Protein 3ITE (pdb70)

Nearest PDB structures (foldseek):
  3ite-assembly2_B  TM=1.002E+00  e=0.000E+00  Epichloe festucae var. lolii
  3ite-assembly1_A  TM=9.993E-01  e=7.504E-82  Epichloe festucae var. lolii
  8www-assembly2_B  TM=7.516E-01  e=8.904E-36  Streptomyces yokosukanensis
  8www-assembly1_A  TM=7.242E-01  e=1.320E-36  Streptomyces yokosukanensis
  4d4g-assembly1_A  TM=7.344E-01  e=3.781E-35  Planktothrix agardhii

Solvent-accessible surface area: 37184 Å² total

B-factor: mean 37.22, std 21.03, range [11.64, 136.89]

Secondary structure (P-SEA, 3-state):
cccccaaaaaaaaacccccccbbbbccccccccccaaaaaaaaaaaaaaaaaaccccbbbbbbbcccaaaaaaaaaccccbbbbbbcccccaaaaaaaaaaacccccccccccccccccccccccccccaaaaaaaaaccccccccccccccccbbbbcccbbbbbbbcaaaaaaaaaaaaaaaaaaccccccccccbbbbcccccccccccccccccccccccccccccccccaaaaaaaaccccccccaaaaaaacccccccccccbbbbcccccaaaaaaccccccbbbbbbbbccccccccbbbbbcccccccccccccccbbbbbcccccccccccccbbbbbbccccccccccccccccccccccccccccccccccccbbbbcccc/ccccccaaaaaaaaacccccccbbbbccccccccccaaaaaaaaaaaaaaaaaaccccbbbbbbbcccaaaaaaaaaccccbbbbbbbccccaaaaaaaaaaacccccccccccccccccccccccccccaaaaaaaaaccccccccccccccccccccccccbbbbbbbcaaaaaaaaaaaaaaaaaaccccccccccbbbbcccccccccccccccccccccccccccccccccaaaaacccccccccccaaaaaaacccccccccccbbbbcccccaaaaacccccccbbbbbbbbccccccccbbbbbcccccccccccccccbbbbbcccccccccccccbbbbbbccccccccccccccccccccccccccccccccccccbbbbcbbbbccccccccaaaaaaaaaaaccccbbbbbbcccbbbbbbcccccccccccccaaaaaaaaaaccccccccccccccccccccccccccccccccccc

InterPro domains:
  IPR000873 AMP-dependent synthetase/ligase domain [PF00501] (639-1001)
  IPR001242 Condensation domain [PF00668] (177-460)
  IPR001242 Condensation domain [PF00668] (1297-1706)
  IPR006162 Phosphopantetheine attachment site [PS00012] (97-112)
  IPR006162 Phosphopantetheine attachment site [PS00012] (1211-1226)
  IPR009081 Phosphopantetheine binding ACP domain [PF00550] (74-136)
  IPR009081 Phosphopantetheine binding ACP domain [PF00550] (1186-1249)
  IPR009081 Phosphopantetheine binding ACP domain [PF00550] (1744-1809)
  IPR009081 Phosphopantetheine binding ACP domain [PS50075] (65-141)
  IPR009081 Phosphopantetheine binding ACP domain [PS50075] (1178-1255)
  IPR009081 Phosphopantetheine binding ACP domain [PS50075] (1740-1813)
  IPR020806 Polyketide synthase-like, phosphopantetheine-binding domain [SM00823] (71-141)
  IPR020806 Polyketide synthase-like, phosphopantetheine-binding domain [SM00823] (1184-1255)
  IPR020806 Polyketide synthase-like, phosphopantetheine-binding domain [SM00823] (1743-1813)
  IPR020845 AMP-binding, conserved site [PS00455] (792-803)
  IPR023213 Chloramphenicol acetyltransferase-like domain superfamily [G3DSA:3.30.559.10] (171-344)
  IPR023213 Chloramphenicol acetyltransferase-like domain superfamily [G3DSA:3.30.559.10] (1281-1467)
  IPR023213 Chloramphenicol acetyltransferase-like domain superfamily [G3DSA:3.30.559.10] (1845-1928)
  IPR036736 ACP-like superfamily [G3DSA:1.10.1200.10] (68-142)
  IPR036736 ACP-like superfamily [G3DSA:1.10.1200.10] (1178-1250)

Foldseek 3Di:
DFDFLCVLLVVCCVVPQAFWAAKEADDLGDIDTHGSVRLQLLLCLLLQVVVVVVDALAEEEEEEFPDSVSSSNLSSVLNRYAYEYDHLPDDQVVSQVSQVLRVHCYEYEDCSNVVHDHDPSHDYHYPVDPVSVVSSVVGGRDRRPRDDDFQRFHYWAWDDVDTWTFTFTRLQSRLLLVQVLVVCCVQQVCLLVQQSHAEQEQQDGSNDLLSVVSSNCSSSNHYYYYYGNCSLVQVLCVLPVVLHAHYEEAQVSCVVNVDACVSNVNHQEYEHEDDFDLVSLVRHQDDPRYWYKYFDDDVQQRGGQFMDTRHNPDDRQWRHGGTDPKDWFFAAAVDLHGDDAFKGWIAIFDSRGTPGIRPPVPDAAWDADVNGTGTDQWIWHDPVPTIGTDGGD/DDFDFLCVLLVVCCVVPQAFWAAKEADDLGDIDTHGSVRLQLLLCLLLQVVVVVVDALAEEEEEEAPDSSSSSNLSSVLNRYAYEYDYLPDDQVVSQLSCVLRVHCYEYEDCSNVVHDHDPSHDYHYVVDPVNVVSSVVGGRDRRPRDDDFQRFHYWAWDPPVRTWTFTFTRLQSRLLLVQVLVVCCVLQVCLLVQQSNAEEEQQDGSNDLVSVVSSNCSSSNHYYYYYGNCSLVQVLCVLPPVRHAHYEEAQVSCVVNVDACVSNVNHQEYEHEQAFDLVSQVRQLDDPRYFYKYFDDDVQQRGGQFIDTRHNPDDRQWRHGGTDPKDWFFAAAVDLHGDDAFKGWIAIFDSRRGPGIRPPVPDDAWDADVNGTGGDQWIWHDPVRTIGTQAGFDDWDDVTHRQVVLQVLLCVQDPAHWGWGWDPLQIEIEIEHVPLPPDDQKAPPQVVQVSSQVSRCVVDDVSGGPTHHYISDFDADPRHHHTPVVSVSD

CATH classification: 3.40.50.12780

Sequence (885 aa):
STVPPSHYIETWAKTHPEWKAVEVATGFIVTEDWTYKKLNETANQVANLIIHASLHGRAIAVSLDRSLIAFAIIVGIKSGNTYVPIEAGLPNDRKSFLLRDSRAAAFVCDNNFDGVELPPETKVLDTKNQSFIENLSTQDTSDILNNYPENLDAYLLYTSGTPKGVRVSRHNLSSFSDAWGKLIGNVAPKSLELGGVGKFLCLASRAFDVHIGEFLAWRFGLCAVTGERLSLDDLPRTFRELGVTHAGIVPSLLDQTGLVPEDAPHLVYLGVGGEKTPRTQQIWSSSDRVALVNVYGPTEVTIGCSAGRILPDSDTRCIGHPLGDSVAHVLAPGSNEHVKKGAGELVIEGSLVANGYLNRPDAKGFCDINGRKYRTGDIVRDADSSILFLGRKTSTVPPSHYIETWAKTHPEWKAVEVATGFIVTEDWTYKKLNETANQVANLIIHASLHGRAIAVSLDRSLIAFAIIVGIKSGNTYVPIEAGLPNDRKSFLLRDSRAAAFVCDNNFDGVELPPETKVLDTKNQSFIENLSTQDTSDILNNYPENLDAYLLYTSGGTPKGVRVSRHNLSSFSDAWGKLIGNVAPKSLELGGVGKFLCLASRAFDVHIGEFLAWRFGLCAVTGERLSLDDLPRTFRELGVTHAGIVPSLLDQTGLVPEDAPHLVYLGVGGEKTPRTQQIWSSSDRVALVNVYGPTEVTIGCSAGRILPDSDTRCIGHPLGDSVAHVLAPGSNEHVKKGAGELVIEGSLVANGYLNRPDAKGFCDINGRKYRTGDIVRDADSSILFLGRKDEQVKQRLELGEVSEVIRSLSPTDIDVVTLLLFLVSFVASSGAAVRGELRNYKEINNSLRQACEQTLPAYVPDFIIPISFIPLRDTSAKTDAKALEH

Organism: Epichloe festucae var. lolii (NCBI:txid73839)

Structure (mmCIF, N/CA/C/O backbone):
data_3ITE
#
_entry.id   3ITE
#
_cell.length_a   50.598
_cell.length_b   75.280
_cell.length_c   84.137
_cell.angle_alpha   114.85
_cell.angle_beta   94.78
_cell.angle_gamma   90.18
#
_symmetry.space_group_name_H-M   'P 1'
#
loop_
_entity.id
_entity.type
_entity.pdbx_description
1 polymer 'SidN siderophore synthetase'
2 non-polymer 'SULFATE ION'
3 non-polymer 'CHLORIDE ION'
4 water water
#
loop_
_atom_site.group_PDB
_atom_site.id
_atom_site.type_symbol
_atom_site.label_atom_id
_atom_site.label_alt_id
_atom_site.label_comp_id
_atom_site.label_asym_id
_atom_site.label_entity_id
_atom_site.label_seq_id
_atom_site.pdbx_PDB_ins_code
_atom_site.Cartn_x
_atom_site.Cartn_y
_atom_site.Cartn_z
_atom_site.occupancy
_atom_site.B_iso_or_equiv
_atom_site.auth_seq_id
_atom_site.auth_comp_id
_atom_site.auth_asym_id
_atom_site.auth_atom_id
_atom_site.pdbx_PDB_model_num
ATOM 1 N N . SER A 1 18 ? 23.990 19.650 55.395 1.00 85.92 13 SER A N 1
ATOM 2 C CA . SER A 1 18 ? 23.912 19.527 56.855 1.00 85.84 13 SER A CA 1
ATOM 3 C C . SER A 1 18 ? 25.304 19.379 57.479 1.00 79.95 13 SER A C 1
ATOM 4 O O . SER A 1 18 ? 26.256 18.988 56.815 1.00 79.06 13 SER A O 1
ATOM 7 N N . THR A 1 19 ? 25.398 19.696 58.766 1.00 60.14 14 THR A N 1
ATOM 8 C CA . THR A 1 19 ? 26.669 20.009 59.397 1.00 54.60 14 THR A CA 1
ATOM 9 C C . THR A 1 19 ? 26.627 19.557 60.840 1.00 51.29 14 THR A C 1
ATOM 10 O O . THR A 1 19 ? 25.547 19.381 61.395 1.00 54.06 14 THR A O 1
ATOM 14 N N . VAL A 1 20 ? 27.796 19.404 61.460 1.00 32.44 15 VAL A N 1
ATOM 15 C CA . VAL A 1 20 ? 27.879 19.255 62.912 1.00 28.74 15 VAL A CA 1
ATOM 16 C C . VAL A 1 20 ? 27.554 20.618 63.535 1.00 28.08 15 VAL A C 1
ATOM 17 O O . VAL A 1 20 ? 27.720 21.617 62.882 1.00 27.41 15 VAL A O 1
ATOM 21 N N . PRO A 1 21 ? 27.087 20.643 64.784 1.00 30.36 16 PRO A N 1
ATOM 22 C CA . PRO A 1 21 ? 26.650 21.891 65.426 1.00 27.21 16 PRO A CA 1
ATOM 23 C C . PRO A 1 21 ? 27.841 22.769 65.771 1.00 20.69 16 PRO A C 1
ATOM 24 O O . PRO A 1 21 ? 28.993 22.271 65.778 1.00 20.52 16 PRO A O 1
ATOM 28 N N . PRO A 1 22 ? 27.597 24.037 66.067 1.00 21.05 17 PRO A N 1
ATOM 29 C CA . PRO A 1 22 ? 28.667 25.001 66.468 1.00 16.77 17 PRO A CA 1
ATOM 30 C C . PRO A 1 22 ? 29.513 24.512 67.620 1.00 16.33 17 PRO A C 1
ATOM 31 O O . PRO A 1 22 ? 30.719 24.714 67.650 1.00 18.85 17 PRO A O 1
ATOM 35 N N . SER A 1 23 ? 28.900 23.878 68.611 1.00 19.44 18 SER A N 1
ATOM 36 C CA . SER A 1 23 ? 29.685 23.480 69.786 1.00 16.38 18 SER A CA 1
ATOM 37 C C . SER A 1 23 ? 30.334 22.044 69.617 1.00 17.65 18 SER A C 1
ATOM 38 O O . SER A 1 23 ? 30.844 21.447 70.579 1.00 15.24 18 SER A O 1
ATOM 41 N N . HIS A 1 24 ? 30.353 21.543 68.401 1.00 13.72 19 HIS A N 1
ATOM 42 C CA . HIS A 1 24 ? 30.842 20.190 68.144 1.00 16.66 19 HIS A CA 1
ATOM 43 C C . HIS A 1 24 ? 32.275 19.927 68.634 1.00 24.87 19 HIS A C 1
ATOM 44 O O . HIS A 1 24 ? 32.585 18.889 69.212 1.00 19.99 19 HIS A O 1
ATOM 51 N N . TYR A 1 25 ? 33.183 20.853 68.385 1.00 20.92 20 TYR A N 1
ATOM 52 C CA . TYR A 1 25 ? 34.588 20.588 68.711 1.00 18.63 20 TYR A CA 1
ATOM 53 C C . TYR A 1 25 ? 34.810 20.719 70.208 1.00 19.21 20 TYR A C 1
ATOM 54 O O . TYR A 1 25 ? 35.617 19.991 70.802 1.00 18.58 20 TYR A O 1
ATOM 63 N N . ILE A 1 26 ? 34.066 21.617 70.849 1.00 18.74 21 ILE A N 1
ATOM 64 C CA . ILE A 1 26 ? 34.104 21.637 72.289 1.00 16.71 21 ILE A CA 1
ATOM 65 C C . ILE A 1 26 ? 33.759 20.266 72.849 1.00 18.40 21 ILE A C 1
ATOM 66 O O . ILE A 1 26 ? 34.433 19.810 73.784 1.00 18.48 21 ILE A O 1
ATOM 71 N N . GLU A 1 27 ? 32.670 19.663 72.341 1.00 20.80 22 GLU A N 1
ATOM 72 C CA . GLU A 1 27 ? 32.186 18.382 72.873 1.00 21.70 22 GLU A CA 1
ATOM 73 C C . GLU A 1 27 ? 33.233 17.288 72.520 1.00 22.24 22 GLU A C 1
ATOM 74 O O . GLU A 1 27 ? 33.564 16.463 73.334 1.00 23.01 22 GLU A O 1
ATOM 80 N N . THR A 1 28 ? 33.768 17.352 71.314 1.00 20.79 23 THR A N 1
ATOM 81 C CA . THR A 1 28 ? 34.680 16.341 70.846 1.00 19.57 23 THR A CA 1
ATOM 82 C C . THR A 1 28 ? 35.961 16.300 71.687 1.00 30.34 23 THR A C 1
ATOM 83 O O . THR A 1 28 ? 36.287 15.229 72.133 1.00 23.67 23 THR A O 1
ATOM 87 N N . TRP A 1 29 ? 36.646 17.452 71.929 1.00 18.91 24 TRP A N 1
ATOM 88 C CA . TRP A 1 29 ? 37.853 17.487 72.740 1.00 19.89 24 TRP A CA 1
ATOM 89 C C . TRP A 1 29 ? 37.532 17.220 74.203 1.00 19.53 24 TRP A C 1
ATOM 90 O O . TRP A 1 29 ? 38.322 16.592 74.855 1.00 19.63 24 TRP A O 1
ATOM 101 N N . ALA A 1 30 ? 36.353 17.609 74.688 1.00 15.05 25 ALA A N 1
ATOM 102 C CA . ALA A 1 30 ? 35.955 17.269 76.047 1.00 16.91 25 ALA A CA 1
ATOM 103 C C . ALA A 1 30 ? 35.949 15.718 76.219 1.00 16.74 25 ALA A C 1
ATOM 104 O O . ALA A 1 30 ? 36.305 15.228 77.285 1.00 19.66 25 ALA A O 1
ATOM 106 N N . LYS A 1 31 ? 35.555 14.993 75.185 1.00 22.31 26 LYS A N 1
ATOM 107 C CA . LYS A 1 31 ? 35.560 13.489 75.254 1.00 27.83 26 LYS A CA 1
ATOM 108 C C . LYS A 1 31 ? 36.950 12.884 75.092 1.00 26.99 26 LYS A C 1
ATOM 109 O O . LYS A 1 31 ? 37.393 12.048 75.869 1.00 29.79 26 LYS A O 1
ATOM 115 N N . THR A 1 32 ? 37.656 13.317 74.064 1.00 27.75 27 THR A N 1
ATOM 116 C CA . THR A 1 32 ? 38.924 12.700 73.730 1.00 30.92 27 THR A CA 1
ATOM 117 C C . THR A 1 32 ? 40.117 13.228 74.568 1.00 27.37 27 THR A C 1
ATOM 118 O O . THR A 1 32 ? 41.049 12.490 74.857 1.00 25.95 27 THR A O 1
ATOM 122 N N . HIS A 1 33 ? 40.119 14.503 74.938 1.00 21.59 28 HIS A N 1
ATOM 123 C CA . HIS A 1 33 ? 41.185 15.103 75.728 1.00 24.50 28 HIS A CA 1
ATOM 124 C C . HIS A 1 33 ? 40.660 16.053 76.805 1.00 21.48 28 HIS A C 1
ATOM 125 O O . HIS A 1 33 ? 40.975 17.263 76.788 1.00 21.17 28 HIS A O 1
ATOM 132 N N . PRO A 1 34 ? 39.940 15.520 77.776 1.00 22.65 29 PRO A N 1
ATOM 133 C CA . PRO A 1 34 ? 39.144 16.368 78.674 1.00 18.44 29 PRO A CA 1
ATOM 134 C C . PRO A 1 34 ? 40.063 17.322 79.432 1.00 26.85 29 PRO A C 1
ATOM 135 O O . PRO A 1 34 ? 39.584 18.331 79.838 1.00 22.56 29 PRO A O 1
ATOM 139 N N . GLU A 1 35 ? 41.353 17.041 79.580 1.00 20.49 30 GLU A N 1
ATOM 140 C CA . GLU A 1 35 ? 42.246 17.888 80.418 1.00 21.73 30 GLU A CA 1
ATOM 141 C C . GLU A 1 35 ? 42.952 19.084 79.662 1.00 20.83 30 GLU A C 1
ATOM 142 O O . GLU A 1 35 ? 43.523 19.945 80.262 1.00 22.49 30 GLU A O 1
ATOM 148 N N . TRP A 1 36 ? 42.940 19.094 78.349 1.00 18.59 31 TRP A N 1
ATOM 149 C CA . TRP A 1 36 ? 43.345 20.242 77.603 1.00 19.05 31 TRP A CA 1
ATOM 150 C C . TRP A 1 36 ? 42.658 21.536 78.097 1.00 20.08 31 TRP A C 1
ATOM 151 O O . TRP A 1 36 ? 41.514 21.516 78.533 1.00 20.24 31 TRP A O 1
ATOM 162 N N . LYS A 1 37 ? 43.359 22.665 78.049 1.00 22.22 32 LYS A N 1
ATOM 163 C CA . LYS A 1 37 ? 42.723 23.958 78.356 1.00 19.82 32 LYS A CA 1
ATOM 164 C C . LYS A 1 37 ? 41.932 24.526 77.172 1.00 16.16 32 LYS A C 1
ATOM 165 O O . LYS A 1 37 ? 42.393 24.513 76.015 1.00 13.86 32 LYS A O 1
ATOM 171 N N . ALA A 1 38 ? 40.716 24.976 77.461 1.00 17.79 33 ALA A N 1
ATOM 172 C CA . ALA A 1 38 ? 39.798 25.441 76.415 1.00 20.21 33 ALA A CA 1
ATOM 173 C C . ALA A 1 38 ? 39.687 26.930 76.495 1.00 13.13 33 ALA A C 1
ATOM 174 O O . ALA A 1 38 ? 39.544 27.536 75.492 1.00 14.25 33 ALA A O 1
ATOM 176 N N . VAL A 1 39 ? 39.722 27.489 77.709 1.00 13.82 34 VAL A N 1
ATOM 177 C CA . VAL A 1 39 ? 39.615 28.919 77.864 1.00 17.48 34 VAL A CA 1
ATOM 178 C C . VAL A 1 39 ? 40.473 29.382 79.011 1.00 16.86 34 VAL A C 1
ATOM 179 O O . VAL A 1 39 ? 40.645 28.687 80.001 1.00 20.17 34 VAL A O 1
ATOM 183 N N . GLU A 1 40 ? 40.991 30.592 78.857 1.00 13.43 35 GLU A N 1
ATOM 184 C CA . GLU A 1 40 ? 41.872 31.181 79.861 1.00 19.42 35 GLU A CA 1
ATOM 185 C C . GLU A 1 40 ? 41.646 32.697 79.871 1.00 20.26 35 GLU A C 1
ATOM 186 O O . GLU A 1 40 ? 41.477 33.315 78.834 1.00 17.63 35 GLU A O 1
ATOM 192 N N . VAL A 1 41 ? 41.631 33.291 81.041 1.00 18.11 36 VAL A N 1
ATOM 193 C CA . VAL A 1 41 ? 41.491 34.720 81.106 1.00 20.55 36 VAL A CA 1
ATOM 194 C C . VAL A 1 41 ? 42.601 35.246 81.961 1.00 25.31 36 VAL A C 1
ATOM 195 O O . VAL A 1 41 ? 42.896 34.747 83.065 1.00 21.36 36 VAL A O 1
ATOM 199 N N . ALA A 1 42 ? 43.217 36.265 81.406 1.00 25.43 37 ALA A N 1
ATOM 200 C CA . ALA A 1 42 ? 44.468 36.792 81.927 1.00 35.08 37 ALA A CA 1
ATOM 201 C C . ALA A 1 42 ? 44.184 38.068 82.692 1.00 38.88 37 ALA A C 1
ATOM 202 O O . ALA A 1 42 ? 43.536 38.963 82.168 1.00 40.16 37 ALA A O 1
ATOM 204 N N . THR A 1 43 ? 44.625 38.095 83.948 1.00 59.24 38 THR A N 1
ATOM 205 C CA . THR A 1 43 ? 44.681 39.290 84.801 1.00 54.45 38 THR A CA 1
ATOM 206 C C . THR A 1 43 ? 46.102 39.801 85.150 1.00 65.94 38 THR A C 1
ATOM 207 O O . THR A 1 43 ? 47.143 39.237 84.763 1.00 63.82 38 THR A O 1
ATOM 211 N N . GLY A 1 44 ? 46.136 40.849 85.954 1.00 70.35 39 GLY A N 1
ATOM 212 C CA . GLY A 1 44 ? 47.382 41.361 86.466 1.00 68.44 39 GLY A CA 1
ATOM 213 C C . GLY A 1 44 ? 47.797 42.462 85.538 1.00 70.82 39 GLY A C 1
ATOM 214 O O . GLY A 1 44 ? 47.274 43.567 85.573 1.00 95.39 39 GLY A O 1
ATOM 215 N N . PHE A 1 45 ? 48.741 42.159 84.684 1.00 49.31 40 PHE A N 1
ATOM 216 C CA . PHE A 1 45 ? 49.177 43.129 83.732 1.00 57.76 40 PHE A CA 1
ATOM 217 C C . PHE A 1 45 ? 49.883 44.263 84.480 1.00 44.91 40 PHE A C 1
ATOM 218 O O . PHE A 1 45 ? 50.023 45.337 83.934 1.00 58.06 40 PHE A O 1
ATOM 226 N N . ILE A 1 51 ? 52.005 38.588 84.586 1.00 39.85 46 ILE A N 1
ATOM 227 C CA . ILE A 1 51 ? 50.582 38.311 84.238 1.00 53.16 46 ILE A CA 1
ATOM 228 C C . ILE A 1 51 ? 49.936 37.060 84.851 1.00 41.51 46 ILE A C 1
ATOM 229 O O . ILE A 1 51 ? 50.351 35.961 84.546 1.00 44.86 46 ILE A O 1
ATOM 234 N N . VAL A 1 52 ? 48.883 37.231 85.659 1.00 32.77 47 VAL A N 1
ATOM 235 C CA . VAL A 1 52 ? 48.167 36.108 86.301 1.00 32.03 47 VAL A CA 1
ATOM 236 C C . VAL A 1 52 ? 47.004 35.602 85.417 1.00 29.81 47 VAL A C 1
ATOM 237 O O . VAL A 1 52 ? 46.300 36.405 84.779 1.00 25.90 47 VAL A O 1
ATOM 241 N N . THR A 1 53 ? 46.803 34.293 85.366 1.00 29.87 48 THR A N 1
ATOM 242 C CA . THR A 1 53 ? 45.762 33.729 84.537 1.00 29.37 48 THR A CA 1
ATOM 243 C C . THR A 1 53 ? 45.005 32.649 85.283 1.00 32.27 48 THR A C 1
ATOM 244 O O . THR A 1 53 ? 45.517 32.106 86.245 1.00 30.94 48 THR A O 1
ATOM 248 N N . GLU A 1 54 ? 43.770 32.395 84.865 1.00 22.11 49 GLU A N 1
ATOM 249 C CA . GLU A 1 54 ? 42.997 31.252 85.326 1.00 27.30 49 GLU A CA 1
ATOM 250 C C . GLU A 1 54 ? 42.380 30.617 84.105 1.00 20.79 49 GLU A C 1
ATOM 251 O O . GLU A 1 54 ? 42.151 31.295 83.110 1.00 23.31 49 GLU A O 1
ATOM 257 N N . ASP A 1 55 ? 42.140 29.310 84.150 1.00 23.16 50 ASP A N 1
ATOM 258 C CA . ASP A 1 55 ? 41.639 28.635 82.984 1.00 23.92 50 ASP A CA 1
ATOM 259 C C . ASP A 1 55 ? 40.677 27.509 83.313 1.00 28.42 50 ASP A C 1
ATOM 260 O O . ASP A 1 55 ? 40.558 27.095 84.460 1.00 21.62 50 ASP A O 1
ATOM 265 N N . TRP A 1 56 ? 39.982 27.031 82.285 1.00 19.19 51 TRP A N 1
ATOM 266 C CA . TRP A 1 56 ? 39.147 25.840 82.404 1.00 25.07 51 TRP A CA 1
ATOM 267 C C . TRP A 1 56 ? 39.555 24.812 81.352 1.00 17.52 51 TRP A C 1
ATOM 268 O O . TRP A 1 56 ? 39.882 25.205 80.226 1.00 17.37 51 TRP A O 1
ATOM 279 N N . THR A 1 57 ? 39.499 23.530 81.697 1.00 14.86 52 THR A N 1
ATOM 280 C CA . THR A 1 57 ? 39.575 22.432 80.722 1.00 19.70 52 THR A CA 1
ATOM 281 C C . THR A 1 57 ? 38.380 22.395 79.734 1.00 18.65 52 THR A C 1
ATOM 282 O O . THR A 1 57 ? 37.320 22.997 79.978 1.00 14.60 52 THR A O 1
ATOM 286 N N . TYR A 1 58 ? 38.554 21.675 78.630 1.00 20.43 53 TYR A N 1
ATOM 287 C CA . TYR A 1 58 ? 37.424 21.365 77.758 1.00 15.52 53 TYR A CA 1
ATOM 288 C C . TYR A 1 58 ? 36.326 20.717 78.597 1.00 21.35 53 TYR A C 1
ATOM 289 O O . TYR A 1 58 ? 35.150 21.039 78.441 1.00 16.89 53 TYR A O 1
ATOM 298 N N . LYS A 1 59 ? 36.696 19.848 79.525 1.00 16.41 54 LYS A N 1
ATOM 299 C CA . LYS A 1 59 ? 35.633 19.085 80.271 1.00 17.91 54 LYS A CA 1
ATOM 300 C C . LYS A 1 59 ? 34.808 20.096 81.093 1.00 16.07 54 LYS A C 1
ATOM 301 O O . LYS A 1 59 ? 33.590 20.078 81.075 1.00 18.38 54 LYS A O 1
ATOM 307 N N . LYS A 1 60 ? 35.503 20.963 81.818 1.00 19.38 55 LYS A N 1
ATOM 308 C CA . LYS A 1 60 ? 34.845 22.002 82.611 1.00 21.70 55 LYS A CA 1
ATOM 309 C C . LYS A 1 60 ? 34.029 23.018 81.743 1.00 21.79 55 LYS A C 1
ATOM 310 O O . LYS A 1 60 ? 32.880 23.364 82.071 1.00 21.33 55 LYS A O 1
ATOM 316 N N . LEU A 1 61 ? 34.606 23.505 80.661 1.00 22.11 56 LEU A N 1
ATOM 317 C CA . LEU A 1 61 ? 33.907 24.438 79.782 1.00 23.49 56 LEU A CA 1
ATOM 318 C C . LEU A 1 61 ? 32.607 23.785 79.269 1.00 17.75 56 LEU A C 1
ATOM 319 O O . LEU A 1 61 ? 31.524 24.382 79.278 1.00 17.05 56 LEU A O 1
ATOM 324 N N . ASN A 1 62 ? 32.730 22.541 78.826 1.00 18.13 57 ASN A N 1
ATOM 325 C CA . ASN A 1 62 ? 31.612 21.848 78.228 1.00 16.27 57 ASN A CA 1
ATOM 326 C C . ASN A 1 62 ? 30.537 21.580 79.290 1.00 19.73 57 ASN A C 1
ATOM 327 O O . ASN A 1 62 ? 29.384 21.845 79.048 1.00 18.46 57 ASN A O 1
ATOM 332 N N . GLU A 1 63 ? 30.906 21.088 80.474 1.00 19.53 58 GLU A N 1
ATOM 333 C CA . GLU A 1 63 ? 29.908 20.879 81.527 1.00 18.59 58 GLU A CA 1
ATOM 334 C C . GLU A 1 63 ? 29.156 22.169 81.863 1.00 19.80 58 GLU A C 1
ATOM 335 O O . GLU A 1 63 ? 27.950 22.113 82.119 1.00 17.96 58 GLU A O 1
ATOM 341 N N . THR A 1 64 ? 29.881 23.280 81.969 1.00 16.65 59 THR A N 1
ATOM 342 C CA . THR A 1 64 ? 29.274 24.564 82.438 1.00 14.73 59 THR A CA 1
ATOM 343 C C . THR A 1 64 ? 28.339 25.069 81.361 1.00 18.66 59 THR A C 1
ATOM 344 O O . THR A 1 64 ? 27.233 25.533 81.644 1.00 17.55 59 THR A O 1
ATOM 348 N N . ALA A 1 65 ? 28.727 24.900 80.104 1.00 17.08 60 ALA A N 1
ATOM 349 C CA . ALA A 1 65 ? 27.878 25.321 78.988 1.00 17.68 60 ALA A CA 1
ATOM 350 C C . ALA A 1 65 ? 26.584 24.518 78.938 1.00 20.56 60 ALA A C 1
ATOM 351 O O . ALA A 1 65 ? 25.501 25.086 78.642 1.00 19.03 60 ALA A O 1
ATOM 353 N N . ASN A 1 66 ? 26.681 23.213 79.206 1.00 15.15 61 ASN A N 1
ATOM 354 C CA . ASN A 1 66 ? 25.455 22.383 79.354 1.00 14.38 61 ASN A CA 1
ATOM 355 C C . ASN A 1 66 ? 24.602 22.862 80.508 1.00 14.82 61 ASN A C 1
ATOM 356 O O . ASN A 1 66 ? 23.391 22.923 80.397 1.00 18.83 61 ASN A O 1
ATOM 361 N N . GLN A 1 67 ? 25.213 23.232 81.614 1.00 17.48 62 GLN A N 1
ATOM 362 C CA . GLN A 1 67 ? 24.409 23.770 82.717 1.00 21.38 62 GLN A CA 1
ATOM 363 C C . GLN A 1 67 ? 23.682 25.086 82.325 1.00 22.89 62 GLN A C 1
ATOM 364 O O . GLN A 1 67 ? 22.519 25.284 82.678 1.00 18.71 62 GLN A O 1
ATOM 370 N N . VAL A 1 68 ? 24.370 25.966 81.613 1.00 20.99 63 VAL A N 1
ATOM 371 C CA . VAL A 1 68 ? 23.784 27.220 81.143 1.00 21.30 63 VAL A CA 1
ATOM 372 C C . VAL A 1 68 ? 22.628 26.868 80.206 1.00 22.57 63 VAL A C 1
ATOM 373 O O . VAL A 1 68 ? 21.515 27.412 80.324 1.00 21.68 63 VAL A O 1
ATOM 377 N N . ALA A 1 69 ? 22.857 25.894 79.327 1.00 18.92 64 ALA A N 1
ATOM 378 C CA . ALA A 1 69 ? 21.853 25.535 78.342 1.00 19.70 64 ALA A CA 1
ATOM 379 C C . ALA A 1 69 ? 20.592 25.024 79.068 1.00 22.25 64 ALA A C 1
ATOM 380 O O . ALA A 1 69 ? 19.460 25.384 78.695 1.00 21.57 64 ALA A O 1
ATOM 382 N N . ASN A 1 70 ? 20.803 24.216 80.110 1.00 17.57 65 ASN A N 1
ATOM 383 C CA . ASN A 1 70 ? 19.687 23.640 80.858 1.00 25.00 65 ASN A CA 1
ATOM 384 C C . ASN A 1 70 ? 18.926 24.692 81.639 1.00 26.43 65 ASN A C 1
ATOM 385 O O . ASN A 1 70 ? 17.694 24.615 81.759 1.00 19.59 65 ASN A O 1
ATOM 390 N N . LEU A 1 71 ? 19.651 25.677 82.147 1.00 16.75 66 LEU A N 1
ATOM 391 C CA . LEU A 1 71 ? 19.013 26.870 82.714 1.00 20.04 66 LEU A CA 1
ATOM 392 C C . LEU A 1 71 ? 18.057 27.532 81.698 1.00 22.88 66 LEU A C 1
ATOM 393 O O . LEU A 1 71 ? 16.894 27.789 81.987 1.00 25.14 66 LEU A O 1
ATOM 398 N N . ILE A 1 72 ? 18.513 27.723 80.485 1.00 14.72 67 ILE A N 1
ATOM 399 C CA . ILE A 1 72 ? 17.729 28.358 79.429 1.00 22.25 67 ILE A CA 1
ATOM 400 C C . ILE A 1 72 ? 16.530 27.516 79.007 1.00 27.62 67 ILE A C 1
ATOM 401 O O . ILE A 1 72 ? 15.426 28.034 78.761 1.00 22.53 67 ILE A O 1
ATOM 406 N N . ILE A 1 73 ? 16.738 26.211 78.915 1.00 22.77 68 ILE A N 1
ATOM 407 C CA . ILE A 1 73 ? 15.655 25.326 78.547 1.00 25.86 68 ILE A CA 1
ATOM 408 C C . ILE A 1 73 ? 14.607 25.336 79.662 1.00 23.54 68 ILE A C 1
ATOM 409 O O . ILE A 1 73 ? 13.419 25.316 79.408 1.00 30.64 68 ILE A O 1
ATOM 414 N N . HIS A 1 74 ? 15.037 25.416 80.909 1.00 25.95 69 HIS A N 1
ATOM 415 C CA . HIS A 1 74 ? 14.052 25.435 81.974 1.00 32.85 69 HIS A CA 1
ATOM 416 C C . HIS A 1 74 ? 13.185 26.685 81.911 1.00 36.44 69 HIS A C 1
ATOM 417 O O . HIS A 1 74 ? 12.034 26.612 82.325 1.00 28.85 69 HIS A O 1
ATOM 424 N N . ALA A 1 75 ? 13.721 27.799 81.392 1.00 26.86 70 ALA A N 1
ATOM 425 C CA . ALA A 1 75 ? 12.913 29.029 81.167 1.00 24.19 70 ALA A CA 1
ATOM 426 C C . ALA A 1 75 ? 12.083 28.926 79.894 1.00 28.02 70 ALA A C 1
ATOM 427 O O . ALA A 1 75 ? 11.501 29.916 79.428 1.00 28.17 70 ALA A O 1
ATOM 429 N N . SER A 1 76 ? 11.998 27.729 79.322 1.00 28.11 71 SER A N 1
ATOM 430 C CA . SER A 1 76 ? 11.197 27.551 78.102 1.00 24.47 71 SER A CA 1
ATOM 431 C C . SER A 1 76 ? 11.512 28.454 76.896 1.00 34.39 71 SER A C 1
ATOM 432 O O . SER A 1 76 ? 10.566 28.798 76.139 1.00 27.14 71 SER A O 1
ATOM 435 N N . LEU A 1 77 ? 12.790 28.804 76.655 1.00 23.01 72 LEU A N 1
ATOM 436 C CA . LEU A 1 77 ? 13.110 29.657 75.518 1.00 20.02 72 LEU A CA 1
ATOM 437 C C . LEU A 1 77 ? 13.578 28.860 74.348 1.00 22.64 72 LEU A C 1
ATOM 438 O O . LEU A 1 77 ? 14.496 28.078 74.515 1.00 23.30 72 LEU A O 1
ATOM 443 N N . HIS A 1 78 ? 13.016 29.058 73.161 1.00 19.76 73 HIS A N 1
ATOM 444 C CA . HIS A 1 78 ? 13.476 28.300 72.002 1.00 25.35 73 HIS A CA 1
ATOM 445 C C . HIS A 1 78 ? 13.552 29.249 70.864 1.00 27.38 73 HIS A C 1
ATOM 446 O O . HIS A 1 78 ? 12.543 29.851 70.544 1.00 23.84 73 HIS A O 1
ATOM 453 N N . GLY A 1 79 ? 14.717 29.384 70.218 1.00 22.92 74 GLY A N 1
ATOM 454 C CA . GLY A 1 79 ? 14.768 30.251 69.054 1.00 21.18 74 GLY A CA 1
ATOM 455 C C . GLY A 1 79 ? 14.611 31.703 69.504 1.00 19.54 74 GLY A C 1
ATOM 456 O O . GLY A 1 79 ? 14.278 32.551 68.724 1.00 23.97 74 GLY A O 1
ATOM 457 N N . ARG A 1 80 ? 14.922 31.996 70.756 1.00 18.64 75 ARG A N 1
ATOM 458 C CA . ARG A 1 80 ? 14.845 33.368 71.265 1.00 20.05 75 ARG A CA 1
ATOM 459 C C . ARG A 1 80 ? 16.203 34.134 71.390 1.00 17.21 75 ARG A C 1
ATOM 460 O O . ARG A 1 80 ? 17.317 33.543 71.490 1.00 13.76 75 ARG A O 1
ATOM 468 N N . ALA A 1 81 ? 16.119 35.457 71.356 1.00 18.56 76 ALA A N 1
ATOM 469 C CA . ALA A 1 81 ? 17.324 36.282 71.482 1.00 22.06 76 ALA A CA 1
ATOM 470 C C . ALA A 1 81 ? 17.730 36.332 72.949 1.00 18.53 76 ALA A C 1
ATOM 471 O O . ALA A 1 81 ? 16.923 36.610 73.852 1.00 16.90 76 ALA A O 1
ATOM 473 N N . ILE A 1 82 ? 18.968 35.980 73.204 1.00 13.60 77 ILE A N 1
ATOM 474 C CA . ILE A 1 82 ? 19.463 35.986 74.586 1.00 13.25 77 ILE A CA 1
ATOM 475 C C . ILE A 1 82 ? 20.658 36.933 74.639 1.00 16.99 77 ILE A C 1
ATOM 476 O O . ILE A 1 82 ? 21.650 36.663 73.997 1.00 17.25 77 ILE A O 1
ATOM 481 N N . ALA A 1 83 ? 20.572 38.049 75.343 1.00 16.17 78 ALA A N 1
ATOM 482 C CA . ALA A 1 83 ? 21.613 39.049 75.245 1.00 15.13 78 ALA A CA 1
ATOM 483 C C . ALA A 1 83 ? 22.691 38.783 76.281 1.00 17.47 78 ALA A C 1
ATOM 484 O O . ALA A 1 83 ? 22.455 38.194 77.358 1.00 19.65 78 ALA A O 1
ATOM 486 N N . VAL A 1 84 ? 23.896 39.203 75.961 1.00 17.55 79 VAL A N 1
ATOM 487 C CA . VAL A 1 84 ? 25.040 38.955 76.866 1.00 16.69 79 VAL A CA 1
ATOM 488 C C . VAL A 1 84 ? 25.907 40.205 76.948 1.00 21.16 79 VAL A C 1
ATOM 489 O O . VAL A 1 84 ? 26.402 40.702 75.935 1.00 18.55 79 VAL A O 1
ATOM 493 N N . SER A 1 85 ? 26.041 40.737 78.154 1.00 17.10 80 SER A N 1
ATOM 494 C CA . SER A 1 85 ? 26.828 41.953 78.381 1.00 19.28 80 SER A CA 1
ATOM 495 C C . SER A 1 85 ? 27.719 41.724 79.582 1.00 18.54 80 SER A C 1
ATOM 496 O O . SER A 1 85 ? 27.369 42.076 80.692 1.00 18.20 80 SER A O 1
ATOM 499 N N . LEU A 1 86 ? 28.887 41.098 79.352 1.00 20.24 81 LEU A N 1
ATOM 500 C CA . LEU A 1 86 ? 29.708 40.584 80.453 1.00 19.08 81 LEU A CA 1
ATOM 501 C C . LEU A 1 86 ? 31.134 41.108 80.400 1.00 20.22 81 LEU A C 1
ATOM 502 O O . LEU A 1 86 ? 31.551 41.630 79.398 1.00 20.19 81 LEU A O 1
ATOM 507 N N . ASP A 1 87 ? 31.864 40.919 81.472 1.00 20.07 82 ASP A N 1
ATOM 508 C CA . ASP A 1 87 ? 33.310 41.162 81.498 1.00 25.78 82 ASP A CA 1
ATOM 509 C C . ASP A 1 87 ? 34.025 40.023 80.699 1.00 26.11 82 ASP A C 1
ATOM 510 O O . ASP A 1 87 ? 33.384 39.122 80.171 1.00 22.22 82 ASP A O 1
ATOM 515 N N . ARG A 1 88 ? 35.345 40.043 80.601 1.00 25.22 83 ARG A N 1
ATOM 516 C CA . ARG A 1 88 ? 36.030 38.961 79.885 1.00 26.02 83 ARG A CA 1
ATOM 517 C C . ARG A 1 88 ? 36.339 37.847 80.868 1.00 28.11 83 ARG A C 1
ATOM 518 O O . ARG A 1 88 ? 37.401 37.783 81.479 1.00 30.98 83 ARG A O 1
ATOM 526 N N . SER A 1 89 ? 35.366 36.982 81.087 1.00 23.80 84 SER A N 1
ATOM 527 C CA . SER A 1 89 ? 35.458 36.012 82.172 1.00 22.95 84 SER A CA 1
ATOM 528 C C . SER A 1 89 ? 35.378 34.582 81.597 1.00 20.48 84 SER A C 1
ATOM 529 O O . SER A 1 89 ? 35.026 34.406 80.452 1.00 20.39 84 SER A O 1
ATOM 532 N N . LEU A 1 90 ? 35.707 33.569 82.388 1.00 20.96 85 LEU A N 1
ATOM 533 C CA . LEU A 1 90 ? 35.561 32.207 81.901 1.00 20.91 85 LEU A CA 1
ATOM 534 C C . LEU A 1 90 ? 34.088 31.903 81.630 1.00 16.97 85 LEU A C 1
ATOM 535 O O . LEU A 1 90 ? 33.755 31.317 80.625 1.00 16.35 85 LEU A O 1
ATOM 540 N N . ILE A 1 91 ? 33.206 32.322 82.534 1.00 19.11 86 ILE A N 1
ATOM 541 C CA . ILE A 1 91 ? 31.822 31.968 82.371 1.00 22.44 86 ILE A CA 1
ATOM 542 C C . ILE A 1 91 ? 31.213 32.593 81.107 1.00 21.99 86 ILE A C 1
ATOM 543 O O . ILE A 1 91 ? 30.295 32.005 80.516 1.00 20.18 86 ILE A O 1
ATOM 548 N N . ALA A 1 92 ? 31.709 33.758 80.675 1.00 20.37 87 ALA A N 1
ATOM 549 C CA . ALA A 1 92 ? 31.215 34.367 79.429 1.00 19.40 87 ALA A CA 1
ATOM 550 C C . ALA A 1 92 ? 31.300 33.373 78.301 1.00 25.05 87 ALA A C 1
ATOM 551 O O . ALA A 1 92 ? 30.343 33.230 77.535 1.00 16.10 87 ALA A O 1
ATOM 553 N N . PHE A 1 93 ? 32.439 32.687 78.176 1.00 14.73 88 PHE A N 1
ATOM 554 C CA . PHE A 1 93 ? 32.548 31.697 77.128 1.00 15.77 88 PHE A CA 1
ATOM 555 C C . PHE A 1 93 ? 31.502 30.573 77.333 1.00 16.97 88 PHE A C 1
ATOM 556 O O . PHE A 1 93 ? 30.902 30.119 76.370 1.00 14.33 88 PHE A O 1
ATOM 564 N N . ALA A 1 94 ? 31.300 30.102 78.555 1.00 12.39 89 ALA A N 1
ATOM 565 C CA . ALA A 1 94 ? 30.366 29.037 78.722 1.00 18.17 89 ALA A CA 1
ATOM 566 C C . ALA A 1 94 ? 28.911 29.504 78.393 1.00 19.88 89 ALA A C 1
ATOM 567 O O . ALA A 1 94 ? 28.103 28.718 77.893 1.00 15.35 89 ALA A O 1
ATOM 569 N N . ILE A 1 95 ? 28.612 30.767 78.661 1.00 17.47 90 ILE A N 1
ATOM 570 C CA . ILE A 1 95 ? 27.263 31.313 78.402 1.00 17.69 90 ILE A CA 1
ATOM 571 C C . ILE A 1 95 ? 27.040 31.372 76.901 1.00 18.33 90 ILE A C 1
ATOM 572 O O . ILE A 1 95 ? 26.038 30.871 76.402 1.00 15.28 90 ILE A O 1
ATOM 577 N N . ILE A 1 96 ? 28.025 31.881 76.149 1.00 17.99 91 ILE A N 1
ATOM 578 C CA . ILE A 1 96 ? 27.873 31.848 74.711 1.00 18.11 91 ILE A CA 1
ATOM 579 C C . ILE A 1 96 ? 27.578 30.459 74.144 1.00 24.61 91 ILE A C 1
ATOM 580 O O . ILE A 1 96 ? 26.647 30.279 73.339 1.00 17.36 91 ILE A O 1
ATOM 585 N N . VAL A 1 97 ? 28.383 29.477 74.560 1.00 16.00 92 VAL A N 1
ATOM 586 C CA . VAL A 1 97 ? 28.212 28.154 74.020 1.00 12.87 92 VAL A CA 1
ATOM 587 C C . VAL A 1 97 ? 26.867 27.568 74.484 1.00 21.68 92 VAL A C 1
ATOM 588 O O . VAL A 1 97 ? 26.170 26.933 73.711 1.00 18.56 92 VAL A O 1
ATOM 592 N N . GLY A 1 98 ? 26.542 27.782 75.756 1.00 18.05 93 GLY A N 1
ATOM 593 C CA . GLY A 1 98 ? 25.310 27.323 76.339 1.00 17.30 93 GLY A CA 1
ATOM 594 C C . GLY A 1 98 ? 24.096 27.857 75.561 1.00 21.51 93 GLY A C 1
ATOM 595 O O . GLY A 1 98 ? 23.096 27.120 75.319 1.00 18.78 93 GLY A O 1
ATOM 596 N N . ILE A 1 99 ? 24.167 29.129 75.163 1.00 17.37 94 ILE A N 1
ATOM 597 C CA . ILE A 1 99 ? 23.022 29.737 74.471 1.00 17.26 94 ILE A CA 1
ATOM 598 C C . ILE A 1 99 ? 22.820 28.935 73.172 1.00 18.01 94 ILE A C 1
ATOM 599 O O . ILE A 1 99 ? 21.715 28.549 72.803 1.00 17.84 94 ILE A O 1
ATOM 612 N N . LYS A 1 101 ? 23.946 25.807 72.486 1.00 15.26 96 LYS A N 1
ATOM 613 C CA . LYS A 1 101 ? 23.532 24.424 72.782 1.00 16.82 96 LYS A CA 1
ATOM 614 C C . LYS A 1 101 ? 22.040 24.400 73.073 1.00 19.40 96 LYS A C 1
ATOM 615 O O . LYS A 1 101 ? 21.437 23.385 72.850 1.00 17.33 96 LYS A O 1
ATOM 621 N N . SER A 1 102 ? 21.459 25.505 73.581 1.00 16.99 97 SER A N 1
ATOM 622 C CA . SER A 1 102 ? 20.013 25.457 73.966 1.00 19.35 97 SER A CA 1
ATOM 623 C C . SER A 1 102 ? 19.133 25.744 72.747 1.00 18.69 97 SER A C 1
ATOM 624 O O . SER A 1 102 ? 17.955 25.829 72.854 1.00 16.07 97 SER A O 1
ATOM 627 N N . GLY A 1 103 ? 19.750 25.988 71.601 1.00 19.39 98 GLY A N 1
ATOM 628 C CA . GLY A 1 103 ? 19.006 26.316 70.404 1.00 18.43 98 GLY A CA 1
ATOM 629 C C . GLY A 1 103 ? 18.386 27.754 70.448 1.00 21.86 98 GLY A C 1
ATOM 630 O O . GLY A 1 103 ? 17.285 27.982 69.962 1.00 21.03 98 GLY A O 1
ATOM 631 N N . ASN A 1 104 ? 19.127 28.705 70.985 1.00 14.37 99 ASN A N 1
ATOM 632 C CA . ASN A 1 104 ? 18.686 30.092 71.058 1.00 17.65 99 ASN A CA 1
ATOM 633 C C . ASN A 1 104 ? 19.737 30.983 70.409 1.00 18.14 99 ASN A C 1
ATOM 634 O O . ASN A 1 104 ? 20.723 30.460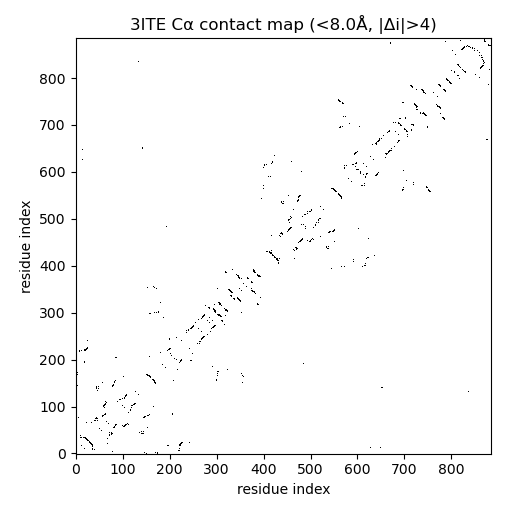 69.898 1.00 13.53 99 ASN A O 1
ATOM 639 N N . THR A 1 105 ? 19.519 32.313 70.390 1.00 15.54 100 THR A N 1
ATOM 640 C CA . THR A 1 105 ? 20.353 33.174 69.597 1.00 17.56 100 THR A CA 1
ATOM 641 C C . THR A 1 105 ? 21.207 34.019 70.485 1.00 17.85 100 THR A C 1
ATOM 642 O O . THR A 1 105 ? 20.694 34.682 71.376 1.00 15.19 100 THR A O 1
ATOM 646 N N . TYR A 1 106 ? 22.524 34.010 70.247 1.00 13.74 101 TYR A N 1
ATOM 647 C CA . TYR A 1 106 ? 23.427 34.811 71.051 1.00 13.29 101 TYR A CA 1
ATOM 648 C C . TYR A 1 106 ? 23.414 36.277 70.561 1.00 13.21 101 TYR A C 1
ATOM 649 O O . TYR A 1 106 ? 23.623 36.540 69.367 1.00 17.32 101 TYR A O 1
ATOM 658 N N . VAL A 1 107 ? 23.239 37.220 71.463 1.00 12.04 102 VAL A N 1
ATOM 659 C CA . VAL A 1 107 ? 23.139 38.644 71.060 1.00 14.82 102 VAL A CA 1
ATOM 660 C C . VAL A 1 107 ? 24.142 39.409 71.908 1.00 12.00 102 VAL A C 1
ATOM 661 O O . VAL A 1 107 ? 23.848 39.818 73.010 1.00 17.15 102 VAL A O 1
ATOM 665 N N . PRO A 1 108 ? 25.379 39.523 71.415 1.00 14.18 103 PRO A N 1
ATOM 666 C CA . PRO A 1 108 ? 26.427 40.203 72.178 1.00 17.95 103 PRO A CA 1
ATOM 667 C C . PRO A 1 108 ? 26.066 41.680 72.353 1.00 26.45 103 PRO A C 1
ATOM 668 O O . PRO A 1 108 ? 25.604 42.317 71.426 1.00 22.46 103 PRO A O 1
ATOM 672 N N . ILE A 1 109 ? 26.265 42.209 73.537 1.00 24.32 104 ILE A N 1
ATOM 673 C CA . ILE A 1 109 ? 26.055 43.658 73.743 1.00 26.81 104 ILE A CA 1
ATOM 674 C C . ILE A 1 109 ? 27.250 44.121 74.534 1.00 25.54 104 ILE A C 1
ATOM 675 O O . ILE A 1 109 ? 27.367 43.811 75.709 1.00 32.10 104 ILE A O 1
ATOM 680 N N . GLU A 1 110 ? 28.110 44.889 73.880 1.00 26.93 105 GLU A N 1
ATOM 681 C CA . GLU A 1 110 ? 29.389 45.283 74.434 1.00 33.46 105 GLU A CA 1
ATOM 682 C C . GLU A 1 110 ? 29.149 46.103 75.700 1.00 27.52 105 GLU A C 1
ATOM 683 O O . GLU A 1 110 ? 28.314 46.971 75.743 1.00 26.85 105 GLU A O 1
ATOM 689 N N . ALA A 1 111 ? 29.840 45.753 76.765 1.00 25.60 106 ALA A N 1
ATOM 690 C CA . ALA A 1 111 ? 29.521 46.318 78.087 1.00 30.77 106 ALA A CA 1
ATOM 691 C C . ALA A 1 111 ? 29.789 47.791 78.148 1.00 34.62 106 ALA A C 1
ATOM 692 O O . ALA A 1 111 ? 29.168 48.488 78.913 1.00 45.17 106 ALA A O 1
ATOM 694 N N . GLY A 1 112 ? 30.742 48.269 77.365 1.00 32.68 107 GLY A N 1
ATOM 695 C CA . GLY A 1 112 ? 31.009 49.696 77.351 1.00 37.90 107 GLY A CA 1
ATOM 696 C C . GLY A 1 112 ? 30.053 50.555 76.535 1.00 40.91 107 GLY A C 1
ATOM 697 O O . GLY A 1 112 ? 30.187 51.774 76.549 1.00 37.63 107 GLY A O 1
ATOM 698 N N . LEU A 1 113 ? 29.102 49.964 75.812 1.00 35.90 108 LEU A N 1
ATOM 699 C CA . LEU A 1 113 ? 28.160 50.785 75.042 1.00 33.72 108 LEU A CA 1
ATOM 700 C C . LEU A 1 113 ? 27.411 51.747 75.960 1.00 37.20 108 LEU A C 1
ATOM 701 O O . LEU A 1 113 ? 27.112 51.398 77.079 1.00 41.55 108 LEU A O 1
ATOM 706 N N . PRO A 1 114 ? 27.085 52.950 75.464 1.00 37.48 109 PRO A N 1
ATOM 707 C CA . PRO A 1 114 ? 26.172 53.888 76.162 1.00 38.94 109 PRO A CA 1
ATOM 708 C C . PRO A 1 114 ? 24.852 53.251 76.479 1.00 36.24 109 PRO A C 1
ATOM 709 O O . PRO A 1 114 ? 24.375 52.462 75.679 1.00 31.08 109 PRO A O 1
ATOM 713 N N . ASN A 1 115 ? 24.247 53.618 77.587 1.00 38.53 110 ASN A N 1
ATOM 714 C CA . ASN A 1 115 ? 22.972 53.030 77.982 1.00 41.80 110 ASN A CA 1
ATOM 715 C C . ASN A 1 115 ? 21.860 53.068 76.948 1.00 45.07 110 ASN A C 1
ATOM 716 O O . ASN A 1 115 ? 21.111 52.116 76.817 1.00 40.32 110 ASN A O 1
ATOM 721 N N . ASP A 1 116 ? 21.745 54.148 76.202 1.00 42.69 111 ASP A N 1
ATOM 722 C CA . ASP A 1 116 ? 20.666 54.233 75.227 1.00 48.66 111 ASP A CA 1
ATOM 723 C C . ASP A 1 116 ? 20.860 53.186 74.162 1.00 33.11 111 ASP A C 1
ATOM 724 O O . ASP A 1 116 ? 19.899 52.665 73.660 1.00 32.41 111 ASP A O 1
ATOM 729 N N . ARG A 1 117 ? 22.105 52.918 73.779 1.00 31.41 112 ARG A N 1
ATOM 730 C CA . ARG A 1 117 ? 22.358 52.002 72.683 1.00 39.31 112 ARG A CA 1
ATOM 731 C C . ARG A 1 117 ? 22.202 50.544 73.174 1.00 26.92 112 ARG A C 1
ATOM 732 O O . ARG A 1 117 ? 21.784 49.703 72.443 1.00 30.70 112 ARG A O 1
ATOM 740 N N . LYS A 1 118 ? 22.523 50.268 74.417 1.00 25.05 113 LYS A N 1
ATOM 741 C CA . LYS A 1 118 ? 22.178 48.981 74.988 1.00 23.94 113 LYS A CA 1
ATOM 742 C C . LYS A 1 118 ? 20.653 48.796 74.982 1.00 26.86 113 LYS A C 1
ATOM 743 O O . LYS A 1 118 ? 20.154 47.748 74.573 1.00 24.25 113 LYS A O 1
ATOM 749 N N . SER A 1 119 ? 19.916 49.805 75.378 1.00 26.94 114 SER A N 1
ATOM 750 C CA . SER A 1 119 ? 18.464 49.710 75.422 1.00 23.23 114 SER A CA 1
ATOM 751 C C . SER A 1 119 ? 17.872 49.415 74.056 1.00 26.64 114 SER A C 1
ATOM 752 O O . SER A 1 119 ? 17.021 48.512 73.936 1.00 28.76 114 SER A O 1
ATOM 755 N N . PHE A 1 120 ? 18.294 50.167 73.035 1.00 25.34 115 PHE A N 1
ATOM 756 C CA . PHE A 1 120 ? 17.895 49.858 71.687 1.00 31.09 115 PHE A CA 1
ATOM 757 C C . PHE A 1 120 ? 18.151 48.381 71.266 1.00 27.66 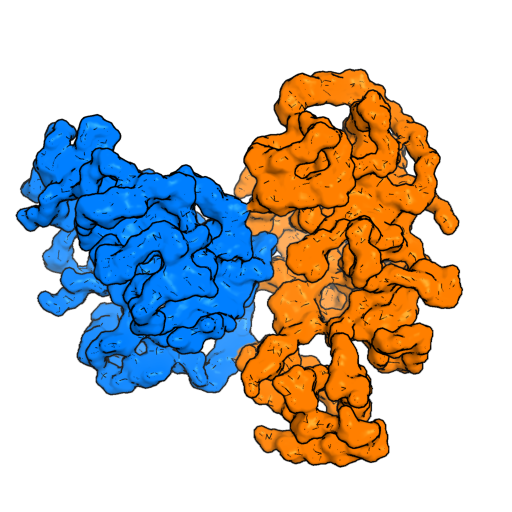115 PHE A C 1
ATOM 758 O O . PHE A 1 120 ? 17.313 47.790 70.599 1.00 27.39 115 PHE A O 1
ATOM 766 N N . LEU A 1 121 ? 19.316 47.824 71.594 1.00 26.32 116 LEU A N 1
ATOM 767 C CA . LEU A 1 121 ? 19.633 46.477 71.150 1.00 29.91 116 LEU A CA 1
ATOM 768 C C . LEU A 1 121 ? 18.723 45.421 71.826 1.00 23.02 116 LEU A C 1
ATOM 769 O O . LEU A 1 121 ? 18.226 44.525 71.160 1.00 24.82 116 LEU A O 1
ATOM 774 N N . LEU A 1 122 ? 18.476 45.586 73.129 1.00 20.79 117 LEU A N 1
ATOM 775 C CA . LEU A 1 122 ? 17.532 44.755 73.841 1.00 21.64 117 LEU A CA 1
ATOM 776 C C . LEU A 1 122 ? 16.157 44.797 73.220 1.00 23.05 117 LEU A C 1
ATOM 777 O O . LEU A 1 122 ? 15.541 43.761 73.026 1.00 24.16 117 LEU A O 1
ATOM 782 N N . ARG A 1 123 ? 15.701 45.987 72.871 1.00 22.21 118 ARG A N 1
ATOM 783 C CA . ARG A 1 123 ? 14.387 46.190 72.355 1.00 26.86 118 ARG A CA 1
ATOM 784 C C . ARG A 1 123 ? 14.269 45.706 70.933 1.00 20.01 118 ARG A C 1
ATOM 785 O O . ARG A 1 123 ? 13.369 44.927 70.627 1.00 21.93 118 ARG A O 1
ATOM 793 N N . ASP A 1 124 ? 15.202 46.092 70.071 1.00 17.46 119 ASP A N 1
ATOM 794 C CA . ASP A 1 124 ? 15.130 45.672 68.679 1.00 20.28 119 ASP A CA 1
ATOM 795 C C . ASP A 1 124 ? 15.207 44.146 68.573 1.00 18.12 119 ASP A C 1
ATOM 796 O O . ASP A 1 124 ? 14.498 43.558 67.768 1.00 18.63 119 ASP A O 1
ATOM 801 N N . SER A 1 125 ? 16.058 43.517 69.386 1.00 22.89 120 SER A N 1
ATOM 802 C CA . SER A 1 125 ? 16.274 42.056 69.285 1.00 23.15 120 SER A CA 1
ATOM 803 C C . SER A 1 125 ? 15.165 41.261 69.969 1.00 22.19 120 SER A C 1
ATOM 804 O O . SER A 1 125 ? 15.018 40.074 69.708 1.00 17.90 120 SER A O 1
ATOM 807 N N . ARG A 1 126 ? 14.407 41.909 70.838 1.00 21.71 121 ARG A N 1
ATOM 808 C CA . ARG A 1 126 ? 13.332 41.257 71.612 1.00 24.54 121 ARG A CA 1
ATOM 809 C C . ARG A 1 126 ? 13.993 40.216 72.538 1.00 25.67 121 ARG A C 1
ATOM 810 O O . ARG A 1 126 ? 13.497 39.121 72.689 1.00 21.31 121 ARG A O 1
ATOM 818 N N . ALA A 1 127 ? 15.108 40.606 73.154 1.00 19.33 122 ALA A N 1
ATOM 819 C CA . ALA A 1 127 ? 15.818 39.784 74.064 1.00 17.11 122 ALA A CA 1
ATOM 820 C C . ALA A 1 127 ? 14.897 39.214 75.144 1.00 22.41 122 ALA A C 1
ATOM 821 O O . ALA A 1 127 ? 14.271 39.961 75.869 1.00 22.10 122 ALA A O 1
ATOM 823 N N . ALA A 1 128 ? 14.848 37.874 75.260 1.00 19.42 123 ALA A N 1
ATOM 824 C CA . ALA A 1 128 ? 14.002 37.198 76.272 1.00 18.34 123 ALA A CA 1
ATOM 825 C C . ALA A 1 128 ? 14.724 37.031 77.583 1.00 20.81 123 ALA A C 1
ATOM 826 O O . ALA A 1 128 ? 14.140 36.793 78.618 1.00 27.34 123 ALA A O 1
ATOM 836 N N . ALA A 1 130 ? 18.879 38.080 79.583 1.00 14.42 125 ALA A N 1
ATOM 837 C CA . ALA A 1 130 ? 20.159 38.740 79.410 1.00 16.71 125 ALA A CA 1
ATOM 838 C C . ALA A 1 130 ? 21.081 38.251 80.523 1.00 25.36 125 ALA A C 1
ATOM 839 O O . ALA A 1 130 ? 20.647 38.158 81.665 1.00 22.34 125 ALA A O 1
ATOM 841 N N . PHE A 1 131 ? 22.331 37.938 80.204 1.00 14.81 126 PHE A N 1
ATOM 842 C CA . PHE A 1 131 ? 23.314 37.609 81.223 1.00 17.56 126 PHE A CA 1
ATOM 843 C C . PHE A 1 131 ? 24.211 38.847 81.370 1.00 21.91 126 PHE A C 1
ATOM 844 O O . PHE A 1 131 ? 24.740 39.335 80.388 1.00 18.63 126 PHE A O 1
ATOM 852 N N . VAL A 1 132 ? 24.356 39.368 82.574 1.00 17.78 127 VAL A N 1
ATOM 853 C CA . VAL A 1 132 ? 25.083 40.630 82.755 1.00 21.78 127 VAL A CA 1
ATOM 854 C C . VAL A 1 132 ? 25.912 40.513 84.035 1.00 20.78 127 VAL A C 1
ATOM 855 O O . VAL A 1 132 ? 25.759 39.569 84.781 1.00 25.90 127 VAL A O 1
ATOM 859 N N . CYS A 1 133 ? 26.814 41.449 84.238 1.00 21.43 128 CYS A N 1
ATOM 860 C CA . CYS A 1 133 ? 27.503 41.598 85.507 1.00 25.78 128 CYS A CA 1
ATOM 861 C C . CYS A 1 133 ? 27.967 43.032 85.650 1.00 29.08 128 CYS A C 1
ATOM 862 O O . CYS A 1 133 ? 27.832 43.828 84.727 1.00 30.26 128 CYS A O 1
ATOM 865 N N . ASP A 1 134 ? 28.502 43.361 86.819 1.00 30.82 129 ASP A N 1
ATOM 866 C CA . ASP A 1 134 ? 29.193 44.638 87.003 1.00 35.91 129 ASP A CA 1
ATOM 867 C C . ASP A 1 134 ? 28.333 45.875 86.685 1.00 41.28 129 ASP A C 1
ATOM 868 O O . ASP A 1 134 ? 28.838 46.840 86.118 1.00 44.73 129 ASP A O 1
ATOM 873 N N . ASN A 1 135 ? 27.053 45.872 87.000 1.00 37.24 130 ASN A N 1
ATOM 874 C CA . ASN A 1 135 ? 26.258 47.035 86.584 1.00 58.30 130 ASN A CA 1
ATOM 875 C C . ASN A 1 135 ? 26.436 47.447 85.111 1.00 55.88 130 ASN A C 1
ATOM 876 O O . ASN A 1 135 ? 26.341 48.626 84.785 1.00 52.01 130 ASN A O 1
ATOM 881 N N . ASN A 1 136 ? 26.714 46.501 84.226 1.00 43.12 131 ASN A N 1
ATOM 882 C CA . ASN A 1 136 ? 26.704 46.787 82.796 1.00 43.54 131 ASN A CA 1
ATOM 883 C C . ASN A 1 136 ? 25.330 47.243 82.298 1.00 39.66 131 ASN A C 1
ATOM 884 O O . ASN A 1 136 ? 25.219 47.884 81.242 1.00 38.73 131 ASN A O 1
ATOM 889 N N . PHE A 1 137 ? 24.287 46.893 83.037 1.00 38.05 132 PHE A N 1
ATOM 890 C CA . PHE A 1 137 ? 22.940 47.252 82.627 1.00 32.56 132 PHE A CA 1
ATOM 891 C C . PHE A 1 137 ? 22.407 48.369 83.530 1.00 51.29 132 PHE A C 1
ATOM 892 O O . PHE A 1 137 ? 21.290 48.838 83.363 1.00 44.55 132 PHE A O 1
ATOM 900 N N . ASP A 1 138 ? 23.215 48.825 84.477 1.00 52.32 133 ASP A N 1
ATOM 901 C CA . ASP A 1 138 ? 22.793 49.955 85.309 1.00 65.38 133 ASP A CA 1
ATOM 902 C C . ASP A 1 138 ? 22.443 51.162 84.453 1.00 59.93 133 ASP A C 1
ATOM 903 O O . ASP A 1 138 ? 23.297 51.707 83.757 1.00 55.39 133 ASP A O 1
ATOM 908 N N . GLY A 1 139 ? 21.175 51.560 84.485 1.00 44.29 134 GLY A N 1
ATOM 909 C CA . GLY A 1 139 ? 20.760 52.743 83.750 1.00 54.06 134 GLY A CA 1
ATOM 910 C C . GLY A 1 139 ? 20.307 52.437 82.337 1.00 47.19 134 GLY A C 1
ATOM 911 O O . GLY A 1 139 ? 20.075 53.340 81.514 1.00 40.88 134 GLY A O 1
ATOM 912 N N . VAL A 1 140 ? 20.163 51.150 82.072 1.00 35.92 135 VAL A N 1
ATOM 913 C CA . VAL A 1 140 ? 19.625 50.664 80.811 1.00 47.18 135 VAL A CA 1
ATOM 914 C C . VAL A 1 140 ? 18.143 50.422 81.039 1.00 34.00 135 VAL A C 1
ATOM 915 O O . VAL A 1 140 ? 17.774 49.830 82.060 1.00 36.62 135 VAL A O 1
ATOM 919 N N . GLU A 1 141 ? 17.303 50.866 80.115 1.00 40.74 136 GLU A N 1
ATOM 920 C CA . GLU A 1 141 ? 15.886 50.493 80.170 1.00 46.79 136 GLU A CA 1
ATOM 921 C C . GLU A 1 141 ? 15.729 49.086 79.656 1.00 42.89 136 GLU A C 1
ATOM 922 O O . GLU A 1 141 ? 16.026 48.832 78.507 1.00 47.08 136 GLU A O 1
ATOM 928 N N . LEU A 1 142 ? 15.266 48.171 80.499 1.00 43.09 137 LEU A N 1
ATOM 929 C CA . LEU A 1 142 ? 15.056 46.787 80.093 1.00 43.68 137 LEU A CA 1
ATOM 930 C C . LEU A 1 142 ? 13.683 46.631 79.480 1.00 42.80 137 LEU A C 1
ATOM 931 O O . LEU A 1 142 ? 12.739 47.096 80.036 1.00 33.95 137 LEU A O 1
ATOM 936 N N . PRO A 1 143 ? 13.569 45.920 78.365 1.00 43.07 138 PRO A N 1
ATOM 937 C CA . PRO A 1 143 ? 12.216 45.561 77.944 1.00 40.03 138 PRO A CA 1
ATOM 938 C C . PRO A 1 143 ? 11.580 44.684 78.994 1.00 42.96 138 PRO A C 1
ATOM 939 O O . PRO A 1 143 ? 12.299 44.003 79.689 1.00 39.25 138 PRO A O 1
ATOM 943 N N . PRO A 1 144 ? 10.249 44.757 79.148 1.00 38.30 139 PRO A N 1
ATOM 944 C CA . PRO A 1 144 ? 9.598 43.971 80.187 1.00 39.68 139 PRO A CA 1
ATOM 945 C C . PRO A 1 144 ? 9.833 42.504 79.939 1.00 32.68 139 PRO A C 1
ATOM 946 O O . PRO A 1 144 ? 9.859 41.776 80.928 1.00 44.42 139 PRO A O 1
ATOM 950 N N . GLU A 1 145 ? 9.985 42.087 78.674 1.00 27.43 140 GLU A N 1
ATOM 951 C CA . GLU A 1 145 ? 10.247 40.644 78.368 1.00 40.29 140 GLU A CA 1
ATOM 952 C C . GLU A 1 145 ? 11.633 40.144 78.789 1.00 38.37 140 GLU A C 1
ATOM 953 O O . GLU A 1 145 ? 11.886 38.944 78.825 1.00 35.28 140 GLU A O 1
ATOM 959 N N . THR A 1 146 ? 12.537 41.049 79.124 1.00 29.68 141 THR A N 1
ATOM 960 C CA . THR A 1 146 ? 13.904 40.600 79.403 1.00 33.82 141 THR A CA 1
ATOM 961 C C . THR A 1 146 ? 14.084 40.108 80.856 1.00 32.28 141 THR A C 1
ATOM 962 O O . THR A 1 146 ? 14.000 40.866 81.793 1.00 37.80 141 THR A O 1
ATOM 966 N N . LYS A 1 147 ? 14.343 38.820 81.022 1.00 31.89 142 LYS A N 1
ATOM 967 C CA . LYS A 1 147 ? 14.709 38.269 82.339 1.00 31.79 142 LYS A CA 1
ATOM 968 C C . LYS A 1 147 ? 16.243 38.383 82.518 1.00 33.05 142 LYS A C 1
ATOM 969 O O . LYS A 1 147 ? 17.023 37.785 81.746 1.00 32.02 142 LYS A O 1
ATOM 975 N N . VAL A 1 148 ? 16.672 39.168 83.503 1.00 26.04 143 VAL A N 1
ATOM 976 C CA . VAL A 1 148 ? 18.089 39.542 83.657 1.00 26.15 143 VAL A CA 1
ATOM 977 C C . VAL A 1 148 ? 18.810 38.703 84.732 1.00 28.18 143 VAL A C 1
ATOM 978 O O . VAL A 1 148 ? 18.369 38.653 85.865 1.00 23.07 143 VAL A O 1
ATOM 982 N N . LEU A 1 149 ? 19.894 38.043 84.364 1.00 23.72 144 LEU A N 1
ATOM 983 C CA . LEU A 1 149 ? 20.669 37.187 85.281 1.00 23.01 144 LEU A CA 1
ATOM 984 C C . LEU A 1 149 ? 22.055 37.789 85.534 1.00 22.53 144 LEU A C 1
ATOM 985 O O . LEU A 1 149 ? 22.742 38.170 84.604 1.00 21.51 144 LEU A O 1
ATOM 990 N N . ASP A 1 150 ? 22.426 37.953 86.792 1.00 24.90 145 ASP A N 1
ATOM 991 C CA . ASP A 1 150 ? 23.707 38.549 87.141 1.00 24.09 145 ASP A CA 1
ATOM 992 C C . ASP A 1 150 ? 24.728 37.430 87.405 1.00 21.80 145 ASP A C 1
ATOM 993 O O . ASP A 1 150 ? 24.635 36.724 88.380 1.00 30.32 145 ASP A O 1
ATOM 998 N N . THR A 1 151 ? 25.697 37.274 86.532 1.00 22.31 146 THR A N 1
ATOM 999 C CA . THR A 1 151 ? 26.600 36.130 86.636 1.00 26.65 146 THR A CA 1
ATOM 1000 C C . THR A 1 151 ? 27.435 36.155 87.902 1.00 28.47 146 THR A C 1
ATOM 1001 O O . THR A 1 151 ? 28.127 35.183 88.185 1.00 25.90 146 THR A O 1
ATOM 1005 N N . LYS A 1 152 ? 27.418 37.242 88.660 1.00 27.49 147 LYS A N 1
ATOM 1006 C CA . LYS A 1 152 ? 28.281 37.285 89.858 1.00 25.69 147 LYS A CA 1
ATOM 1007 C C . LYS A 1 152 ? 27.446 37.220 91.133 1.00 31.44 147 LYS A C 1
ATOM 1008 O O . LYS A 1 152 ? 27.967 37.266 92.230 1.00 38.73 147 LYS A O 1
ATOM 1014 N N . ASN A 1 153 ? 26.138 37.037 90.961 1.00 27.58 148 ASN A N 1
ATOM 1015 C CA . ASN A 1 153 ? 25.212 36.955 92.056 1.00 33.63 148 ASN A CA 1
ATOM 1016 C C . ASN A 1 153 ? 25.165 35.557 92.660 1.00 36.44 148 ASN A C 1
ATOM 1017 O O . ASN A 1 153 ? 24.951 34.564 91.956 1.00 29.32 148 ASN A O 1
ATOM 1022 N N . GLN A 1 154 ? 25.374 35.483 93.967 1.00 42.35 149 GLN A N 1
ATOM 1023 C CA . GLN A 1 154 ? 25.510 34.184 94.663 1.00 41.91 149 GLN A CA 1
ATOM 1024 C C . GLN A 1 154 ? 24.333 33.283 94.315 1.00 46.36 149 GLN A C 1
ATOM 1025 O O . GLN A 1 154 ? 24.459 32.065 94.159 1.00 41.82 149 GLN A O 1
ATOM 1031 N N . SER A 1 155 ? 23.163 33.881 94.168 1.00 41.09 150 SER A N 1
ATOM 1032 C CA . SER A 1 155 ? 21.993 33.084 93.841 1.00 43.98 150 SER A CA 1
ATOM 1033 C C . SER A 1 155 ? 22.014 32.477 92.420 1.00 42.03 150 SER A C 1
ATOM 1034 O O . SER A 1 155 ? 21.617 31.327 92.213 1.00 35.58 150 SER A O 1
ATOM 1037 N N . PHE A 1 156 ? 22.457 33.247 91.436 1.00 38.56 151 PHE A N 1
ATOM 1038 C CA . PHE A 1 156 ? 22.575 32.723 90.103 1.00 34.76 151 PHE A CA 1
ATOM 1039 C C . PHE A 1 156 ? 23.624 31.594 90.055 1.00 27.62 151 PHE A C 1
ATOM 1040 O O . PHE A 1 156 ? 23.391 30.601 89.405 1.00 27.79 151 PHE A O 1
ATOM 1048 N N . ILE A 1 157 ? 24.743 31.756 90.747 1.00 24.72 152 ILE A N 1
ATOM 1049 C CA . ILE A 1 157 ? 25.817 30.770 90.697 1.00 23.87 152 ILE A CA 1
ATOM 1050 C C . ILE A 1 157 ? 25.301 29.461 91.295 1.00 32.47 152 ILE A C 1
ATOM 1051 O O . ILE A 1 157 ? 25.544 28.373 90.741 1.00 27.35 152 ILE A O 1
ATOM 1056 N N . GLU A 1 158 ? 24.552 29.554 92.385 1.00 39.13 153 GLU A N 1
ATOM 1057 C CA . GLU A 1 158 ? 24.106 28.340 93.069 1.00 44.82 153 GLU A CA 1
ATOM 1058 C C . GLU A 1 158 ? 23.099 27.597 92.186 1.00 40.68 153 GLU A C 1
ATOM 1059 O O . GLU A 1 158 ? 23.192 26.400 91.977 1.00 45.27 153 GLU A O 1
ATOM 1065 N N . ASN A 1 159 ? 22.178 28.326 91.590 1.00 32.75 154 ASN A N 1
ATOM 1066 C CA . ASN A 1 159 ? 21.238 27.699 90.689 1.00 39.53 154 ASN A CA 1
ATOM 1067 C C . ASN A 1 159 ? 21.901 27.044 89.451 1.00 40.47 154 ASN A C 1
ATOM 1068 O O . ASN A 1 159 ? 21.561 25.900 89.063 1.00 34.86 154 ASN A O 1
ATOM 1073 N N . LEU A 1 160 ? 22.834 27.761 88.832 1.00 27.86 155 LEU A N 1
ATOM 1074 C CA . LEU A 1 160 ? 23.588 27.189 87.736 1.00 33.20 155 LEU A CA 1
ATOM 1075 C C . LEU A 1 160 ? 24.260 25.850 88.144 1.00 26.36 155 LEU A C 1
ATOM 1076 O O . LEU A 1 160 ? 24.216 24.887 87.373 1.00 27.82 155 LEU A O 1
ATOM 1081 N N . SER A 1 161 ? 24.881 25.802 89.328 1.00 32.78 156 SER A N 1
ATOM 1082 C CA . SER A 1 161 ? 25.747 24.683 89.709 1.00 36.07 156 SER A CA 1
ATOM 1083 C C . SER A 1 161 ? 24.915 23.436 89.948 1.00 35.59 156 SER A C 1
ATOM 1084 O O . SER A 1 161 ? 25.422 22.334 90.116 1.00 43.95 156 SER A O 1
ATOM 1087 N N . THR A 1 162 ? 23.620 23.661 89.942 1.00 36.76 157 THR A N 1
ATOM 1088 C CA . THR A 1 162 ? 22.615 22.691 90.288 1.00 38.26 157 THR A CA 1
ATOM 1089 C C . THR A 1 162 ? 22.011 22.027 89.040 1.00 39.45 157 THR A C 1
ATOM 1090 O O . THR A 1 162 ? 21.393 20.958 89.109 1.00 32.78 157 THR A O 1
ATOM 1094 N N . GLN A 1 163 ? 22.229 22.641 87.881 1.00 31.58 158 GLN A N 1
ATOM 1095 C CA . GLN A 1 163 ? 21.776 22.062 86.613 1.00 22.17 158 GLN A CA 1
ATOM 1096 C C . GLN A 1 163 ? 22.537 20.775 86.180 1.00 30.40 158 GLN A C 1
ATOM 1097 O O . GLN A 1 163 ? 23.687 20.542 86.555 1.00 28.97 158 GLN A O 1
ATOM 1103 N N . ASP A 1 164 ? 21.898 20.016 85.295 1.00 25.08 159 ASP A N 1
ATOM 1104 C CA . ASP A 1 164 ? 22.520 18.829 84.701 1.00 26.28 159 ASP A CA 1
ATOM 1105 C C . ASP A 1 164 ? 23.747 19.192 83.794 1.00 29.66 159 ASP A C 1
ATOM 1106 O O . ASP A 1 164 ? 23.767 20.258 83.145 1.00 21.56 159 ASP A O 1
ATOM 1111 N N . THR A 1 165 ? 24.765 18.317 83.712 1.00 24.49 160 THR A N 1
ATOM 1112 C CA . THR A 1 165 ? 25.966 18.648 82.934 1.00 24.01 160 THR A CA 1
ATOM 1113 C C . THR A 1 165 ? 26.125 17.841 81.623 1.00 25.45 160 THR A C 1
ATOM 1114 O O . THR A 1 165 ? 27.124 18.010 80.939 1.00 20.89 160 THR A O 1
ATOM 1118 N N . SER A 1 166 ? 25.201 16.942 81.293 1.00 18.89 161 SER A N 1
ATOM 1119 C CA . SER A 1 166 ? 25.340 16.162 80.061 1.00 18.36 161 SER A CA 1
ATOM 1120 C C . SER A 1 166 ? 25.100 16.982 78.856 1.00 18.00 161 SER A C 1
ATOM 1121 O O . SER A 1 166 ? 24.413 17.999 78.945 1.00 27.62 161 SER A O 1
ATOM 1124 N N . ASP A 1 167 ? 25.683 16.572 77.724 1.00 24.03 162 ASP A N 1
ATOM 1125 C CA . ASP A 1 167 ? 25.427 17.256 76.469 1.00 21.28 162 ASP A CA 1
ATOM 1126 C C . ASP A 1 167 ? 23.940 17.302 76.154 1.00 32.43 162 ASP A C 1
ATOM 1127 O O . ASP A 1 167 ? 23.215 16.334 76.370 1.00 31.46 162 ASP A O 1
ATOM 1132 N N . ILE A 1 168 ? 23.500 18.453 75.660 1.00 21.10 163 ILE A N 1
ATOM 1133 C CA . ILE A 1 168 ? 22.094 18.663 75.299 1.00 22.34 163 ILE A CA 1
ATOM 1134 C C . ILE A 1 168 ? 21.858 17.952 74.004 1.00 30.42 163 ILE A C 1
ATOM 1135 O O . ILE A 1 168 ? 22.677 18.050 73.094 1.00 26.12 163 ILE A O 1
ATOM 1140 N N . LEU A 1 169 ? 20.763 17.229 73.888 1.00 29.88 164 LEU A N 1
ATOM 1141 C CA . LEU A 1 169 ? 20.383 16.696 72.581 1.00 50.93 164 LEU A CA 1
ATOM 1142 C C . LEU A 1 169 ? 20.059 17.841 71.592 1.00 58.51 164 LEU A C 1
ATOM 1143 O O . LEU A 1 169 ? 19.056 18.555 71.681 1.00 63.38 164 LEU A O 1
ATOM 1148 N N . ASN A 1 170 ? 20.956 17.947 70.628 1.00 64.28 165 ASN A N 1
ATOM 1149 C CA . ASN A 1 170 ? 21.218 19.134 69.842 1.00 67.28 165 ASN A CA 1
ATOM 1150 C C . ASN A 1 170 ? 20.656 18.974 68.421 1.00 73.54 165 ASN A C 1
ATOM 1151 O O . ASN A 1 170 ? 21.404 18.883 67.450 1.00 78.80 165 ASN A O 1
ATOM 1156 N N . ASN A 1 171 ? 19.339 18.903 68.289 1.00 64.98 166 ASN A N 1
ATOM 1157 C CA . ASN A 1 171 ? 18.774 18.584 66.984 1.00 67.70 166 ASN A CA 1
ATOM 1158 C C . ASN A 1 171 ? 17.947 19.706 66.355 1.00 63.34 166 ASN A C 1
ATOM 1159 O O . ASN A 1 171 ? 16.779 19.528 66.030 1.00 58.92 166 ASN A O 1
ATOM 1164 N N . TYR A 1 172 ? 18.585 20.853 66.162 1.00 37.62 167 TYR A N 1
ATOM 1165 C CA . TYR A 1 172 ? 17.899 22.054 65.734 1.00 30.21 167 TYR A CA 1
ATOM 1166 C C . TYR A 1 172 ? 18.008 22.197 64.226 1.00 27.16 167 TYR A C 1
ATOM 1167 O O . TYR A 1 172 ? 18.954 21.721 63.636 1.00 31.25 167 TYR A O 1
ATOM 1176 N N . PRO A 1 173 ? 17.037 22.869 63.581 1.00 29.87 168 PRO A N 1
ATOM 1177 C CA . PRO A 1 173 ? 17.174 23.073 62.127 1.00 29.43 168 PRO A CA 1
ATOM 1178 C C . PRO A 1 173 ? 18.477 23.780 61.758 1.00 28.22 168 PRO A C 1
ATOM 1179 O O . PRO A 1 173 ? 18.971 24.598 62.535 1.00 28.30 168 PRO A O 1
ATOM 1183 N N . GLU A 1 174 ? 18.988 23.532 60.559 1.00 31.32 169 GLU A N 1
ATOM 1184 C CA . GLU A 1 174 ? 20.265 24.139 60.122 1.00 34.89 169 GLU A CA 1
ATOM 1185 C C . GLU A 1 174 ? 20.189 25.677 60.018 1.00 35.35 169 GLU A C 1
ATOM 1186 O O . GLU A 1 174 ? 21.152 26.375 60.274 1.00 23.89 169 GLU A O 1
ATOM 1192 N N . ASN A 1 175 ? 19.031 26.216 59.661 1.00 25.67 170 ASN A N 1
ATOM 1193 C CA . ASN A 1 175 ? 18.971 27.610 59.362 1.00 30.23 170 ASN A CA 1
ATOM 1194 C C . ASN A 1 175 ? 18.527 28.388 60.594 1.00 29.00 170 ASN A C 1
ATOM 1195 O O . ASN A 1 175 ? 18.328 29.582 60.513 1.00 32.81 170 ASN A O 1
ATOM 1200 N N . LEU A 1 176 ? 18.391 27.721 61.732 1.00 22.66 171 LEU A N 1
ATOM 1201 C CA . LEU A 1 176 ? 18.032 28.404 62.961 1.00 25.83 171 LEU A CA 1
ATOM 1202 C C . LEU A 1 176 ? 19.104 29.439 63.260 1.00 20.09 171 LEU A C 1
ATOM 1203 O O . LEU A 1 176 ? 20.266 29.138 63.134 1.00 18.25 171 LEU A O 1
ATOM 1208 N N . ASP A 1 177 ? 18.752 30.631 63.729 1.00 23.18 172 ASP A N 1
ATOM 1209 C CA . ASP A 1 177 ? 19.818 31.619 64.049 1.00 20.86 172 ASP A CA 1
ATOM 1210 C C . ASP A 1 177 ? 20.728 31.107 65.213 1.00 21.01 172 ASP A C 1
ATOM 1211 O O . ASP A 1 177 ? 20.217 30.472 66.203 1.00 22.12 172 ASP A O 1
ATOM 1216 N N . ALA A 1 178 ? 22.050 31.302 65.081 1.00 19.00 173 ALA A N 1
ATOM 1217 C CA . ALA A 1 178 ? 22.950 31.075 66.185 1.00 20.62 173 ALA A CA 1
ATOM 1218 C C . ALA A 1 178 ? 23.352 32.375 66.870 1.00 15.67 173 ALA A C 1
ATOM 1219 O O . ALA A 1 178 ? 23.529 32.383 68.067 1.00 18.03 173 ALA A O 1
ATOM 1221 N N . TYR A 1 179 ? 23.531 33.455 66.108 1.00 15.10 174 TYR A N 1
ATOM 1222 C CA . TYR A 1 179 ? 23.848 34.758 66.715 1.00 15.97 174 TYR A CA 1
ATOM 1223 C C . TYR A 1 179 ? 23.253 35.913 65.898 1.00 12.88 174 TYR A C 1
ATOM 1224 O O . TYR A 1 179 ? 22.869 35.752 64.716 1.00 14.66 174 TYR A O 1
ATOM 1233 N N . LEU A 1 180 ? 23.180 37.070 66.546 1.00 11.64 175 LEU A N 1
ATOM 1234 C CA . LEU A 1 180 ? 22.563 38.228 65.923 1.00 11.93 175 LEU A CA 1
ATOM 1235 C C . LEU A 1 180 ? 23.560 39.295 66.191 1.00 18.03 175 LEU A C 1
ATOM 1236 O O . LEU A 1 180 ? 23.857 39.559 67.337 1.00 14.43 175 LEU A O 1
ATOM 1241 N N . LEU A 1 181 ? 24.135 39.856 65.140 1.00 13.65 176 LEU A N 1
ATOM 1242 C CA . LEU A 1 181 ? 25.248 40.740 65.337 1.00 18.73 176 LEU A CA 1
ATOM 1243 C C . LEU A 1 181 ? 24.911 42.062 64.683 1.00 21.50 176 LEU A C 1
ATOM 1244 O O . LEU A 1 181 ? 24.636 42.114 63.483 1.00 23.73 176 LEU A O 1
ATOM 1249 N N . TYR A 1 182 ? 24.943 43.129 65.468 1.00 18.24 177 TYR A N 1
ATOM 1250 C CA . TYR A 1 182 ? 24.446 44.421 64.976 1.00 24.03 177 TYR A CA 1
ATOM 1251 C C . TYR A 1 182 ? 25.526 45.211 64.269 1.00 26.54 177 TYR A C 1
ATOM 1252 O O . TYR A 1 182 ? 26.642 45.294 64.755 1.00 28.32 177 TYR A O 1
ATOM 1261 N N . THR A 1 183 ? 25.201 45.741 63.096 1.00 18.81 178 THR A N 1
ATOM 1262 C CA . THR A 1 183 ? 26.139 46.515 62.277 1.00 33.48 178 THR A CA 1
ATOM 1263 C C . THR A 1 183 ? 25.491 47.844 61.855 1.00 37.29 178 THR A C 1
ATOM 1264 O O . THR A 1 183 ? 24.244 47.973 61.845 1.00 36.19 178 THR A O 1
ATOM 1268 N N . SER A 1 184 ? 26.274 48.867 61.534 1.00 46.88 179 SER A N 1
ATOM 1269 C CA . SER A 1 184 ? 25.617 50.193 61.280 1.00 51.84 179 SER A CA 1
ATOM 1270 C C . SER A 1 184 ? 24.890 50.275 59.931 1.00 48.52 179 SER A C 1
ATOM 1271 O O . SER A 1 184 ? 25.279 49.613 58.964 1.00 49.16 179 SER A O 1
ATOM 1274 N N . GLY A 1 188 ? 21.819 55.801 60.567 1.00 69.62 183 GLY A N 1
ATOM 1275 C CA . GLY A 1 188 ? 22.352 55.765 61.927 1.00 67.43 183 GLY A CA 1
ATOM 1276 C C . GLY A 1 188 ? 21.718 54.699 62.837 1.00 63.62 183 GLY A C 1
ATOM 1277 O O . GLY A 1 188 ? 22.129 54.513 63.999 1.00 50.18 183 GLY A O 1
ATOM 1278 N N . THR A 1 189 ? 20.691 54.011 62.341 1.00 39.56 184 THR A N 1
ATOM 1279 C CA . THR A 1 189 ? 20.085 52.931 63.122 1.00 30.74 184 THR A CA 1
ATOM 1280 C C . THR A 1 189 ? 20.786 51.616 62.794 1.00 25.32 184 THR A C 1
ATOM 1281 O O . THR A 1 189 ? 20.852 51.195 61.629 1.00 25.15 184 THR A O 1
ATOM 1285 N N . PRO A 1 190 ? 21.351 50.966 63.819 1.00 23.88 185 PRO A N 1
ATOM 1286 C CA . PRO A 1 190 ? 22.040 49.725 63.526 1.00 24.40 185 PRO A CA 1
ATOM 1287 C C . PRO A 1 190 ? 21.033 48.646 63.076 1.00 27.69 185 PRO A C 1
ATOM 1288 O O . PRO A 1 190 ? 19.868 48.706 63.515 1.00 27.32 185 PRO A O 1
ATOM 1292 N N . LYS A 1 191 ? 21.464 47.753 62.191 1.00 26.36 186 LYS A N 1
ATOM 1293 C CA . LYS A 1 191 ? 20.693 46.648 61.729 1.00 26.14 186 LYS A CA 1
ATOM 1294 C C . LYS A 1 191 ? 21.328 45.296 62.207 1.00 27.21 186 LYS A C 1
ATOM 1295 O O . LYS A 1 191 ? 22.549 45.062 62.139 1.00 22.76 186 LYS A O 1
ATOM 1301 N N . GLY A 1 192 ? 20.484 44.399 62.670 1.00 21.32 187 GLY A N 1
ATOM 1302 C CA . GLY A 1 192 ? 20.925 43.075 63.144 1.00 18.81 187 GLY A CA 1
ATOM 1303 C C . GLY A 1 192 ? 21.105 42.071 62.030 1.00 22.94 187 GLY A C 1
ATOM 1304 O O . GLY A 1 192 ? 20.227 41.864 61.221 1.00 19.79 187 GLY A O 1
ATOM 1305 N N . VAL A 1 193 ? 22.271 41.436 61.985 1.00 15.94 188 VAL A N 1
ATOM 1306 C CA . VAL A 1 193 ? 22.510 40.388 61.024 1.00 18.55 188 VAL A CA 1
ATOM 1307 C C . VAL A 1 193 ? 22.302 39.041 61.703 1.00 16.46 188 VAL A C 1
ATOM 1308 O O . VAL A 1 193 ? 22.914 38.732 62.729 1.00 16.96 188 VAL A O 1
ATOM 1312 N N . ARG A 1 194 ? 21.463 38.235 61.091 1.00 17.20 189 ARG A N 1
ATOM 1313 C CA . ARG A 1 194 ? 21.041 36.965 61.640 1.00 17.77 189 ARG A CA 1
ATOM 1314 C C . ARG A 1 194 ? 22.018 35.933 61.067 1.00 17.66 189 ARG A C 1
ATOM 1315 O O . ARG A 1 194 ? 22.035 35.673 59.874 1.00 20.11 189 ARG A O 1
ATOM 1323 N N . VAL A 1 195 ? 22.785 35.319 61.924 1.00 16.66 190 VAL A N 1
ATOM 1324 C CA . VAL A 1 195 ? 23.718 34.307 61.409 1.00 16.26 190 VAL A CA 1
ATOM 1325 C C . VAL A 1 195 ? 23.269 32.932 61.873 1.00 13.82 190 VAL A C 1
ATOM 1326 O O . VAL A 1 195 ? 22.990 32.717 63.034 1.00 18.43 190 VAL A O 1
ATOM 1330 N N . SER A 1 196 ? 23.187 31.993 60.959 1.00 18.31 191 SER A N 1
ATOM 1331 C CA . SER A 1 196 ? 22.633 30.702 61.322 1.00 18.01 191 SER A CA 1
ATOM 1332 C C . SER A 1 196 ? 23.668 29.719 61.914 1.00 18.95 191 SER A C 1
ATOM 1333 O O . SER A 1 196 ? 24.883 29.967 61.894 1.00 19.66 191 SER A O 1
ATOM 1336 N N . ARG A 1 197 ? 23.154 28.630 62.461 1.00 15.79 192 ARG A N 1
ATOM 1337 C CA . ARG A 1 197 ? 23.965 27.546 63.000 1.00 22.60 192 ARG A CA 1
ATOM 1338 C C . ARG A 1 197 ? 24.770 26.961 61.859 1.00 19.20 192 ARG A C 1
ATOM 1339 O O . ARG A 1 197 ? 25.957 26.650 62.001 1.00 17.07 192 ARG A O 1
ATOM 1347 N N . HIS A 1 198 ? 24.101 26.788 60.734 1.00 23.02 193 HIS A N 1
ATOM 1348 C CA . HIS A 1 198 ? 24.760 26.283 59.555 1.00 27.99 193 HIS A CA 1
ATOM 1349 C C . HIS A 1 198 ? 25.893 27.208 59.086 1.00 23.92 193 HIS A C 1
ATOM 1350 O O . HIS A 1 198 ? 26.963 26.715 58.673 1.00 21.70 193 HIS A O 1
ATOM 1357 N N . ASN A 1 199 ? 25.654 28.521 59.125 1.00 21.44 194 ASN A N 1
ATOM 1358 C CA . ASN A 1 199 ? 26.698 29.490 58.795 1.00 24.72 194 ASN A CA 1
ATOM 1359 C C . ASN A 1 199 ? 27.937 29.338 59.686 1.00 19.55 194 ASN A C 1
ATOM 1360 O O . ASN A 1 199 ? 29.079 29.377 59.210 1.00 21.06 194 ASN A O 1
ATOM 1365 N N . LEU A 1 200 ? 27.717 29.249 60.981 1.00 16.30 195 LEU A N 1
ATOM 1366 C CA . LEU A 1 200 ? 28.822 29.296 61.910 1.00 20.89 195 LEU A CA 1
ATOM 1367 C C . LEU A 1 200 ? 29.558 27.950 61.814 1.00 26.18 195 LEU A C 1
ATOM 1368 O O . LEU A 1 200 ? 30.787 27.886 61.908 1.00 20.51 195 LEU A O 1
ATOM 1373 N N . SER A 1 201 ? 28.820 26.868 61.609 1.00 18.50 196 SER A N 1
ATOM 1374 C CA . SER A 1 201 ? 29.479 25.591 61.681 1.00 21.47 196 SER A CA 1
ATOM 1375 C C . SER A 1 201 ? 30.259 25.395 60.324 1.00 26.15 196 SER A C 1
ATOM 1376 O O . SER A 1 201 ? 31.376 24.872 60.317 1.00 22.00 196 SER A O 1
ATOM 1379 N N . SER A 1 202 ? 29.744 25.939 59.220 1.00 16.17 197 SER A N 1
ATOM 1380 C CA . SER A 1 202 ? 30.481 25.957 57.961 1.00 19.65 197 SER A CA 1
ATOM 1381 C C . SER A 1 202 ? 31.732 26.865 58.031 1.00 26.06 197 SER A C 1
ATOM 1382 O O . SER A 1 202 ? 32.767 26.556 57.424 1.00 25.82 197 SER A O 1
ATOM 1385 N N . PHE A 1 203 ? 31.644 27.964 58.775 1.00 19.95 198 PHE A N 1
ATOM 1386 C CA . PHE A 1 203 ? 32.806 28.780 59.050 1.00 21.55 198 PHE A CA 1
ATOM 1387 C C . PHE A 1 203 ? 33.907 27.932 59.736 1.00 21.74 198 PHE A C 1
ATOM 1388 O O . PHE A 1 203 ? 35.041 27.921 59.301 1.00 20.49 198 PHE A O 1
ATOM 1396 N N . SER A 1 204 ? 33.565 27.207 60.786 1.00 21.42 199 SER A N 1
ATOM 1397 C CA . SER A 1 204 ? 34.562 26.493 61.539 1.00 22.79 199 SER A CA 1
ATOM 1398 C C . SER A 1 204 ? 35.208 25.408 60.669 1.00 31.92 199 SER A C 1
ATOM 1399 O O . SER A 1 204 ? 36.403 25.162 60.770 1.00 24.75 199 SER A O 1
ATOM 1402 N N . ASP A 1 205 ? 34.408 24.811 59.803 1.00 21.56 200 ASP A N 1
ATOM 1403 C CA . ASP A 1 205 ? 34.855 23.739 58.962 1.00 23.47 200 ASP A CA 1
ATOM 1404 C C . ASP A 1 205 ? 35.742 24.274 57.871 1.00 31.27 200 ASP A C 1
ATOM 1405 O O . ASP A 1 205 ? 36.783 23.682 57.562 1.00 26.12 200 ASP A O 1
ATOM 1410 N N . ALA A 1 206 ? 35.316 25.371 57.256 1.00 28.91 201 ALA A N 1
ATOM 1411 C CA . ALA A 1 206 ? 36.087 25.970 56.176 1.00 25.67 201 ALA A CA 1
ATOM 1412 C C . ALA A 1 206 ? 37.435 26.511 56.707 1.00 34.03 201 ALA A C 1
ATOM 1413 O O . ALA A 1 206 ? 38.487 26.288 56.089 1.00 30.00 201 ALA A O 1
ATOM 1415 N N . TRP A 1 207 ? 37.422 27.187 57.851 1.00 25.28 202 TRP A N 1
ATOM 1416 C CA . TRP A 1 207 ? 38.645 27.741 58.392 1.00 30.13 202 TRP A CA 1
ATOM 1417 C C . TRP A 1 207 ? 39.535 26.657 59.007 1.00 30.12 202 TRP A C 1
ATOM 1418 O O . TRP A 1 207 ? 40.722 26.765 58.939 1.00 25.16 202 TRP A O 1
ATOM 1429 N N . GLY A 1 208 ? 38.955 25.590 59.534 1.00 26.41 203 GLY A N 1
ATOM 1430 C CA . GLY A 1 208 ? 39.757 24.480 60.038 1.00 23.52 203 GLY A CA 1
ATOM 1431 C C . GLY A 1 208 ? 40.663 23.961 58.917 1.00 27.41 203 GLY A C 1
ATOM 1432 O O . GLY A 1 208 ? 41.893 23.697 59.096 1.00 29.79 203 GLY A O 1
ATOM 1433 N N . LYS A 1 209 ? 40.076 23.903 57.733 1.00 19.93 204 LYS A N 1
ATOM 1434 C CA . LYS A 1 209 ? 40.778 23.422 56.561 1.00 27.67 204 LYS A CA 1
ATOM 1435 C C . LYS A 1 209 ? 41.797 24.411 56.075 1.00 31.80 204 LYS A C 1
ATOM 1436 O O . LYS A 1 209 ? 42.905 24.021 55.758 1.00 29.17 204 LYS A O 1
ATOM 1442 N N . LEU A 1 210 ? 41.451 25.696 56.043 1.00 30.14 205 LEU A N 1
ATOM 1443 C CA . LEU A 1 210 ? 42.383 26.685 55.484 1.00 29.82 205 LEU A CA 1
ATOM 1444 C C . LEU A 1 210 ? 43.587 26.817 56.406 1.00 23.69 205 LEU A C 1
ATOM 1445 O O . LEU A 1 210 ? 44.729 26.686 55.997 1.00 31.21 205 LEU A O 1
ATOM 1450 N N . ILE A 1 211 ? 43.323 26.996 57.692 1.00 21.23 206 ILE A N 1
ATOM 1451 C CA . ILE A 1 211 ? 44.385 27.210 58.655 1.00 17.04 206 ILE A CA 1
ATOM 1452 C C . ILE A 1 211 ? 45.277 25.969 58.748 1.00 28.13 206 ILE A C 1
ATOM 1453 O O . ILE A 1 211 ? 46.494 26.071 58.828 1.00 29.72 206 ILE A O 1
ATOM 1458 N N . GLY A 1 212 ? 44.675 24.794 58.728 1.00 30.36 207 GLY A N 1
ATOM 1459 C CA . GLY A 1 212 ? 45.453 23.559 58.796 1.00 28.60 207 GLY A CA 1
ATOM 1460 C C . GLY A 1 212 ? 46.369 23.423 57.589 1.00 27.84 207 GLY A C 1
ATOM 1461 O O . GLY A 1 212 ? 47.466 22.884 57.684 1.00 32.12 207 GLY A O 1
ATOM 1462 N N . ASN A 1 213 ? 45.911 23.904 56.444 1.00 28.28 208 ASN A N 1
ATOM 1463 C CA . ASN A 1 213 ? 46.723 23.909 55.257 1.00 33.60 208 ASN A CA 1
ATOM 1464 C C . ASN A 1 213 ? 47.878 24.937 55.315 1.00 38.71 208 ASN A C 1
ATOM 1465 O O . ASN A 1 213 ? 49.028 24.569 55.038 1.00 32.18 208 ASN A O 1
ATOM 1470 N N . VAL A 1 214 ? 47.607 26.209 55.662 1.00 28.00 209 VAL A N 1
ATOM 1471 C CA . VAL A 1 214 ? 48.659 27.252 55.533 1.00 28.58 209 VAL A CA 1
ATOM 1472 C C . VAL A 1 214 ? 49.581 27.257 56.767 1.00 25.76 209 VAL A C 1
ATOM 1473 O O . VAL A 1 214 ? 50.689 27.784 56.735 1.00 25.46 209 VAL A O 1
ATOM 1477 N N . ALA A 1 215 ? 49.090 26.733 57.887 1.00 25.30 210 ALA A N 1
ATOM 1478 C CA . ALA A 1 215 ? 49.873 26.705 59.129 1.00 23.84 210 ALA A CA 1
ATOM 1479 C C . ALA A 1 215 ? 49.795 25.288 59.751 1.00 32.49 210 ALA A C 1
ATOM 1480 O O . ALA A 1 215 ? 49.198 25.059 60.785 1.00 26.52 210 ALA A O 1
ATOM 1482 N N . PRO A 1 216 ? 50.463 24.323 59.090 1.00 35.94 211 PRO A N 1
ATOM 1483 C CA . PRO A 1 216 ? 50.375 22.903 59.434 1.00 29.36 211 PRO A CA 1
ATOM 1484 C C . PRO A 1 216 ? 50.742 22.644 60.878 1.00 24.60 211 PRO A C 1
ATOM 1485 O O . PRO A 1 216 ? 50.243 21.708 61.462 1.00 33.29 211 PRO A O 1
ATOM 1489 N N . LYS A 1 217 ? 51.584 23.456 61.473 1.00 24.59 212 LYS A N 1
ATOM 1490 C CA . LYS A 1 217 ? 51.884 23.216 62.868 1.00 23.07 212 LYS A CA 1
ATOM 1491 C C . LYS A 1 217 ? 50.578 23.243 63.709 1.00 32.74 212 LYS A C 1
ATOM 1492 O O . LYS A 1 217 ? 50.483 22.608 64.780 1.00 28.98 212 LYS A O 1
ATOM 1498 N N . SER A 1 218 ? 49.570 23.973 63.227 1.00 26.73 213 SER A N 1
ATOM 1499 C CA . SER A 1 218 ? 48.257 24.017 63.903 1.00 27.11 213 SER A CA 1
ATOM 1500 C C . SER A 1 218 ? 47.730 22.595 64.256 1.00 25.50 213 SER A C 1
ATOM 1501 O O . SER A 1 218 ? 47.133 22.395 65.311 1.00 26.94 213 SER A O 1
ATOM 1504 N N . LEU A 1 219 ? 47.947 21.608 63.387 1.00 29.56 214 LEU A N 1
ATOM 1505 C CA . LEU A 1 219 ? 47.463 20.214 63.662 1.00 28.15 214 LEU A CA 1
ATOM 1506 C C . LEU A 1 219 ? 48.270 19.499 64.734 1.00 28.60 214 LEU A C 1
ATOM 1507 O O . LEU A 1 219 ? 47.844 18.459 65.221 1.00 33.95 214 LEU A O 1
ATOM 1512 N N . GLU A 1 220 ? 49.413 20.088 65.115 1.00 27.83 215 GLU A N 1
ATOM 1513 C CA . GLU A 1 220 ? 50.281 19.587 66.194 1.00 24.59 215 GLU A CA 1
ATOM 1514 C C . GLU A 1 220 ? 50.038 20.288 67.513 1.00 30.39 215 GLU A C 1
ATOM 1515 O O . GLU A 1 220 ? 50.619 19.893 68.530 1.00 25.01 215 GLU A O 1
ATOM 1521 N N . LEU A 1 221 ? 49.212 21.345 67.517 1.00 26.86 216 LEU A N 1
ATOM 1522 C CA . LEU A 1 221 ? 49.131 22.187 68.700 1.00 24.11 216 LEU A CA 1
ATOM 1523 C C . LEU A 1 221 ? 47.951 21.909 69.618 1.00 21.84 216 LEU A C 1
ATOM 1524 O O . LEU A 1 221 ? 47.735 22.660 70.606 1.00 22.64 216 LEU A O 1
ATOM 1529 N N . GLY A 1 222 ? 47.188 20.851 69.327 1.00 24.70 217 GLY A N 1
ATOM 1530 C CA . GLY A 1 222 ? 46.030 20.533 70.146 1.00 19.44 217 GLY A CA 1
ATOM 1531 C C . GLY A 1 222 ? 46.555 20.395 71.549 1.00 21.83 217 GLY A C 1
ATOM 1532 O O . GLY A 1 222 ? 47.586 19.777 71.733 1.00 23.80 217 GLY A O 1
ATOM 1533 N N . GLY A 1 223 ? 45.899 20.985 72.530 1.00 23.76 218 GLY A N 1
ATOM 1534 C CA . GLY A 1 223 ? 46.332 20.888 73.917 1.00 19.95 218 GLY A CA 1
ATOM 1535 C C . GLY A 1 223 ? 47.460 21.833 74.331 1.00 31.91 218 GLY A C 1
ATOM 1536 O O . GLY A 1 223 ? 47.796 21.938 75.527 1.00 24.86 218 GLY A O 1
ATOM 1537 N N . VAL A 1 224 ? 48.072 22.517 73.367 1.00 15.95 219 VAL A N 1
ATOM 1538 C CA . VAL A 1 224 ? 49.171 23.422 73.693 1.00 19.81 219 VAL A CA 1
ATOM 1539 C C . VAL A 1 224 ? 49.039 24.870 73.182 1.00 16.78 219 VAL A C 1
ATOM 1540 O O . VAL A 1 224 ? 49.407 25.867 73.855 1.00 19.03 219 VAL A O 1
ATOM 1544 N N . GLY A 1 225 ? 48.596 25.010 71.945 1.00 18.68 220 GLY A N 1
ATOM 1545 C CA . GLY A 1 225 ? 48.502 26.348 71.378 1.00 14.94 220 GLY A CA 1
ATOM 1546 C C . GLY A 1 225 ? 47.350 27.163 71.972 1.00 16.35 220 GLY A C 1
ATOM 1547 O O . GLY A 1 225 ? 46.515 26.672 72.783 1.00 16.01 220 GLY A O 1
ATOM 1548 N N . LYS A 1 226 ? 47.316 28.420 71.563 1.00 21.17 221 LYS A N 1
ATOM 1549 C CA . LYS A 1 226 ? 46.333 29.388 72.066 1.00 20.43 221 LYS A CA 1
ATOM 1550 C C . LYS A 1 226 ? 45.917 30.375 71.003 1.00 20.88 221 LYS A C 1
ATOM 1551 O O . LYS A 1 226 ? 46.737 30.870 70.242 1.00 16.11 221 LYS A O 1
ATOM 1557 N N . PHE A 1 227 ? 44.630 30.679 70.957 1.00 18.84 222 PHE A N 1
ATOM 1558 C CA . PHE A 1 227 ? 44.141 31.628 70.002 1.00 25.00 222 PHE A CA 1
ATOM 1559 C C . PHE A 1 227 ? 43.774 32.856 70.808 1.00 16.20 222 PHE A C 1
ATOM 1560 O O . PHE A 1 227 ? 42.939 32.791 71.691 1.00 17.66 222 PHE A O 1
ATOM 1568 N N . LEU A 1 228 ? 44.411 33.965 70.501 1.00 18.03 223 LEU A N 1
ATOM 1569 C CA . LEU A 1 228 ? 44.185 35.162 71.242 1.00 19.11 223 LEU A CA 1
ATOM 1570 C C . LEU A 1 228 ? 42.797 35.716 70.848 1.00 15.10 223 LEU A C 1
ATOM 1571 O O . LEU A 1 228 ? 42.526 35.875 69.695 1.00 21.03 223 LEU A O 1
ATOM 1576 N N . CYS A 1 229 ? 41.938 35.926 71.824 1.00 13.88 224 CYS A N 1
ATOM 1577 C CA . CYS A 1 229 ? 40.595 36.528 71.589 1.00 16.58 224 CYS A CA 1
ATOM 1578 C C . CYS A 1 229 ? 40.722 38.022 71.869 1.00 23.29 224 CYS A C 1
ATOM 1579 O O . CYS A 1 229 ? 40.546 38.476 73.022 1.00 16.96 224 CYS A O 1
ATOM 1582 N N . LEU A 1 230 ? 41.109 38.751 70.833 1.00 25.93 225 LEU A N 1
ATOM 1583 C CA . LEU A 1 230 ? 41.506 40.161 70.982 1.00 20.42 225 LEU A CA 1
ATOM 1584 C C . LEU A 1 230 ? 40.334 41.088 70.553 1.00 31.92 225 LEU A C 1
ATOM 1585 O O . LEU A 1 230 ? 40.248 42.221 70.962 1.00 29.19 225 LEU A O 1
ATOM 1590 N N . ALA A 1 231 ? 39.483 40.611 69.660 1.00 21.35 226 ALA A N 1
ATOM 1591 C CA . ALA A 1 231 ? 38.437 41.477 69.071 1.00 25.42 226 ALA A CA 1
ATOM 1592 C C . ALA A 1 231 ? 37.469 41.962 70.119 1.00 16.86 226 ALA A C 1
ATOM 1593 O O . ALA A 1 231 ? 37.118 41.202 71.038 1.00 21.07 226 ALA A O 1
ATOM 1595 N N . SER A 1 232 ? 37.032 43.216 69.980 1.00 15.64 227 SER A N 1
ATOM 1596 C CA . SER A 1 232 ? 35.826 43.700 70.674 1.00 21.21 227 SER A CA 1
ATOM 1597 C C . SER A 1 232 ? 34.610 42.813 70.438 1.00 17.04 227 SER A C 1
ATOM 1598 O O . SER A 1 232 ? 34.350 42.380 69.318 1.00 17.33 227 SER A O 1
ATOM 1601 N N . ARG A 1 233 ? 33.780 42.653 71.458 1.00 16.84 228 ARG A N 1
ATOM 1602 C CA . ARG A 1 233 ? 32.505 41.941 71.244 1.00 20.13 228 ARG A CA 1
ATOM 1603 C C . ARG A 1 233 ? 31.492 42.625 70.332 1.00 22.39 228 ARG A C 1
ATOM 1604 O O . ARG A 1 233 ? 30.463 42.046 69.999 1.00 20.51 228 ARG A O 1
ATOM 1612 N N . ALA A 1 234 ? 31.783 43.840 69.936 1.00 18.92 229 ALA A N 1
ATOM 1613 C CA . ALA A 1 234 ? 30.980 44.552 68.951 1.00 23.63 229 ALA A CA 1
ATOM 1614 C C . ALA A 1 234 ? 31.121 43.884 67.589 1.00 27.39 229 ALA A C 1
ATOM 1615 O O . ALA A 1 234 ? 30.280 44.101 66.743 1.00 19.02 229 ALA A O 1
ATOM 1617 N N . PHE A 1 235 ? 32.194 43.104 67.342 1.00 13.78 230 PHE A N 1
ATOM 1618 C CA . PHE A 1 235 ? 32.365 42.572 65.990 1.00 18.94 230 PHE A CA 1
ATOM 1619 C C . PHE A 1 235 ? 32.258 41.043 65.960 1.00 18.67 230 PHE A C 1
ATOM 1620 O O . PHE A 1 235 ? 32.586 40.397 66.946 1.00 19.79 230 PHE A O 1
ATOM 1628 N N . ASP A 1 236 ? 31.912 40.477 64.815 1.00 16.57 231 ASP A N 1
ATOM 1629 C CA . ASP A 1 236 ? 31.739 39.009 64.714 1.00 19.64 231 ASP A CA 1
ATOM 1630 C C . ASP A 1 236 ? 33.074 38.287 64.847 1.00 24.49 231 ASP A C 1
ATOM 1631 O O . ASP A 1 236 ? 33.106 37.117 65.145 1.00 20.13 231 ASP A O 1
ATOM 1636 N N . VAL A 1 237 ? 34.161 39.027 64.681 1.00 17.16 232 VAL A N 1
ATOM 1637 C CA . VAL A 1 237 ? 35.494 38.470 64.781 1.00 16.70 232 VAL A CA 1
ATOM 1638 C C . VAL A 1 237 ? 35.640 37.773 66.116 1.00 16.92 232 VAL A C 1
ATOM 1639 O O . VAL A 1 237 ? 36.389 36.801 66.225 1.00 17.62 232 VAL A O 1
ATOM 1643 N N . HIS A 1 238 ? 34.983 38.296 67.157 1.00 16.92 233 HIS A N 1
ATOM 1644 C CA . HIS A 1 238 ? 35.247 37.706 68.487 1.00 21.31 233 HIS A CA 1
ATOM 1645 C C . HIS A 1 238 ? 34.656 36.278 68.544 1.00 21.15 233 HIS A C 1
ATOM 1646 O O . HIS A 1 238 ? 35.104 35.437 69.321 1.00 17.46 233 HIS A O 1
ATOM 1653 N N . ILE A 1 239 ? 33.640 36.042 67.739 1.00 20.00 234 ILE A N 1
ATOM 1654 C CA . ILE A 1 239 ? 33.000 34.737 67.716 1.00 20.33 234 ILE A CA 1
ATOM 1655 C C . ILE A 1 239 ? 33.916 33.782 66.970 1.00 22.51 234 ILE A C 1
ATOM 1656 O O . ILE A 1 239 ? 34.100 32.665 67.380 1.00 18.00 234 ILE A O 1
ATOM 1661 N N . GLY A 1 240 ? 34.451 34.244 65.854 1.00 20.28 235 GLY A N 1
ATOM 1662 C CA . GLY A 1 240 ? 35.388 33.475 65.083 1.00 16.80 235 GLY A CA 1
ATOM 1663 C C . GLY A 1 240 ? 36.612 33.020 65.863 1.00 21.98 235 GLY A C 1
ATOM 1664 O O . GLY A 1 240 ? 36.973 31.837 65.824 1.00 22.06 235 GLY A O 1
ATOM 1665 N N . GLU A 1 241 ? 37.214 33.938 66.603 1.00 19.43 236 GLU A N 1
ATOM 1666 C CA . GLU A 1 241 ? 38.392 33.637 67.383 1.00 20.98 236 GLU A CA 1
ATOM 1667 C C . GLU A 1 241 ? 38.074 32.445 68.312 1.00 25.37 236 GLU A C 1
ATOM 1668 O O . GLU A 1 241 ? 38.842 31.454 68.340 1.00 23.90 236 GLU A O 1
ATOM 1682 N N . PHE A 1 243 ? 35.674 30.147 68.402 1.00 17.60 238 PHE A N 1
ATOM 1683 C CA . PHE A 1 243 ? 35.292 28.866 67.784 1.00 16.92 238 PHE A CA 1
ATOM 1684 C C . PHE A 1 243 ? 36.468 28.243 66.978 1.00 24.52 238 PHE A C 1
ATOM 1685 O O . PHE A 1 243 ? 36.519 27.003 66.836 1.00 19.84 238 PHE A O 1
ATOM 1693 N N . LEU A 1 244 ? 37.398 29.076 66.463 1.00 18.02 239 LEU A N 1
ATOM 1694 C CA . LEU A 1 244 ? 38.593 28.540 65.777 1.00 17.88 239 LEU A CA 1
ATOM 1695 C C . LEU A 1 244 ? 39.560 27.963 66.787 1.00 20.38 239 LEU A C 1
ATOM 1696 O O . LEU A 1 244 ? 40.173 26.942 66.517 1.00 18.23 239 LEU A O 1
ATOM 1701 N N . ALA A 1 245 ? 39.694 28.582 67.956 1.00 16.51 240 ALA A N 1
ATOM 1702 C CA . ALA A 1 245 ? 40.502 27.972 68.991 1.00 17.34 240 ALA A CA 1
ATOM 1703 C C . ALA A 1 245 ? 39.940 26.546 69.248 1.00 21.15 240 ALA A C 1
ATOM 1704 O O . ALA A 1 245 ? 40.685 25.564 69.264 1.00 21.97 240 ALA A O 1
ATOM 1706 N N . TRP A 1 246 ? 38.631 26.432 69.407 1.00 18.01 241 TRP A N 1
ATOM 1707 C CA . TRP A 1 246 ? 38.067 25.143 69.810 1.00 16.18 241 TRP A CA 1
ATOM 1708 C C . TRP A 1 246 ? 38.147 24.125 68.679 1.00 17.84 241 TRP A C 1
ATOM 1709 O O . TRP A 1 246 ? 38.336 22.946 68.929 1.00 16.72 241 TRP A O 1
ATOM 1720 N N . ARG A 1 247 ? 38.007 24.589 67.451 1.00 13.09 242 ARG A N 1
ATOM 1721 C CA . ARG A 1 247 ? 38.155 23.746 66.304 1.00 20.99 242 ARG A CA 1
ATOM 1722 C C . ARG A 1 247 ? 39.475 22.951 66.335 1.00 23.49 242 ARG A C 1
ATOM 1723 O O . ARG A 1 247 ? 39.504 21.767 65.989 1.00 21.03 242 ARG A O 1
ATOM 1731 N N . PHE A 1 248 ? 40.544 23.593 66.798 1.00 18.23 243 PHE A N 1
ATOM 1732 C CA . PHE A 1 248 ? 41.880 22.981 66.728 1.00 23.20 243 PHE A CA 1
ATOM 1733 C C . PHE A 1 248 ? 42.344 22.411 68.080 1.00 24.38 243 PHE A C 1
ATOM 1734 O O . PHE A 1 248 ? 43.492 22.026 68.243 1.00 26.24 243 PHE A O 1
ATOM 1742 N N . GLY A 1 249 ? 41.502 22.452 69.099 1.00 19.05 244 GLY A N 1
ATOM 1743 C CA . GLY A 1 249 ? 41.923 21.948 70.400 1.00 20.90 244 GLY A CA 1
ATOM 1744 C C . GLY A 1 249 ? 42.818 22.928 71.160 1.00 20.97 244 GLY A C 1
ATOM 1745 O O . GLY A 1 249 ? 43.502 22.544 72.142 1.00 16.68 244 GLY A O 1
ATOM 1746 N N . LEU A 1 250 ? 42.796 24.206 70.751 1.00 14.00 245 LEU A N 1
ATOM 1747 C CA . LEU A 1 250 ? 43.593 25.214 71.425 1.00 15.57 245 LEU A CA 1
ATOM 1748 C C . LEU A 1 250 ? 42.873 25.755 72.644 1.00 26.05 245 LEU A C 1
ATOM 1749 O O . LEU A 1 250 ? 41.696 25.410 72.918 1.00 23.28 245 LEU A O 1
ATOM 1754 N N . CYS A 1 251 ? 43.583 26.608 73.374 1.00 17.88 246 CYS A N 1
ATOM 1755 C CA . CYS A 1 251 ? 42.988 27.386 74.435 1.00 21.86 246 CYS A CA 1
ATOM 1756 C C . CYS A 1 251 ? 42.590 28.783 73.893 1.00 20.23 246 CYS A C 1
ATOM 1757 O O . CYS A 1 251 ? 43.451 29.507 73.348 1.00 17.97 246 CYS A O 1
ATOM 1760 N N . ALA A 1 252 ? 41.310 29.144 73.978 1.00 16.42 247 ALA A N 1
ATOM 1761 C CA . ALA A 1 252 ? 40.907 30.555 73.763 1.00 13.70 247 ALA A CA 1
ATOM 1762 C C . ALA A 1 252 ? 41.396 31.408 74.904 1.00 14.26 247 ALA A C 1
ATOM 1763 O O . ALA A 1 252 ? 40.998 31.218 76.054 1.00 19.45 247 ALA A O 1
ATOM 1765 N N . VAL A 1 253 ? 42.224 32.403 74.616 1.00 16.52 248 VAL A N 1
ATOM 1766 C CA . VAL A 1 253 ? 42.743 33.183 75.698 1.00 14.81 248 VAL A CA 1
ATOM 1767 C C . VAL A 1 253 ? 42.434 34.680 75.493 1.00 18.23 248 VAL A C 1
ATOM 1768 O O . VAL A 1 253 ? 42.470 35.213 74.360 1.00 14.33 248 VAL A O 1
ATOM 1772 N N . THR A 1 254 ? 42.099 35.335 76.601 1.00 17.64 249 THR A N 1
ATOM 1773 C CA . THR A 1 254 ? 41.616 36.684 76.542 1.00 25.96 249 THR A CA 1
ATOM 1774 C C . THR A 1 254 ? 41.832 37.412 77.844 1.00 24.34 249 THR A C 1
ATOM 1775 O O . THR A 1 254 ? 42.176 36.802 78.884 1.00 21.80 249 THR A O 1
ATOM 1779 N N . GLY A 1 255 ? 41.583 38.720 77.795 1.00 23.38 250 GLY A N 1
ATOM 1780 C CA . GLY A 1 255 ? 41.675 39.570 78.976 1.00 22.46 250 GLY A CA 1
ATOM 1781 C C . GLY A 1 255 ? 40.918 40.855 78.700 1.00 24.36 250 GLY A C 1
ATOM 1782 O O . GLY A 1 255 ? 40.423 41.051 77.596 1.00 22.68 250 GLY A O 1
ATOM 1783 N N . GLU A 1 256 ? 40.823 41.749 79.675 1.00 23.71 251 GLU A N 1
ATOM 1784 C CA . GLU A 1 256 ? 40.251 43.069 79.407 1.00 24.20 251 GLU A CA 1
ATOM 1785 C C . GLU A 1 256 ? 41.002 43.698 78.219 1.00 24.35 251 GLU A C 1
ATOM 1786 O O . GLU A 1 256 ? 42.227 43.710 78.183 1.00 21.12 251 GLU A O 1
ATOM 1792 N N . ARG A 1 257 ? 40.288 44.177 77.226 1.00 20.11 252 ARG A N 1
ATOM 1793 C CA . ARG A 1 257 ? 40.936 44.721 76.032 1.00 23.34 252 ARG A CA 1
ATOM 1794 C C . ARG A 1 257 ? 41.932 45.880 76.317 1.00 25.69 252 ARG A C 1
ATOM 1795 O O . ARG A 1 257 ? 42.980 45.922 75.728 1.00 26.66 252 ARG A O 1
ATOM 1803 N N . LEU A 1 258 ? 41.609 46.819 77.186 1.00 23.61 253 LEU A N 1
ATOM 1804 C CA . LEU A 1 258 ? 42.550 47.862 77.463 1.00 29.73 253 LEU A CA 1
ATOM 1805 C C . LEU A 1 258 ? 43.859 47.242 78.001 1.00 29.71 253 LEU A C 1
ATOM 1806 O O . LEU A 1 258 ? 44.953 47.707 77.708 1.00 26.58 253 LEU A O 1
ATOM 1811 N N . SER A 1 259 ? 43.744 46.208 78.813 1.00 22.71 254 SER A N 1
ATOM 1812 C CA . SER A 1 259 ? 44.925 45.608 79.384 1.00 16.89 254 SER A CA 1
ATOM 1813 C C . SER A 1 259 ? 45.696 44.850 78.282 1.00 23.42 254 SER A C 1
ATOM 1814 O O . SER A 1 259 ? 46.917 44.994 78.189 1.00 27.43 254 SER A O 1
ATOM 1825 N N . LEU A 1 261 ? 45.756 45.399 75.135 1.00 20.76 256 LEU A N 1
ATOM 1826 C CA . LEU A 1 261 ? 46.251 46.274 74.086 1.00 23.99 256 LEU A CA 1
ATOM 1827 C C . LEU A 1 261 ? 47.326 47.199 74.652 1.00 20.89 256 LEU A C 1
ATOM 1828 O O . LEU A 1 261 ? 47.986 47.840 73.908 1.00 20.88 256 LEU A O 1
ATOM 1833 N N . ASP A 1 262 ? 47.488 47.262 75.976 1.00 22.44 257 ASP A N 1
ATOM 1834 C CA . ASP A 1 262 ? 48.414 48.219 76.546 1.00 27.71 257 ASP A CA 1
ATOM 1835 C C . ASP A 1 262 ? 49.846 47.937 76.054 1.00 35.56 257 ASP A C 1
ATOM 1836 O O . ASP A 1 262 ? 50.585 48.830 75.661 1.00 28.89 257 ASP A O 1
ATOM 1841 N N . ASP A 1 263 ? 50.243 46.677 76.088 1.00 27.50 258 ASP A N 1
ATOM 1842 C CA . ASP A 1 263 ? 51.615 46.301 75.636 1.00 25.43 258 ASP A CA 1
ATOM 1843 C C . ASP A 1 263 ? 51.412 45.039 74.811 1.00 22.85 258 ASP A C 1
ATOM 1844 O O . ASP A 1 263 ? 51.353 43.954 75.343 1.00 18.70 258 ASP A O 1
ATOM 1849 N N . LEU A 1 264 ? 51.200 45.214 73.524 1.00 23.37 259 LEU A N 1
ATOM 1850 C CA . LEU A 1 264 ? 50.798 44.151 72.664 1.00 20.97 259 LEU A CA 1
ATOM 1851 C C . LEU A 1 264 ? 51.895 43.071 72.582 1.00 29.65 259 LEU A C 1
ATOM 1852 O O . LEU A 1 264 ? 51.586 41.895 72.672 1.00 20.90 259 LEU A O 1
ATOM 1857 N N . PRO A 1 265 ? 53.183 43.465 72.448 1.00 22.44 260 PRO A N 1
ATOM 1858 C CA . PRO A 1 265 ? 54.190 42.395 72.584 1.00 21.30 260 PRO A CA 1
ATOM 1859 C C . PRO A 1 265 ? 54.074 41.567 73.867 1.00 25.32 260 PRO A C 1
ATOM 1860 O O . PRO A 1 265 ? 54.156 40.352 73.809 1.00 26.60 260 PRO A O 1
ATOM 1864 N N . ARG A 1 266 ? 53.858 42.194 75.016 1.00 20.99 261 ARG A N 1
ATOM 1865 C CA . ARG A 1 266 ? 53.748 41.427 76.240 1.00 17.19 261 ARG A CA 1
ATOM 1866 C C . ARG A 1 266 ? 52.613 40.405 76.188 1.00 30.31 261 ARG A C 1
ATOM 1867 O O . ARG A 1 266 ? 52.688 39.293 76.727 1.00 23.31 261 ARG A O 1
ATOM 1875 N N . THR A 1 267 ? 51.513 40.805 75.573 1.00 25.72 262 THR A N 1
ATOM 1876 C CA . THR A 1 267 ? 50.366 39.955 75.462 1.00 21.05 262 THR A CA 1
ATOM 1877 C C . THR A 1 267 ? 50.668 38.695 74.623 1.00 19.03 262 THR A C 1
ATOM 1878 O O . THR A 1 267 ? 50.343 37.596 75.050 1.00 27.31 262 THR A O 1
ATOM 1882 N N . PHE A 1 268 ? 51.246 38.861 73.443 1.00 20.15 263 PHE A N 1
ATOM 1883 C CA . PHE A 1 268 ? 51.573 37.748 72.603 1.00 19.33 263 PHE A CA 1
ATOM 1884 C C . PHE A 1 268 ? 52.632 36.850 73.245 1.00 30.59 263 PHE A C 1
ATOM 1885 O O . PHE A 1 268 ? 52.473 35.620 73.253 1.00 29.75 263 PHE A O 1
ATOM 1893 N N . ARG A 1 269 ? 53.674 37.469 73.785 1.00 21.65 264 ARG A N 1
ATOM 1894 C CA . ARG A 1 269 ? 54.765 36.791 74.427 1.00 20.38 264 ARG A CA 1
ATOM 1895 C C . ARG A 1 269 ? 54.354 36.016 75.685 1.00 29.21 264 ARG A C 1
ATOM 1896 O O . ARG A 1 269 ? 54.575 34.796 75.804 1.00 32.53 264 ARG A O 1
ATOM 1904 N N . GLU A 1 270 ? 53.735 36.680 76.647 1.00 21.24 265 GLU A N 1
ATOM 1905 C CA . GLU A 1 270 ? 53.536 36.069 77.953 1.00 26.03 265 GLU A CA 1
ATOM 1906 C C . GLU A 1 270 ? 52.352 35.117 77.982 1.00 36.10 265 GLU A C 1
ATOM 1907 O O . GLU A 1 270 ? 52.237 34.340 78.929 1.00 29.50 265 GLU A O 1
ATOM 1913 N N . LEU A 1 271 ? 51.445 35.199 77.007 1.00 29.52 266 LEU A N 1
ATOM 1914 C CA . LEU A 1 271 ? 50.223 34.347 77.059 1.00 24.79 266 LEU A CA 1
ATOM 1915 C C . LEU A 1 271 ? 50.391 33.110 76.149 1.00 30.06 266 LEU A C 1
ATOM 1916 O O . LEU A 1 271 ? 49.455 32.306 76.003 1.00 29.52 266 LEU A O 1
ATOM 1921 N N . GLY A 1 272 ? 51.600 32.937 75.594 1.00 31.74 267 GLY A N 1
ATOM 1922 C CA . GLY A 1 272 ? 51.932 31.829 74.702 1.00 26.26 267 GLY A CA 1
ATOM 1923 C C . GLY A 1 272 ? 51.072 31.738 73.437 1.00 33.06 267 GLY A C 1
ATOM 1924 O O . GLY A 1 272 ? 50.650 30.659 73.010 1.00 24.65 267 GLY A O 1
ATOM 1925 N N . VAL A 1 273 ? 50.817 32.867 72.800 1.00 23.10 268 VAL A N 1
ATOM 1926 C CA . VAL A 1 273 ? 49.864 32.876 71.713 1.00 17.92 268 VAL A CA 1
ATOM 1927 C C . VAL A 1 273 ? 50.400 32.236 70.437 1.00 22.23 268 VAL A C 1
ATOM 1928 O O . VAL A 1 273 ? 51.410 32.680 69.922 1.00 17.38 268 VAL A O 1
ATOM 1932 N N . THR A 1 274 ? 49.678 31.264 69.863 1.00 15.33 269 THR A N 1
ATOM 1933 C CA . THR A 1 274 ? 50.141 30.688 68.606 1.00 13.95 269 THR A CA 1
ATOM 1934 C C . THR A 1 274 ? 49.295 31.106 67.401 1.00 14.43 269 THR A C 1
ATOM 1935 O O . THR A 1 274 ? 49.742 30.996 66.266 1.00 16.22 269 THR A O 1
ATOM 1939 N N . HIS A 1 275 ? 48.070 31.579 67.637 1.00 18.02 270 HIS A N 1
ATOM 1940 C CA . HIS A 1 275 ? 47.184 31.991 66.548 1.00 16.29 270 HIS A CA 1
ATOM 1941 C C . HIS A 1 275 ? 46.464 33.323 66.921 1.00 15.44 270 HIS A C 1
ATOM 1942 O O . HIS A 1 275 ? 46.010 33.483 68.085 1.00 12.41 270 HIS A O 1
ATOM 1949 N N . ALA A 1 276 ? 46.292 34.212 65.940 1.00 14.11 271 ALA A N 1
ATOM 1950 C CA . ALA A 1 276 ? 45.644 35.482 66.214 1.00 17.94 271 ALA A CA 1
ATOM 1951 C C . ALA A 1 276 ? 45.143 36.093 64.927 1.00 21.01 271 ALA A C 1
ATOM 1952 O O . ALA A 1 276 ? 45.551 35.686 63.816 1.00 14.94 271 ALA A O 1
ATOM 1954 N N . GLY A 1 277 ? 44.232 37.071 65.084 1.00 23.12 272 GLY A N 1
ATOM 1955 C CA . GLY A 1 277 ? 43.688 37.865 63.984 1.00 15.07 272 GLY A CA 1
ATOM 1956 C C . GLY A 1 277 ? 43.790 39.346 64.443 1.00 25.06 272 GLY A C 1
ATOM 1957 O O . GLY A 1 277 ? 43.592 39.651 65.592 1.00 19.60 272 GLY A O 1
ATOM 1958 N N . ILE A 1 278 ? 44.162 40.270 63.578 1.00 20.08 273 ILE A N 1
ATOM 1959 C CA . ILE A 1 278 ? 44.426 41.654 64.040 1.00 17.47 273 ILE A CA 1
ATOM 1960 C C . ILE A 1 278 ? 44.207 42.528 62.842 1.00 24.40 273 ILE A C 1
ATOM 1961 O O . ILE A 1 278 ? 44.434 42.095 61.713 1.00 23.14 273 ILE A O 1
ATOM 1966 N N . VAL A 1 279 ? 43.782 43.771 63.037 1.00 23.32 274 VAL A N 1
ATOM 1967 C CA . VAL A 1 279 ? 43.756 44.668 61.904 1.00 18.95 274 VAL A CA 1
ATOM 1968 C C . VAL A 1 279 ? 45.179 45.166 61.773 1.00 20.16 274 VAL A C 1
ATOM 1969 O O . VAL A 1 279 ? 45.864 45.417 62.762 1.00 23.71 274 VAL A O 1
ATOM 1973 N N . PRO A 1 280 ? 45.632 45.329 60.549 1.00 17.31 275 PRO A N 1
ATOM 1974 C CA . PRO A 1 280 ? 47.095 45.437 60.400 1.00 24.33 275 PRO A CA 1
ATOM 1975 C C . PRO A 1 280 ? 47.637 46.805 60.868 1.00 30.20 275 PRO A C 1
ATOM 1976 O O . PRO A 1 280 ? 48.824 46.909 61.158 1.00 25.92 275 PRO A O 1
ATOM 1980 N N . SER A 1 281 ? 46.782 47.835 60.969 1.00 18.49 276 SER A N 1
ATOM 1981 C CA . SER A 1 281 ? 47.315 49.120 61.424 1.00 22.61 276 SER A CA 1
ATOM 1982 C C . SER A 1 281 ? 47.703 48.995 62.892 1.00 24.58 276 SER A C 1
ATOM 1983 O O . SER A 1 281 ? 48.489 49.765 63.388 1.00 26.35 276 SER A O 1
ATOM 1986 N N . LEU A 1 282 ? 47.130 48.039 63.607 1.00 16.11 277 LEU A N 1
ATOM 1987 C CA . LEU A 1 282 ? 47.568 47.820 64.974 1.00 16.31 277 LEU A CA 1
ATOM 1988 C C . LEU A 1 282 ? 49.013 47.255 65.029 1.00 24.48 277 LEU A C 1
ATOM 1989 O O . LEU A 1 282 ? 49.811 47.585 65.922 1.00 25.93 277 LEU A O 1
ATOM 1994 N N . LEU A 1 283 ? 49.373 46.489 64.012 1.00 21.29 278 LEU A N 1
ATOM 1995 C CA . LEU A 1 283 ? 50.763 46.032 63.898 1.00 22.12 278 LEU A CA 1
ATOM 1996 C C . LEU A 1 283 ? 51.641 47.244 63.645 1.00 29.53 278 LEU A C 1
ATOM 1997 O O . LEU A 1 283 ? 52.719 47.370 64.211 1.00 26.65 278 LEU A O 1
ATOM 2002 N N . ASP A 1 284 ? 51.204 48.107 62.749 1.00 23.24 279 ASP A N 1
ATOM 2003 C CA . ASP A 1 284 ? 51.963 49.310 62.487 1.00 29.23 279 ASP A CA 1
ATOM 2004 C C . ASP A 1 284 ? 52.130 50.159 63.748 1.00 27.00 279 ASP A C 1
ATOM 2005 O O . ASP A 1 284 ? 53.211 50.595 64.060 1.00 26.39 279 ASP A O 1
ATOM 2010 N N . GLN A 1 285 ? 51.045 50.405 64.464 1.00 19.44 280 GLN A N 1
ATOM 2011 C CA . GLN A 1 285 ? 51.123 51.360 65.552 1.00 24.70 280 GLN A CA 1
ATOM 2012 C C . GLN A 1 285 ? 52.064 50.851 66.624 1.00 25.81 280 GLN A C 1
ATOM 2013 O O . GLN A 1 285 ? 52.890 51.608 67.165 1.00 23.93 280 GLN A O 1
ATOM 2019 N N . THR A 1 286 ? 51.912 49.579 66.957 1.00 22.28 281 THR A N 1
ATOM 2020 C CA . THR A 1 286 ? 52.746 48.973 68.033 1.00 24.92 281 THR A CA 1
ATOM 2021 C C . THR A 1 286 ? 54.180 48.571 67.625 1.00 23.90 281 THR A C 1
ATOM 2022 O O . THR A 1 286 ? 55.006 48.286 68.474 1.00 24.52 281 THR A O 1
ATOM 2026 N N . GLY A 1 287 ? 54.470 48.587 66.339 1.00 20.89 282 GLY A N 1
ATOM 2027 C CA . GLY A 1 287 ? 55.761 48.139 65.844 1.00 24.82 282 GLY A CA 1
ATOM 2028 C C . GLY A 1 287 ? 55.961 46.662 66.048 1.00 29.75 282 GLY A C 1
ATOM 2029 O O . GLY A 1 287 ? 57.106 46.198 66.153 1.00 25.37 282 GLY A O 1
ATOM 2030 N N . LEU A 1 288 ? 54.871 45.914 66.190 1.00 21.77 283 LEU A N 1
ATOM 2031 C CA . LEU A 1 288 ? 55.023 44.497 66.453 1.00 21.40 283 LEU A CA 1
ATOM 2032 C C . LEU A 1 288 ? 55.870 43.853 65.353 1.00 20.59 283 LEU A C 1
ATOM 2033 O O . LEU A 1 288 ? 55.626 44.101 64.152 1.00 23.50 283 LEU A O 1
ATOM 2038 N N . VAL A 1 289 ? 56.825 42.995 65.731 1.00 20.55 284 VAL A N 1
ATOM 2039 C CA . VAL A 1 289 ? 57.455 42.132 64.733 1.00 20.12 284 VAL A CA 1
ATOM 2040 C C . VAL A 1 289 ? 57.308 40.623 65.127 1.00 19.33 284 VAL A C 1
ATOM 2041 O O . VAL A 1 289 ? 57.007 40.323 66.271 1.00 21.49 284 VAL A O 1
ATOM 2045 N N . PRO A 1 290 ? 57.663 39.689 64.213 1.00 25.02 285 PRO A N 1
ATOM 2046 C CA . PRO A 1 290 ? 57.504 38.262 64.606 1.00 25.07 285 PRO A CA 1
ATOM 2047 C C . PRO A 1 290 ? 58.250 37.912 65.868 1.00 26.72 285 PRO A C 1
ATOM 2048 O O . PRO A 1 290 ? 57.732 37.081 66.588 1.00 24.11 285 PRO A O 1
ATOM 2052 N N . GLU A 1 291 ? 59.369 38.564 66.185 1.00 19.01 286 GLU A N 1
ATOM 2053 C CA . GLU A 1 291 ? 60.104 38.165 67.383 1.00 20.20 286 GLU A CA 1
ATOM 2054 C C . GLU A 1 291 ? 59.426 38.623 68.679 1.00 26.89 286 GLU A C 1
ATOM 2055 O O . GLU A 1 291 ? 59.793 38.155 69.761 1.00 21.60 286 GLU A O 1
ATOM 2061 N N . ASP A 1 292 ? 58.467 39.558 68.585 1.00 24.53 287 ASP A N 1
ATOM 2062 C CA . ASP A 1 292 ? 57.599 39.887 69.717 1.00 20.76 287 ASP A CA 1
ATOM 2063 C C . ASP A 1 292 ? 56.561 38.817 70.014 1.00 22.93 287 ASP A C 1
ATOM 2064 O O . ASP A 1 292 ? 55.965 38.860 71.077 1.00 24.78 287 ASP A O 1
ATOM 2069 N N . ALA A 1 293 ? 56.297 37.907 69.080 1.00 22.93 288 ALA A N 1
ATOM 2070 C CA . ALA A 1 293 ? 55.333 36.836 69.289 1.00 23.40 288 ALA A CA 1
ATOM 2071 C C . ALA A 1 293 ? 56.007 35.508 68.991 1.00 18.32 288 ALA A C 1
ATOM 2072 O O . ALA A 1 293 ? 55.716 34.878 67.982 1.00 21.36 288 ALA A O 1
ATOM 2074 N N . PRO A 1 294 ? 56.894 35.060 69.887 1.00 27.92 289 PRO A N 1
ATOM 2075 C CA . PRO A 1 294 ? 57.757 33.921 69.562 1.00 23.20 289 PRO A CA 1
ATOM 2076 C C . PRO A 1 294 ? 56.990 32.626 69.301 1.00 33.84 289 PRO A C 1
ATOM 2077 O O . PRO A 1 294 ? 57.568 31.766 68.609 1.00 26.40 289 PRO A O 1
ATOM 2081 N N . HIS A 1 295 ? 55.766 32.447 69.826 1.00 28.16 290 HIS A N 1
ATOM 2082 C CA . HIS A 1 295 ? 55.072 31.158 69.576 1.00 33.54 290 HIS A CA 1
ATOM 2083 C C . HIS A 1 295 ? 54.076 31.189 68.415 1.00 29.18 290 HIS A C 1
ATOM 2084 O O . HIS A 1 295 ? 53.434 30.184 68.078 1.00 24.45 290 HIS A O 1
ATOM 2091 N N . LEU A 1 296 ? 53.938 32.355 67.814 1.00 20.40 291 LEU A N 1
ATOM 2092 C CA . LEU A 1 296 ? 52.959 32.562 66.766 1.00 16.90 291 LEU A CA 1
ATOM 2093 C C . LEU A 1 296 ? 53.223 31.718 65.508 1.00 20.04 291 LEU A C 1
ATOM 2094 O O . LEU A 1 296 ? 54.358 31.618 65.071 1.00 25.85 291 LEU A O 1
ATOM 2099 N N . VAL A 1 297 ? 52.227 31.013 64.991 1.00 20.04 292 VAL A N 1
ATOM 2100 C CA . VAL A 1 297 ? 52.351 30.297 63.728 1.00 23.65 292 VAL A CA 1
ATOM 2101 C C . VAL A 1 297 ? 51.368 30.807 62.665 1.00 17.53 292 VAL A C 1
ATOM 2102 O O . VAL A 1 297 ? 51.488 30.499 61.487 1.00 21.97 292 VAL A O 1
ATOM 2106 N N . TYR A 1 298 ? 50.364 31.581 63.073 1.00 20.03 293 TYR A N 1
ATOM 2107 C CA . TYR A 1 298 ? 49.322 31.932 62.135 1.00 15.44 293 TYR A CA 1
ATOM 2108 C C . TYR A 1 298 ? 48.853 33.344 62.538 1.00 19.38 293 TYR A C 1
ATOM 2109 O O . TYR A 1 298 ? 48.583 33.631 63.721 1.00 15.80 293 TYR A O 1
ATOM 2118 N N . LEU A 1 299 ? 48.766 34.211 61.569 1.00 15.71 294 LEU A N 1
ATOM 2119 C CA . LEU A 1 299 ? 48.311 35.601 61.825 1.00 19.16 294 LEU A CA 1
ATOM 2120 C C . LEU A 1 299 ? 47.329 35.988 60.711 1.00 16.75 294 LEU A C 1
ATOM 2121 O O . LEU A 1 299 ? 47.742 36.146 59.557 1.00 20.63 294 LEU A O 1
ATOM 2126 N N . GLY A 1 300 ? 46.028 36.089 61.040 1.00 14.79 295 GLY A N 1
ATOM 2127 C CA . GLY A 1 300 ? 45.074 36.610 60.078 1.00 18.48 295 GLY A CA 1
ATOM 2128 C C . GLY A 1 300 ? 45.047 38.162 60.190 1.00 19.08 295 GLY A C 1
ATOM 2129 O O . GLY A 1 300 ? 45.109 38.722 61.292 1.00 20.48 295 GLY A O 1
ATOM 2130 N N . VAL A 1 301 ? 45.092 38.863 59.067 1.00 19.12 296 VAL A N 1
ATOM 2131 C CA . VAL A 1 301 ? 44.835 40.318 59.106 1.00 21.18 296 VAL A CA 1
ATOM 2132 C C . VAL A 1 301 ? 43.632 40.651 58.208 1.00 25.44 296 VAL A C 1
ATOM 2133 O O . VAL A 1 301 ? 43.305 39.913 57.278 1.00 20.96 296 VAL A O 1
ATOM 2137 N N . GLY A 1 302 ? 42.934 41.744 58.480 1.00 27.55 297 GLY A N 1
ATOM 2138 C CA . GLY A 1 302 ? 41.826 42.111 57.610 1.00 28.34 297 GLY A CA 1
ATOM 2139 C C . GLY A 1 302 ? 41.261 43.436 58.039 1.00 30.13 297 GLY A C 1
ATOM 2140 O O . GLY A 1 302 ? 41.697 43.975 59.058 1.00 28.21 297 GLY A O 1
ATOM 2141 N N . GLY A 1 303 ? 40.290 43.943 57.288 1.00 32.94 298 GLY A N 1
ATOM 2142 C CA . GLY A 1 303 ? 39.491 45.059 57.758 1.00 33.06 298 GLY A CA 1
ATOM 2143 C C . GLY A 1 303 ? 40.036 46.343 57.181 1.00 36.77 298 GLY A C 1
ATOM 2144 O O . GLY A 1 303 ? 39.347 47.347 57.155 1.00 39.71 298 GLY A O 1
ATOM 2145 N N . GLU A 1 304 ? 41.274 46.302 56.714 1.00 35.78 299 GLU A N 1
ATOM 2146 C CA . GLU A 1 304 ? 41.837 47.398 55.966 1.00 42.87 299 GLU A CA 1
ATOM 2147 C C . GLU A 1 304 ? 43.088 46.887 55.263 1.00 40.25 299 GLU A C 1
ATOM 2148 O O . GLU A 1 304 ? 43.624 45.853 55.620 1.00 36.55 299 GLU A O 1
ATOM 2154 N N . LYS A 1 305 ? 43.550 47.619 54.269 1.00 40.83 300 LYS A N 1
ATOM 2155 C CA . LYS A 1 305 ? 44.759 47.280 53.548 1.00 38.97 300 LYS A CA 1
ATOM 2156 C C . LYS A 1 305 ? 45.985 47.417 54.457 1.00 36.74 300 LYS A C 1
ATOM 2157 O O . LYS A 1 305 ? 46.045 48.305 55.276 1.00 38.50 300 LYS A O 1
ATOM 2171 N N . THR A 1 307 ? 50.086 48.178 55.259 1.00 26.82 302 THR A N 1
ATOM 2172 C CA . THR A 1 307 ? 51.061 49.061 54.644 1.00 33.25 302 THR A CA 1
ATOM 2173 C C . THR A 1 307 ? 52.200 48.260 54.086 1.00 44.65 302 THR A C 1
ATOM 2174 O O . THR A 1 307 ? 52.467 47.140 54.529 1.00 38.91 302 THR A O 1
ATOM 2178 N N . PRO A 1 308 ? 52.916 48.834 53.117 1.00 40.86 303 PRO A N 1
ATOM 2179 C CA . PRO A 1 308 ? 54.060 48.153 52.524 1.00 35.90 303 PRO A CA 1
ATOM 2180 C C . PRO A 1 308 ? 55.066 47.656 53.532 1.00 35.99 303 PRO A C 1
ATOM 2181 O O . PRO A 1 308 ? 55.597 46.538 53.375 1.00 32.50 303 PRO A O 1
ATOM 2185 N N . ARG A 1 309 ? 55.369 48.451 54.552 1.00 37.47 304 ARG A N 1
ATOM 2186 C CA . ARG A 1 309 ? 56.323 47.968 55.570 1.00 47.12 304 ARG A CA 1
ATOM 2187 C C . ARG A 1 309 ? 55.765 46.787 56.434 1.00 34.64 304 ARG A C 1
ATOM 2188 O O . ARG A 1 309 ? 56.481 45.887 56.745 1.00 37.09 304 ARG A O 1
ATOM 2196 N N . THR A 1 310 ? 54.492 46.822 56.806 1.00 42.47 305 THR A N 1
ATOM 2197 C CA . THR A 1 310 ? 53.901 45.700 57.514 1.00 45.00 305 THR A CA 1
ATOM 2198 C C . THR A 1 310 ? 54.039 44.409 56.707 1.00 30.30 305 THR A C 1
ATOM 2199 O O . THR A 1 310 ? 54.482 43.425 57.219 1.00 28.36 305 THR A O 1
ATOM 2203 N N . GLN A 1 311 ? 53.683 44.458 55.430 1.00 24.48 306 GLN A N 1
ATOM 2204 C CA . GLN A 1 311 ? 53.876 43.339 54.548 1.00 22.97 306 GLN A CA 1
ATOM 2205 C C . GLN A 1 311 ? 55.345 42.830 54.536 1.00 27.87 306 GLN A C 1
ATOM 2206 O O . GLN A 1 311 ? 55.572 41.635 54.641 1.00 26.10 306 GLN A O 1
ATOM 2212 N N . GLN A 1 312 ? 56.301 43.740 54.446 1.00 26.85 307 GLN A N 1
ATOM 2213 C CA . GLN A 1 312 ? 57.701 43.373 54.318 1.00 31.62 307 GLN A CA 1
ATOM 2214 C C . GLN A 1 312 ? 58.095 42.655 55.601 1.00 26.53 307 GLN A C 1
ATOM 2215 O O . GLN A 1 312 ? 58.698 41.603 55.566 1.00 28.72 307 GLN A O 1
ATOM 2221 N N . ILE A 1 313 ? 57.690 43.218 56.730 1.00 28.12 308 ILE A N 1
ATOM 2222 C CA . ILE A 1 313 ? 58.044 42.659 58.030 1.00 31.36 308 ILE A CA 1
ATOM 2223 C C . ILE A 1 313 ? 57.387 41.281 58.302 1.00 36.56 308 ILE A C 1
ATOM 2224 O O . ILE A 1 313 ? 58.030 40.400 58.866 1.00 34.12 308 ILE A O 1
ATOM 2229 N N . TRP A 1 314 ? 56.113 41.095 57.924 1.00 25.02 309 TRP A N 1
ATOM 2230 C CA . TRP A 1 314 ? 55.346 39.941 58.429 1.00 24.88 309 TRP A CA 1
ATOM 2231 C C . TRP A 1 314 ? 55.142 38.847 57.379 1.00 30.72 309 TRP A C 1
ATOM 2232 O O . TRP A 1 314 ? 54.754 37.761 57.719 1.00 30.80 309 TRP A O 1
ATOM 2243 N N . SER A 1 315 ? 55.390 39.130 56.095 1.00 26.91 310 SER A N 1
ATOM 2244 C CA . SER A 1 315 ? 54.973 38.181 55.057 1.00 22.69 310 SER A CA 1
ATOM 2245 C C . SER A 1 315 ? 56.099 37.266 54.686 1.00 30.30 310 SER A C 1
ATOM 2246 O O . SER A 1 315 ? 55.926 36.413 53.841 1.00 30.01 310 SER A O 1
ATOM 2249 N N . SER A 1 316 ? 57.261 37.458 55.278 1.00 25.06 311 SER A N 1
ATOM 2250 C CA . SER A 1 316 ? 58.426 36.728 54.828 1.00 32.34 311 SER A CA 1
ATOM 2251 C C . SER A 1 316 ? 58.918 35.807 55.933 1.00 35.72 311 SER A C 1
ATOM 2252 O O . SER A 1 316 ? 60.048 35.381 55.905 1.00 38.19 311 SER A O 1
ATOM 2255 N N . SER A 1 317 ? 58.081 35.483 56.907 1.00 24.04 312 SER A N 1
ATOM 2256 C CA . SER A 1 317 ? 58.540 34.706 58.008 1.00 28.71 312 SER A CA 1
ATOM 2257 C C . SER A 1 317 ? 58.393 33.247 57.553 1.00 35.29 312 SER A C 1
ATOM 2258 O O . SER A 1 317 ? 57.527 32.953 56.726 1.00 33.77 312 SER A O 1
ATOM 2261 N N . ASP A 1 318 ? 59.249 32.347 58.006 1.00 29.84 313 ASP A N 1
ATOM 2262 C CA . ASP A 1 318 ? 58.974 30.938 57.709 1.00 40.78 313 ASP A CA 1
ATOM 2263 C C . ASP A 1 318 ? 58.310 30.203 58.905 1.00 42.02 313 ASP A C 1
ATOM 2264 O O . ASP A 1 318 ? 58.007 29.008 58.824 1.00 41.24 313 ASP A O 1
ATOM 2269 N N . ARG A 1 319 ? 58.048 30.948 59.981 1.00 28.82 314 ARG A N 1
ATOM 2270 C CA . ARG A 1 319 ? 57.343 30.439 61.135 1.00 29.05 314 ARG A CA 1
ATOM 2271 C C . ARG A 1 319 ? 55.865 30.885 61.125 1.00 33.69 314 ARG A C 1
ATOM 2272 O O . ARG A 1 319 ? 54.967 30.091 61.435 1.00 29.42 314 ARG A O 1
ATOM 2280 N N . VAL A 1 320 ? 55.615 32.146 60.782 1.00 26.41 315 VAL A N 1
ATOM 2281 C CA . VAL A 1 320 ? 54.262 32.685 60.813 1.00 19.50 315 VAL A CA 1
ATOM 2282 C C . VAL A 1 320 ? 53.651 32.701 59.428 1.00 23.46 315 VAL A C 1
ATOM 2283 O O . VAL A 1 320 ? 54.203 33.286 58.505 1.00 29.29 315 VAL A O 1
ATOM 2287 N N . ALA A 1 321 ? 52.479 32.109 59.276 1.00 21.62 316 ALA A N 1
ATOM 2288 C CA . ALA A 1 321 ? 51.705 32.271 58.052 1.00 21.20 316 ALA A CA 1
ATOM 2289 C C . ALA A 1 321 ? 50.814 33.510 58.156 1.00 25.86 316 ALA A C 1
ATOM 2290 O O . ALA A 1 321 ? 50.061 33.642 59.128 1.00 22.53 316 ALA A O 1
ATOM 2292 N N . LEU A 1 322 ? 50.909 34.416 57.183 1.00 24.99 317 LEU A N 1
ATOM 2293 C CA . LEU A 1 322 ? 50.156 35.657 57.213 1.00 23.76 317 LEU A CA 1
ATOM 2294 C C . LEU A 1 322 ? 49.091 35.499 56.147 1.00 24.63 317 LEU A C 1
ATOM 2295 O O . LEU A 1 322 ? 49.389 35.144 55.008 1.00 25.63 317 LEU A O 1
ATOM 2300 N N . VAL A 1 323 ? 47.848 35.770 56.528 1.00 18.33 318 VAL A N 1
ATOM 2301 C CA . VAL A 1 323 ? 46.685 35.507 55.703 1.00 20.96 318 VAL A CA 1
ATOM 2302 C C . VAL A 1 323 ? 45.781 36.744 55.745 1.00 20.02 318 VAL A C 1
ATOM 2303 O O . VAL A 1 323 ? 45.404 37.211 56.832 1.00 20.21 318 VAL A O 1
ATOM 2307 N N . ASN A 1 324 ? 45.452 37.272 54.578 1.00 18.97 319 ASN A N 1
ATOM 2308 C CA . ASN A 1 324 ? 44.509 38.410 54.474 1.00 19.83 319 ASN A CA 1
ATOM 2309 C C . ASN A 1 324 ? 43.102 37.867 54.409 1.00 24.34 319 ASN A C 1
ATOM 2310 O O . ASN A 1 324 ? 42.853 36.910 53.668 1.00 28.25 319 ASN A O 1
ATOM 2315 N N . VAL A 1 325 ? 42.176 38.454 55.173 1.00 20.79 320 VAL A N 1
ATOM 2316 C CA . VAL A 1 325 ? 40.861 37.865 55.334 1.00 25.63 320 VAL A CA 1
ATOM 2317 C C . VAL A 1 325 ? 39.800 38.903 54.979 1.00 26.93 320 VAL A C 1
ATOM 2318 O O . VAL A 1 325 ? 39.862 40.034 55.460 1.00 21.12 320 VAL A O 1
ATOM 2322 N N . TYR A 1 326 ? 38.861 38.516 54.127 1.00 22.43 321 TYR A N 1
ATOM 2323 C CA . TYR A 1 326 ? 37.740 39.385 53.737 1.00 21.84 321 TYR A CA 1
ATOM 2324 C C . TYR A 1 326 ? 36.492 38.824 54.392 1.00 26.80 321 TYR A C 1
ATOM 2325 O O . TYR A 1 326 ? 36.179 37.623 54.235 1.00 23.37 321 TYR A O 1
ATOM 2334 N N . GLY A 1 327 ? 35.789 39.678 55.129 1.00 28.55 322 GLY A N 1
ATOM 2335 C CA . GLY A 1 327 ? 34.703 39.215 55.953 1.00 37.10 322 GLY A CA 1
ATOM 2336 C C . GLY A 1 327 ? 33.644 40.221 56.398 1.00 24.11 322 GLY A C 1
ATOM 2337 O O . GLY A 1 327 ? 33.609 40.610 57.552 1.00 33.76 322 GLY A O 1
ATOM 2338 N N . PRO A 1 328 ? 32.756 40.599 55.488 1.00 28.58 323 PRO A N 1
ATOM 2339 C CA . PRO A 1 328 ? 31.509 41.273 55.890 1.00 23.70 323 PRO A CA 1
ATOM 2340 C C . PRO A 1 328 ? 30.732 40.398 56.907 1.00 20.43 323 PRO A C 1
ATOM 2341 O O . PRO A 1 328 ? 30.713 39.182 56.749 1.00 20.02 323 PRO A O 1
ATOM 2345 N N . THR A 1 329 ? 30.139 41.011 57.924 1.00 19.90 324 THR A N 1
ATOM 2346 C CA . THR A 1 329 ? 29.295 40.330 58.894 1.00 20.97 324 THR A CA 1
ATOM 2347 C C . THR A 1 329 ? 28.252 39.435 58.232 1.00 18.78 324 THR A C 1
ATOM 2348 O O . THR A 1 329 ? 27.945 38.364 58.733 1.00 18.18 324 THR A O 1
ATOM 2352 N N . GLU A 1 330 ? 27.697 39.930 57.130 1.00 19.28 325 GLU A N 1
ATOM 2353 C CA . GLU A 1 330 ? 26.604 39.278 56.412 1.00 20.53 325 GLU A CA 1
ATOM 2354 C C . GLU A 1 330 ? 27.050 37.985 55.750 1.00 19.03 325 GLU A C 1
ATOM 2355 O O . GLU A 1 330 ? 26.210 37.263 55.231 1.00 21.47 325 GLU A O 1
ATOM 2361 N N . VAL A 1 331 ? 28.359 37.728 55.691 1.00 20.28 326 VAL A N 1
ATOM 2362 C CA . VAL A 1 331 ? 28.835 36.460 55.174 1.00 22.43 326 VAL A CA 1
ATOM 2363 C C . VAL A 1 331 ? 29.741 35.747 56.191 1.00 20.71 326 VAL A C 1
ATOM 2364 O O . VAL A 1 331 ? 30.755 35.147 55.833 1.00 24.65 326 VAL A O 1
ATOM 2368 N N . THR A 1 332 ? 29.338 35.799 57.453 1.00 22.20 327 THR A N 1
ATOM 2369 C CA . THR A 1 332 ? 29.897 34.981 58.526 1.00 19.69 327 THR A CA 1
ATOM 2370 C C . THR A 1 332 ? 31.432 35.053 58.690 1.00 25.47 327 THR A C 1
ATOM 2371 O O . THR A 1 332 ? 32.146 34.069 58.476 1.00 21.27 327 THR A O 1
ATOM 2375 N N . ILE A 1 333 ? 31.899 36.228 59.099 1.00 25.17 328 ILE A N 1
ATOM 2376 C CA . ILE A 1 333 ? 33.228 36.419 59.661 1.00 28.53 328 ILE A CA 1
ATOM 2377 C C . ILE A 1 333 ? 34.367 36.453 58.648 1.00 31.20 328 ILE A C 1
ATOM 2378 O O . ILE A 1 333 ? 35.137 37.415 58.613 1.00 29.90 328 ILE A O 1
ATOM 2383 N N . GLY A 1 334 ? 34.506 35.424 57.830 1.00 24.52 329 GLY A N 1
ATOM 2384 C CA . GLY A 1 334 ? 35.553 35.446 56.818 1.00 21.33 329 GLY A CA 1
ATOM 2385 C C . GLY A 1 334 ? 35.137 34.527 55.725 1.00 27.07 329 GLY A C 1
ATOM 2386 O O . GLY A 1 334 ? 35.006 33.328 55.942 1.00 23.64 329 GLY A O 1
ATOM 2387 N N . CYS A 1 335 ? 34.837 35.063 54.552 1.00 26.02 330 CYS A N 1
ATOM 2388 C CA . CYS A 1 335 ? 34.420 34.182 53.462 1.00 22.52 330 CYS A CA 1
ATOM 2389 C C . CYS A 1 335 ? 35.444 34.085 52.332 1.00 30.04 330 CYS A C 1
ATOM 2390 O O . CYS A 1 335 ? 35.258 33.318 51.380 1.00 23.87 330 CYS A O 1
ATOM 2393 N N . SER A 1 336 ? 36.517 34.856 52.420 1.00 25.51 331 SER A N 1
ATOM 2394 C CA . SER A 1 336 ? 37.575 34.749 51.405 1.00 27.76 331 SER A CA 1
ATOM 2395 C C . SER A 1 336 ? 38.899 35.039 52.083 1.00 30.55 331 SER A C 1
ATOM 2396 O O . SER A 1 336 ? 38.949 35.904 52.981 1.00 21.35 331 SER A O 1
ATOM 2399 N N . ALA A 1 337 ? 39.980 34.342 51.685 1.00 23.54 332 ALA A N 1
ATOM 2400 C CA . ALA A 1 337 ? 41.253 34.603 52.333 1.00 21.61 332 ALA A CA 1
ATOM 2401 C C . ALA A 1 337 ? 42.378 34.152 51.449 1.00 25.02 332 ALA A C 1
ATOM 2402 O O . ALA A 1 337 ? 42.180 33.339 50.579 1.00 24.88 332 ALA A O 1
ATOM 2404 N N . GLY A 1 338 ? 43.560 34.703 51.635 1.00 29.71 333 GLY A N 1
ATOM 2405 C CA . GLY A 1 338 ? 44.717 34.134 50.953 1.00 26.30 333 GLY A CA 1
ATOM 2406 C C . GLY A 1 338 ? 45.977 34.465 51.702 1.00 24.20 333 GLY A C 1
ATOM 2407 O O . GLY A 1 338 ? 46.078 35.519 52.396 1.00 25.62 333 GLY A O 1
ATOM 2408 N N . ARG A 1 339 ? 46.967 33.593 51.549 1.00 24.67 334 ARG A N 1
ATOM 2409 C CA . ARG A 1 339 ? 48.264 33.834 52.150 1.00 29.32 334 ARG A CA 1
ATOM 2410 C C . ARG A 1 339 ? 48.915 35.033 51.480 1.00 29.42 334 ARG A C 1
ATOM 2411 O O . ARG A 1 339 ? 48.832 35.195 50.269 1.00 26.27 334 ARG A O 1
ATOM 2419 N N . ILE A 1 340 ? 49.565 35.869 52.292 1.00 21.93 335 ILE A N 1
ATOM 2420 C CA . ILE A 1 340 ? 50.221 37.059 51.778 1.00 20.74 335 ILE A CA 1
ATOM 2421 C C . ILE A 1 340 ? 51.711 36.755 51.809 1.00 27.20 335 ILE A C 1
ATOM 2422 O O . ILE A 1 340 ? 52.271 36.378 52.845 1.00 21.56 335 ILE A O 1
ATOM 2427 N N . LEU A 1 341 ? 52.332 36.889 50.649 1.00 24.98 336 LEU A N 1
ATOM 2428 C CA . LEU A 1 341 ? 53.780 36.771 50.521 1.00 27.28 336 LEU A CA 1
ATOM 2429 C C . LEU A 1 341 ? 54.394 38.121 50.114 1.00 28.02 336 LEU A C 1
ATOM 2430 O O . LEU A 1 341 ? 53.667 39.104 49.831 1.00 24.68 336 LEU A O 1
ATOM 2435 N N . PRO A 1 342 ? 55.727 38.183 50.112 1.00 32.97 337 PRO A N 1
ATOM 2436 C CA . PRO A 1 342 ? 56.381 39.496 49.922 1.00 25.45 337 PRO A CA 1
ATOM 2437 C C . PRO A 1 342 ? 56.013 40.135 48.606 1.00 25.95 337 PRO A C 1
ATOM 2438 O O . PRO A 1 342 ? 55.934 41.356 48.527 1.00 30.07 337 PRO A O 1
ATOM 2442 N N . ASP A 1 343 ? 55.705 39.329 47.601 1.00 24.36 338 ASP A N 1
ATOM 2443 C CA . ASP A 1 343 ? 55.312 39.891 46.314 1.00 35.09 338 ASP A CA 1
ATOM 2444 C C . ASP A 1 343 ? 53.779 39.963 46.086 1.00 38.77 338 ASP A C 1
ATOM 2445 O O . ASP A 1 343 ? 53.351 40.367 45.005 1.00 37.67 338 ASP A O 1
ATOM 2450 N N . SER A 1 344 ? 52.965 39.586 47.079 1.00 28.90 339 SER A N 1
ATOM 2451 C CA . SER A 1 344 ? 51.515 39.694 46.955 1.00 32.45 339 SER A CA 1
ATOM 2452 C C . SER A 1 344 ? 51.027 41.158 46.856 1.00 31.13 339 SER A C 1
ATOM 2453 O O . SER A 1 344 ? 51.554 42.041 47.484 1.00 28.36 339 SER A O 1
ATOM 2456 N N . ASP A 1 345 ? 49.988 41.377 46.079 1.00 26.81 340 ASP A N 1
ATOM 2457 C CA . ASP A 1 345 ? 49.310 42.653 46.037 1.00 35.96 340 ASP A CA 1
ATOM 2458 C C . ASP A 1 345 ? 48.496 42.763 47.359 1.00 36.46 340 ASP A C 1
ATOM 2459 O O . ASP A 1 345 ? 47.825 41.816 47.755 1.00 28.77 340 ASP A O 1
ATOM 2464 N N . THR A 1 346 ? 48.552 43.887 48.057 1.00 26.29 341 THR A N 1
ATOM 2465 C CA . THR A 1 346 ? 47.933 43.925 49.366 1.00 29.45 341 THR A CA 1
ATOM 2466 C C . THR A 1 346 ? 46.420 44.053 49.251 1.00 33.44 341 THR A C 1
ATOM 2467 O O . THR A 1 346 ? 45.717 43.956 50.245 1.00 29.38 341 THR A O 1
ATOM 2471 N N . ARG A 1 347 ? 45.912 44.297 48.057 1.00 23.60 342 ARG A N 1
ATOM 2472 C CA . ARG A 1 347 ? 44.453 44.332 47.896 1.00 26.70 342 ARG A CA 1
ATOM 2473 C C . ARG A 1 347 ? 43.889 42.914 47.678 1.00 27.07 342 ARG A C 1
ATOM 2474 O O . ARG A 1 347 ? 42.687 42.737 47.626 1.00 24.85 342 ARG A O 1
ATOM 2482 N N . CYS A 1 348 ? 44.759 41.925 47.486 1.00 24.14 343 CYS A N 1
ATOM 2483 C CA . CYS A 1 348 ? 44.280 40.577 47.235 1.00 29.80 343 CYS A CA 1
ATOM 2484 C C . CYS A 1 348 ? 43.587 39.911 48.438 1.00 28.32 343 CYS A C 1
ATOM 2485 O O . CYS A 1 348 ? 44.176 39.726 49.502 1.00 28.61 343 CYS A O 1
ATOM 2488 N N . ILE A 1 349 ? 42.339 39.507 48.258 1.00 28.21 344 ILE A N 1
ATOM 2489 C CA . ILE A 1 349 ? 41.633 38.929 49.363 1.00 25.30 344 ILE A CA 1
ATOM 2490 C C . ILE A 1 349 ? 41.493 37.426 49.158 1.00 29.20 344 ILE A C 1
ATOM 2491 O O . ILE A 1 349 ? 40.733 36.771 49.830 1.00 29.92 344 ILE A O 1
ATOM 2496 N N . GLY A 1 350 ? 42.251 36.894 48.214 1.00 25.76 345 GLY A N 1
ATOM 2497 C CA . GLY A 1 350 ? 42.430 35.457 48.094 1.00 29.37 345 GLY A CA 1
ATOM 2498 C C . GLY A 1 350 ? 41.309 34.746 47.364 1.00 31.02 345 GLY A C 1
ATOM 2499 O O . GLY A 1 350 ? 40.756 35.221 46.382 1.00 31.01 345 GLY A O 1
ATOM 2500 N N . HIS A 1 351 ? 40.991 33.570 47.857 1.00 23.71 346 HIS A N 1
ATOM 2501 C CA . HIS A 1 351 ? 39.962 32.709 47.277 1.00 26.31 346 HIS A CA 1
ATOM 2502 C C . HIS A 1 351 ? 38.810 32.429 48.268 1.00 27.03 346 HIS A C 1
ATOM 2503 O O . HIS A 1 351 ? 39.025 32.398 49.484 1.00 22.66 346 HIS A O 1
ATOM 2510 N N . PRO A 1 352 ? 37.613 32.187 47.740 1.00 31.89 347 PRO A N 1
ATOM 2511 C CA . PRO A 1 352 ? 36.468 31.933 48.613 1.00 35.49 347 PRO A CA 1
ATOM 2512 C C . PRO A 1 352 ? 36.688 30.689 49.471 1.00 36.71 347 PRO A C 1
ATOM 2513 O O . PRO A 1 352 ? 37.339 29.761 49.004 1.00 36.57 347 PRO A O 1
ATOM 2517 N N . LEU A 1 353 ? 36.138 30.671 50.686 1.00 27.44 348 LEU A N 1
ATOM 2518 C CA . LEU A 1 353 ? 36.330 29.579 51.616 1.00 31.33 348 LEU A CA 1
ATOM 2519 C C . LEU A 1 353 ? 35.195 28.549 51.543 1.00 29.06 348 LEU A C 1
ATOM 2520 O O . LEU A 1 353 ? 34.031 28.904 51.310 1.00 27.56 348 LEU A O 1
ATOM 2525 N N . GLY A 1 354 ? 35.548 27.289 51.779 1.00 30.69 349 GLY A N 1
ATOM 2526 C CA . GLY A 1 354 ? 34.577 26.208 51.840 1.00 30.67 349 GLY A CA 1
ATOM 2527 C C . GLY A 1 354 ? 33.784 26.130 50.547 1.00 35.38 349 GLY A C 1
ATOM 2528 O O . GLY A 1 354 ? 34.338 26.172 49.453 1.00 35.91 349 GLY A O 1
ATOM 2529 N N . ASP A 1 355 ? 32.466 26.071 50.641 1.00 33.38 350 ASP A N 1
ATOM 2530 C CA . ASP A 1 355 ? 31.687 25.928 49.405 1.00 34.58 350 ASP A CA 1
ATOM 2531 C C . ASP A 1 355 ? 31.299 27.279 48.804 1.00 33.73 350 ASP A C 1
ATOM 2532 O O . ASP A 1 355 ? 30.499 27.328 47.883 1.00 40.35 350 ASP A O 1
ATOM 2537 N N . SER A 1 356 ? 31.871 28.380 49.306 1.00 29.96 351 SER A N 1
ATOM 2538 C CA . SER A 1 356 ? 31.402 29.694 48.875 1.00 26.81 351 SER A CA 1
ATOM 2539 C C . SER A 1 356 ? 31.703 29.878 47.398 1.00 32.86 351 SER A C 1
ATOM 2540 O O . SER A 1 356 ? 32.694 29.401 46.894 1.00 36.11 351 SER A O 1
ATOM 2543 N N . VAL A 1 357 ? 30.872 30.615 46.696 1.00 36.46 352 VAL A N 1
ATOM 2544 C CA . VAL A 1 357 ? 31.191 30.918 45.328 1.00 37.00 352 VAL A CA 1
ATOM 2545 C C . VAL A 1 357 ? 31.164 32.414 45.149 1.00 38.89 352 VAL A C 1
ATOM 2546 O O . VAL A 1 357 ? 30.180 33.068 45.478 1.00 40.32 352 VAL A O 1
ATOM 2550 N N . ALA A 1 358 ? 32.229 32.975 44.610 1.00 30.44 353 ALA A N 1
ATOM 2551 C CA . ALA A 1 358 ? 32.252 34.416 44.366 1.00 38.78 353 ALA A CA 1
ATOM 2552 C C . ALA A 1 358 ? 31.834 34.667 42.930 1.00 41.26 353 ALA A C 1
ATOM 2553 O O . ALA A 1 358 ? 32.238 33.928 42.035 1.00 46.68 353 ALA A O 1
ATOM 2555 N N . HIS A 1 359 ? 30.990 35.674 42.731 1.00 27.18 354 HIS A N 1
ATOM 2556 C CA . HIS A 1 359 ? 30.615 36.134 41.408 1.00 33.19 354 HIS A CA 1
ATOM 2557 C C . HIS A 1 359 ? 30.990 37.615 41.324 1.00 37.01 354 HIS A C 1
ATOM 2558 O O . HIS A 1 359 ? 30.924 38.336 42.318 1.00 35.07 354 HIS A O 1
ATOM 2565 N N . VAL A 1 360 ? 31.359 38.083 40.138 1.00 42.09 355 VAL A N 1
ATOM 2566 C CA . VAL A 1 360 ? 31.523 39.509 39.924 1.00 37.12 355 VAL A CA 1
ATOM 2567 C C . VAL A 1 360 ? 30.518 39.936 38.878 1.00 44.18 355 VAL A C 1
ATOM 2568 O O . VAL A 1 360 ? 30.606 39.515 37.732 1.00 47.37 355 VAL A O 1
ATOM 2572 N N . LEU A 1 361 ? 29.579 40.787 39.282 1.00 37.88 356 LEU A N 1
ATOM 2573 C CA . LEU A 1 361 ? 28.420 41.113 38.468 1.00 36.81 356 LEU A CA 1
ATOM 2574 C C . LEU A 1 361 ? 28.468 42.579 38.139 1.00 37.47 356 LEU A C 1
ATOM 2575 O O . LEU A 1 361 ? 29.106 43.355 38.852 1.00 37.94 356 LEU A O 1
ATOM 2580 N N . ALA A 1 362 ? 27.829 42.976 37.041 1.00 40.55 357 ALA A N 1
ATOM 2581 C CA . ALA A 1 362 ? 27.688 44.392 36.765 1.00 41.91 357 ALA A CA 1
ATOM 2582 C C . ALA A 1 362 ? 26.981 44.993 37.989 1.00 47.12 357 ALA A C 1
ATOM 2583 O O . ALA A 1 362 ? 26.012 44.435 38.490 1.00 47.78 357 ALA A O 1
ATOM 2585 N N . PRO A 1 363 ? 27.477 46.120 38.496 1.00 37.07 358 PRO A N 1
ATOM 2586 C CA . PRO A 1 363 ? 26.827 46.752 39.650 1.00 45.20 358 PRO A CA 1
ATOM 2587 C C . PRO A 1 363 ? 25.290 46.844 39.565 1.00 56.26 358 PRO A C 1
ATOM 2588 O O . PRO A 1 363 ? 24.635 46.712 40.599 1.00 59.86 358 PRO A O 1
ATOM 2592 N N . GLY A 1 364 ? 24.722 47.030 38.377 1.00 50.94 359 GLY A N 1
ATOM 2593 C CA . GLY A 1 364 ? 23.283 47.210 38.260 1.00 52.09 359 GLY A CA 1
ATOM 2594 C C . GLY A 1 364 ? 22.441 46.009 37.842 1.00 52.71 359 GLY A C 1
ATOM 2595 O O . GLY A 1 364 ? 21.230 46.126 37.740 1.00 57.73 359 GLY A O 1
ATOM 2596 N N . SER A 1 365 ? 23.043 44.858 37.593 1.00 44.71 360 SER A N 1
ATOM 2597 C CA . SER A 1 365 ? 22.290 43.737 37.048 1.00 41.71 360 SER A CA 1
ATOM 2598 C C . SER A 1 365 ? 22.684 42.439 37.721 1.00 44.53 360 SER A C 1
ATOM 2599 O O . SER A 1 365 ? 23.384 42.464 38.723 1.00 47.88 360 SER A O 1
ATOM 2602 N N . ASN A 1 366 ? 22.261 41.316 37.148 1.00 42.74 361 ASN A N 1
ATOM 2603 C CA . ASN A 1 366 ? 22.761 40.003 37.540 1.00 49.14 361 ASN A CA 1
ATOM 2604 C C . ASN A 1 366 ? 23.743 39.392 36.530 1.00 46.70 361 ASN A C 1
ATOM 2605 O O . ASN A 1 366 ? 24.048 38.192 36.602 1.00 50.82 361 ASN A O 1
ATOM 2610 N N . GLU A 1 367 ? 24.231 40.207 35.600 1.00 46.91 362 GLU A N 1
ATOM 2611 C CA . GLU A 1 367 ? 25.133 39.728 34.553 1.00 58.49 362 GLU A CA 1
ATOM 2612 C C . GLU A 1 367 ? 26.572 39.611 35.049 1.00 48.71 362 GLU A C 1
ATOM 2613 O O . GLU A 1 367 ? 27.110 40.554 35.618 1.00 46.53 362 GLU A O 1
ATOM 2619 N N . HIS A 1 368 ? 27.181 38.450 34.839 1.00 54.19 363 HIS A N 1
ATOM 2620 C CA . HIS A 1 368 ? 28.585 38.279 35.144 1.00 53.76 363 HIS A CA 1
ATOM 2621 C C . HIS A 1 368 ? 29.421 39.162 34.207 1.00 58.63 363 HIS A C 1
ATOM 2622 O O . HIS A 1 368 ? 29.074 39.318 33.042 1.00 64.33 363 HIS A O 1
ATOM 2629 N N . VAL A 1 369 ? 30.506 39.747 34.709 1.00 51.32 364 VAL A N 1
ATOM 2630 C CA . VAL A 1 369 ? 31.466 40.446 33.847 1.00 46.21 364 VAL A CA 1
ATOM 2631 C C . VAL A 1 369 ? 32.529 39.467 33.368 1.00 45.87 364 VAL A C 1
ATOM 2632 O O . VAL A 1 369 ? 32.714 38.410 33.970 1.00 50.12 364 VAL A O 1
ATOM 2636 N N . LYS A 1 370 ? 33.206 39.798 32.274 1.00 64.78 365 LYS A N 1
ATOM 2637 C CA . LYS A 1 370 ? 34.323 38.987 31.808 1.00 64.08 365 LYS A CA 1
ATOM 2638 C C . LYS A 1 370 ? 35.401 38.980 32.889 1.00 58.18 365 LYS A C 1
ATOM 2639 O O . LYS A 1 370 ? 35.714 40.006 33.495 1.00 60.37 365 LYS A O 1
ATOM 2645 N N . LYS A 1 371 ? 35.953 37.808 33.149 1.00 58.96 366 LYS A N 1
ATOM 2646 C CA . LYS A 1 371 ? 36.999 37.679 34.146 1.00 57.49 366 LYS A CA 1
ATOM 2647 C C . LYS A 1 371 ? 38.105 38.684 33.853 1.00 60.82 366 LYS A C 1
ATOM 2648 O O . LYS A 1 371 ? 38.531 38.839 32.717 1.00 64.58 366 LYS A O 1
ATOM 2654 N N . GLY A 1 372 ? 38.559 39.374 34.886 1.00 46.59 367 GLY A N 1
ATOM 2655 C CA . GLY A 1 372 ? 39.514 40.446 34.725 1.00 36.36 367 GLY A CA 1
ATOM 2656 C C . GLY A 1 372 ? 38.887 41.831 34.785 1.00 41.32 367 GLY A C 1
ATOM 2657 O O . GLY A 1 372 ? 39.590 42.789 35.030 1.00 42.17 367 GLY A O 1
ATOM 2670 N N . ALA A 1 374 ? 36.367 44.886 36.444 1.00 35.69 369 ALA A N 1
ATOM 2671 C CA . ALA A 1 374 ? 35.860 45.296 37.752 1.00 35.71 369 ALA A CA 1
ATOM 2672 C C . ALA A 1 374 ? 34.343 45.173 37.815 1.00 46.16 369 ALA A C 1
ATOM 2673 O O . ALA A 1 374 ? 33.651 45.378 36.816 1.00 37.29 369 ALA A O 1
ATOM 2675 N N . GLY A 1 375 ? 33.832 44.843 38.991 1.00 41.04 370 GLY A N 1
ATOM 2676 C CA . GLY A 1 375 ? 32.402 44.796 39.226 1.00 37.30 370 GLY A CA 1
ATOM 2677 C C . GLY A 1 375 ? 32.126 44.546 40.707 1.00 38.15 370 GLY A C 1
ATOM 2678 O O . GLY A 1 375 ? 33.055 44.491 41.554 1.00 31.10 370 GLY A O 1
ATOM 2679 N N . GLU A 1 376 ? 30.855 44.400 41.039 1.00 37.99 371 GLU A N 1
ATOM 2680 C CA . GLU A 1 376 ? 30.468 44.181 42.442 1.00 32.23 371 GLU A CA 1
ATOM 2681 C C . GLU A 1 376 ? 30.617 42.715 42.834 1.00 27.33 371 GLU A C 1
ATOM 2682 O O . GLU A 1 376 ? 30.130 41.826 42.140 1.00 26.80 371 GLU A O 1
ATOM 2688 N N . LEU A 1 377 ? 31.296 42.484 43.954 1.00 29.31 372 LEU A N 1
ATOM 2689 C CA . LEU A 1 377 ? 31.426 41.155 44.526 1.00 23.80 372 LEU A CA 1
ATOM 2690 C C . LEU A 1 377 ? 30.101 40.698 45.129 1.00 29.92 372 LEU A C 1
ATOM 2691 O O . LEU A 1 377 ? 29.476 41.410 45.926 1.00 28.49 372 LEU A O 1
ATOM 2696 N N . VAL A 1 378 ? 29.663 39.522 44.705 1.00 28.27 373 VAL A N 1
ATOM 2697 C CA . VAL A 1 378 ? 28.432 38.954 45.168 1.00 32.51 373 VAL A CA 1
ATOM 2698 C C . VAL A 1 378 ? 28.754 37.558 45.620 1.00 29.23 373 VAL A C 1
ATOM 2699 O O . VAL A 1 378 ? 29.311 36.787 44.855 1.00 30.93 373 VAL A O 1
ATOM 2703 N N . ILE A 1 379 ? 28.440 37.233 46.869 1.00 31.35 374 ILE A N 1
ATOM 2704 C CA . ILE A 1 379 ? 28.792 35.909 47.415 1.00 25.41 374 ILE A CA 1
ATOM 2705 C C . ILE A 1 379 ? 27.576 34.987 47.472 1.00 33.58 374 ILE A C 1
ATOM 2706 O O . ILE A 1 379 ? 26.460 35.387 47.859 1.00 31.63 374 ILE A O 1
ATOM 2711 N N . GLU A 1 380 ? 27.822 33.737 47.125 1.00 28.13 375 GLU A N 1
ATOM 2712 C CA . GLU A 1 380 ? 26.824 32.703 47.252 1.00 31.06 375 GLU A CA 1
ATOM 2713 C C . GLU A 1 380 ? 27.390 31.563 48.156 1.00 30.50 375 GLU A C 1
ATOM 2714 O O . GLU A 1 380 ? 28.597 31.381 48.230 1.00 28.47 375 GLU A O 1
ATOM 2720 N N . GLY A 1 381 ? 26.537 30.829 48.871 1.00 26.62 376 GLY A N 1
ATOM 2721 C CA . GLY A 1 381 ? 26.963 29.584 49.511 1.00 25.67 376 GLY A CA 1
ATOM 2722 C C . GLY A 1 381 ? 26.658 29.547 50.991 1.00 22.72 376 GLY A C 1
ATOM 2723 O O . GLY A 1 381 ? 25.932 30.387 51.493 1.00 21.85 376 GLY A O 1
ATOM 2724 N N . SER A 1 382 ? 27.258 28.602 51.696 1.00 25.78 377 SER A N 1
ATOM 2725 C CA . SER A 1 382 ? 26.891 28.306 53.068 1.00 24.20 377 SER A CA 1
ATOM 2726 C C . SER A 1 382 ? 27.297 29.368 54.062 1.00 27.41 377 SER A C 1
ATOM 2727 O O . SER A 1 382 ? 26.933 29.240 55.225 1.00 22.00 377 SER A O 1
ATOM 2730 N N . LEU A 1 383 ? 28.066 30.386 53.657 1.00 24.57 378 LEU A N 1
ATOM 2731 C CA . LEU A 1 383 ? 28.454 31.410 54.622 1.00 22.83 378 LEU A CA 1
ATOM 2732 C C . LEU A 1 383 ? 27.524 32.634 54.521 1.00 25.75 378 LEU A C 1
ATOM 2733 O O . LEU A 1 383 ? 27.635 33.571 55.321 1.00 22.95 378 LEU A O 1
ATOM 2738 N N . VAL A 1 384 ? 26.606 32.629 53.553 1.00 23.17 379 VAL A N 1
ATOM 2739 C CA . VAL A 1 384 ? 25.693 33.760 53.430 1.00 28.06 379 VAL A CA 1
ATOM 2740 C C . VAL A 1 384 ? 24.670 33.724 54.568 1.00 25.05 379 VAL A C 1
ATOM 2741 O O . VAL A 1 384 ? 23.982 32.725 54.750 1.00 24.86 379 VAL A O 1
ATOM 2745 N N . ALA A 1 385 ? 24.585 34.814 55.332 1.00 18.67 380 ALA A N 1
ATOM 2746 C CA . ALA A 1 385 ? 23.771 34.866 56.551 1.00 22.25 380 ALA A CA 1
ATOM 2747 C C . ALA A 1 385 ? 22.262 34.786 56.248 1.00 22.94 380 ALA A C 1
ATOM 2748 O O . ALA A 1 385 ? 21.880 34.758 55.098 1.00 20.33 380 ALA A O 1
ATOM 2750 N N . ASN A 1 386 ? 21.427 34.661 57.264 1.00 21.51 381 ASN A N 1
ATOM 2751 C CA . ASN A 1 386 ? 19.963 34.553 57.031 1.00 20.96 381 ASN A CA 1
ATOM 2752 C C . ASN A 1 386 ? 19.347 35.836 56.523 1.00 25.26 381 ASN A C 1
ATOM 2753 O O . ASN A 1 386 ? 18.478 35.803 55.671 1.00 34.10 381 ASN A O 1
ATOM 2758 N N . GLY A 1 387 ? 19.827 36.973 56.996 1.00 23.42 382 GLY A N 1
ATOM 2759 C CA . GLY A 1 387 ? 19.370 38.254 56.466 1.00 24.89 382 GLY A CA 1
ATOM 2760 C C . GLY A 1 387 ? 19.394 39.228 57.589 1.00 23.00 382 GLY A C 1
ATOM 2761 O O . GLY A 1 387 ? 19.924 38.926 58.645 1.00 25.07 382 GLY A O 1
ATOM 2762 N N . TYR A 1 388 ? 18.868 40.414 57.372 1.00 20.54 383 TYR A N 1
ATOM 2763 C CA . TYR A 1 388 ? 18.781 41.394 58.437 1.00 23.08 383 TYR A CA 1
ATOM 2764 C C . TYR A 1 388 ? 17.506 41.115 59.211 1.00 23.20 383 TYR A C 1
ATOM 2765 O O . TYR A 1 388 ? 16.550 40.608 58.652 1.00 18.32 383 TYR A O 1
ATOM 2774 N N . LEU A 1 389 ? 17.493 41.447 60.502 1.00 19.26 384 LEU A N 1
ATOM 2775 C CA . LEU A 1 389 ? 16.307 41.276 61.316 1.00 22.90 384 LEU A CA 1
ATOM 2776 C C . LEU A 1 389 ? 15.333 42.510 61.174 1.00 22.11 384 LEU A C 1
ATOM 2777 O O . LEU A 1 389 ? 15.680 43.629 61.568 1.00 19.01 384 LEU A O 1
ATOM 2782 N N . ASN A 1 390 ? 14.164 42.307 60.586 1.00 18.81 385 ASN A N 1
ATOM 2783 C CA . ASN A 1 390 ? 13.171 43.378 60.519 1.00 26.13 385 ASN A CA 1
ATOM 2784 C C . ASN A 1 390 ? 13.725 44.698 59.949 1.00 21.48 385 ASN A C 1
ATOM 2785 O O . ASN A 1 390 ? 13.553 45.757 60.555 1.00 18.98 385 ASN A O 1
ATOM 2790 N N . ARG A 1 391 ? 14.384 44.621 58.788 1.00 24.16 386 ARG A N 1
ATOM 2791 C CA . ARG A 1 391 ? 14.841 45.799 58.063 1.00 27.96 386 ARG A CA 1
ATOM 2792 C C . ARG A 1 391 ? 14.511 45.565 56.594 1.00 25.46 386 ARG A C 1
ATOM 2793 O O . ARG A 1 391 ? 15.382 45.359 55.789 1.00 25.79 386 ARG A O 1
ATOM 2801 N N . PRO A 1 392 ? 13.226 45.565 56.265 1.00 31.44 387 PRO A N 1
ATOM 2802 C CA . PRO A 1 392 ? 12.800 45.242 54.901 1.00 40.76 387 PRO A CA 1
ATOM 2803 C C . PRO A 1 392 ? 13.386 46.179 53.846 1.00 32.54 387 PRO A C 1
ATOM 2804 O O . PRO A 1 392 ? 13.511 45.748 52.703 1.00 40.50 387 PRO A O 1
ATOM 2808 N N . ASP A 1 393 ? 13.728 47.416 54.200 1.00 26.14 388 ASP A N 1
ATOM 2809 C CA . ASP A 1 393 ? 14.321 48.313 53.206 1.00 36.19 388 ASP A CA 1
ATOM 2810 C C . ASP A 1 393 ? 15.852 48.184 53.046 1.00 40.70 388 ASP A C 1
ATOM 2811 O O . ASP A 1 393 ? 16.405 48.702 52.091 1.00 36.47 388 ASP A O 1
ATOM 2816 N N . ALA A 1 394 ? 16.533 47.483 53.955 1.00 33.86 389 ALA A N 1
ATOM 2817 C CA . ALA A 1 394 ? 18.006 47.316 53.827 1.00 34.72 389 ALA A CA 1
ATOM 2818 C C . ALA A 1 394 ? 18.306 46.263 52.791 1.00 35.24 389 ALA A C 1
ATOM 2819 O O . ALA A 1 394 ? 17.909 45.109 52.960 1.00 43.72 389 ALA A O 1
ATOM 2821 N N . LYS A 1 395 ? 19.050 46.616 51.759 1.00 35.43 390 LYS A N 1
ATOM 2822 C CA . LYS A 1 395 ? 19.298 45.687 50.661 1.00 44.50 390 LYS A CA 1
ATOM 2823 C C . LYS A 1 395 ? 20.627 44.908 50.820 1.00 41.12 390 LYS A C 1
ATOM 2824 O O . LYS A 1 395 ? 21.462 45.235 51.662 1.00 40.56 390 LYS A O 1
ATOM 2830 N N . GLY A 1 396 ? 20.820 43.901 49.979 1.00 31.30 391 GLY A N 1
ATOM 2831 C CA . GLY A 1 396 ? 22.062 43.157 49.943 1.00 23.31 391 GLY A CA 1
ATOM 2832 C C . GLY A 1 396 ? 21.765 41.682 49.837 1.00 27.01 391 GLY A C 1
ATOM 2833 O O . GLY A 1 396 ? 22.336 40.980 49.006 1.00 31.13 391 GLY A O 1
ATOM 2834 N N . PHE A 1 397 ? 20.854 41.187 50.667 1.00 32.64 392 PHE A N 1
ATOM 2835 C CA . PHE A 1 397 ? 20.480 39.778 50.564 1.00 25.78 392 PHE A CA 1
ATOM 2836 C C . PHE A 1 397 ? 19.475 39.639 49.444 1.00 36.53 392 PHE A C 1
ATOM 2837 O O . PHE A 1 397 ? 18.571 40.442 49.342 1.00 41.05 392 PHE A O 1
ATOM 2845 N N . CYS A 1 398 ? 19.621 38.645 48.588 1.00 36.16 393 CYS A N 1
ATOM 2846 C CA . CYS A 1 398 ? 18.633 38.482 47.544 1.00 38.24 393 CYS A CA 1
ATOM 2847 C C . CYS A 1 398 ? 18.786 37.141 46.903 1.00 43.16 393 CYS A C 1
ATOM 2848 O O . CYS A 1 398 ? 19.733 36.415 47.210 1.00 36.25 393 CYS A O 1
ATOM 2851 N N . ASP A 1 399 ? 17.823 36.822 46.033 1.00 32.78 394 ASP A N 1
ATOM 2852 C CA . ASP A 1 399 ? 17.881 35.633 45.222 1.00 47.47 394 ASP A CA 1
ATOM 2853 C C . ASP A 1 399 ? 18.297 36.053 43.840 1.00 45.19 394 ASP A C 1
ATOM 2854 O O . ASP A 1 399 ? 17.742 36.978 43.277 1.00 53.55 394 ASP A O 1
ATOM 2859 N N . ILE A 1 400 ? 19.326 35.400 43.328 1.00 43.33 395 ILE A N 1
ATOM 2860 C CA . ILE A 1 400 ? 19.808 35.649 41.989 1.00 47.33 395 ILE A CA 1
ATOM 2861 C C . ILE A 1 400 ? 19.796 34.287 41.322 1.00 55.51 395 ILE A C 1
ATOM 2862 O O . ILE A 1 400 ? 20.428 33.345 41.811 1.00 46.84 395 ILE A O 1
ATOM 2867 N N . ASN A 1 401 ? 19.045 34.166 40.232 1.00 74.18 396 ASN A N 1
ATOM 2868 C CA . ASN A 1 401 ? 18.813 32.860 39.612 1.00 81.86 396 ASN A CA 1
ATOM 2869 C C . ASN A 1 401 ? 18.350 31.821 40.635 1.00 75.50 396 ASN A C 1
ATOM 2870 O O . ASN A 1 401 ? 18.830 30.691 40.627 1.00 76.70 396 ASN A O 1
ATOM 2875 N N . GLY A 1 402 ? 17.442 32.200 41.524 1.00 73.02 397 GLY A N 1
ATOM 2876 C CA . GLY A 1 402 ? 16.941 31.266 42.520 1.00 71.02 397 GLY A CA 1
ATOM 2877 C C . GLY A 1 402 ? 17.976 30.659 43.468 1.00 76.76 397 GLY A C 1
ATOM 2878 O O . GLY A 1 402 ? 17.753 29.582 44.018 1.00 77.13 397 GLY A O 1
ATOM 2879 N N . ARG A 1 403 ? 19.103 31.335 43.674 1.00 62.94 398 ARG A N 1
ATOM 2880 C CA . ARG A 1 403 ? 20.036 30.944 44.742 1.00 60.55 398 ARG A CA 1
ATOM 2881 C C . ARG A 1 403 ? 20.251 32.115 45.732 1.00 52.62 398 ARG A C 1
ATOM 2882 O O . ARG A 1 403 ? 20.196 33.296 45.363 1.00 45.97 398 ARG A O 1
ATOM 2890 N N . LYS A 1 404 ? 20.445 31.783 47.003 1.00 53.14 399 LYS A N 1
ATOM 2891 C CA . LYS A 1 404 ? 20.593 32.793 48.046 1.00 57.26 399 LYS A CA 1
ATOM 2892 C C . LYS A 1 404 ? 21.985 33.467 48.002 1.00 47.38 399 LYS A C 1
ATOM 2893 O O . LYS A 1 404 ? 23.028 32.783 48.070 1.00 45.94 399 LYS A O 1
ATOM 2907 N N . TYR A 1 406 ? 24.555 37.323 48.651 1.00 25.35 401 TYR A N 1
ATOM 2908 C CA . TYR A 1 406 ? 24.643 38.622 49.270 1.00 27.06 401 TYR A CA 1
ATOM 2909 C C . TYR A 1 406 ? 25.491 39.514 48.373 1.00 30.54 401 TYR A C 1
ATOM 2910 O O . TYR A 1 406 ? 26.595 39.126 47.975 1.00 28.31 401 TYR A O 1
ATOM 2919 N N . ARG A 1 407 ? 24.983 40.708 48.069 1.00 26.61 402 ARG A N 1
ATOM 2920 C CA . ARG A 1 407 ? 25.698 41.682 47.255 1.00 29.06 402 ARG A CA 1
ATOM 2921 C C . ARG A 1 407 ? 26.445 42.586 48.218 1.00 32.90 402 ARG A C 1
ATOM 2922 O O . ARG A 1 407 ? 25.824 43.260 49.040 1.00 30.89 402 ARG A O 1
ATOM 2930 N N . THR A 1 408 ? 27.768 42.609 48.120 1.00 23.08 403 THR A N 1
ATOM 2931 C CA . THR A 1 408 ? 28.591 43.194 49.162 1.00 25.14 403 THR A CA 1
ATOM 2932 C C . THR A 1 408 ? 28.642 44.711 49.105 1.00 26.97 403 THR A C 1
ATOM 2933 O O . THR A 1 408 ? 28.927 45.346 50.093 1.00 31.65 403 THR A O 1
ATOM 2937 N N . GLY A 1 409 ? 28.370 45.301 47.951 1.00 24.55 404 GLY A N 1
ATOM 2938 C CA . GLY A 1 409 ? 28.637 46.722 47.772 1.00 27.30 404 GLY A CA 1
ATOM 2939 C C . GLY A 1 409 ? 30.128 47.008 47.532 1.00 31.93 404 GLY A C 1
ATOM 2940 O O . GLY A 1 409 ? 30.535 48.161 47.512 1.00 29.74 404 GLY A O 1
ATOM 2941 N N . ASP A 1 410 ? 30.959 45.968 47.376 1.00 27.84 405 ASP A N 1
ATOM 2942 C CA . ASP A 1 410 ? 32.389 46.155 47.177 1.00 28.81 405 ASP A CA 1
ATOM 2943 C C . ASP A 1 410 ? 32.734 45.914 45.712 1.00 27.88 405 ASP A C 1
ATOM 2944 O O . ASP A 1 410 ? 32.195 45.046 45.081 1.00 31.94 405 ASP A O 1
ATOM 2949 N N . ILE A 1 411 ? 33.645 46.717 45.179 1.00 33.07 406 ILE A N 1
ATOM 2950 C CA . ILE A 1 411 ? 34.074 46.571 43.802 1.00 30.48 406 ILE A CA 1
ATOM 2951 C C . ILE A 1 411 ? 35.390 45.845 43.807 1.00 32.58 406 ILE A C 1
ATOM 2952 O O . ILE A 1 411 ? 36.313 46.230 44.527 1.00 29.39 406 ILE A O 1
ATOM 2957 N N . VAL A 1 412 ? 35.474 44.797 43.009 1.00 28.67 407 VAL A N 1
ATOM 2958 C CA . VAL A 1 412 ? 36.639 43.944 42.931 1.00 30.52 407 VAL A CA 1
ATOM 2959 C C . VAL A 1 412 ? 36.897 43.551 41.483 1.00 38.23 407 VAL A C 1
ATOM 2960 O O . VAL A 1 412 ? 36.124 43.889 40.594 1.00 36.60 407 VAL A O 1
ATOM 2964 N N . ARG A 1 413 ? 37.983 42.804 41.254 1.00 37.19 408 ARG A N 1
ATOM 2965 C CA . ARG A 1 413 ? 38.157 42.119 39.990 1.00 31.61 408 ARG A CA 1
ATOM 2966 C C . ARG A 1 413 ? 38.893 40.835 40.239 1.00 32.15 408 ARG A C 1
ATOM 2967 O O . ARG A 1 413 ? 39.708 40.737 41.164 1.00 35.13 408 ARG A O 1
ATOM 2983 N N . ASP A 1 415 ? 41.775 38.286 39.452 1.00 61.15 410 ASP A N 1
ATOM 2984 C CA . ASP A 1 415 ? 43.095 38.089 38.855 1.00 65.51 410 ASP A CA 1
ATOM 2985 C C . ASP A 1 415 ? 43.019 36.899 37.889 1.00 71.25 410 ASP A C 1
ATOM 2986 O O . ASP A 1 415 ? 42.015 36.191 37.840 1.00 66.84 410 ASP A O 1
ATOM 2991 N N . ALA A 1 416 ? 44.085 36.669 37.130 1.00 67.75 411 ALA A N 1
ATOM 2992 C CA . ALA A 1 416 ? 44.102 35.598 36.135 1.00 59.03 411 ALA A CA 1
ATOM 2993 C C . ALA A 1 416 ? 43.885 34.242 36.787 1.00 65.99 411 ALA A C 1
ATOM 2994 O O . ALA A 1 416 ? 43.242 33.368 36.212 1.00 68.38 411 ALA A O 1
ATOM 2996 N N . ASP A 1 417 ? 44.420 34.083 37.995 1.00 65.05 412 ASP A N 1
ATOM 2997 C CA . ASP A 1 417 ? 44.345 32.823 38.725 1.00 64.78 412 ASP A CA 1
ATOM 2998 C C . ASP A 1 417 ? 43.078 32.659 39.568 1.00 67.20 412 ASP A C 1
ATOM 2999 O O . ASP A 1 417 ? 42.980 31.719 40.363 1.00 65.38 412 ASP A O 1
ATOM 3004 N N . SER A 1 418 ? 42.125 33.574 39.410 1.00 59.15 413 SER A N 1
ATOM 3005 C CA . SER A 1 418 ? 40.835 33.500 40.109 1.00 63.52 413 SER A CA 1
ATOM 3006 C C . SER A 1 418 ? 40.876 33.982 41.557 1.00 53.49 413 SER A C 1
ATOM 3007 O O . SER A 1 418 ? 39.869 33.932 42.251 1.00 54.06 413 SER A O 1
ATOM 3010 N N . SER A 1 419 ? 42.016 34.456 42.036 1.00 50.91 414 SER A N 1
ATOM 3011 C CA . SER A 1 419 ? 41.976 35.137 43.326 1.00 43.17 414 SER A CA 1
ATOM 3012 C C . SER A 1 419 ? 41.305 36.507 43.066 1.00 39.20 414 SER A C 1
ATOM 3013 O O . SER A 1 419 ? 41.192 36.940 41.907 1.00 39.84 414 SER A O 1
ATOM 3016 N N . ILE A 1 420 ? 40.846 37.176 44.118 1.00 30.03 415 ILE A N 1
ATOM 3017 C CA . ILE A 1 420 ? 40.026 38.373 43.965 1.00 26.62 415 ILE A CA 1
ATOM 3018 C C . ILE A 1 420 ? 40.809 39.570 44.521 1.00 29.89 415 ILE A C 1
ATOM 3019 O O . ILE A 1 420 ? 41.390 39.470 45.596 1.00 26.83 415 ILE A O 1
ATOM 3024 N N . LEU A 1 421 ? 40.876 40.659 43.750 1.00 30.66 416 LEU A N 1
ATOM 3025 C CA . LEU A 1 421 ? 41.465 41.932 44.177 1.00 33.73 416 LEU A CA 1
ATOM 3026 C C . LEU A 1 421 ? 40.388 42.916 44.590 1.00 32.17 416 LEU A C 1
ATOM 3027 O O . LEU A 1 421 ? 39.465 43.202 43.825 1.00 32.96 416 LEU A O 1
ATOM 3032 N N . PHE A 1 422 ? 40.527 43.455 45.787 1.00 29.97 417 PHE A N 1
ATOM 3033 C CA . PHE A 1 422 ? 39.597 44.457 46.291 1.00 26.89 417 PHE A CA 1
ATOM 3034 C C . PHE A 1 422 ? 39.911 45.862 45.749 1.00 33.32 417 PHE A C 1
ATOM 3035 O O . PHE A 1 422 ? 40.978 46.398 45.951 1.00 32.80 417 PHE A O 1
ATOM 3043 N N . LEU A 1 423 ? 38.961 46.476 45.051 1.00 33.18 418 LEU A N 1
ATOM 3044 C CA . LEU A 1 423 ? 39.236 47.750 44.389 1.00 32.96 418 LEU A CA 1
ATOM 3045 C C . LEU A 1 423 ? 38.681 48.958 45.124 1.00 40.46 418 LEU A C 1
ATOM 3046 O O . LEU A 1 423 ? 39.304 50.010 45.081 1.00 44.95 418 LEU A O 1
ATOM 3051 N N . GLY A 1 424 ? 37.543 48.835 45.801 1.00 33.09 419 GLY A N 1
ATOM 3052 C CA . GLY A 1 424 ? 36.918 49.996 46.447 1.00 30.42 419 GLY A CA 1
ATOM 3053 C C . GLY A 1 424 ? 35.460 49.723 46.755 1.00 36.58 419 GLY A C 1
ATOM 3054 O O . GLY A 1 424 ? 35.019 48.605 46.568 1.00 41.60 419 GLY A O 1
ATOM 3055 N N . ARG A 1 425 ? 34.713 50.749 47.185 1.00 38.11 420 ARG A N 1
ATOM 3056 C CA . ARG A 1 425 ? 33.277 50.640 47.432 1.00 38.19 420 ARG A CA 1
ATOM 3057 C C . ARG A 1 425 ? 32.468 51.001 46.203 1.00 44.35 420 ARG A C 1
ATOM 3058 O O . ARG A 1 425 ? 32.884 51.835 45.401 1.00 44.56 420 ARG A O 1
ATOM 3066 N N . LYS A 1 426 ? 31.307 50.374 46.061 1.00 43.37 421 LYS A N 1
ATOM 3067 C CA . LYS A 1 426 ? 30.390 50.727 45.002 1.00 48.36 421 LYS A CA 1
ATOM 3068 C C . LYS A 1 426 ? 29.823 52.137 45.285 1.00 56.51 421 LYS A C 1
ATOM 3069 O O . LYS A 1 426 ? 29.535 52.489 46.439 1.00 55.81 421 LYS A O 1
ATOM 3075 N N . ASP A 1 427 ? 29.693 52.943 44.233 1.00 52.46 422 ASP A N 1
ATOM 3076 N N . THR B 1 17 ? 57.569 -16.097 91.958 1.00 64.79 12 THR B N 1
ATOM 3077 C CA . THR B 1 17 ? 57.203 -17.348 91.305 1.00 82.04 12 THR B CA 1
ATOM 3078 C C . THR B 1 17 ? 56.983 -17.093 89.834 1.00 79.16 12 THR B C 1
ATOM 3079 O O . THR B 1 17 ? 57.429 -16.071 89.299 1.00 79.19 12 THR B O 1
ATOM 3083 N N . SER B 1 18 ? 56.250 -18.011 89.204 1.00 65.94 13 SER B N 1
ATOM 3084 C CA . SER B 1 18 ? 56.239 -18.120 87.756 1.00 60.62 13 SER B CA 1
ATOM 3085 C C . SER B 1 18 ? 54.827 -18.292 87.176 1.00 53.88 13 SER B C 1
ATOM 3086 O O . SER B 1 18 ? 53.896 -18.727 87.859 1.00 51.63 13 SER B O 1
ATOM 3089 N N . THR B 1 19 ? 54.706 -17.964 85.896 1.00 46.33 14 THR B N 1
ATOM 3090 C CA . THR B 1 19 ? 53.428 -17.616 85.272 1.00 43.43 14 THR B CA 1
ATOM 3091 C C . THR B 1 19 ? 53.471 -18.054 83.824 1.00 34.73 14 THR B C 1
ATOM 3092 O O . THR B 1 19 ? 54.540 -18.205 83.259 1.00 37.07 14 THR B O 1
ATOM 3096 N N . VAL B 1 20 ? 52.320 -18.251 83.219 1.00 29.30 15 VAL B N 1
ATOM 3097 C CA . VAL B 1 20 ? 52.228 -18.387 81.772 1.00 28.79 15 VAL B CA 1
ATOM 3098 C C . VAL B 1 20 ? 52.581 -17.017 81.133 1.00 31.25 15 VAL B C 1
ATOM 3099 O O . VAL B 1 20 ? 52.457 -15.995 81.765 1.00 28.86 15 VAL B O 1
ATOM 3103 N N . PRO B 1 21 ? 53.031 -17.005 79.885 1.00 32.04 16 PRO B N 1
ATOM 3104 C CA . PRO B 1 21 ? 53.420 -15.752 79.211 1.00 24.97 16 PRO B CA 1
ATOM 3105 C C . PRO B 1 21 ? 52.208 -14.868 78.859 1.00 22.78 16 PRO B C 1
ATOM 3106 O O . PRO B 1 21 ? 51.101 -15.358 78.871 1.00 17.51 16 PRO B O 1
ATOM 3110 N N . PRO B 1 22 ? 52.442 -13.594 78.565 1.00 23.43 17 PRO B N 1
ATOM 3111 C CA . PRO B 1 22 ? 51.370 -12.628 78.177 1.00 21.51 17 PRO B CA 1
ATOM 3112 C C . PRO B 1 22 ? 50.512 -13.137 77.046 1.00 17.52 17 PRO B C 1
ATOM 3113 O O . PRO B 1 22 ? 49.316 -12.926 77.001 1.00 17.78 17 PRO B O 1
ATOM 3117 N N . SER B 1 23 ? 51.113 -13.807 76.097 1.00 21.56 18 SER B N 1
ATOM 3118 C CA . SER B 1 23 ? 50.316 -14.210 74.937 1.00 18.33 18 SER B CA 1
ATOM 3119 C C . SER B 1 23 ? 49.654 -15.610 75.123 1.00 20.30 18 SER B C 1
ATOM 3120 O O . SER B 1 23 ? 49.167 -16.225 74.168 1.00 16.24 18 SER B O 1
ATOM 3123 N N . HIS B 1 24 ? 49.645 -16.116 76.344 1.00 14.87 19 HIS B N 1
ATOM 3124 C CA . HIS B 1 24 ? 49.196 -17.491 76.575 1.00 17.19 19 HIS B CA 1
ATOM 3125 C C . HIS B 1 24 ? 47.750 -17.765 76.114 1.00 25.33 19 HIS B C 1
ATOM 3126 O O . HIS B 1 24 ? 47.414 -18.803 75.501 1.00 18.61 19 HIS B O 1
ATOM 3133 N N . TYR B 1 25 ? 46.858 -16.834 76.409 1.00 21.99 20 TYR B N 1
ATOM 3134 C CA . TYR B 1 25 ? 45.466 -17.095 76.090 1.00 20.52 20 TYR B CA 1
ATOM 3135 C C . TYR B 1 25 ? 45.225 -16.994 74.583 1.00 21.90 20 TYR B C 1
ATOM 3136 O O . TYR B 1 25 ? 44.399 -17.728 74.035 1.00 19.79 20 TYR B O 1
ATOM 3145 N N . ILE B 1 26 ? 45.901 -16.065 73.915 1.00 20.05 21 ILE B N 1
ATOM 3146 C CA . ILE B 1 26 ? 45.807 -16.019 72.466 1.00 17.99 21 ILE B CA 1
ATOM 3147 C C . ILE B 1 26 ? 46.188 -17.393 71.882 1.00 18.92 21 ILE B C 1
ATOM 3148 O O . ILE B 1 26 ? 45.527 -17.891 70.976 1.00 20.96 21 ILE B O 1
ATOM 3153 N N . GLU B 1 27 ? 47.273 -17.960 72.387 1.00 21.23 22 GLU B N 1
ATOM 3154 C CA . GLU B 1 27 ? 47.777 -19.241 71.881 1.00 23.89 22 GLU B CA 1
ATOM 3155 C C . GLU B 1 27 ? 46.801 -20.358 72.278 1.00 21.84 22 GLU B C 1
ATOM 3156 O O . GLU B 1 27 ? 46.518 -21.226 71.470 1.00 23.28 22 GLU B O 1
ATOM 3162 N N . THR B 1 28 ? 46.290 -20.292 73.512 1.00 20.99 23 THR B N 1
ATOM 3163 C CA . THR B 1 28 ? 45.327 -21.287 73.989 1.00 19.89 23 THR B CA 1
ATOM 3164 C C . THR B 1 28 ? 44.049 -21.363 73.132 1.00 29.59 23 THR B C 1
ATOM 3165 O O . THR B 1 28 ? 43.700 -22.475 72.644 1.00 21.90 23 THR B O 1
ATOM 3169 N N . TRP B 1 29 ? 43.402 -20.212 72.887 1.00 20.31 24 TRP B N 1
ATOM 3170 C CA . TRP B 1 29 ? 42.174 -20.182 72.089 1.00 21.41 24 TRP B CA 1
ATOM 3171 C C . TRP B 1 29 ? 42.502 -20.461 70.613 1.00 20.46 24 TRP B C 1
ATOM 3172 O O . TRP B 1 29 ? 41.725 -21.129 69.955 1.00 23.16 24 TRP B O 1
ATOM 3183 N N . ALA B 1 30 ? 43.675 -20.057 70.109 1.00 16.94 25 ALA B N 1
ATOM 3184 C CA . ALA B 1 30 ? 44.034 -20.440 68.740 1.00 17.92 25 ALA B CA 1
ATOM 3185 C C . ALA B 1 30 ? 43.997 -21.983 68.572 1.00 18.43 25 ALA B C 1
ATOM 3186 O O . ALA B 1 30 ? 43.699 -22.477 67.504 1.00 22.75 25 ALA B O 1
ATOM 3188 N N . LYS B 1 31 ? 44.320 -22.725 69.621 1.00 23.13 26 LYS B N 1
ATOM 3189 C CA . LYS B 1 31 ? 44.386 -24.200 69.529 1.00 25.38 26 LYS B CA 1
ATOM 3190 C C . LYS B 1 31 ? 43.049 -24.850 69.735 1.00 26.76 26 LYS B C 1
ATOM 3191 O O . LYS B 1 31 ? 42.670 -25.734 68.983 1.00 29.30 26 LYS B O 1
ATOM 3197 N N . THR B 1 32 ? 42.343 -24.400 70.767 1.00 25.86 27 THR B N 1
ATOM 3198 C CA . THR B 1 32 ? 41.059 -24.982 71.132 1.00 32.93 27 THR B CA 1
ATOM 3199 C C . THR B 1 32 ? 39.857 -24.466 70.336 1.00 30.39 27 THR B C 1
ATOM 3200 O O . THR B 1 32 ? 38.951 -25.232 70.032 1.00 27.47 27 THR B O 1
ATOM 3204 N N . HIS B 1 33 ? 39.831 -23.180 69.995 1.00 23.24 28 HIS B N 1
ATOM 3205 C CA . HIS B 1 33 ? 38.751 -22.612 69.188 1.00 26.09 28 HIS B CA 1
ATOM 3206 C C . HIS B 1 33 ? 39.253 -21.684 68.091 1.00 26.28 28 HIS B C 1
ATOM 3207 O O . HIS B 1 33 ? 38.956 -20.487 68.114 1.00 26.56 28 HIS B O 1
ATOM 3214 N N . PRO B 1 34 ? 39.979 -22.226 67.120 1.00 26.53 29 PRO B N 1
ATOM 3215 C CA . PRO B 1 34 ? 40.689 -21.360 66.167 1.00 22.88 29 PRO B CA 1
ATOM 3216 C C . PRO B 1 34 ? 39.771 -20.387 65.426 1.00 30.01 29 PRO B C 1
ATOM 3217 O O . PRO B 1 34 ? 40.249 -19.353 65.052 1.00 24.73 29 PRO B O 1
ATOM 3221 N N . GLU B 1 35 ? 38.499 -20.690 65.237 1.00 24.78 30 GLU B N 1
ATOM 3222 C CA . GLU B 1 35 ? 37.616 -19.837 64.455 1.00 24.59 30 GLU B CA 1
ATOM 3223 C C . GLU B 1 35 ? 36.961 -18.683 65.250 1.00 21.95 30 GLU B C 1
ATOM 3224 O O . GLU B 1 35 ? 36.242 -17.864 64.674 1.00 23.92 30 GLU B O 1
ATOM 3230 N N . TRP B 1 36 ? 37.091 -18.660 66.572 1.00 23.68 31 TRP B N 1
ATOM 3231 C CA . TRP B 1 36 ? 36.570 -17.518 67.309 1.00 23.64 31 TRP B CA 1
ATOM 3232 C C . TRP B 1 36 ? 37.230 -16.223 66.813 1.00 25.54 31 TRP B C 1
ATOM 3233 O O . TRP B 1 36 ? 38.410 -16.253 66.392 1.00 26.53 31 TRP B O 1
ATOM 3244 N N . LYS B 1 37 ? 36.529 -15.096 66.881 1.00 22.77 32 LYS B N 1
ATOM 3245 C CA . LYS B 1 37 ? 37.137 -13.791 66.541 1.00 21.30 32 LYS B CA 1
ATOM 3246 C C . LYS B 1 37 ? 37.950 -13.218 67.695 1.00 16.56 32 LYS B C 1
ATOM 3247 O O . LYS B 1 37 ? 37.497 -13.194 68.852 1.00 17.27 32 LYS B O 1
ATOM 3253 N N . ALA B 1 38 ? 39.151 -12.744 67.384 1.00 23.12 33 ALA B N 1
ATOM 3254 C CA . ALA B 1 38 ? 40.086 -12.294 68.405 1.00 22.94 33 ALA B CA 1
ATOM 3255 C C . ALA B 1 38 ? 40.190 -10.807 68.360 1.00 15.95 33 ALA B C 1
ATOM 3256 O O . ALA B 1 38 ? 40.328 -10.220 69.376 1.00 18.62 33 ALA B O 1
ATOM 3258 N N . VAL B 1 39 ? 40.177 -10.229 67.167 1.00 16.58 34 VAL B N 1
ATOM 3259 C CA . VAL B 1 39 ? 40.293 -8.780 67.000 1.00 21.44 34 VAL B CA 1
ATOM 3260 C C . VAL B 1 39 ? 39.423 -8.347 65.854 1.00 24.53 34 VAL B C 1
ATOM 3261 O O . VAL B 1 39 ? 39.234 -9.097 64.897 1.00 24.15 34 VAL B O 1
ATOM 3265 N N . GLU B 1 40 ? 38.897 -7.134 65.972 1.00 15.92 35 GLU B N 1
ATOM 3266 C CA . GLU B 1 40 ? 37.954 -6.583 64.979 1.00 23.13 35 GLU B CA 1
ATOM 3267 C C . GLU B 1 40 ? 38.104 -5.067 64.917 1.00 21.00 35 GLU B C 1
ATOM 3268 O O . GLU B 1 40 ? 38.238 -4.429 65.944 1.00 20.36 35 GLU B O 1
ATOM 3274 N N . VAL B 1 41 ? 38.185 -4.503 63.732 1.00 22.48 36 VAL B N 1
ATOM 3275 C CA . VAL B 1 41 ? 38.307 -3.054 63.652 1.00 26.51 36 VAL B CA 1
ATOM 3276 C C . VAL B 1 41 ? 37.113 -2.535 62.875 1.00 34.56 36 VAL B C 1
ATOM 3277 O O . VAL B 1 41 ? 36.706 -3.090 61.873 1.00 27.94 36 VAL B O 1
ATOM 3281 N N . ALA B 1 42 ? 36.553 -1.464 63.400 1.00 19.41 37 ALA B N 1
ATOM 3282 C CA . ALA B 1 42 ? 35.259 -0.937 62.932 1.00 36.03 37 ALA B CA 1
ATOM 3283 C C . ALA B 1 42 ? 35.519 0.347 62.183 1.00 39.61 37 ALA B C 1
ATOM 3284 O O . ALA B 1 42 ? 36.192 1.239 62.707 1.00 39.01 37 ALA B O 1
ATOM 3286 N N . THR B 1 43 ? 35.030 0.372 60.939 1.00 45.67 38 THR B N 1
ATOM 3287 C CA . THR B 1 43 ? 35.007 1.541 60.044 1.00 45.72 38 THR B CA 1
ATOM 3288 C C . THR B 1 43 ? 33.589 2.085 59.692 1.00 55.20 38 THR B C 1
ATOM 3289 O O . THR B 1 43 ? 32.531 1.539 60.060 1.00 49.04 38 THR B O 1
ATOM 3293 N N . GLY B 1 44 ? 33.579 3.154 58.910 1.00 52.05 39 GLY B N 1
ATOM 3294 C CA . GLY B 1 44 ? 32.343 3.673 58.380 1.00 50.94 39 GLY B CA 1
ATOM 3295 C C . GLY B 1 44 ? 31.916 4.745 59.341 1.00 51.58 39 GLY B C 1
ATOM 3296 O O . GLY B 1 44 ? 32.423 5.863 59.308 1.00 73.59 39 GLY B O 1
ATOM 3297 N N . PHE B 1 45 ? 31.001 4.408 60.222 1.00 43.05 40 PHE B N 1
ATOM 3298 C CA . PHE B 1 45 ? 30.539 5.377 61.174 1.00 55.33 40 PHE B CA 1
ATOM 3299 C C . PHE B 1 45 ? 29.873 6.545 60.429 1.00 48.00 40 PHE B C 1
ATOM 3300 O O . PHE B 1 45 ? 29.737 7.607 60.987 1.00 53.03 40 PHE B O 1
ATOM 3308 N N . ILE B 1 51 ? 27.811 0.805 60.199 1.00 47.16 46 ILE B N 1
ATOM 3309 C CA . ILE B 1 51 ? 29.200 0.569 60.620 1.00 56.05 46 ILE B CA 1
ATOM 3310 C C . ILE B 1 51 ? 29.801 -0.693 59.982 1.00 45.01 46 ILE B C 1
ATOM 3311 O O . ILE B 1 51 ? 29.310 -1.789 60.188 1.00 51.92 46 ILE B O 1
ATOM 3316 N N . VAL B 1 52 ? 30.876 -0.527 59.211 1.00 36.30 47 VAL B N 1
ATOM 3317 C CA . VAL B 1 52 ? 31.570 -1.647 58.586 1.00 33.42 47 VAL B CA 1
ATOM 3318 C C . VAL B 1 52 ? 32.721 -2.189 59.459 1.00 34.11 47 VAL B C 1
ATOM 3319 O O . VAL B 1 52 ? 33.472 -1.434 60.094 1.00 27.22 47 VAL B O 1
ATOM 3323 N N . THR B 1 53 ? 32.880 -3.491 59.497 1.00 37.06 48 THR B N 1
ATOM 3324 C CA . THR B 1 53 ? 33.939 -4.037 60.330 1.00 34.99 48 THR B CA 1
ATOM 3325 C C . THR B 1 53 ? 34.697 -5.139 59.630 1.00 34.89 48 THR B C 1
ATOM 3326 O O . THR B 1 53 ? 34.206 -5.746 58.705 1.00 35.82 48 THR B O 1
ATOM 3330 N N . GLU B 1 54 ? 35.909 -5.386 60.082 1.00 29.06 49 GLU B N 1
ATOM 3331 C CA . GLU B 1 54 ? 36.704 -6.515 59.559 1.00 34.37 49 GLU B CA 1
ATOM 3332 C C . GLU B 1 54 ? 37.363 -7.155 60.760 1.00 26.91 49 GLU B C 1
ATOM 3333 O O . GLU B 1 54 ? 37.659 -6.481 61.756 1.00 29.13 49 GLU B O 1
ATOM 3339 N N . ASP B 1 55 ? 37.555 -8.461 60.711 1.00 31.74 50 ASP B N 1
ATOM 3340 C CA . ASP B 1 55 ? 38.105 -9.142 61.878 1.00 28.44 50 ASP B CA 1
ATOM 3341 C C . ASP B 1 55 ? 39.048 -10.269 61.533 1.00 31.44 50 ASP B C 1
ATOM 3342 O O . ASP B 1 55 ? 39.089 -10.710 60.379 1.00 24.99 50 ASP B O 1
ATOM 3347 N N . TRP B 1 56 ? 39.801 -10.711 62.545 1.00 22.18 51 TRP B N 1
ATOM 3348 C CA . TRP B 1 56 ? 40.646 -11.893 62.434 1.00 27.12 51 TRP B CA 1
ATOM 3349 C C . TRP B 1 56 ? 40.258 -12.925 63.482 1.00 21.80 51 TRP B C 1
ATOM 3350 O O . TRP B 1 56 ? 39.935 -12.530 64.593 1.00 21.38 51 TRP B O 1
ATOM 3361 N N . THR B 1 57 ? 40.280 -14.232 63.139 1.00 17.36 52 THR B N 1
ATOM 3362 C CA . THR B 1 57 ? 40.210 -15.294 64.116 1.00 21.09 52 THR B CA 1
ATOM 3363 C C . THR B 1 57 ? 41.438 -15.351 65.059 1.00 18.10 52 THR B C 1
ATOM 3364 O O . THR B 1 57 ? 42.428 -14.686 64.822 1.00 18.33 52 THR B O 1
ATOM 3368 N N . TYR B 1 58 ? 41.315 -16.109 66.154 1.00 18.76 53 TYR B N 1
ATOM 3369 C CA . TYR B 1 58 ? 42.443 -16.355 67.035 1.00 18.11 53 TYR B CA 1
ATOM 3370 C C . TYR B 1 58 ? 43.534 -17.026 66.203 1.00 22.22 53 TYR B C 1
ATOM 3371 O O . TYR B 1 58 ? 44.664 -16.691 66.331 1.00 17.44 53 TYR B O 1
ATOM 3380 N N . LYS B 1 59 ? 43.161 -17.904 65.291 1.00 16.37 54 LYS B N 1
ATOM 3381 C CA . LYS B 1 59 ? 44.213 -18.634 64.548 1.00 20.93 54 LYS B CA 1
ATOM 3382 C C . LYS B 1 59 ? 45.009 -17.614 63.717 1.00 18.27 54 LYS B C 1
ATOM 3383 O O . LYS B 1 59 ? 46.225 -17.639 63.735 1.00 20.96 54 LYS B O 1
ATOM 3389 N N . LYS B 1 60 ? 44.316 -16.702 63.034 1.00 19.90 55 LYS B N 1
ATOM 3390 C CA . LYS B 1 60 ? 44.971 -15.696 62.210 1.00 24.47 55 LYS B CA 1
ATOM 3391 C C . LYS B 1 60 ? 45.779 -14.665 63.033 1.00 24.56 55 LYS B C 1
ATOM 3392 O O . LYS B 1 60 ? 46.910 -14.298 62.684 1.00 24.30 55 LYS B O 1
ATOM 3398 N N . LEU B 1 61 ? 45.208 -14.180 64.109 1.00 22.85 56 LEU B N 1
ATOM 3399 C CA . LEU B 1 61 ? 45.925 -13.234 64.961 1.00 22.63 56 LEU B CA 1
ATOM 3400 C C . LEU B 1 61 ? 47.222 -13.915 65.451 1.00 18.14 56 LEU B C 1
ATOM 3401 O O . LEU B 1 61 ? 48.312 -13.324 65.479 1.00 19.12 56 LEU B O 1
ATOM 3406 N N . ASN B 1 62 ? 47.091 -15.172 65.845 1.00 20.15 57 ASN B N 1
ATOM 3407 C CA . ASN B 1 62 ? 48.240 -15.843 66.480 1.00 16.40 57 ASN B CA 1
ATOM 3408 C C . ASN B 1 62 ? 49.319 -16.099 65.424 1.00 18.96 57 ASN B C 1
ATOM 3409 O O . ASN B 1 62 ? 50.478 -15.793 65.642 1.00 18.01 57 ASN B O 1
ATOM 3414 N N . GLU B 1 63 ? 48.935 -16.577 64.249 1.00 21.76 58 GLU B N 1
ATOM 3415 C CA . GLU B 1 63 ? 49.896 -16.808 63.178 1.00 20.70 58 GLU B CA 1
ATOM 3416 C C . GLU B 1 63 ? 50.616 -15.496 62.804 1.00 24.64 58 GLU B C 1
ATOM 3417 O O . GLU B 1 63 ? 51.806 -15.511 62.544 1.00 24.94 58 GLU B O 1
ATOM 3423 N N . THR B 1 64 ? 49.877 -14.378 62.771 1.00 17.53 59 THR B N 1
ATOM 3424 C CA . THR B 1 64 ? 50.432 -13.104 62.298 1.00 17.88 59 THR B CA 1
ATOM 3425 C C . THR B 1 64 ? 51.422 -12.597 63.334 1.00 20.22 59 THR B C 1
ATOM 3426 O O . THR B 1 64 ? 52.522 -12.107 62.986 1.00 15.83 59 THR B O 1
ATOM 3430 N N . ALA B 1 65 ? 51.063 -12.763 64.608 1.00 18.19 60 ALA B N 1
ATOM 3431 C CA . ALA B 1 65 ? 51.962 -12.340 65.691 1.00 17.30 60 ALA B CA 1
ATOM 3432 C C . ALA B 1 65 ? 53.288 -13.143 65.677 1.00 21.44 60 ALA B C 1
ATOM 3433 O O . ALA B 1 65 ? 54.349 -12.604 65.961 1.00 19.76 60 ALA B O 1
ATOM 3435 N N . ASN B 1 66 ? 53.204 -14.426 65.364 1.00 19.57 61 ASN B N 1
ATOM 3436 C CA . ASN B 1 66 ? 54.393 -15.272 65.268 1.00 16.89 61 ASN B CA 1
ATOM 3437 C C . ASN B 1 66 ? 55.239 -14.798 64.126 1.00 20.55 61 ASN B C 1
ATOM 3438 O O . ASN B 1 66 ? 56.461 -14.763 64.214 1.00 26.04 61 ASN B O 1
ATOM 3443 N N . GLN B 1 67 ? 54.592 -14.378 63.041 1.00 17.63 62 GLN B N 1
ATOM 3444 C CA . GLN B 1 67 ? 55.355 -13.895 61.892 1.00 21.96 62 GLN B CA 1
ATOM 3445 C C . GLN B 1 67 ? 56.072 -12.597 62.268 1.00 27.68 62 GLN B C 1
ATOM 3446 O O . GLN B 1 67 ? 57.245 -12.373 61.908 1.00 18.43 62 GLN B O 1
ATOM 3452 N N . VAL B 1 68 ? 55.371 -11.741 63.000 1.00 20.12 63 VAL B N 1
ATOM 3453 C CA . VAL B 1 68 ? 55.986 -10.514 63.441 1.00 20.73 63 VAL B CA 1
ATOM 3454 C C . VAL B 1 68 ? 57.164 -10.841 64.335 1.00 19.01 63 VAL B C 1
ATOM 3455 O O . VAL B 1 68 ? 58.205 -10.218 64.190 1.00 23.10 63 VAL B O 1
ATOM 3459 N N . ALA B 1 69 ? 57.002 -11.818 65.250 1.00 15.74 64 ALA B N 1
ATOM 3460 C CA . ALA B 1 69 ? 58.053 -12.113 66.235 1.00 16.77 64 ALA B CA 1
ATOM 3461 C C . ALA B 1 69 ? 59.298 -12.622 65.439 1.00 18.83 64 ALA B C 1
ATOM 3462 O O . ALA B 1 69 ? 60.440 -12.297 65.766 1.00 19.36 64 ALA B O 1
ATOM 3464 N N . ASN B 1 70 ? 59.052 -13.441 64.430 1.00 18.09 65 ASN B N 1
ATOM 3465 C CA . ASN B 1 70 ? 60.120 -14.008 63.639 1.00 27.40 65 ASN B CA 1
ATOM 3466 C C . ASN B 1 70 ? 60.863 -12.939 62.841 1.00 29.21 65 ASN B C 1
ATOM 3467 O O . ASN B 1 70 ? 62.070 -12.985 62.669 1.00 25.88 65 ASN B O 1
ATOM 3472 N N . LEU B 1 71 ? 60.134 -11.942 62.371 1.00 25.91 66 LEU B N 1
ATOM 3473 C CA . LEU B 1 71 ? 60.792 -10.735 61.804 1.00 28.76 66 LEU B CA 1
ATOM 3474 C C . LEU B 1 71 ? 61.757 -10.084 62.811 1.00 29.24 66 LEU B C 1
ATOM 3475 O O . LEU B 1 71 ? 62.920 -9.841 62.533 1.00 29.83 66 LEU B O 1
ATOM 3480 N N . ILE B 1 72 ? 61.294 -9.901 64.018 1.00 19.49 67 ILE B N 1
ATOM 3481 C CA . ILE B 1 72 ? 62.093 -9.285 65.069 1.00 23.68 67 ILE B CA 1
ATOM 3482 C C . ILE B 1 72 ? 63.292 -10.162 65.470 1.00 29.46 67 ILE B C 1
ATOM 3483 O O . ILE B 1 72 ? 64.389 -9.678 65.756 1.00 26.19 67 ILE B O 1
ATOM 3488 N N . ILE B 1 73 ? 63.079 -11.454 65.538 1.00 24.79 68 ILE B N 1
ATOM 3489 C CA . ILE B 1 73 ? 64.142 -12.353 65.911 1.00 29.12 68 ILE B CA 1
ATOM 3490 C C . ILE B 1 73 ? 65.206 -12.337 64.811 1.00 27.51 68 ILE B C 1
ATOM 3491 O O . ILE B 1 73 ? 66.375 -12.356 65.078 1.00 30.58 68 ILE B O 1
ATOM 3496 N N . HIS B 1 74 ? 64.795 -12.241 63.570 1.00 29.16 69 HIS B N 1
ATOM 3497 C CA . HIS B 1 74 ? 65.767 -12.214 62.505 1.00 29.60 69 HIS B CA 1
ATOM 3498 C C . HIS B 1 74 ? 66.595 -10.935 62.554 1.00 41.60 69 HIS B C 1
ATOM 3499 O O . HIS B 1 74 ? 67.724 -10.943 62.104 1.00 33.68 69 HIS B O 1
ATOM 3506 N N . ALA B 1 75 ? 66.065 -9.838 63.089 1.00 26.13 70 ALA B N 1
ATOM 3507 C CA . ALA B 1 75 ? 66.905 -8.624 63.302 1.00 24.64 70 ALA B CA 1
ATOM 3508 C C . ALA B 1 75 ? 67.798 -8.746 64.576 1.00 26.84 70 ALA B C 1
ATOM 3509 O O . ALA B 1 75 ? 68.403 -7.787 65.044 1.00 30.27 70 ALA B O 1
ATOM 3511 N N . SER B 1 76 ? 67.843 -9.934 65.172 1.00 27.51 71 SER B N 1
ATOM 3512 C CA . SER B 1 76 ? 68.627 -10.155 66.382 1.00 26.72 71 SER B CA 1
ATOM 3513 C C . SER B 1 76 ? 68.341 -9.222 67.540 1.00 32.75 71 SER B C 1
ATOM 3514 O O . SER B 1 76 ? 69.281 -8.796 68.202 1.00 29.28 71 SER B O 1
ATOM 3517 N N . LEU B 1 77 ? 67.074 -8.947 67.849 1.00 27.15 72 LEU B N 1
ATOM 3518 C CA . LEU B 1 77 ? 66.743 -8.071 68.974 1.00 21.34 72 LEU B CA 1
ATOM 3519 C C . LEU B 1 77 ? 66.278 -8.888 70.160 1.00 25.92 72 LEU B C 1
ATOM 3520 O O . LEU B 1 77 ? 65.355 -9.700 70.036 1.00 26.29 72 LEU B O 1
ATOM 3525 N N . HIS B 1 78 ? 66.851 -8.657 71.329 1.00 23.61 73 HIS B N 1
ATOM 3526 C CA . HIS B 1 78 ? 66.419 -9.390 72.502 1.00 29.28 73 HIS B CA 1
ATOM 3527 C C . HIS B 1 78 ? 66.388 -8.441 73.643 1.00 29.48 73 HIS B C 1
ATOM 3528 O O . HIS B 1 78 ? 67.412 -7.833 73.928 1.00 26.46 73 HIS B O 1
ATOM 3535 N N . GLY B 1 79 ? 65.246 -8.327 74.319 1.00 21.01 74 GLY B N 1
ATOM 3536 C CA . GLY B 1 79 ? 65.140 -7.412 75.453 1.00 19.06 74 GLY B CA 1
ATOM 3537 C C . GLY B 1 79 ? 65.331 -5.960 74.998 1.00 18.23 74 GLY B C 1
ATOM 3538 O O . GLY B 1 79 ? 65.758 -5.121 75.773 1.00 26.27 74 GLY B O 1
ATOM 3539 N N . ARG B 1 80 ? 64.984 -5.657 73.753 1.00 18.52 75 ARG B N 1
ATOM 3540 C CA . ARG B 1 80 ? 65.111 -4.298 73.230 1.00 19.53 75 ARG B CA 1
ATOM 3541 C C . ARG B 1 80 ? 63.734 -3.556 73.140 1.00 16.73 75 ARG B C 1
ATOM 3542 O O . ARG B 1 80 ? 62.650 -4.186 73.005 1.00 16.72 75 ARG B O 1
ATOM 3550 N N . ALA B 1 81 ? 63.789 -2.221 73.214 1.00 22.78 76 ALA B N 1
ATOM 3551 C CA . ALA B 1 81 ? 62.586 -1.383 73.035 1.00 25.73 76 ALA B CA 1
ATOM 3552 C C . ALA B 1 81 ? 62.164 -1.361 71.565 1.00 21.29 76 ALA B C 1
ATOM 3553 O O . ALA B 1 81 ? 62.935 -1.071 70.696 1.00 22.52 76 ALA B O 1
ATOM 3555 N N . ILE B 1 82 ? 60.939 -1.703 71.291 1.00 17.17 77 ILE B N 1
ATOM 3556 C CA . ILE B 1 82 ? 60.441 -1.674 69.934 1.00 15.78 77 ILE B CA 1
ATOM 3557 C C . ILE B 1 82 ? 59.257 -0.741 69.938 1.00 21.14 77 ILE B C 1
ATOM 3558 O O . ILE B 1 82 ? 58.222 -1.037 70.583 1.00 21.16 77 ILE B O 1
ATOM 3563 N N . ALA B 1 83 ? 59.375 0.384 69.246 1.00 20.61 78 ALA B N 1
ATOM 3564 C CA . ALA B 1 83 ? 58.329 1.388 69.284 1.00 18.95 78 ALA B CA 1
ATOM 3565 C C . ALA B 1 83 ? 57.219 1.126 68.308 1.00 19.76 78 ALA B C 1
ATOM 3566 O O . ALA B 1 83 ? 57.474 0.617 67.227 1.00 24.32 78 ALA B O 1
ATOM 3568 N N . VAL B 1 84 ? 55.990 1.520 68.673 1.00 21.65 79 VAL B N 1
ATOM 3569 C CA . VAL B 1 84 ? 54.836 1.287 67.791 1.00 20.60 79 VAL B CA 1
ATOM 3570 C C . VAL B 1 84 ? 53.961 2.555 67.693 1.00 24.57 79 VAL B C 1
ATOM 3571 O O . VAL B 1 84 ? 53.512 3.079 68.707 1.00 21.16 79 VAL B O 1
ATOM 3575 N N . SER B 1 85 ? 53.769 3.053 66.483 1.00 20.60 80 SER B N 1
ATOM 3576 C CA . SER B 1 85 ? 52.972 4.251 66.268 1.00 17.62 80 SER B CA 1
ATOM 3577 C C . SER B 1 85 ? 52.084 3.996 65.064 1.00 20.44 80 SER B C 1
ATOM 3578 O O . SER B 1 85 ? 52.437 4.303 63.937 1.00 22.75 80 SER B O 1
ATOM 3581 N N . LEU B 1 86 ? 50.923 3.395 65.322 1.00 23.12 81 LEU B N 1
ATOM 3582 C CA . LEU B 1 86 ? 50.077 2.878 64.246 1.00 23.30 81 LEU B CA 1
ATOM 3583 C C . LEU B 1 86 ? 48.666 3.445 64.307 1.00 22.12 81 LEU B C 1
ATOM 3584 O O . LEU B 1 86 ? 48.268 3.972 65.325 1.00 21.73 81 LEU B O 1
ATOM 3589 N N . ASP B 1 87 ? 47.919 3.255 63.232 1.00 25.65 82 ASP B N 1
ATOM 3590 C CA . ASP B 1 87 ? 46.485 3.455 63.235 1.00 29.02 82 ASP B CA 1
ATOM 3591 C C . ASP B 1 87 ? 45.789 2.312 64.050 1.00 33.69 82 ASP B C 1
ATOM 3592 O O . ASP B 1 87 ? 46.426 1.367 64.530 1.00 27.81 82 ASP B O 1
ATOM 3597 N N . ARG B 1 88 ? 44.477 2.368 64.209 1.00 32.22 83 ARG B N 1
ATOM 3598 C CA . ARG B 1 88 ? 43.806 1.268 64.890 1.00 36.22 83 ARG B CA 1
ATOM 3599 C C . ARG B 1 88 ? 43.491 0.170 63.885 1.00 41.28 83 ARG B C 1
ATOM 3600 O O . ARG B 1 88 ? 42.402 0.124 63.315 1.00 34.65 83 ARG B O 1
ATOM 3608 N N . SER B 1 89 ? 44.463 -0.707 63.641 1.00 23.06 84 SER B N 1
ATOM 3609 C CA . SER B 1 89 ? 44.301 -1.693 62.585 1.00 26.36 84 SER B CA 1
ATOM 3610 C C . SER B 1 89 ? 44.362 -3.109 63.158 1.00 23.86 84 SER B C 1
ATOM 3611 O O . SER B 1 89 ? 44.728 -3.288 64.299 1.00 21.57 84 SER B O 1
ATOM 3614 N N . LEU B 1 90 ? 44.019 -4.132 62.385 1.00 25.54 85 LEU B N 1
ATOM 3615 C CA . LEU B 1 90 ? 44.201 -5.510 62.903 1.00 22.85 85 LEU B CA 1
ATOM 3616 C C . LEU B 1 90 ? 45.708 -5.796 63.145 1.00 21.03 85 LEU B C 1
ATOM 3617 O O . LEU B 1 90 ? 46.106 -6.365 64.174 1.00 18.83 85 LEU B O 1
ATOM 3622 N N . ILE B 1 91 ? 46.543 -5.374 62.208 1.00 19.75 86 ILE B N 1
ATOM 3623 C CA . ILE B 1 91 ? 47.955 -5.734 62.327 1.00 25.67 86 ILE B CA 1
ATOM 3624 C C . ILE B 1 91 ? 48.589 -5.092 63.568 1.00 26.22 86 ILE B C 1
ATOM 3625 O O . ILE B 1 91 ? 49.542 -5.665 64.132 1.00 22.98 86 ILE B O 1
ATOM 3630 N N . ALA B 1 92 ? 48.043 -3.957 64.038 1.00 21.98 87 ALA B N 1
ATOM 3631 C CA . ALA B 1 92 ? 48.600 -3.344 65.257 1.00 23.79 87 ALA B CA 1
ATOM 3632 C C . ALA B 1 92 ? 48.506 -4.329 66.414 1.00 25.13 87 ALA B C 1
ATOM 3633 O O . ALA B 1 92 ? 49.450 -4.413 67.231 1.00 20.40 87 ALA B O 1
ATOM 3635 N N . PHE B 1 93 ? 47.384 -5.056 66.499 1.00 18.45 88 PHE B N 1
ATOM 3636 C CA . PHE B 1 93 ? 47.257 -6.021 67.569 1.00 19.74 88 PHE B CA 1
ATOM 3637 C C . PHE B 1 93 ? 48.351 -7.109 67.367 1.00 20.99 88 PHE B C 1
ATOM 3638 O O . PHE B 1 93 ? 48.999 -7.549 68.330 1.00 16.30 88 PHE B O 1
ATOM 3646 N N . ALA B 1 94 ? 48.588 -7.529 66.135 1.00 15.79 89 ALA B N 1
ATOM 3647 C CA . ALA B 1 94 ? 49.533 -8.652 65.992 1.00 19.89 89 ALA B CA 1
ATOM 3648 C C . ALA B 1 94 ? 50.978 -8.176 66.270 1.00 24.69 89 ALA B C 1
ATOM 3649 O O . ALA B 1 94 ? 51.852 -8.964 66.705 1.00 21.98 89 ALA B O 1
ATOM 3651 N N . ILE B 1 95 ? 51.242 -6.898 66.009 1.00 20.51 90 ILE B N 1
ATOM 3652 C CA . ILE B 1 95 ? 52.570 -6.333 66.255 1.00 19.59 90 ILE B CA 1
ATOM 3653 C C . ILE B 1 95 ? 52.834 -6.312 67.743 1.00 17.00 90 ILE B C 1
ATOM 3654 O O . ILE B 1 95 ? 53.902 -6.788 68.193 1.00 18.07 90 ILE B O 1
ATOM 3659 N N . ILE B 1 96 ? 51.888 -5.806 68.526 1.00 19.17 91 ILE B N 1
ATOM 3660 C CA . ILE B 1 96 ? 52.064 -5.829 69.979 1.00 17.72 91 ILE B CA 1
ATOM 3661 C C . ILE B 1 96 ? 52.343 -7.216 70.550 1.00 23.07 91 ILE B C 1
ATOM 3662 O O . ILE B 1 96 ? 53.274 -7.427 71.361 1.00 18.46 91 ILE B O 1
ATOM 3667 N N . VAL B 1 97 ? 51.537 -8.172 70.138 1.00 17.94 92 VAL B N 1
ATOM 3668 C CA . VAL B 1 97 ? 51.714 -9.500 70.643 1.00 13.48 92 VAL B CA 1
ATOM 3669 C C . VAL B 1 97 ? 53.044 -10.102 70.105 1.00 20.33 92 VAL B C 1
ATOM 3670 O O . VAL B 1 97 ? 53.772 -10.783 70.816 1.00 16.81 92 VAL B O 1
ATOM 3674 N N . GLY B 1 98 ? 53.339 -9.867 68.848 1.00 17.79 93 GLY B N 1
ATOM 3675 C CA . GLY B 1 98 ? 54.575 -10.383 68.279 1.00 20.21 93 GLY B CA 1
ATOM 3676 C C . GLY B 1 98 ? 55.826 -9.842 69.007 1.00 21.08 93 GLY B C 1
ATOM 3677 O O . GLY B 1 98 ? 56.799 -10.587 69.214 1.00 19.00 93 GLY B O 1
ATOM 3678 N N . ILE B 1 99 ? 55.800 -8.551 69.373 1.00 18.26 94 ILE B N 1
ATOM 3679 C CA . ILE B 1 99 ? 56.885 -7.939 70.089 1.00 17.41 94 ILE B CA 1
ATOM 3680 C C . ILE B 1 99 ? 57.103 -8.738 71.376 1.00 20.70 94 ILE B C 1
ATOM 3681 O O . ILE B 1 99 ? 58.253 -9.127 71.735 1.00 17.30 94 ILE B O 1
ATOM 3694 N N . LYS B 1 101 ? 56.016 -11.847 72.052 1.00 16.12 96 LYS B N 1
ATOM 3695 C CA . LYS B 1 101 ? 56.438 -13.237 71.778 1.00 17.95 96 LYS B CA 1
ATOM 3696 C C . LYS B 1 101 ? 57.941 -13.265 71.471 1.00 21.11 96 LYS B C 1
ATOM 3697 O O . LYS B 1 101 ? 58.550 -14.265 71.679 1.00 18.60 96 LYS B O 1
ATOM 3703 N N . SER B 1 102 ? 58.522 -12.156 71.000 1.00 17.51 97 SER B N 1
ATOM 3704 C CA . SER B 1 102 ? 59.913 -12.200 70.567 1.00 20.52 97 SER B CA 1
ATOM 3705 C C . SER B 1 102 ? 60.852 -11.928 71.767 1.00 21.96 97 SER B C 1
ATOM 3706 O O . SER B 1 102 ? 62.054 -11.852 71.621 1.00 18.61 97 SER B O 1
ATOM 3709 N N . GLY B 1 103 ? 60.275 -11.721 72.934 1.00 18.56 98 GLY B N 1
ATOM 3710 C CA . GLY B 1 103 ? 61.008 -11.355 74.130 1.00 18.75 98 GLY B CA 1
ATOM 3711 C C . GLY B 1 103 ? 61.603 -9.932 74.127 1.00 25.14 98 GLY B C 1
ATOM 3712 O O . GLY B 1 103 ? 62.723 -9.720 74.622 1.00 21.10 98 GLY B O 1
ATOM 3713 N N . ASN B 1 104 ? 60.861 -8.998 73.552 1.00 14.64 99 ASN B N 1
ATOM 3714 C CA . ASN B 1 104 ? 61.226 -7.590 73.491 1.00 17.17 99 ASN B CA 1
ATOM 3715 C C . ASN B 1 104 ? 60.146 -6.711 74.133 1.00 18.98 99 ASN B C 1
ATOM 3716 O O . ASN B 1 104 ? 59.145 -7.217 74.607 1.00 15.52 99 ASN B O 1
ATOM 3721 N N . THR B 1 105 ? 60.386 -5.404 74.213 1.00 20.18 100 THR B N 1
ATOM 3722 C CA . THR B 1 105 ? 59.534 -4.526 74.994 1.00 17.36 100 THR B CA 1
ATOM 3723 C C . THR B 1 105 ? 58.683 -3.681 74.078 1.00 17.42 100 THR B C 1
ATOM 3724 O O . THR B 1 105 ? 59.171 -3.019 73.199 1.00 18.49 100 THR B O 1
ATOM 3728 N N . TYR B 1 106 ? 57.410 -3.625 74.348 1.00 15.86 101 TYR B N 1
ATOM 3729 C CA . TYR B 1 106 ? 56.497 -2.811 73.582 1.00 14.61 101 TYR B CA 1
ATOM 3730 C C . TYR B 1 106 ? 56.543 -1.366 74.053 1.00 14.21 101 TYR B C 1
ATOM 3731 O O . TYR B 1 106 ? 56.360 -1.072 75.250 1.00 14.59 101 TYR B O 1
ATOM 3740 N N . VAL B 1 107 ? 56.802 -0.453 73.115 1.00 13.78 102 VAL B N 1
ATOM 3741 C CA . VAL B 1 107 ? 56.866 0.986 73.500 1.00 16.92 102 VAL B CA 1
ATOM 3742 C C . VAL B 1 107 ? 55.835 1.775 72.659 1.00 13.61 102 VAL B C 1
ATOM 3743 O O . VAL B 1 107 ? 56.146 2.174 71.554 1.00 19.67 102 VAL B O 1
ATOM 3747 N N . PRO B 1 108 ? 54.577 1.829 73.114 1.00 15.31 103 PRO B N 1
ATOM 3748 C CA . PRO B 1 108 ? 53.510 2.548 72.380 1.00 15.66 103 PRO B CA 1
ATOM 3749 C C . PRO B 1 108 ? 53.888 4.037 72.258 1.00 30.65 103 PRO B C 1
ATOM 3750 O O . PRO B 1 108 ? 54.304 4.678 73.222 1.00 22.26 103 PRO B O 1
ATOM 3754 N N . ILE B 1 109 ? 53.755 4.587 71.064 1.00 23.98 104 ILE B N 1
ATOM 3755 C CA . ILE B 1 109 ? 53.906 6.027 70.873 1.00 27.03 104 ILE B CA 1
ATOM 3756 C C . ILE B 1 109 ? 52.729 6.504 70.093 1.00 29.57 104 ILE B C 1
ATOM 3757 O O . ILE B 1 109 ? 52.622 6.188 68.911 1.00 32.80 104 ILE B O 1
ATOM 3762 N N . GLU B 1 110 ? 51.880 7.286 70.752 1.00 33.78 105 GLU B N 1
ATOM 3763 C CA . GLU B 1 110 ? 50.567 7.641 70.213 1.00 42.39 105 GLU B CA 1
ATOM 3764 C C . GLU B 1 110 ? 50.774 8.433 68.913 1.00 36.85 105 GLU B C 1
ATOM 3765 O O . GLU B 1 110 ? 51.641 9.297 68.812 1.00 34.91 105 GLU B O 1
ATOM 3771 N N . ALA B 1 111 ? 50.027 8.085 67.884 1.00 31.20 106 ALA B N 1
ATOM 3772 C CA . ALA B 1 111 ? 50.299 8.639 66.549 1.00 34.13 106 ALA B CA 1
ATOM 3773 C C . ALA B 1 111 ? 50.093 10.112 66.519 1.00 37.56 106 ALA B C 1
ATOM 3774 O O . ALA B 1 111 ? 50.743 10.810 65.783 1.00 50.90 106 ALA B O 1
ATOM 3776 N N . GLY B 1 112 ? 49.186 10.602 67.327 1.00 28.75 107 GLY B N 1
ATOM 3777 C CA . GLY B 1 112 ? 48.898 12.021 67.286 1.00 37.83 107 GLY B CA 1
ATOM 3778 C C . GLY B 1 112 ? 49.827 12.877 68.127 1.00 40.64 107 GLY B C 1
ATOM 3779 O O . GLY B 1 112 ? 49.620 14.088 68.219 1.00 40.27 107 GLY B O 1
ATOM 3780 N N . LEU B 1 113 ? 50.827 12.292 68.788 1.00 39.64 108 LEU B N 1
ATOM 3781 C CA . LEU B 1 113 ? 51.757 13.118 69.596 1.00 33.72 108 LEU B CA 1
ATOM 3782 C C . LEU B 1 113 ? 52.510 14.035 68.692 1.00 41.77 108 LEU B C 1
ATOM 3783 O O . LEU B 1 113 ? 52.805 13.653 67.566 1.00 44.97 108 LEU B O 1
ATOM 3788 N N . PRO B 1 114 ? 52.846 15.239 69.179 1.00 41.04 109 PRO B N 1
ATOM 3789 C CA . PRO B 1 114 ? 53.707 16.185 68.425 1.00 42.20 109 PRO B CA 1
ATOM 3790 C C . PRO B 1 114 ? 55.062 15.571 68.138 1.00 41.02 109 PRO B C 1
ATOM 3791 O O . PRO B 1 114 ? 55.589 14.862 68.986 1.00 33.07 109 PRO B O 1
ATOM 3795 N N . ASN B 1 115 ? 55.649 15.928 67.014 1.00 41.81 110 ASN B N 1
ATOM 3796 C CA . ASN B 1 115 ? 56.893 15.335 66.571 1.00 47.11 110 ASN B CA 1
ATOM 3797 C C . ASN B 1 115 ? 58.005 15.407 67.589 1.00 47.03 110 ASN B C 1
ATOM 3798 O O . ASN B 1 115 ? 58.753 14.458 67.747 1.00 44.14 110 ASN B O 1
ATOM 3803 N N . ASP B 1 116 ? 58.108 16.494 68.324 1.00 42.99 111 ASP B N 1
ATOM 3804 C CA . ASP B 1 116 ? 59.202 16.587 69.296 1.00 48.71 111 ASP B CA 1
ATOM 3805 C C . ASP B 1 116 ? 59.039 15.562 70.406 1.00 36.31 111 ASP B C 1
ATOM 3806 O O . ASP B 1 116 ? 60.035 15.043 70.907 1.00 34.04 111 ASP B O 1
ATOM 3811 N N . ARG B 1 117 ? 57.800 15.301 70.819 1.00 35.40 112 ARG B N 1
ATOM 3812 C CA . ARG B 1 117 ? 57.570 14.373 71.897 1.00 39.92 112 ARG B CA 1
ATOM 3813 C C . ARG B 1 117 ? 57.761 12.914 71.403 1.00 32.64 112 ARG B C 1
ATOM 3814 O O . ARG B 1 117 ? 58.206 12.073 72.160 1.00 34.68 112 ARG B O 1
ATOM 3822 N N . LYS B 1 118 ? 57.434 12.631 70.151 1.00 29.81 113 LYS B N 1
ATOM 3823 C CA . LYS B 1 118 ? 57.721 11.320 69.603 1.00 30.54 113 LYS B CA 1
ATOM 3824 C C . LYS B 1 118 ? 59.242 11.180 69.654 1.00 30.18 113 LYS B C 1
ATOM 3825 O O . LYS B 1 118 ? 59.762 10.168 70.042 1.00 34.24 113 LYS B O 1
ATOM 3831 N N . SER B 1 119 ? 59.971 12.211 69.291 1.00 34.23 114 SER B N 1
ATOM 3832 C CA . SER B 1 119 ? 61.435 12.089 69.140 1.00 26.55 114 SER B CA 1
ATOM 3833 C C . SER B 1 119 ? 62.102 11.777 70.471 1.00 27.55 114 SER B C 1
ATOM 3834 O O . SER B 1 119 ? 62.972 10.884 70.577 1.00 31.37 114 SER B O 1
ATOM 3837 N N . PHE B 1 120 ? 61.709 12.538 71.477 1.00 26.10 115 PHE B N 1
ATOM 3838 C CA . PHE B 1 120 ? 62.050 12.227 72.833 1.00 34.58 115 PHE B CA 1
ATOM 3839 C C . PHE B 1 120 ? 61.825 10.759 73.297 1.00 31.25 115 PHE B C 1
ATOM 3840 O O . PHE B 1 120 ? 62.664 10.210 74.028 1.00 31.02 115 PHE B O 1
ATOM 3848 N N . LEU B 1 121 ? 60.669 10.189 72.972 1.00 30.27 116 LEU B N 1
ATOM 3849 C CA . LEU B 1 121 ? 60.327 8.869 73.437 1.00 33.72 116 LEU B CA 1
ATOM 3850 C C . LEU B 1 121 ? 61.233 7.811 72.761 1.00 25.56 116 LEU B C 1
ATOM 3851 O O . LEU B 1 121 ? 61.731 6.946 73.443 1.00 29.16 116 LEU B O 1
ATOM 3856 N N . LEU B 1 122 ? 61.449 7.940 71.446 1.00 23.10 117 LEU B N 1
ATOM 3857 C CA . LEU B 1 122 ? 62.345 7.092 70.696 1.00 22.81 117 LEU B CA 1
ATOM 3858 C C . LEU B 1 122 ? 63.737 7.130 71.298 1.00 26.94 117 LEU B C 1
ATOM 3859 O O . LEU B 1 122 ? 64.396 6.109 71.448 1.00 27.83 117 LEU B O 1
ATOM 3864 N N . ARG B 1 123 ? 64.174 8.307 71.674 1.00 28.94 118 ARG B N 1
ATOM 3865 C CA . ARG B 1 123 ? 65.536 8.489 72.120 1.00 33.17 118 ARG B CA 1
ATOM 3866 C C . ARG B 1 123 ? 65.661 7.991 73.565 1.00 28.18 118 ARG B C 1
ATOM 3867 O O . ARG B 1 123 ? 66.595 7.277 73.908 1.00 28.51 118 ARG B O 1
ATOM 3875 N N . ASP B 1 124 ? 64.710 8.345 74.417 1.00 23.54 119 ASP B N 1
ATOM 3876 C CA . ASP B 1 124 ? 64.840 7.995 75.822 1.00 22.89 119 ASP B CA 1
ATOM 3877 C C . ASP B 1 124 ? 64.719 6.458 75.995 1.00 23.30 119 ASP B C 1
ATOM 3878 O O . ASP B 1 124 ? 65.430 5.860 76.849 1.00 22.20 119 ASP B O 1
ATOM 3883 N N . SER B 1 125 ? 63.845 5.841 75.194 1.00 26.06 120 SER B N 1
ATOM 3884 C CA . SER B 1 125 ? 63.661 4.379 75.246 1.00 22.07 120 SER B CA 1
ATOM 3885 C C . SER B 1 125 ? 64.778 3.592 74.560 1.00 23.75 120 SER B C 1
ATOM 3886 O O . SER B 1 125 ? 64.813 2.378 74.702 1.00 22.03 120 SER B O 1
ATOM 3889 N N . ARG B 1 126 ? 65.646 4.247 73.808 1.00 21.95 121 ARG B N 1
ATOM 3890 C CA . ARG B 1 126 ? 66.592 3.555 72.945 1.00 20.06 121 ARG B CA 1
ATOM 3891 C C . ARG B 1 126 ? 65.910 2.533 71.998 1.00 22.98 121 ARG B C 1
ATOM 3892 O O . ARG B 1 126 ? 66.404 1.430 71.789 1.00 23.30 121 ARG B O 1
ATOM 3900 N N . ALA B 1 127 ? 64.772 2.918 71.435 1.00 24.06 122 ALA B N 1
ATOM 3901 C CA . ALA B 1 127 ? 64.062 2.102 70.479 1.00 19.54 122 ALA B CA 1
ATOM 3902 C C . ALA B 1 127 ? 65.010 1.581 69.409 1.00 26.03 122 ALA B C 1
ATOM 3903 O O . ALA B 1 127 ? 65.753 2.356 68.817 1.00 23.35 122 ALA B O 1
ATOM 3905 N N . ALA B 1 128 ? 64.974 0.246 69.193 1.00 23.98 123 ALA B N 1
ATOM 3906 C CA . ALA B 1 128 ? 65.825 -0.447 68.228 1.00 22.43 123 ALA B CA 1
ATOM 3907 C C . ALA B 1 128 ? 65.089 -0.647 66.926 1.00 22.34 123 ALA B C 1
ATOM 3908 O O . ALA B 1 128 ? 65.671 -0.935 65.912 1.00 35.65 123 ALA B O 1
ATOM 3918 N N . ALA B 1 130 ? 60.949 0.326 64.978 1.00 20.65 125 ALA B N 1
ATOM 3919 C CA . ALA B 1 130 ? 59.666 0.990 65.124 1.00 21.04 125 ALA B CA 1
ATOM 3920 C C . ALA B 1 130 ? 58.747 0.518 63.999 1.00 30.44 125 ALA B C 1
ATOM 3921 O O . ALA B 1 130 ? 59.156 0.465 62.835 1.00 31.18 125 ALA B O 1
ATOM 3923 N N . PHE B 1 131 ? 57.508 0.200 64.342 1.00 22.45 126 PHE B N 1
ATOM 3924 C CA . PHE B 1 131 ? 56.491 -0.074 63.360 1.00 22.23 126 PHE B CA 1
ATOM 3925 C C . PHE B 1 131 ? 55.590 1.166 63.252 1.00 22.93 126 PHE B C 1
ATOM 3926 O O . PHE B 1 131 ? 55.027 1.615 64.233 1.00 21.98 126 PHE B O 1
ATOM 3934 N N . VAL B 1 132 ? 55.427 1.695 62.049 1.00 21.86 127 VAL B N 1
ATOM 3935 C CA . VAL B 1 132 ? 54.702 2.936 61.869 1.00 21.98 127 VAL B CA 1
ATOM 3936 C C . VAL B 1 132 ? 53.880 2.797 60.606 1.00 26.69 127 VAL B C 1
ATOM 3937 O O . VAL B 1 132 ? 54.073 1.853 59.840 1.00 29.02 127 VAL B O 1
ATOM 3941 N N . CYS B 1 133 ? 52.959 3.744 60.411 1.00 27.59 128 CYS B N 1
ATOM 3942 C CA . CYS B 1 133 ? 52.241 3.899 59.138 1.00 29.73 128 CYS B CA 1
ATOM 3943 C C . CYS B 1 133 ? 51.746 5.320 59.028 1.00 32.46 128 CYS B C 1
ATOM 3944 O O . CYS B 1 133 ? 51.863 6.082 59.972 1.00 32.30 128 CYS B O 1
ATOM 3947 N N . ASP B 1 134 ? 51.196 5.660 57.871 1.00 33.03 129 ASP B N 1
ATOM 3948 C CA . ASP B 1 134 ? 50.525 6.943 57.688 1.00 39.60 129 ASP B CA 1
ATOM 3949 C C . ASP B 1 134 ? 51.390 8.188 57.974 1.00 45.91 129 ASP B C 1
ATOM 3950 O O . ASP B 1 134 ? 50.901 9.178 58.547 1.00 46.54 129 ASP B O 1
ATOM 3955 N N . ASN B 1 135 ? 52.672 8.163 57.635 1.00 39.13 130 ASN B N 1
ATOM 3956 C CA . ASN B 1 135 ? 53.482 9.325 58.022 1.00 60.11 130 ASN B CA 1
ATOM 3957 C C . ASN B 1 135 ? 53.311 9.744 59.505 1.00 57.78 130 ASN B C 1
ATOM 3958 O O . ASN B 1 135 ? 53.405 10.915 59.817 1.00 55.75 130 ASN B O 1
ATOM 3963 N N . ASN B 1 136 ? 53.036 8.815 60.413 1.00 42.04 131 ASN B N 1
ATOM 3964 C CA . ASN B 1 136 ? 53.090 9.108 61.844 1.00 41.71 131 ASN B CA 1
ATOM 3965 C C . ASN B 1 136 ? 54.473 9.524 62.316 1.00 34.81 131 ASN B C 1
ATOM 3966 O O . ASN B 1 136 ? 54.636 10.133 63.371 1.00 38.36 131 ASN B O 1
ATOM 3971 N N . PHE B 1 137 ? 55.485 9.173 61.559 1.00 37.57 132 PHE B N 1
ATOM 3972 C CA . PHE B 1 137 ? 56.835 9.523 61.943 1.00 33.88 132 PHE B CA 1
ATOM 3973 C C . PHE B 1 137 ? 57.398 10.634 61.014 1.00 51.48 132 PHE B C 1
ATOM 3974 O O . PHE B 1 137 ? 58.557 11.031 61.152 1.00 44.81 132 PHE B O 1
ATOM 3982 N N . ASP B 1 138 ? 56.580 11.116 60.076 1.00 70.95 133 ASP B N 1
ATOM 3983 C CA . ASP B 1 138 ? 56.978 12.240 59.229 1.00 78.52 133 ASP B CA 1
ATOM 3984 C C . ASP B 1 138 ? 57.320 13.438 60.102 1.00 75.81 133 ASP B C 1
ATOM 3985 O O . ASP B 1 138 ? 56.472 13.972 60.815 1.00 72.83 133 ASP B O 1
ATOM 3990 N N . GLY B 1 139 ? 58.581 13.841 60.063 1.00 55.67 134 GLY B N 1
ATOM 3991 C CA . GLY B 1 139 ? 59.007 15.034 60.776 1.00 63.01 134 GLY B CA 1
ATOM 3992 C C . GLY B 1 139 ? 59.484 14.715 62.173 1.00 54.99 134 GLY B C 1
ATOM 3993 O O . GLY B 1 139 ? 59.672 15.593 63.025 1.00 49.84 134 GLY B O 1
ATOM 3994 N N . VAL B 1 140 ? 59.665 13.429 62.410 1.00 43.53 135 VAL B N 1
ATOM 3995 C CA . VAL B 1 140 ? 60.184 12.944 63.673 1.00 51.43 135 VAL B CA 1
ATOM 3996 C C . VAL B 1 140 ? 61.655 12.649 63.455 1.00 43.56 135 VAL B C 1
ATOM 3997 O O . VAL B 1 140 ? 62.016 11.983 62.482 1.00 48.14 135 VAL B O 1
ATOM 4001 N N . GLU B 1 141 ? 62.507 13.142 64.343 1.00 63.61 136 GLU B N 1
ATOM 4002 C CA . GLU B 1 141 ? 63.930 12.801 64.273 1.00 66.10 136 GLU B CA 1
ATOM 4003 C C . GLU B 1 141 ? 64.095 11.402 64.786 1.00 62.26 136 GLU B C 1
ATOM 4004 O O . GLU B 1 141 ? 63.782 11.140 65.943 1.00 64.00 136 GLU B O 1
ATOM 4010 N N . LEU B 1 142 ? 64.581 10.508 63.932 1.00 59.32 137 LEU B N 1
ATOM 4011 C CA . LEU B 1 142 ? 64.786 9.112 64.331 1.00 62.87 137 LEU B CA 1
ATOM 4012 C C . LEU B 1 142 ? 66.148 8.952 64.925 1.00 55.40 137 LEU B C 1
ATOM 4013 O O . LEU B 1 142 ? 67.096 9.440 64.368 1.00 58.37 137 LEU B O 1
ATOM 4018 N N . PRO B 1 143 ? 66.260 8.233 66.047 1.00 57.22 138 PRO B N 1
ATOM 4019 C CA . PRO B 1 143 ? 67.621 7.870 66.455 1.00 51.55 138 PRO B CA 1
ATOM 4020 C C . PRO B 1 143 ? 68.256 7.015 65.373 1.00 53.98 138 PRO B C 1
ATOM 4021 O O . PRO B 1 143 ? 67.549 6.326 64.673 1.00 55.75 138 PRO B O 1
ATOM 4025 N N . PRO B 1 144 ? 69.580 7.105 65.206 1.00 52.07 139 PRO B N 1
ATOM 4026 C CA . PRO B 1 144 ? 70.214 6.304 64.168 1.00 49.08 139 PRO B CA 1
ATOM 4027 C C . PRO B 1 144 ? 69.961 4.845 64.407 1.00 49.85 139 PRO B C 1
ATOM 4028 O O . PRO B 1 144 ? 69.862 4.146 63.397 1.00 57.11 139 PRO B O 1
ATOM 4032 N N . GLU B 1 145 ? 69.874 4.401 65.675 1.00 50.43 140 GLU B N 1
ATOM 4033 C CA . GLU B 1 145 ? 69.600 2.967 65.996 1.00 58.08 140 GLU B CA 1
ATOM 4034 C C . GLU B 1 145 ? 68.197 2.436 65.560 1.00 63.33 140 GLU B C 1
ATOM 4035 O O . GLU B 1 145 ? 68.003 1.232 65.409 1.00 60.06 140 GLU B O 1
ATOM 4041 N N . THR B 1 146 ? 67.236 3.323 65.331 1.00 46.34 141 THR B N 1
ATOM 4042 C CA . THR B 1 146 ? 65.893 2.881 65.028 1.00 45.42 141 THR B CA 1
ATOM 4043 C C . THR B 1 146 ? 65.709 2.424 63.566 1.00 46.34 141 THR B C 1
ATOM 4044 O O . THR B 1 146 ? 65.796 3.203 62.631 1.00 55.70 141 THR B O 1
ATOM 4048 N N . LYS B 1 147 ? 65.467 1.132 63.388 1.00 43.06 142 LYS B N 1
ATOM 4049 C CA . LYS B 1 147 ? 65.052 0.562 62.101 1.00 39.76 142 LYS B CA 1
ATOM 4050 C C . LYS B 1 147 ? 63.496 0.651 61.934 1.00 37.63 142 LYS B C 1
ATOM 4051 O O . LYS B 1 147 ? 62.729 0.106 62.742 1.00 35.19 142 LYS B O 1
ATOM 4057 N N . VAL B 1 148 ? 63.040 1.358 60.904 1.00 33.45 143 VAL B N 1
ATOM 4058 C CA . VAL B 1 148 ? 61.640 1.793 60.819 1.00 31.85 143 VAL B CA 1
ATOM 4059 C C . VAL B 1 148 ? 60.878 0.984 59.779 1.00 34.41 143 VAL B C 1
ATOM 4060 O O . VAL B 1 148 ? 61.232 0.983 58.635 1.00 34.15 143 VAL B O 1
ATOM 4064 N N . LEU B 1 149 ? 59.849 0.269 60.193 1.00 30.52 144 LEU B N 1
ATOM 4065 C CA . LEU B 1 149 ? 59.030 -0.546 59.283 1.00 23.36 144 LEU B CA 1
ATOM 4066 C C . LEU B 1 149 ? 57.640 0.082 59.078 1.00 25.85 144 LEU B C 1
ATOM 4067 O O . LEU B 1 149 ? 56.960 0.423 60.040 1.00 27.55 144 LEU B O 1
ATOM 4072 N N . ASP B 1 150 ? 57.238 0.229 57.820 1.00 24.66 145 ASP B N 1
ATOM 4073 C CA . ASP B 1 150 ? 55.965 0.847 57.455 1.00 24.94 145 ASP B CA 1
ATOM 4074 C C . ASP B 1 150 ? 54.931 -0.236 57.225 1.00 23.57 145 ASP B C 1
ATOM 4075 O O . ASP B 1 150 ? 54.980 -0.946 56.226 1.00 30.28 145 ASP B O 1
ATOM 4080 N N . THR B 1 151 ? 53.985 -0.369 58.138 1.00 25.05 146 THR B N 1
ATOM 4081 C CA . THR B 1 151 ? 53.054 -1.507 58.051 1.00 30.50 146 THR B CA 1
ATOM 4082 C C . THR B 1 151 ? 52.151 -1.510 56.831 1.00 30.78 146 THR B C 1
ATOM 4083 O O . THR B 1 151 ? 51.457 -2.488 56.592 1.00 28.18 146 THR B O 1
ATOM 4087 N N . LYS B 1 152 ? 52.158 -0.437 56.048 1.00 30.81 147 LYS B N 1
ATOM 4088 C CA . LYS B 1 152 ? 51.347 -0.427 54.838 1.00 26.01 147 LYS B CA 1
ATOM 4089 C C . LYS B 1 152 ? 52.155 -0.497 53.558 1.00 28.36 147 LYS B C 1
ATOM 4090 O O . LYS B 1 152 ? 51.607 -0.490 52.479 1.00 38.18 147 LYS B O 1
ATOM 4096 N N . ASN B 1 153 ? 53.454 -0.635 53.703 1.00 28.82 148 ASN B N 1
ATOM 4097 C CA . ASN B 1 153 ? 54.357 -0.735 52.578 1.00 35.74 148 ASN B CA 1
ATOM 4098 C C . ASN B 1 153 ? 54.291 -2.143 51.993 1.00 41.63 148 ASN B C 1
ATOM 4099 O O . ASN B 1 153 ? 54.390 -3.125 52.739 1.00 35.41 148 ASN B O 1
ATOM 4104 N N . GLN B 1 154 ? 54.087 -2.239 50.678 1.00 45.54 149 GLN B N 1
ATOM 4105 C CA . GLN B 1 154 ? 53.960 -3.535 49.995 1.00 43.03 149 GLN B CA 1
ATOM 4106 C C . GLN B 1 154 ? 55.147 -4.455 50.295 1.00 48.06 149 GLN B C 1
ATOM 4107 O O . GLN B 1 154 ? 54.951 -5.664 50.456 1.00 46.82 149 GLN B O 1
ATOM 4113 N N . SER B 1 155 ? 56.349 -3.888 50.387 1.00 56.30 150 SER B N 1
ATOM 4114 C CA . SER B 1 155 ? 57.545 -4.671 50.696 1.00 62.39 150 SER B CA 1
ATOM 4115 C C . SER B 1 155 ? 57.477 -5.302 52.114 1.00 58.49 150 SER B C 1
ATOM 4116 O O . SER B 1 155 ? 57.803 -6.482 52.298 1.00 53.61 150 SER B O 1
ATOM 4119 N N . PHE B 1 156 ? 57.039 -4.531 53.103 1.00 41.56 151 PHE B N 1
ATOM 4120 C CA . PHE B 1 156 ? 56.942 -5.037 54.463 1.00 36.11 151 PHE B CA 1
ATOM 4121 C C . PHE B 1 156 ? 55.896 -6.142 54.520 1.00 32.81 151 PHE B C 1
ATOM 4122 O O . PHE B 1 156 ? 56.046 -7.155 55.211 1.00 29.02 151 PHE B O 1
ATOM 4130 N N . ILE B 1 157 ? 54.818 -5.969 53.784 1.00 33.10 152 ILE B N 1
ATOM 4131 C CA . ILE B 1 157 ? 53.719 -6.926 53.886 1.00 30.36 152 ILE B CA 1
ATOM 4132 C C . ILE B 1 157 ? 54.093 -8.253 53.244 1.00 42.02 152 ILE B C 1
ATOM 4133 O O . ILE B 1 157 ? 53.652 -9.299 53.715 1.00 34.05 152 ILE B O 1
ATOM 4138 N N . GLU B 1 158 ? 54.919 -8.205 52.195 1.00 50.26 153 GLU B N 1
ATOM 4139 C CA . GLU B 1 158 ? 55.398 -9.418 51.527 1.00 46.99 153 GLU B CA 1
ATOM 4140 C C . GLU B 1 158 ? 56.393 -10.150 52.396 1.00 39.87 153 GLU B C 1
ATOM 4141 O O . GLU B 1 158 ? 56.272 -11.346 52.580 1.00 44.38 153 GLU B O 1
ATOM 4147 N N . ASN B 1 159 ? 57.363 -9.439 52.948 1.00 29.90 154 ASN B N 1
ATOM 4148 C CA . ASN B 1 159 ? 58.325 -10.080 53.808 1.00 40.08 154 ASN B CA 1
ATOM 4149 C C . ASN B 1 159 ? 57.583 -10.761 54.988 1.00 36.87 154 ASN B C 1
ATOM 4150 O O . ASN B 1 159 ? 57.863 -11.913 55.306 1.00 34.41 154 ASN B O 1
ATOM 4155 N N . LEU B 1 160 ? 56.610 -10.068 55.594 1.00 32.33 155 LEU B N 1
ATOM 4156 C CA . LEU B 1 160 ? 55.979 -10.576 56.805 1.00 31.29 155 LEU B CA 1
ATOM 4157 C C . LEU B 1 160 ? 55.274 -11.911 56.498 1.00 33.79 155 LEU B C 1
ATOM 4158 O O . LEU B 1 160 ? 55.334 -12.886 57.276 1.00 30.70 155 LEU B O 1
ATOM 4163 N N . SER B 1 161 ? 54.597 -11.947 55.351 1.00 30.61 156 SER B N 1
ATOM 4164 C CA . SER B 1 161 ? 53.800 -13.087 54.943 1.00 35.72 156 SER B CA 1
ATOM 4165 C C . SER B 1 161 ? 54.668 -14.332 54.682 1.00 30.84 156 SER B C 1
ATOM 4166 O O . SER B 1 161 ? 54.159 -15.413 54.503 1.00 37.07 156 SER B O 1
ATOM 4169 N N . THR B 1 162 ? 55.962 -14.120 54.687 1.00 34.75 157 THR B N 1
ATOM 4170 C CA . THR B 1 162 ? 56.985 -15.072 54.285 1.00 36.20 157 THR B CA 1
ATOM 4171 C C . THR B 1 162 ? 57.585 -15.710 55.531 1.00 37.47 157 THR B C 1
ATOM 4172 O O . THR B 1 162 ? 58.251 -16.744 55.461 1.00 34.15 157 THR B O 1
ATOM 4176 N N . GLN B 1 163 ? 57.330 -15.101 56.692 1.00 33.44 158 GLN B N 1
ATOM 4177 C CA . GLN B 1 163 ? 57.833 -15.659 57.946 1.00 29.00 158 GLN B CA 1
ATOM 4178 C C . GLN B 1 163 ? 57.099 -16.940 58.389 1.00 28.39 158 GLN B C 1
ATOM 4179 O O . GLN B 1 163 ? 55.956 -17.229 57.979 1.00 27.89 158 GLN B O 1
ATOM 4185 N N . ASP B 1 164 ? 57.776 -17.666 59.261 1.00 29.54 159 ASP B N 1
ATOM 4186 C CA . ASP B 1 164 ? 57.222 -18.863 59.891 1.00 31.78 159 ASP B CA 1
ATOM 4187 C C . ASP B 1 164 ? 56.022 -18.508 60.814 1.00 30.49 159 ASP B C 1
ATOM 4188 O O . ASP B 1 164 ? 55.976 -17.422 61.417 1.00 25.30 159 ASP B O 1
ATOM 4193 N N . THR B 1 165 ? 55.043 -19.407 60.918 1.00 28.80 160 THR B N 1
ATOM 4194 C CA . THR B 1 165 ? 53.831 -19.104 61.714 1.00 26.80 160 THR B CA 1
ATOM 4195 C C . THR B 1 165 ? 53.705 -19.880 63.040 1.00 27.39 160 THR B C 1
ATOM 4196 O O . THR B 1 165 ? 52.714 -19.722 63.774 1.00 25.18 160 THR B O 1
ATOM 4200 N N . SER B 1 166 ? 54.682 -20.704 63.382 1.00 20.18 161 SER B N 1
ATOM 4201 C CA . SER B 1 166 ? 54.554 -21.516 64.591 1.00 17.95 161 SER B CA 1
ATOM 4202 C C . SER B 1 166 ? 54.789 -20.646 65.794 1.00 18.15 161 SER B C 1
ATOM 4203 O O . SER B 1 166 ? 55.511 -19.620 65.694 1.00 27.53 161 SER B O 1
ATOM 4206 N N . ASP B 1 167 ? 54.247 -21.067 66.941 1.00 24.76 162 ASP B N 1
ATOM 4207 C CA . ASP B 1 167 ? 54.533 -20.395 68.197 1.00 18.90 162 ASP B CA 1
ATOM 4208 C C . ASP B 1 167 ? 56.034 -20.346 68.496 1.00 34.97 162 ASP B C 1
ATOM 4209 O O . ASP B 1 167 ? 56.783 -21.321 68.333 1.00 29.49 162 ASP B O 1
ATOM 4214 N N . ILE B 1 168 ? 56.487 -19.163 68.893 1.00 24.99 163 ILE B N 1
ATOM 4215 C CA . ILE B 1 168 ? 57.846 -18.965 69.280 1.00 26.04 163 ILE B CA 1
ATOM 4216 C C . ILE B 1 168 ? 58.074 -19.680 70.579 1.00 34.79 163 ILE B C 1
ATOM 4217 O O . ILE B 1 168 ? 57.271 -19.573 71.483 1.00 29.95 163 ILE B O 1
ATOM 4222 N N . LEU B 1 169 ? 59.189 -20.386 70.704 1.00 34.36 164 LEU B N 1
ATOM 4223 C CA . LEU B 1 169 ? 59.555 -20.928 72.002 1.00 50.91 164 LEU B CA 1
ATOM 4224 C C . LEU B 1 169 ? 59.870 -19.781 72.982 1.00 57.88 164 LEU B C 1
ATOM 4225 O O . LEU B 1 169 ? 60.822 -19.010 72.849 1.00 60.95 164 LEU B O 1
ATOM 4230 N N . ASN B 1 170 ? 59.004 -19.705 73.976 1.00 66.87 165 ASN B N 1
ATOM 4231 C CA . ASN B 1 170 ? 58.748 -18.516 74.763 1.00 63.91 165 ASN B CA 1
ATOM 4232 C C . ASN B 1 170 ? 59.318 -18.684 76.173 1.00 71.56 165 ASN B C 1
ATOM 4233 O O . ASN B 1 170 ? 58.576 -18.770 77.148 1.00 78.90 165 ASN B O 1
ATOM 4238 N N . ASN B 1 171 ? 60.634 -18.772 76.294 1.00 62.92 166 ASN B N 1
ATOM 4239 C CA . ASN B 1 171 ? 61.216 -19.067 77.591 1.00 61.50 166 ASN B CA 1
ATOM 4240 C C . ASN B 1 171 ? 62.057 -17.923 78.191 1.00 61.94 166 ASN B C 1
ATOM 4241 O O . ASN B 1 171 ? 63.241 -18.078 78.466 1.00 56.18 166 ASN B O 1
ATOM 4246 N N . TYR B 1 172 ? 61.427 -16.777 78.421 1.00 39.03 167 TYR B N 1
ATOM 4247 C CA . TYR B 1 172 ? 62.168 -15.590 78.816 1.00 31.36 167 TYR B CA 1
ATOM 4248 C C . TYR B 1 172 ? 62.049 -15.431 80.326 1.00 26.63 167 TYR B C 1
ATOM 4249 O O . TYR B 1 172 ? 61.160 -15.980 80.931 1.00 28.92 167 TYR B O 1
ATOM 4258 N N . PRO B 1 173 ? 62.993 -14.717 80.951 1.00 29.17 168 PRO B N 1
ATOM 4259 C CA . PRO B 1 173 ? 62.881 -14.525 82.402 1.00 27.03 168 PRO B CA 1
ATOM 4260 C C . PRO B 1 173 ? 61.590 -13.808 82.793 1.00 29.69 168 PRO B C 1
ATOM 4261 O O . PRO B 1 173 ? 61.060 -13.010 82.032 1.00 27.18 168 PRO B O 1
ATOM 4265 N N . GLU B 1 174 ? 61.108 -14.070 83.992 1.00 28.80 169 GLU B N 1
ATOM 4266 C CA . GLU B 1 174 ? 59.849 -13.493 84.440 1.00 32.80 169 GLU B CA 1
ATOM 4267 C C . GLU B 1 174 ? 59.943 -11.973 84.544 1.00 34.62 169 GLU B C 1
ATOM 4268 O O . GLU B 1 174 ? 58.989 -11.263 84.302 1.00 22.79 169 GLU B O 1
ATOM 4274 N N . ASN B 1 175 ? 61.091 -11.447 84.908 1.00 21.12 170 ASN B N 1
ATOM 4275 C CA . ASN B 1 175 ? 61.162 -10.039 85.157 1.00 23.92 170 ASN B CA 1
ATOM 4276 C C . ASN B 1 175 ? 61.643 -9.304 83.923 1.00 21.39 170 ASN B C 1
ATOM 4277 O O . ASN B 1 175 ? 61.895 -8.120 83.978 1.00 22.48 170 ASN B O 1
ATOM 4282 N N . LEU B 1 176 ? 61.764 -9.981 82.797 1.00 23.28 171 LEU B N 1
ATOM 4283 C CA . LEU B 1 176 ? 62.056 -9.265 81.540 1.00 27.17 171 LEU B CA 1
ATOM 4284 C C . LEU B 1 176 ? 60.945 -8.258 81.222 1.00 22.71 171 LEU B C 1
ATOM 4285 O O . LEU B 1 176 ? 59.742 -8.605 81.346 1.00 18.69 171 LEU B O 1
ATOM 4290 N N . ASP B 1 177 ? 61.302 -7.039 80.804 1.00 22.22 172 ASP B N 1
ATOM 4291 C CA . ASP B 1 177 ? 60.208 -6.036 80.471 1.00 23.10 172 ASP B CA 1
ATOM 4292 C C . ASP B 1 177 ? 59.293 -6.561 79.343 1.00 21.56 172 ASP B C 1
ATOM 4293 O O . ASP B 1 177 ? 59.785 -7.186 78.388 1.00 23.98 172 ASP B O 1
ATOM 4298 N N . ALA B 1 178 ? 57.980 -6.307 79.445 1.00 20.27 173 ALA B N 1
ATOM 4299 C CA . ALA B 1 178 ? 57.038 -6.592 78.392 1.00 25.01 173 ALA B CA 1
ATOM 4300 C C . ALA B 1 178 ? 56.597 -5.284 77.708 1.00 18.42 173 ALA B C 1
ATOM 4301 O O . ALA B 1 178 ? 56.422 -5.239 76.516 1.00 19.08 173 ALA B O 1
ATOM 4303 N N . TYR B 1 179 ? 56.417 -4.220 78.481 1.00 15.81 174 TYR B N 1
ATOM 4304 C CA . TYR B 1 179 ? 56.171 -2.949 77.863 1.00 16.85 174 TYR B CA 1
ATOM 4305 C C . TYR B 1 179 ? 56.754 -1.795 78.670 1.00 13.68 174 TYR B C 1
ATOM 4306 O O . TYR B 1 179 ? 57.104 -1.924 79.855 1.00 16.48 174 TYR B O 1
ATOM 4315 N N . LEU B 1 180 ? 56.834 -0.655 78.027 1.00 13.05 175 LEU B N 1
ATOM 4316 C CA . LEU B 1 180 ? 57.418 0.528 78.693 1.00 13.94 175 LEU B CA 1
ATOM 4317 C C . LEU B 1 180 ? 56.400 1.629 78.438 1.00 21.66 175 LEU B C 1
ATOM 4318 O O . LEU B 1 180 ? 56.113 1.942 77.282 1.00 21.75 175 LEU B O 1
ATOM 4323 N N . LEU B 1 181 ? 55.828 2.175 79.494 1.00 17.67 176 LEU B N 1
ATOM 4324 C CA . LEU B 1 181 ? 54.721 3.109 79.300 1.00 20.13 176 LEU B CA 1
ATOM 4325 C C . LEU B 1 181 ? 55.081 4.425 79.960 1.00 24.08 176 LEU B C 1
ATOM 4326 O O . LEU B 1 181 ? 55.448 4.443 81.133 1.00 28.15 176 LEU B O 1
ATOM 4331 N N . TYR B 1 182 ? 55.079 5.501 79.182 1.00 20.05 177 TYR B N 1
ATOM 4332 C CA . TYR B 1 182 ? 55.544 6.787 79.657 1.00 22.63 177 TYR B CA 1
ATOM 4333 C C . TYR B 1 182 ? 54.454 7.549 80.406 1.00 32.93 177 TYR B C 1
ATOM 4334 O O . TYR B 1 182 ? 53.280 7.575 80.002 1.00 24.76 177 TYR B O 1
ATOM 4343 N N . THR B 1 183 ? 54.837 8.109 81.547 1.00 24.80 178 THR B N 1
ATOM 4344 C CA . THR B 1 183 ? 53.895 8.888 82.361 1.00 36.33 178 THR B CA 1
ATOM 4345 C C . THR B 1 183 ? 54.558 10.206 82.768 1.00 41.96 178 THR B C 1
ATOM 4346 O O . THR B 1 183 ? 55.823 10.339 82.781 1.00 36.74 178 THR B O 1
ATOM 4350 N N . SER B 1 184 ? 53.770 11.222 83.071 1.00 55.60 179 SER B N 1
ATOM 4351 C CA . SER B 1 184 ? 54.417 12.546 83.327 1.00 59.29 179 SER B CA 1
ATOM 4352 C C . SER B 1 184 ? 55.160 12.595 84.680 1.00 56.85 179 SER B C 1
ATOM 4353 O O . SER B 1 184 ? 54.756 11.935 85.653 1.00 57.64 179 SER B O 1
ATOM 4356 N N . GLY B 1 185 ? 56.261 13.348 84.719 1.00 67.47 180 GLY B N 1
ATOM 4357 C CA . GLY B 1 185 ? 57.135 13.400 85.886 1.00 81.06 180 GLY B CA 1
ATOM 4358 C C . GLY B 1 185 ? 57.411 14.812 86.396 1.00 100.32 180 GLY B C 1
ATOM 4359 O O . GLY B 1 185 ? 56.497 15.624 86.575 1.00 92.68 180 GLY B O 1
ATOM 4360 N N . GLY B 1 188 ? 58.180 18.073 83.992 1.00 63.80 183 GLY B N 1
ATOM 4361 C CA . GLY B 1 188 ? 57.683 18.139 82.626 1.00 64.13 183 GLY B CA 1
ATOM 4362 C C . GLY B 1 188 ? 58.302 17.070 81.726 1.00 62.06 183 GLY B C 1
ATOM 4363 O O . GLY B 1 188 ? 57.884 16.890 80.565 1.00 51.08 183 GLY B O 1
ATOM 4364 N N . THR B 1 189 ? 59.313 16.366 82.234 1.00 41.26 184 THR B N 1
ATOM 4365 C CA . THR B 1 189 ? 59.923 15.309 81.427 1.00 33.05 184 THR B CA 1
ATOM 4366 C C . THR B 1 189 ? 59.207 13.987 81.751 1.00 30.54 184 THR B C 1
ATOM 4367 O O . THR B 1 189 ? 59.145 13.577 82.908 1.00 30.99 184 THR B O 1
ATOM 4371 N N . PRO B 1 190 ? 58.616 13.358 80.738 1.00 26.42 185 PRO B N 1
ATOM 4372 C CA . PRO B 1 190 ? 57.952 12.084 81.033 1.00 31.53 185 PRO B CA 1
ATOM 4373 C C . PRO B 1 190 ? 58.940 11.007 81.529 1.00 31.32 185 PRO B C 1
ATOM 4374 O O . PRO B 1 190 ? 60.120 11.029 81.120 1.00 33.51 185 PRO B O 1
ATOM 4378 N N . LYS B 1 191 ? 58.466 10.097 82.389 1.00 31.92 186 LYS B N 1
ATOM 4379 C CA . LYS B 1 191 ? 59.260 8.973 82.857 1.00 30.17 186 LYS B CA 1
ATOM 4380 C C . LYS B 1 191 ? 58.675 7.616 82.438 1.00 29.03 186 LYS B C 1
ATOM 4381 O O . LYS B 1 191 ? 57.463 7.354 82.546 1.00 25.99 186 LYS B O 1
ATOM 4387 N N . GLY B 1 192 ? 59.548 6.741 81.958 1.00 21.31 187 GLY B N 1
ATOM 4388 C CA . GLY B 1 192 ? 59.080 5.436 81.443 1.00 18.31 187 GLY B CA 1
ATOM 4389 C C . GLY B 1 192 ? 58.917 4.406 82.546 1.00 20.57 187 GLY B C 1
ATOM 4390 O O . GLY B 1 192 ? 59.813 4.214 83.363 1.00 20.04 187 GLY B O 1
ATOM 4391 N N . VAL B 1 193 ? 57.769 3.735 82.581 1.00 16.85 188 VAL B N 1
ATOM 4392 C CA . VAL B 1 193 ? 57.523 2.736 83.582 1.00 18.05 188 VAL B CA 1
ATOM 4393 C C . VAL B 1 193 ? 57.728 1.383 82.920 1.00 19.63 188 VAL B C 1
ATOM 4394 O O . VAL B 1 193 ? 57.115 1.083 81.905 1.00 17.11 188 VAL B O 1
ATOM 4398 N N . ARG B 1 194 ? 58.616 0.586 83.503 1.00 18.05 189 ARG B N 1
ATOM 4399 C CA . ARG B 1 194 ? 59.019 -0.699 82.926 1.00 18.74 189 ARG B CA 1
ATOM 4400 C C . ARG B 1 194 ? 58.105 -1.789 83.508 1.00 16.85 189 ARG B C 1
ATOM 4401 O O . ARG B 1 194 ? 58.130 -2.082 84.685 1.00 20.37 189 ARG B O 1
ATOM 4409 N N . VAL B 1 195 ? 57.313 -2.387 82.673 1.00 15.56 190 VAL B N 1
ATOM 4410 C CA . VAL B 1 195 ? 56.375 -3.355 83.186 1.00 16.60 190 VAL B CA 1
ATOM 4411 C C . VAL B 1 195 ? 56.775 -4.707 82.703 1.00 15.47 190 VAL B C 1
ATOM 4412 O O . VAL B 1 195 ? 56.989 -4.903 81.513 1.00 18.21 190 VAL B O 1
ATOM 4416 N N . SER B 1 196 ? 56.835 -5.677 83.609 1.00 18.00 191 SER B N 1
ATOM 4417 C CA . SER B 1 196 ? 57.420 -6.950 83.230 1.00 17.99 191 SER B CA 1
ATOM 4418 C C . SER B 1 196 ? 56.417 -7.923 82.640 1.00 18.37 191 SER B C 1
ATOM 4419 O O . SER B 1 196 ? 55.207 -7.765 82.733 1.00 16.75 191 SER B O 1
ATOM 4422 N N . ARG B 1 197 ? 56.944 -8.983 82.056 1.00 17.00 192 ARG B N 1
ATOM 4423 C CA . ARG B 1 197 ? 56.136 -10.130 81.597 1.00 22.22 192 ARG B CA 1
ATOM 4424 C C . ARG B 1 197 ? 55.369 -10.697 82.754 1.00 17.36 192 ARG B C 1
ATOM 4425 O O . ARG B 1 197 ? 54.199 -10.974 82.635 1.00 17.29 192 ARG B O 1
ATOM 4433 N N . HIS B 1 198 ? 56.041 -10.858 83.886 1.00 17.97 193 HIS B N 1
ATOM 4434 C CA . HIS B 1 198 ? 55.372 -11.391 85.054 1.00 24.73 193 HIS B CA 1
ATOM 4435 C C . HIS B 1 198 ? 54.223 -10.493 85.529 1.00 20.27 193 HIS B C 1
ATOM 4436 O O . HIS B 1 198 ? 53.180 -11.015 85.954 1.00 20.11 193 HIS B O 1
ATOM 4443 N N . ASN B 1 199 ? 54.433 -9.171 85.508 1.00 22.45 194 ASN B N 1
ATOM 4444 C CA . ASN B 1 199 ? 53.388 -8.201 85.832 1.00 25.18 194 ASN B CA 1
ATOM 4445 C C . ASN B 1 199 ? 52.155 -8.382 84.940 1.00 19.18 194 ASN B C 1
ATOM 4446 O O . ASN B 1 199 ? 51.020 -8.432 85.406 1.00 21.66 194 ASN B O 1
ATOM 4451 N N . LEU B 1 200 ? 52.378 -8.402 83.639 1.00 17.84 195 LEU B N 1
ATOM 4452 C CA . LEU B 1 200 ? 51.263 -8.368 82.712 1.00 22.65 195 LEU B CA 1
ATOM 4453 C C . LEU B 1 200 ? 50.494 -9.703 82.837 1.00 28.03 195 LEU B C 1
ATOM 4454 O O . LEU B 1 200 ? 49.277 -9.749 82.823 1.00 19.11 195 LEU B O 1
ATOM 4459 N N . SER B 1 201 ? 51.207 -10.796 82.981 1.00 19.56 196 SER B N 1
ATOM 4460 C CA . SER B 1 201 ? 50.534 -12.029 82.929 1.00 19.65 196 SER B CA 1
ATOM 4461 C C . SER B 1 201 ? 49.830 -12.230 84.299 1.00 24.15 196 SER B C 1
ATOM 4462 O O . SER B 1 201 ? 48.757 -12.784 84.341 1.00 21.67 196 SER B O 1
ATOM 4465 N N . SER B 1 202 ? 50.375 -11.697 85.388 1.00 19.00 197 SER B N 1
ATOM 4466 C CA . SER B 1 202 ? 49.659 -11.701 86.665 1.00 22.78 197 SER B CA 1
ATOM 4467 C C . SER B 1 202 ? 48.379 -10.808 86.612 1.00 27.29 197 SER B C 1
ATOM 4468 O O . SER B 1 202 ? 47.345 -11.136 87.204 1.00 26.56 197 SER B O 1
ATOM 4471 N N . PHE B 1 203 ? 48.463 -9.713 85.857 1.00 21.23 198 PHE B N 1
ATOM 4472 C CA . PHE B 1 203 ? 47.329 -8.874 85.620 1.00 25.85 198 PHE B CA 1
ATOM 4473 C C . PHE B 1 203 ? 46.189 -9.701 84.993 1.00 23.22 198 PHE B C 1
ATOM 4474 O O . PHE B 1 203 ? 45.017 -9.665 85.440 1.00 20.20 198 PHE B O 1
ATOM 4482 N N . SER B 1 204 ? 46.504 -10.396 83.926 1.00 21.39 199 SER B N 1
ATOM 4483 C CA . SER B 1 204 ? 45.467 -11.148 83.228 1.00 22.54 199 SER B CA 1
ATOM 4484 C C . SER B 1 204 ? 44.851 -12.224 84.122 1.00 33.43 199 SER B C 1
ATOM 4485 O O . SER B 1 204 ? 43.649 -12.484 84.07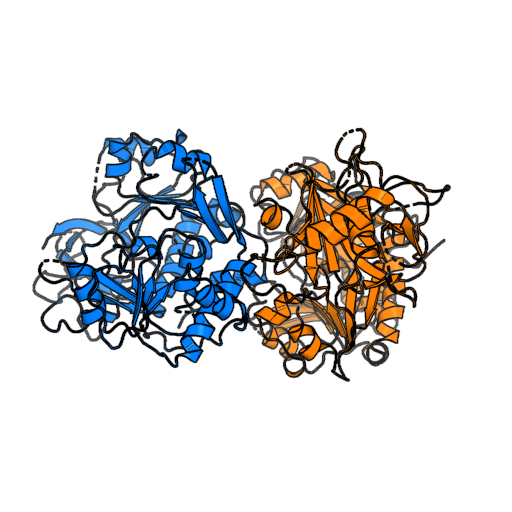0 1.00 23.99 199 SER B O 1
ATOM 4488 N N . ASP B 1 205 ? 45.675 -12.796 84.971 1.00 20.93 200 ASP B N 1
ATOM 4489 C CA . ASP B 1 205 ? 45.238 -13.893 85.802 1.00 26.96 200 ASP B CA 1
ATOM 4490 C C . ASP B 1 205 ? 44.338 -13.343 86.875 1.00 32.02 200 ASP B C 1
ATOM 4491 O O . ASP B 1 205 ? 43.289 -13.905 87.170 1.00 25.80 200 ASP B O 1
ATOM 4496 N N . ALA B 1 206 ? 44.764 -12.233 87.462 1.00 27.96 201 ALA B N 1
ATOM 4497 C CA . ALA B 1 206 ? 44.060 -11.655 88.571 1.00 24.84 201 ALA B CA 1
ATOM 4498 C C . ALA B 1 206 ? 42.705 -11.095 88.085 1.00 34.01 201 ALA B C 1
ATOM 4499 O O . ALA B 1 206 ? 41.682 -11.252 88.766 1.00 27.30 201 ALA B O 1
ATOM 4501 N N . TRP B 1 207 ? 42.691 -10.470 86.909 1.00 22.61 202 TRP B N 1
ATOM 4502 C CA . TRP B 1 207 ? 41.464 -9.881 86.398 1.00 28.54 202 TRP B CA 1
ATOM 4503 C C . TRP B 1 207 ? 40.597 -10.965 85.785 1.00 26.77 202 TRP B C 1
ATOM 4504 O O . TRP B 1 207 ? 39.409 -10.869 85.839 1.00 21.18 202 TRP B O 1
ATOM 4515 N N . GLY B 1 208 ? 41.182 -12.039 85.273 1.00 24.73 203 GLY B N 1
ATOM 4516 C CA . GLY B 1 208 ? 40.369 -13.198 84.832 1.00 23.39 203 GLY B CA 1
ATOM 4517 C C . GLY B 1 208 ? 39.490 -13.706 85.977 1.00 30.16 203 GLY B C 1
ATOM 4518 O O . GLY B 1 208 ? 38.276 -13.996 85.839 1.00 28.62 203 GLY B O 1
ATOM 4519 N N . LYS B 1 209 ? 40.105 -13.778 87.143 1.00 21.55 204 LYS B N 1
ATOM 4520 C CA . LYS B 1 209 ? 39.381 -14.203 88.314 1.00 28.96 204 LYS B CA 1
ATOM 4521 C C . LYS B 1 209 ? 38.355 -13.167 88.788 1.00 33.09 204 LYS B C 1
ATOM 4522 O O . LYS B 1 209 ? 37.220 -13.520 89.145 1.00 30.12 204 LYS B O 1
ATOM 4528 N N . LEU B 1 210 ? 38.728 -11.885 88.800 1.00 29.31 205 LEU B N 1
ATOM 4529 C CA . LEU B 1 210 ? 37.813 -10.905 89.355 1.00 26.64 205 LEU B CA 1
ATOM 4530 C C . LEU B 1 210 ? 36.555 -10.776 88.487 1.00 21.39 205 LEU B C 1
ATOM 4531 O O . LEU B 1 210 ? 35.414 -10.815 88.972 1.00 27.18 205 LEU B O 1
ATOM 4536 N N . ILE B 1 211 ? 36.772 -10.639 87.199 1.00 24.89 206 ILE B N 1
ATOM 4537 C CA . ILE B 1 211 ? 35.683 -10.405 86.254 1.00 23.22 206 ILE B CA 1
ATOM 4538 C C . ILE B 1 211 ? 34.813 -11.650 86.140 1.00 34.88 206 ILE B C 1
ATOM 4539 O O . ILE B 1 211 ? 33.589 -11.539 86.081 1.00 39.01 206 ILE B O 1
ATOM 4544 N N . GLY B 1 212 ? 35.441 -12.837 86.110 1.00 34.20 207 GLY B N 1
ATOM 4545 C CA . GLY B 1 212 ? 34.660 -14.070 86.075 1.00 33.08 207 GLY B CA 1
ATOM 4546 C C . GLY B 1 212 ? 33.741 -14.190 87.303 1.00 31.30 207 GLY B C 1
ATOM 4547 O O . GLY B 1 212 ? 32.649 -14.713 87.224 1.00 34.94 207 GLY B O 1
ATOM 4548 N N . ASN B 1 213 ? 34.201 -13.704 88.447 1.00 32.20 208 ASN B N 1
ATOM 4549 C CA . ASN B 1 213 ? 33.406 -13.703 89.652 1.00 34.52 208 ASN B CA 1
ATOM 4550 C C . ASN B 1 213 ? 32.271 -12.647 89.635 1.00 41.74 208 ASN B C 1
ATOM 4551 O O . ASN B 1 213 ? 31.130 -12.985 89.975 1.00 33.73 208 ASN B O 1
ATOM 4556 N N . VAL B 1 214 ? 32.552 -11.378 89.282 1.00 29.49 209 VAL B N 1
ATOM 4557 C CA . VAL B 1 214 ? 31.513 -10.347 89.419 1.00 32.70 209 VAL B CA 1
ATOM 4558 C C . VAL B 1 214 ? 30.609 -10.366 88.193 1.00 29.27 209 VAL B C 1
ATOM 4559 O O . VAL B 1 214 ? 29.543 -9.856 88.257 1.00 30.51 209 VAL B O 1
ATOM 4563 N N . ALA B 1 215 ? 31.081 -10.908 87.064 1.00 26.84 210 ALA B N 1
ATOM 4564 C CA . ALA B 1 215 ? 30.253 -10.948 85.850 1.00 24.72 210 ALA B CA 1
ATOM 4565 C C . ALA B 1 215 ? 30.329 -12.346 85.232 1.00 34.65 210 ALA B C 1
ATOM 4566 O O . ALA B 1 215 ? 30.998 -12.559 84.196 1.00 30.40 210 ALA B O 1
ATOM 4568 N N . PRO B 1 216 ? 29.648 -13.310 85.882 1.00 40.40 211 PRO B N 1
ATOM 4569 C CA . PRO B 1 216 ? 29.714 -14.743 85.545 1.00 32.75 211 PRO B CA 1
ATOM 4570 C C . PRO B 1 216 ? 29.370 -15.002 84.094 1.00 29.67 211 PRO B C 1
ATOM 4571 O O . PRO B 1 216 ? 29.888 -15.939 83.477 1.00 35.02 211 PRO B O 1
ATOM 4575 N N . LYS B 1 217 ? 28.518 -14.183 83.519 1.00 29.45 212 LYS B N 1
ATOM 4576 C CA . LYS B 1 217 ? 28.175 -14.398 82.114 1.00 29.62 212 LYS B CA 1
ATOM 4577 C C . LYS B 1 217 ? 29.450 -14.400 81.252 1.00 38.71 212 LYS B C 1
ATOM 4578 O O . LYS B 1 217 ? 29.505 -15.058 80.201 1.00 34.50 212 LYS B O 1
ATOM 4584 N N . SER B 1 218 ? 30.472 -13.673 81.716 1.00 30.85 213 SER B N 1
ATOM 4585 C CA . SER B 1 218 ? 31.796 -13.644 81.059 1.00 31.29 213 SER B CA 1
ATOM 4586 C C . SER B 1 218 ? 32.341 -15.044 80.701 1.00 28.38 213 SER B C 1
ATOM 4587 O O . SER B 1 218 ? 32.918 -15.215 79.622 1.00 27.78 213 SER B O 1
ATOM 4590 N N . LEU B 1 219 ? 32.126 -16.022 81.573 1.00 28.89 214 LEU B N 1
ATOM 4591 C CA . LEU B 1 219 ? 32.572 -17.408 81.300 1.00 32.00 214 LEU B CA 1
ATOM 4592 C C . LEU B 1 219 ? 31.778 -18.161 80.214 1.00 32.95 214 LEU B C 1
ATOM 4593 O O . LEU B 1 219 ? 32.231 -19.204 79.738 1.00 39.83 214 LEU B O 1
ATOM 4598 N N . GLU B 1 220 ? 30.629 -17.602 79.836 1.00 36.64 215 GLU B N 1
ATOM 4599 C CA . GLU B 1 220 ? 29.749 -18.096 78.770 1.00 32.32 215 GLU B CA 1
ATOM 4600 C C . GLU B 1 220 ? 29.967 -17.387 77.445 1.00 34.66 215 GLU B C 1
ATOM 4601 O O . GLU B 1 220 ? 29.360 -17.760 76.428 1.00 31.52 215 GLU B O 1
ATOM 4607 N N . LEU B 1 221 ? 30.767 -16.311 77.453 1.00 30.16 216 LEU B N 1
ATOM 4608 C CA . LEU B 1 221 ? 30.881 -15.471 76.271 1.00 24.06 216 LEU B CA 1
ATOM 4609 C C . LEU B 1 221 ? 32.073 -15.780 75.347 1.00 22.12 216 LEU B C 1
ATOM 4610 O O . LEU B 1 221 ? 32.274 -15.100 74.336 1.00 26.47 216 LEU B O 1
ATOM 4615 N N . GLY B 1 222 ? 32.843 -16.814 75.654 1.00 29.80 217 GLY B N 1
ATOM 4616 C CA . GLY B 1 222 ? 33.962 -17.193 74.787 1.00 18.21 217 GLY B CA 1
ATOM 4617 C C . GLY B 1 222 ? 33.414 -17.390 73.404 1.00 25.69 217 GLY B C 1
ATOM 4618 O O . GLY B 1 222 ? 32.374 -18.064 73.249 1.00 31.48 217 GLY B O 1
ATOM 4619 N N . GLY B 1 223 ? 34.049 -16.771 72.416 1.00 23.40 218 GLY B N 1
ATOM 4620 C CA . GLY B 1 223 ? 33.612 -16.848 71.029 1.00 22.21 218 GLY B CA 1
ATOM 4621 C C . GLY B 1 223 ? 32.423 -15.971 70.613 1.00 33.11 218 GLY B C 1
ATOM 4622 O O . GLY B 1 223 ? 32.041 -15.942 69.440 1.00 27.55 218 GLY B O 1
ATOM 4623 N N . VAL B 1 224 ? 31.845 -15.262 71.572 1.00 19.71 219 VAL B N 1
ATOM 4624 C CA . VAL B 1 224 ? 30.697 -14.372 71.306 1.00 26.29 219 VAL B CA 1
ATOM 4625 C C . VAL B 1 224 ? 30.830 -12.895 71.778 1.00 18.35 219 VAL B C 1
ATOM 4626 O O . VAL B 1 224 ? 30.474 -11.966 71.050 1.00 26.49 219 VAL B O 1
ATOM 4630 N N . GLY B 1 225 ? 31.327 -12.686 72.995 1.00 25.91 220 GLY B N 1
ATOM 4631 C CA . GLY B 1 225 ? 31.452 -11.336 73.527 1.00 19.85 220 GLY B CA 1
ATOM 4632 C C . GLY B 1 225 ? 32.566 -10.512 72.913 1.00 21.04 220 GLY B C 1
ATOM 4633 O O . GLY B 1 225 ? 33.417 -10.970 72.095 1.00 22.01 220 GLY B O 1
ATOM 4634 N N . LYS B 1 226 ? 32.597 -9.253 73.310 1.00 25.82 221 LYS B N 1
ATOM 4635 C CA . LYS B 1 226 ? 33.591 -8.327 72.791 1.00 24.49 221 LYS B CA 1
ATOM 4636 C C . LYS B 1 226 ? 33.973 -7.333 73.861 1.00 24.28 221 LYS B C 1
ATOM 4637 O O . LYS B 1 226 ? 33.106 -6.845 74.594 1.00 20.32 221 LYS B O 1
ATOM 4643 N N . PHE B 1 227 ? 35.246 -7.022 73.922 1.00 23.20 222 PHE B N 1
ATOM 4644 C CA . PHE B 1 227 ? 35.753 -6.045 74.857 1.00 26.35 222 PHE B CA 1
ATOM 4645 C C . PHE B 1 227 ? 36.108 -4.837 74.013 1.00 21.42 222 PHE B C 1
ATOM 4646 O O . PHE B 1 227 ? 36.894 -4.930 73.064 1.00 17.72 222 PHE B O 1
ATOM 4654 N N . LEU B 1 228 ? 35.467 -3.716 74.306 1.00 22.06 223 LEU B N 1
ATOM 4655 C CA . LEU B 1 228 ? 35.709 -2.517 73.549 1.00 24.32 223 LEU B CA 1
ATOM 4656 C C . LEU B 1 228 ? 37.086 -1.979 73.941 1.00 18.60 223 LEU B C 1
ATOM 4657 O O . LEU B 1 228 ? 37.379 -1.842 75.127 1.00 22.61 223 LEU B O 1
ATOM 4662 N N . CYS B 1 229 ? 37.945 -1.749 72.943 1.00 19.15 224 CYS B N 1
ATOM 4663 C CA . CYS B 1 229 ? 39.256 -1.141 73.187 1.00 22.01 224 CYS B CA 1
ATOM 4664 C C . CYS B 1 229 ? 39.111 0.375 72.935 1.00 26.90 224 CYS B C 1
ATOM 4665 O O . CYS B 1 229 ? 39.250 0.862 71.792 1.00 21.57 224 CYS B O 1
ATOM 4668 N N . LEU B 1 230 ? 38.816 1.093 74.006 1.00 21.25 225 LEU B N 1
ATOM 4669 C CA . LEU B 1 230 ? 38.408 2.474 73.851 1.00 23.64 225 LEU B CA 1
ATOM 4670 C C . LEU B 1 230 ? 39.554 3.417 74.232 1.00 29.20 225 LEU B C 1
ATOM 4671 O O . LEU B 1 230 ? 39.628 4.517 73.731 1.00 30.13 225 LEU B O 1
ATOM 4676 N N . ALA B 1 231 ? 40.424 2.969 75.139 1.00 23.91 226 ALA B N 1
ATOM 4677 C CA . ALA B 1 231 ? 41.486 3.805 75.717 1.00 24.10 226 ALA B CA 1
ATOM 4678 C C . ALA B 1 231 ? 42.487 4.287 74.676 1.00 18.71 226 ALA B C 1
ATOM 4679 O O . ALA B 1 231 ? 42.812 3.536 73.719 1.00 21.00 226 ALA B O 1
ATOM 4681 N N . SER B 1 232 ? 42.926 5.550 74.823 1.00 16.05 227 SER B N 1
ATOM 4682 C CA . SER B 1 232 ? 44.065 6.070 74.069 1.00 20.01 227 SER B CA 1
ATOM 4683 C C . SER B 1 232 ? 45.315 5.161 74.267 1.00 17.37 227 SER B C 1
ATOM 4684 O O . SER B 1 232 ? 45.562 4.686 75.369 1.00 17.88 227 SER B O 1
ATOM 4687 N N . ARG B 1 233 ? 46.151 5.037 73.264 1.00 20.09 228 ARG B N 1
ATOM 4688 C CA . ARG B 1 233 ? 47.404 4.300 73.456 1.00 23.44 228 ARG B CA 1
ATOM 4689 C C . ARG B 1 233 ? 48.418 5.003 74.345 1.00 25.88 228 ARG B C 1
ATOM 4690 O O . ARG B 1 233 ? 49.482 4.439 74.662 1.00 25.40 228 ARG B O 1
ATOM 4698 N N . ALA B 1 234 ? 48.100 6.208 74.776 1.00 20.00 229 ALA B N 1
ATOM 4699 C CA . ALA B 1 234 ? 48.936 6.907 75.735 1.00 22.08 229 ALA B CA 1
ATOM 4700 C C . ALA B 1 234 ? 48.837 6.257 77.122 1.00 28.19 229 ALA B C 1
ATOM 4701 O O . ALA B 1 234 ? 49.681 6.488 77.971 1.00 25.82 229 ALA B O 1
ATOM 4703 N N . PHE B 1 235 ? 47.798 5.467 77.386 1.00 16.62 230 PHE B N 1
ATOM 4704 C CA . PHE B 1 235 ? 47.601 4.916 78.737 1.00 22.46 230 PHE B CA 1
ATOM 4705 C C . PHE B 1 235 ? 47.673 3.385 78.747 1.00 21.43 230 PHE B C 1
ATOM 4706 O O . PHE B 1 235 ? 47.376 2.748 77.738 1.00 17.90 230 PHE B O 1
ATOM 4714 N N . ASP B 1 236 ? 48.056 2.824 79.886 1.00 19.14 231 ASP B N 1
ATOM 4715 C CA . ASP B 1 236 ? 48.251 1.370 79.977 1.00 20.95 231 ASP B CA 1
ATOM 4716 C C . ASP B 1 236 ? 46.939 0.645 79.863 1.00 24.42 231 ASP B C 1
ATOM 4717 O O . ASP B 1 236 ? 46.901 -0.557 79.615 1.00 21.20 231 ASP B O 1
ATOM 4722 N N . VAL B 1 237 ? 45.848 1.378 80.057 1.00 19.07 232 VAL B N 1
ATOM 4723 C CA . VAL B 1 237 ? 44.548 0.811 79.921 1.00 15.30 232 VAL B CA 1
ATOM 4724 C C . VAL B 1 237 ? 44.369 0.175 78.570 1.00 19.48 232 VAL B C 1
ATOM 4725 O O . VAL B 1 237 ? 43.630 -0.807 78.444 1.00 17.81 232 VAL B O 1
ATOM 4729 N N . HIS B 1 238 ? 44.978 0.752 77.527 1.00 14.64 233 HIS B N 1
ATOM 4730 C CA . HIS B 1 238 ? 44.741 0.136 76.238 1.00 21.43 233 HIS B CA 1
ATOM 4731 C C . HIS B 1 238 ? 45.326 -1.324 76.215 1.00 20.63 233 HIS B C 1
ATOM 4732 O O . HIS B 1 238 ? 44.805 -2.179 75.537 1.00 23.03 233 HIS B O 1
ATOM 4739 N N . ILE B 1 239 ? 46.402 -1.564 76.952 1.00 22.82 234 ILE B N 1
ATOM 4740 C CA . ILE B 1 239 ? 46.994 -2.927 76.950 1.00 22.33 234 ILE B CA 1
ATOM 4741 C C . ILE B 1 239 ? 46.074 -3.854 77.732 1.00 25.62 234 ILE B C 1
ATOM 4742 O O . ILE B 1 239 ? 45.834 -4.984 77.341 1.00 21.92 234 ILE B O 1
ATOM 4747 N N . GLY B 1 240 ? 45.594 -3.362 78.866 1.00 21.10 235 GLY B N 1
ATOM 4748 C CA . GLY B 1 240 ? 44.639 -4.115 79.670 1.00 19.99 235 GLY B CA 1
ATOM 4749 C C . GLY B 1 240 ? 43.388 -4.535 78.910 1.00 21.09 235 GLY B C 1
ATOM 4750 O O . GLY B 1 240 ? 42.946 -5.683 79.023 1.00 21.77 235 GLY B O 1
ATOM 4751 N N . GLU B 1 241 ? 42.836 -3.650 78.086 1.00 20.84 236 GLU B N 1
ATOM 4752 C CA . GLU B 1 241 ? 41.610 -4.003 77.370 1.00 23.07 236 GLU B CA 1
ATOM 4753 C C . GLU B 1 241 ? 41.888 -5.188 76.428 1.00 26.82 236 GLU B C 1
ATOM 4754 O O . GLU B 1 241 ? 41.094 -6.171 76.377 1.00 24.75 236 GLU B O 1
ATOM 4768 N N . PHE B 1 243 ? 44.306 -7.539 76.360 1.00 17.50 238 PHE B N 1
ATOM 4769 C CA . PHE B 1 243 ? 44.701 -8.825 76.990 1.00 14.43 238 PHE B CA 1
ATOM 4770 C C . PHE B 1 243 ? 43.518 -9.420 77.814 1.00 23.37 238 PHE B C 1
ATOM 4771 O O . PHE B 1 243 ? 43.402 -10.633 77.953 1.00 18.51 238 PHE B O 1
ATOM 4779 N N . LEU B 1 244 ? 42.651 -8.572 78.367 1.00 15.62 239 LEU B N 1
ATOM 4780 C CA . LEU B 1 244 ? 41.437 -9.086 79.029 1.00 18.79 239 LEU B CA 1
ATOM 4781 C C . LEU B 1 244 ? 40.440 -9.679 78.021 1.00 21.18 239 LEU B C 1
ATOM 4782 O O . LEU B 1 244 ? 39.895 -10.750 78.278 1.00 16.79 239 LEU B O 1
ATOM 4787 N N . ALA B 1 245 ? 40.291 -9.047 76.853 1.00 15.26 240 ALA B N 1
ATOM 4788 C CA . ALA B 1 245 ? 39.508 -9.672 75.798 1.00 16.48 240 ALA B CA 1
ATOM 4789 C C . ALA B 1 245 ? 40.040 -11.103 75.537 1.00 18.43 240 ALA B C 1
ATOM 4790 O O . ALA B 1 245 ? 39.289 -12.094 75.573 1.00 19.08 240 ALA B O 1
ATOM 4792 N N . TRP B 1 246 ? 41.354 -11.221 75.343 1.00 20.56 241 TRP B N 1
ATOM 4793 C CA . TRP B 1 246 ? 41.904 -12.525 74.956 1.00 17.85 241 TRP B CA 1
ATOM 4794 C C . TRP B 1 246 ? 41.802 -13.509 76.111 1.00 18.03 241 TRP B C 1
ATOM 4795 O O . TRP B 1 246 ? 41.601 -14.689 75.894 1.00 18.48 241 TRP B O 1
ATOM 4806 N N . ARG B 1 247 ? 41.920 -13.017 77.339 1.00 16.24 242 ARG B N 1
ATOM 4807 C CA . ARG B 1 247 ? 41.811 -13.882 78.512 1.00 20.68 242 ARG B CA 1
ATOM 4808 C C . ARG B 1 247 ? 40.496 -14.698 78.492 1.00 26.65 242 ARG B C 1
ATOM 4809 O O . ARG B 1 247 ? 40.493 -15.872 78.795 1.00 21.20 242 ARG B O 1
ATOM 4817 N N . PHE B 1 248 ? 39.408 -14.058 78.076 1.00 22.91 243 PHE B N 1
ATOM 4818 C CA . PHE B 1 248 ? 38.079 -14.657 78.153 1.00 23.37 243 PHE B CA 1
ATOM 4819 C C . PHE B 1 248 ? 37.644 -15.226 76.820 1.00 23.00 243 PHE B C 1
ATOM 4820 O O . PHE B 1 248 ? 36.481 -15.641 76.667 1.00 30.66 243 PHE B O 1
ATOM 4828 N N . GLY B 1 249 ? 38.512 -15.151 75.810 1.00 16.60 244 GLY B N 1
ATOM 4829 C CA . GLY B 1 249 ? 38.111 -15.694 74.504 1.00 20.62 244 GLY B CA 1
ATOM 4830 C C . GLY B 1 249 ? 37.196 -14.735 73.707 1.00 22.36 244 GLY B C 1
ATOM 4831 O O . GLY B 1 249 ? 36.520 -15.156 72.729 1.00 19.00 244 GLY B O 1
ATOM 4832 N N . LEU B 1 250 ? 37.215 -13.446 74.097 1.00 17.19 245 LEU B N 1
ATOM 4833 C CA . LEU B 1 250 ? 36.349 -12.448 73.460 1.00 17.60 245 LEU B CA 1
ATOM 4834 C C . LEU B 1 250 ? 37.032 -11.908 72.242 1.00 26.31 245 LEU B C 1
ATOM 4835 O O . LEU B 1 250 ? 38.160 -12.308 71.934 1.00 25.06 245 LEU B O 1
ATOM 4840 N N . CYS B 1 251 ? 36.320 -11.035 71.526 1.00 17.12 246 CYS B N 1
ATOM 4841 C CA . CYS B 1 251 ? 36.917 -10.305 70.432 1.00 20.92 246 CYS B CA 1
ATOM 4842 C C . CYS B 1 251 ? 37.315 -8.918 70.934 1.00 21.31 246 CYS B C 1
ATOM 4843 O O . CYS B 1 251 ? 36.446 -8.165 71.442 1.00 20.41 246 CYS B O 1
ATOM 4846 N N . ALA B 1 252 ? 38.587 -8.556 70.802 1.00 18.42 247 ALA B N 1
ATOM 4847 C CA . ALA B 1 252 ? 38.994 -7.130 71.025 1.00 18.51 247 ALA B CA 1
ATOM 4848 C C . ALA B 1 252 ? 38.502 -6.236 69.891 1.00 20.73 247 ALA B C 1
ATOM 4849 O O . ALA B 1 252 ? 38.946 -6.374 68.747 1.00 24.61 247 ALA B O 1
ATOM 4851 N N . VAL B 1 253 ? 37.586 -5.302 70.170 1.00 20.84 248 VAL B N 1
ATOM 4852 C CA . VAL B 1 253 ? 37.077 -4.516 69.083 1.00 17.85 248 VAL B CA 1
ATOM 4853 C C . VAL B 1 253 ? 37.398 -2.995 69.260 1.00 22.81 248 VAL B C 1
ATOM 4854 O O . VAL B 1 253 ? 37.311 -2.412 70.354 1.00 21.04 248 VAL B O 1
ATOM 4858 N N . THR B 1 254 ? 37.784 -2.361 68.170 1.00 16.68 249 THR B N 1
ATOM 4859 C CA . THR B 1 254 ? 38.281 -1.026 68.251 1.00 30.04 249 THR B CA 1
ATOM 4860 C C . THR B 1 254 ? 38.053 -0.322 66.945 1.00 30.21 249 THR B C 1
ATOM 4861 O O . THR B 1 254 ? 37.614 -0.932 65.962 1.00 28.10 249 THR B O 1
ATOM 4865 N N . GLY B 1 255 ? 38.380 0.959 66.940 1.00 21.65 250 GLY B N 1
ATOM 4866 C CA . GLY B 1 255 ? 38.216 1.787 65.758 1.00 24.01 250 GLY B CA 1
ATOM 4867 C C . GLY B 1 255 ? 38.937 3.092 66.037 1.00 25.24 250 GLY B C 1
ATOM 4868 O O . GLY B 1 255 ? 39.427 3.293 67.136 1.00 24.21 250 GLY B O 1
ATOM 4869 N N . GLU B 1 256 ? 39.013 3.982 65.065 1.00 24.34 251 GLU B N 1
ATOM 4870 C CA . GLU B 1 256 ? 39.509 5.339 65.358 1.00 27.50 251 GLU B CA 1
ATOM 4871 C C . GLU B 1 256 ? 38.809 5.987 66.585 1.00 27.52 251 GLU B C 1
ATOM 4872 O O . GLU B 1 256 ? 37.591 5.996 66.702 1.00 23.54 251 GLU B O 1
ATOM 4878 N N . ARG B 1 257 ? 39.559 6.542 67.513 1.00 24.31 252 ARG B N 1
ATOM 4879 C CA . ARG B 1 257 ? 38.920 7.002 68.732 1.00 22.61 252 ARG B CA 1
ATOM 4880 C C . ARG B 1 257 ? 37.870 8.141 68.450 1.00 24.45 252 ARG B C 1
ATOM 4881 O O . ARG B 1 257 ? 36.828 8.133 68.994 1.00 25.25 252 ARG B O 1
ATOM 4889 N N . LEU B 1 258 ? 38.175 9.091 67.600 1.00 27.26 253 LEU B N 1
ATOM 4890 C CA . LEU B 1 258 ? 37.238 10.163 67.332 1.00 32.84 253 LEU B CA 1
ATOM 4891 C C . LEU B 1 258 ? 35.967 9.555 66.792 1.00 34.85 253 LEU B C 1
ATOM 4892 O O . LEU B 1 258 ? 34.883 10.009 67.117 1.00 31.70 253 LEU B O 1
ATOM 4897 N N . SER B 1 259 ? 36.081 8.519 65.957 1.00 27.49 254 SER B N 1
ATOM 4898 C CA . SER B 1 259 ? 34.876 7.884 65.439 1.00 27.11 254 SER B CA 1
ATOM 4899 C C . SER B 1 259 ? 34.079 7.123 66.537 1.00 27.45 254 SER B C 1
ATOM 4900 O O . SER B 1 259 ? 32.856 7.236 66.597 1.00 33.98 254 SER B O 1
ATOM 4911 N N . LEU B 1 261 ? 34.054 7.702 69.714 1.00 26.69 256 LEU B N 1
ATOM 4912 C CA . LEU B 1 261 ? 33.581 8.598 70.764 1.00 30.23 256 LEU B CA 1
ATOM 4913 C C . LEU B 1 261 ? 32.489 9.542 70.218 1.00 28.34 256 LEU B C 1
ATOM 4914 O O . LEU B 1 261 ? 31.785 10.203 70.977 1.00 24.44 256 LEU B O 1
ATOM 4919 N N . ASP B 1 262 ? 32.347 9.597 68.899 1.00 28.22 257 ASP B N 1
ATOM 4920 C CA . ASP B 1 262 ? 31.401 10.547 68.315 1.00 32.92 257 ASP B CA 1
ATOM 4921 C C . ASP B 1 262 ? 29.972 10.303 68.808 1.00 37.95 257 ASP B C 1
ATOM 4922 O O . ASP B 1 262 ? 29.276 11.194 69.211 1.00 33.45 257 ASP B O 1
ATOM 4927 N N . ASP B 1 263 ? 29.551 9.058 68.742 1.00 30.95 258 ASP B N 1
ATOM 4928 C CA . ASP B 1 263 ? 28.258 8.632 69.221 1.00 31.92 258 ASP B CA 1
ATOM 4929 C C . ASP B 1 263 ? 28.484 7.394 70.069 1.00 25.82 258 ASP B C 1
ATOM 4930 O O . ASP B 1 263 ? 28.458 6.277 69.526 1.00 26.42 258 ASP B O 1
ATOM 4935 N N . LEU B 1 264 ? 28.758 7.610 71.362 1.00 22.42 259 LEU B N 1
ATOM 4936 C CA . LEU B 1 264 ? 29.126 6.532 72.251 1.00 22.06 259 LEU B CA 1
ATOM 4937 C C . LEU B 1 264 ? 28.024 5.452 72.316 1.00 33.40 259 LEU B C 1
ATOM 4938 O O . LEU B 1 264 ? 28.349 4.293 72.193 1.00 23.35 259 LEU B O 1
ATOM 4943 N N . PRO B 1 265 ? 26.717 5.833 72.440 1.00 21.47 260 PRO B N 1
ATOM 4944 C CA . PRO B 1 265 ? 25.698 4.777 72.333 1.00 22.78 260 PRO B CA 1
ATOM 4945 C C . PRO B 1 265 ? 25.746 3.936 71.074 1.00 25.24 260 PRO B C 1
ATOM 4946 O O . PRO B 1 265 ? 25.578 2.750 71.140 1.00 31.76 260 PRO B O 1
ATOM 4950 N N . ARG B 1 266 ? 25.912 4.543 69.914 1.00 24.59 261 ARG B N 1
ATOM 4951 C CA . ARG B 1 266 ? 25.977 3.744 68.692 1.00 20.98 261 ARG B CA 1
ATOM 4952 C C . ARG B 1 266 ? 27.135 2.736 68.754 1.00 34.08 261 ARG B C 1
ATOM 4953 O O . ARG B 1 266 ? 27.029 1.607 68.276 1.00 30.33 261 ARG B O 1
ATOM 4961 N N . THR B 1 267 ? 28.256 3.165 69.310 1.00 27.48 262 THR B N 1
ATOM 4962 C CA . THR B 1 267 ? 29.453 2.298 69.438 1.00 26.35 262 THR B CA 1
ATOM 4963 C C . THR B 1 267 ? 29.116 1.017 70.271 1.00 22.98 262 THR B C 1
ATOM 4964 O O . THR B 1 267 ? 29.343 -0.080 69.812 1.00 28.86 262 THR B O 1
ATOM 4968 N N . PHE B 1 268 ? 28.561 1.209 71.458 1.00 27.04 263 PHE B N 1
ATOM 4969 C CA . PHE B 1 268 ? 28.221 0.107 72.333 1.00 27.72 263 PHE B CA 1
ATOM 4970 C C . PHE B 1 268 ? 27.144 -0.804 71.740 1.00 38.25 263 PHE B C 1
ATOM 4971 O O . PHE B 1 268 ? 27.280 -2.046 71.718 1.00 40.09 263 PHE B O 1
ATOM 4979 N N . ARG B 1 269 ? 26.104 -0.174 71.221 1.00 28.91 264 ARG B N 1
ATOM 4980 C CA . ARG B 1 269 ? 25.034 -0.866 70.547 1.00 28.72 264 ARG B CA 1
ATOM 4981 C C . ARG B 1 269 ? 25.421 -1.668 69.299 1.00 31.69 264 ARG B C 1
ATOM 4982 O O . ARG B 1 269 ? 25.182 -2.843 69.208 1.00 41.07 264 ARG B O 1
ATOM 4990 N N . GLU B 1 270 ? 26.024 -1.032 68.316 1.00 27.83 265 GLU B N 1
ATOM 4991 C CA . GLU B 1 270 ? 26.212 -1.680 67.015 1.00 31.63 265 GLU B CA 1
ATOM 4992 C C . GLU B 1 270 ? 27.371 -2.633 67.001 1.00 37.83 265 GLU B C 1
ATOM 4993 O O . GLU B 1 270 ? 27.424 -3.422 66.067 1.00 33.63 265 GLU B O 1
ATOM 4999 N N . LEU B 1 271 ? 28.310 -2.538 67.959 1.00 33.03 266 LEU B N 1
ATOM 5000 C CA . LEU B 1 271 ? 29.547 -3.374 67.882 1.00 32.36 266 LEU B CA 1
ATOM 5001 C C . LEU B 1 271 ? 29.395 -4.655 68.752 1.00 37.73 266 LEU B C 1
ATOM 5002 O O . LEU B 1 271 ? 30.309 -5.492 68.843 1.00 35.08 266 LEU B O 1
ATOM 5007 N N . GLY B 1 272 ? 28.227 -4.805 69.381 1.00 39.65 267 GLY B N 1
ATOM 5008 C CA . GLY B 1 272 ? 27.945 -5.939 70.251 1.00 34.01 267 GLY B CA 1
ATOM 5009 C C . GLY B 1 272 ? 28.821 -6.035 71.502 1.00 38.64 267 GLY B C 1
ATOM 5010 O O . GLY B 1 272 ? 29.190 -7.126 71.905 1.00 33.58 267 GLY B O 1
ATOM 5011 N N . VAL B 1 273 ? 29.112 -4.914 72.142 1.00 27.30 268 VAL B N 1
ATOM 5012 C CA . VAL B 1 273 ? 30.068 -4.868 73.229 1.00 22.79 268 VAL B CA 1
ATOM 5013 C C . VAL B 1 273 ? 29.517 -5.466 74.521 1.00 28.15 268 VAL B C 1
ATOM 5014 O O . VAL B 1 273 ? 28.475 -5.034 75.029 1.00 22.39 268 VAL B O 1
ATOM 5018 N N . THR B 1 274 ? 30.244 -6.406 75.097 1.00 19.04 269 THR B N 1
ATOM 5019 C CA . THR B 1 274 ? 29.846 -7.004 76.346 1.00 17.11 269 THR B CA 1
ATOM 5020 C C . THR B 1 274 ? 30.701 -6.593 77.518 1.00 17.82 269 THR B C 1
ATOM 5021 O O . THR B 1 274 ? 30.297 -6.774 78.662 1.00 22.05 269 THR B O 1
ATOM 5025 N N . HIS B 1 275 ? 31.912 -6.115 77.268 1.00 22.81 270 HIS B N 1
ATOM 5026 C CA . HIS B 1 275 ? 32.812 -5.679 78.355 1.00 17.54 270 HIS B CA 1
ATOM 5027 C C . HIS B 1 275 ? 33.441 -4.335 77.989 1.00 20.14 270 HIS B C 1
ATOM 5028 O O . HIS B 1 275 ? 33.878 -4.130 76.842 1.00 14.91 270 HIS B O 1
ATOM 5035 N N . ALA B 1 276 ? 33.597 -3.449 78.968 1.00 19.79 271 ALA B N 1
ATOM 5036 C CA . ALA B 1 276 ? 34.281 -2.200 78.658 1.00 19.68 271 ALA B CA 1
ATOM 5037 C C . ALA B 1 276 ? 34.810 -1.559 79.902 1.00 18.73 271 ALA B C 1
ATOM 5038 O O . ALA B 1 276 ? 34.458 -1.959 81.005 1.00 18.97 271 ALA B O 1
ATOM 5040 N N . GLY B 1 277 ? 35.703 -0.588 79.721 1.00 25.86 272 GLY B N 1
ATOM 5041 C CA . GLY B 1 277 ? 36.204 0.218 80.819 1.00 19.63 272 GLY B CA 1
ATOM 5042 C C . GLY B 1 277 ? 36.127 1.680 80.363 1.00 27.10 272 GLY B C 1
ATOM 5043 O O . GLY B 1 277 ? 36.342 1.957 79.201 1.00 21.49 272 GLY B O 1
ATOM 5044 N N . ILE B 1 278 ? 35.816 2.617 81.257 1.00 22.48 273 ILE B N 1
ATOM 5045 C CA . ILE B 1 278 ? 35.624 4.002 80.798 1.00 20.17 273 ILE B CA 1
ATOM 5046 C C . ILE B 1 278 ? 35.857 4.923 81.953 1.00 27.02 273 ILE B C 1
ATOM 5047 O O . ILE B 1 278 ? 35.633 4.547 83.089 1.00 28.31 273 ILE B O 1
ATOM 5052 N N . VAL B 1 279 ? 36.279 6.156 81.722 1.00 24.03 274 VAL B N 1
ATOM 5053 C CA . VAL B 1 279 ? 36.235 7.071 82.854 1.00 20.37 274 VAL B CA 1
ATOM 5054 C C . VAL B 1 279 ? 34.806 7.552 83.016 1.00 23.96 274 VAL B C 1
ATOM 5055 O O . VAL B 1 279 ? 34.073 7.787 82.020 1.00 23.58 274 VAL B O 1
ATOM 5059 N N . PRO B 1 280 ? 34.381 7.686 84.270 1.00 19.50 275 PRO B N 1
ATOM 5060 C CA . PRO B 1 280 ? 32.921 7.784 84.445 1.00 27.41 275 PRO B CA 1
ATOM 5061 C C . PRO B 1 280 ? 32.305 9.094 83.919 1.00 32.64 275 PRO B C 1
ATOM 5062 O O . PRO B 1 280 ? 31.099 9.159 83.579 1.00 27.71 275 PRO B O 1
ATOM 5066 N N . SER B 1 281 ? 33.104 10.147 83.856 1.00 21.53 276 SER B N 1
ATOM 5067 C CA . SER B 1 281 ? 32.571 11.435 83.420 1.00 24.02 276 SER B CA 1
ATOM 5068 C C . SER B 1 281 ? 32.152 11.299 81.953 1.00 26.03 276 SER B C 1
ATOM 5069 O O . SER B 1 281 ? 31.315 12.046 81.463 1.00 31.17 276 SER B O 1
ATOM 5072 N N . LEU B 1 282 ? 32.739 10.365 81.223 1.00 19.24 277 LEU B N 1
ATOM 5073 C CA . LEU B 1 282 ? 32.349 10.159 79.838 1.00 16.04 277 LEU B CA 1
ATOM 5074 C C . LEU B 1 282 ? 30.917 9.589 79.782 1.00 25.27 277 LEU B C 1
ATOM 5075 O O . LEU B 1 282 ? 30.128 9.869 78.852 1.00 26.54 277 LEU B O 1
ATOM 5080 N N . LEU B 1 283 ? 30.543 8.874 80.825 1.00 20.06 278 LEU B N 1
ATOM 5081 C CA . LEU B 1 283 ? 29.182 8.380 80.949 1.00 25.11 278 LEU B CA 1
ATOM 5082 C C . LEU B 1 283 ? 28.266 9.585 81.206 1.00 31.26 278 LEU B C 1
ATOM 5083 O O . LEU B 1 283 ? 27.203 9.696 80.636 1.00 30.20 278 LEU B O 1
ATOM 5088 N N . ASP B 1 284 ? 28.662 10.444 82.121 1.00 30.72 279 ASP B N 1
ATOM 5089 C CA . ASP B 1 284 ? 27.912 11.670 82.402 1.00 26.88 279 ASP B CA 1
ATOM 5090 C C . ASP B 1 284 ? 27.731 12.469 81.099 1.00 29.13 279 ASP B C 1
ATOM 5091 O O . ASP B 1 284 ? 26.609 12.828 80.727 1.00 28.32 279 ASP B O 1
ATOM 5096 N N . GLN B 1 285 ? 28.815 12.720 80.363 1.00 24.94 280 GLN B N 1
ATOM 5097 C CA . GLN B 1 285 ? 28.755 13.665 79.271 1.00 27.17 280 GLN B CA 1
ATOM 5098 C C . GLN B 1 285 ? 27.823 13.161 78.216 1.00 29.46 280 GLN B C 1
ATOM 5099 O O . GLN B 1 285 ? 27.011 13.920 77.644 1.00 25.96 280 GLN B O 1
ATOM 5105 N N . THR B 1 286 ? 27.958 11.892 77.902 1.00 25.07 281 THR B N 1
ATOM 5106 C CA . THR B 1 286 ? 27.156 11.298 76.816 1.00 23.57 281 THR B CA 1
ATOM 5107 C C . THR B 1 286 ? 25.760 10.858 77.232 1.00 25.28 281 THR B C 1
ATOM 5108 O O . THR B 1 286 ? 24.934 10.564 76.375 1.00 25.84 281 THR B O 1
ATOM 5112 N N . GLY B 1 287 ? 25.490 10.822 78.531 1.00 25.23 282 GLY B N 1
ATOM 5113 C CA . GLY B 1 287 ? 24.168 10.409 79.019 1.00 26.83 282 GLY B CA 1
ATOM 5114 C C . GLY B 1 287 ? 23.961 8.924 78.790 1.00 31.09 282 GLY B C 1
ATOM 5115 O O . GLY B 1 287 ? 22.851 8.446 78.635 1.00 29.68 282 GLY B O 1
ATOM 5116 N N . LEU B 1 288 ? 25.040 8.179 78.670 1.00 25.10 283 LEU B N 1
ATOM 5117 C CA . LEU B 1 288 ? 24.921 6.756 78.425 1.00 27.82 283 LEU B CA 1
ATOM 5118 C C . LEU B 1 288 ? 24.125 6.094 79.571 1.00 23.61 283 LEU B C 1
ATOM 5119 O O . LEU B 1 288 ? 24.332 6.404 80.743 1.00 27.78 283 LEU B O 1
ATOM 5124 N N . VAL B 1 289 ? 23.257 5.138 79.233 1.00 25.07 284 VAL B N 1
ATOM 5125 C CA . VAL B 1 289 ? 22.554 4.359 80.240 1.00 25.38 284 VAL B CA 1
ATOM 5126 C C . VAL B 1 289 ? 22.631 2.875 79.832 1.00 23.81 284 VAL B C 1
ATOM 5127 O O . VAL B 1 289 ? 22.869 2.555 78.663 1.00 24.20 284 VAL B O 1
ATOM 5131 N N . PRO B 1 290 ? 22.388 1.953 80.771 1.00 26.18 285 PRO B N 1
ATOM 5132 C CA . PRO B 1 290 ? 22.500 0.520 80.370 1.00 28.87 285 PRO B CA 1
ATOM 5133 C C . PRO B 1 290 ? 21.704 0.128 79.120 1.00 31.58 285 PRO B C 1
ATOM 5134 O O . PRO B 1 290 ? 22.163 -0.747 78.374 1.00 27.89 285 PRO B O 1
ATOM 5138 N N . GLU B 1 291 ? 20.584 0.789 78.824 1.00 24.09 286 GLU B N 1
ATOM 5139 C CA . GLU B 1 291 ? 19.852 0.424 77.614 1.00 26.00 286 GLU B CA 1
ATOM 5140 C C . GLU B 1 291 ? 20.555 0.858 76.284 1.00 32.21 286 GLU B C 1
ATOM 5141 O O . GLU B 1 291 ? 20.207 0.367 75.202 1.00 30.23 286 GLU B O 1
ATOM 5147 N N . ASP B 1 292 ? 21.513 1.790 76.351 1.00 30.26 287 ASP B N 1
ATOM 5148 C CA . ASP B 1 292 ? 22.374 2.099 75.208 1.00 29.19 287 ASP B CA 1
ATOM 5149 C C . ASP B 1 292 ? 23.354 0.936 74.894 1.00 29.97 287 ASP B C 1
ATOM 5150 O O . ASP B 1 292 ? 23.891 0.860 73.798 1.00 32.13 287 ASP B O 1
ATOM 5155 N N . ALA B 1 293 ? 23.574 0.042 75.854 1.00 28.65 288 ALA B N 1
ATOM 5156 C CA . ALA B 1 293 ? 24.605 -1.015 75.732 1.00 31.36 288 ALA B CA 1
ATOM 5157 C C . ALA B 1 293 ? 23.947 -2.373 75.995 1.00 24.13 288 ALA B C 1
ATOM 5158 O O . ALA B 1 293 ? 24.183 -3.069 77.004 1.00 25.91 288 ALA B O 1
ATOM 5160 N N . PRO B 1 294 ? 23.052 -2.763 75.080 1.00 31.72 289 PRO B N 1
ATOM 5161 C CA . PRO B 1 294 ? 22.192 -3.889 75.430 1.00 29.90 289 PRO B CA 1
ATOM 5162 C C . PRO B 1 294 ? 22.956 -5.171 75.716 1.00 39.00 289 PRO B C 1
ATOM 5163 O O . PRO B 1 294 ? 22.403 -6.058 76.382 1.00 32.34 289 PRO B O 1
ATOM 5167 N N . HIS B 1 295 ? 24.180 -5.331 75.207 1.00 37.69 290 HIS B N 1
ATOM 5168 C CA . HIS B 1 295 ? 24.869 -6.630 75.439 1.00 41.65 290 HIS B CA 1
ATOM 5169 C C . HIS B 1 295 ? 25.836 -6.596 76.603 1.00 32.21 290 HIS B C 1
ATOM 5170 O O . HIS B 1 295 ? 26.446 -7.609 76.931 1.00 29.43 290 HIS B O 1
ATOM 5177 N N . LEU B 1 296 ? 25.994 -5.413 77.184 1.00 21.51 291 LEU B N 1
ATOM 5178 C CA . LEU B 1 296 ? 27.028 -5.169 78.184 1.00 23.11 291 LEU B CA 1
ATOM 5179 C C . LEU B 1 296 ? 26.799 -6.012 79.449 1.00 24.91 291 LEU B C 1
ATOM 5180 O O . LEU B 1 296 ? 25.703 -6.092 79.922 1.00 26.80 291 LEU B O 1
ATOM 5185 N N . VAL B 1 297 ? 27.826 -6.686 79.966 1.00 22.56 292 VAL B N 1
ATOM 5186 C CA . VAL B 1 297 ? 27.701 -7.366 81.251 1.00 24.03 292 VAL B CA 1
ATOM 5187 C C . VAL B 1 297 ? 28.703 -6.851 82.286 1.00 20.26 292 VAL B C 1
ATOM 5188 O O . VAL B 1 297 ? 28.583 -7.141 83.466 1.00 27.43 292 VAL B O 1
ATOM 5192 N N . TYR B 1 298 ? 29.704 -6.086 81.850 1.00 21.29 293 TYR B N 1
ATOM 5193 C CA . TYR B 1 298 ? 30.729 -5.699 82.773 1.00 19.89 293 TYR B CA 1
ATOM 5194 C C . TYR B 1 298 ? 31.201 -4.286 82.379 1.00 20.36 293 TYR B C 1
ATOM 5195 O O . TYR B 1 298 ? 31.460 -4.012 81.208 1.00 20.50 293 TYR B O 1
ATOM 5204 N N . LEU B 1 299 ? 31.301 -3.388 83.338 1.00 21.71 294 LEU B N 1
ATOM 5205 C CA . LEU B 1 299 ? 31.753 -2.001 83.041 1.00 22.91 294 LEU B CA 1
ATOM 5206 C C . LEU B 1 299 ? 32.725 -1.572 84.122 1.00 18.83 294 LEU B C 1
ATOM 5207 O O . LEU B 1 299 ? 32.320 -1.382 85.282 1.00 22.77 294 LEU B O 1
ATOM 5212 N N . GLY B 1 300 ? 34.021 -1.518 83.785 1.00 18.59 295 GLY B N 1
ATOM 5213 C CA . GLY B 1 300 ? 34.986 -0.989 84.729 1.00 23.72 295 GLY B CA 1
ATOM 5214 C C . GLY B 1 300 ? 34.996 0.551 84.621 1.00 20.66 295 GLY B C 1
ATOM 5215 O O . GLY B 1 300 ? 34.881 1.109 83.553 1.00 24.16 295 GLY B O 1
ATOM 5216 N N . VAL B 1 301 ? 35.070 1.256 85.732 1.00 20.99 296 VAL B N 1
ATOM 5217 C CA . VAL B 1 301 ? 35.280 2.708 85.666 1.00 21.02 296 VAL B CA 1
ATOM 5218 C C . VAL B 1 301 ? 36.453 3.037 86.566 1.00 23.18 296 VAL B C 1
ATOM 5219 O O . VAL B 1 301 ? 36.789 2.286 87.470 1.00 22.41 296 VAL B O 1
ATOM 5223 N N . GLY B 1 302 ? 37.128 4.155 86.324 1.00 22.78 297 GLY B N 1
ATOM 5224 C CA . GLY B 1 302 ? 38.196 4.546 87.227 1.00 26.66 297 GLY B CA 1
ATOM 5225 C C . GLY B 1 302 ? 38.819 5.856 86.778 1.00 31.60 297 GLY B C 1
ATOM 5226 O O . GLY B 1 302 ? 38.430 6.399 85.746 1.00 28.82 297 GLY B O 1
ATOM 5227 N N . GLY B 1 303 ? 39.784 6.367 87.538 1.00 32.91 298 GLY B N 1
ATOM 5228 C CA . GLY B 1 303 ? 40.616 7.463 87.053 1.00 33.18 298 GLY B CA 1
ATOM 5229 C C . GLY B 1 303 ? 40.061 8.754 87.632 1.00 35.98 298 GLY B C 1
ATOM 5230 O O . GLY B 1 303 ? 40.697 9.786 87.679 1.00 36.68 298 GLY B O 1
ATOM 5231 N N . GLU B 1 304 ? 38.850 8.672 88.116 1.00 34.21 299 GLU B N 1
ATOM 5232 C CA . GLU B 1 304 ? 38.267 9.794 88.845 1.00 43.07 299 GLU B CA 1
ATOM 5233 C C . GLU B 1 304 ? 37.023 9.301 89.565 1.00 38.62 299 GLU B C 1
ATOM 5234 O O . GLU B 1 304 ? 36.496 8.249 89.245 1.00 33.24 299 GLU B O 1
ATOM 5240 N N . LYS B 1 305 ? 36.559 10.062 90.542 1.00 37.86 300 LYS B N 1
ATOM 5241 C CA . LYS B 1 305 ? 35.374 9.686 91.282 1.00 35.79 300 LYS B CA 1
ATOM 5242 C C . LYS B 1 305 ? 34.127 9.841 90.411 1.00 37.98 300 LYS B C 1
ATOM 5243 O O . LYS B 1 305 ? 34.032 10.770 89.621 1.00 37.83 300 LYS B O 1
ATOM 5257 N N . THR B 1 307 ? 30.069 10.590 89.621 1.00 26.24 302 THR B N 1
ATOM 5258 C CA . THR B 1 307 ? 29.080 11.455 90.219 1.00 38.42 302 THR B CA 1
ATOM 5259 C C . THR B 1 307 ? 27.957 10.640 90.811 1.00 40.47 302 THR B C 1
ATOM 5260 O O . THR B 1 307 ? 27.715 9.509 90.401 1.00 40.50 302 THR B O 1
ATOM 5264 N N . PRO B 1 308 ? 27.232 11.230 91.767 1.00 40.74 303 PRO B N 1
ATOM 5265 C CA . PRO B 1 308 ? 26.089 10.541 92.381 1.00 38.98 303 PRO B CA 1
ATOM 5266 C C . PRO B 1 308 ? 25.117 10.003 91.368 1.00 32.11 303 PRO B C 1
ATOM 5267 O O . PRO B 1 308 ? 24.623 8.877 91.532 1.00 33.67 303 PRO B O 1
ATOM 5271 N N . ARG B 1 309 ? 24.842 10.774 90.326 1.00 39.60 304 ARG B N 1
ATOM 5272 C CA . ARG B 1 309 ? 23.848 10.318 89.359 1.00 50.08 304 ARG B CA 1
ATOM 5273 C C . ARG B 1 309 ? 24.358 9.154 88.503 1.00 39.00 304 ARG B C 1
ATOM 5274 O O . ARG B 1 309 ? 23.594 8.272 88.159 1.00 37.80 304 ARG B O 1
ATOM 5282 N N . THR B 1 310 ? 25.633 9.194 88.122 1.00 37.03 305 THR B N 1
ATOM 5283 C CA . THR B 1 310 ? 26.227 8.051 87.414 1.00 36.75 305 THR B CA 1
ATOM 5284 C C . THR B 1 310 ? 26.073 6.774 88.221 1.00 24.81 305 THR B C 1
ATOM 5285 O O . THR B 1 310 ? 25.539 5.800 87.727 1.00 27.14 305 THR B O 1
ATOM 5289 N N . GLN B 1 311 ? 26.449 6.811 89.488 1.00 25.37 306 GLN B N 1
ATOM 5290 C CA . GLN B 1 311 ? 26.190 5.690 90.401 1.00 23.75 306 GLN B CA 1
ATOM 5291 C C . GLN B 1 311 ? 24.744 5.209 90.361 1.00 36.01 306 GLN B C 1
ATOM 5292 O O . GLN B 1 311 ? 24.484 3.992 90.217 1.00 31.72 306 GLN B O 1
ATOM 5298 N N . GLN B 1 312 ? 23.803 6.156 90.469 1.00 28.77 307 GLN B N 1
ATOM 5299 C CA . GLN B 1 312 ? 22.394 5.786 90.629 1.00 31.54 307 GLN B CA 1
ATOM 5300 C C . GLN B 1 312 ? 22.008 5.065 89.358 1.00 31.10 307 GLN B C 1
ATOM 5301 O O . GLN B 1 312 ? 21.356 4.021 89.374 1.00 32.07 307 GLN B O 1
ATOM 5307 N N . ILE B 1 313 ? 22.466 5.597 88.232 1.00 30.03 308 ILE B N 1
ATOM 5308 C CA . ILE B 1 313 ? 22.084 5.000 86.947 1.00 30.68 308 ILE B CA 1
ATOM 5309 C C . ILE B 1 313 ? 22.744 3.643 86.639 1.00 31.93 308 ILE B C 1
ATOM 5310 O O . ILE B 1 313 ? 22.122 2.775 86.071 1.00 33.34 308 ILE B O 1
ATOM 5315 N N . TRP B 1 314 ? 24.020 3.475 86.972 1.00 27.82 309 TRP B N 1
ATOM 5316 C CA . TRP B 1 314 ? 24.769 2.321 86.524 1.00 29.25 309 TRP B CA 1
ATOM 5317 C C . TRP B 1 314 ? 25.012 1.229 87.556 1.00 35.80 309 TRP B C 1
ATOM 5318 O O . TRP B 1 314 ? 25.368 0.131 87.154 1.00 32.76 309 TRP B O 1
ATOM 5329 N N . SER B 1 315 ? 24.829 1.522 88.850 1.00 30.35 310 SER B N 1
ATOM 5330 C CA . SER B 1 315 ? 25.232 0.574 89.901 1.00 29.43 310 SER B CA 1
ATOM 5331 C C . SER B 1 315 ? 24.089 -0.316 90.296 1.00 32.30 310 SER B C 1
ATOM 5332 O O . SER B 1 315 ? 24.263 -1.172 91.157 1.00 35.87 310 SER B O 1
ATOM 5335 N N . SER B 1 316 ? 22.928 -0.129 89.687 1.00 26.74 311 SER B N 1
ATOM 5336 C CA . SER B 1 316 ? 21.726 -0.861 90.152 1.00 33.91 311 SER B CA 1
ATOM 5337 C C . SER B 1 316 ? 21.178 -1.785 89.081 1.00 36.79 311 SER B C 1
ATOM 5338 O O . SER B 1 316 ? 20.045 -2.159 89.123 1.00 43.15 311 SER B O 1
ATOM 5341 N N . SER B 1 317 ? 21.979 -2.138 88.100 1.00 31.74 312 SER B N 1
ATOM 5342 C CA . SER B 1 317 ? 21.512 -2.972 87.034 1.00 29.21 312 SER B CA 1
ATOM 5343 C C . SER B 1 317 ? 21.711 -4.407 87.492 1.00 36.70 312 SER B C 1
ATOM 5344 O O . SER B 1 317 ? 22.613 -4.664 88.287 1.00 37.65 312 SER B O 1
ATOM 5347 N N . ASP B 1 318 ? 20.881 -5.342 87.024 1.00 33.49 313 ASP B N 1
ATOM 5348 C CA . ASP B 1 318 ? 21.163 -6.743 87.338 1.00 41.61 313 ASP B CA 1
ATOM 5349 C C . ASP B 1 318 ? 21.759 -7.486 86.135 1.00 42.04 313 ASP B C 1
ATOM 5350 O O . ASP B 1 318 ? 21.957 -8.691 86.184 1.00 45.26 313 ASP B O 1
ATOM 5355 N N . ARG B 1 319 ? 22.032 -6.750 85.063 1.00 36.44 314 ARG B N 1
ATOM 5356 C CA . ARG B 1 319 ? 22.730 -7.267 83.895 1.00 33.39 314 ARG B CA 1
ATOM 5357 C C . ARG B 1 319 ? 24.218 -6.808 83.888 1.00 36.19 314 ARG B C 1
ATOM 5358 O O . ARG B 1 319 ? 25.133 -7.597 83.607 1.00 35.58 314 ARG B O 1
ATOM 5366 N N . VAL B 1 320 ? 24.449 -5.537 84.209 1.00 31.33 315 VAL B N 1
ATOM 5367 C CA . VAL B 1 320 ? 25.769 -4.942 84.188 1.00 23.55 315 VAL B CA 1
ATOM 5368 C C . VAL B 1 320 ? 26.411 -4.936 85.589 1.00 27.55 315 VAL B C 1
ATOM 5369 O O . VAL B 1 320 ? 25.864 -4.388 86.538 1.00 31.75 315 VAL B O 1
ATOM 5373 N N . ALA B 1 321 ? 27.597 -5.517 85.708 1.00 24.04 316 ALA B N 1
ATOM 5374 C CA . ALA B 1 321 ? 28.402 -5.337 86.902 1.00 24.26 316 ALA B CA 1
ATOM 5375 C C . ALA B 1 321 ? 29.283 -4.070 86.743 1.00 30.93 316 ALA B C 1
ATOM 5376 O O . ALA B 1 321 ? 30.023 -3.927 85.765 1.00 24.16 316 ALA B O 1
ATOM 5378 N N . LEU B 1 322 ? 29.208 -3.177 87.711 1.00 29.90 317 LEU B N 1
ATOM 5379 C CA . LEU B 1 322 ? 29.954 -1.929 87.681 1.00 27.11 317 LEU B CA 1
ATOM 5380 C C . LEU B 1 322 ? 31.038 -2.045 88.742 1.00 27.24 317 LEU B C 1
ATOM 5381 O O . LEU B 1 322 ? 30.755 -2.393 89.892 1.00 31.35 317 LEU B O 1
ATOM 5386 N N . VAL B 1 323 ? 32.278 -1.795 88.331 1.00 20.42 318 VAL B N 1
ATOM 5387 C CA . VAL B 1 323 ? 33.472 -2.052 89.132 1.00 20.65 318 VAL B CA 1
ATOM 5388 C C . VAL B 1 323 ? 34.344 -0.805 89.099 1.00 21.43 318 VAL B C 1
ATOM 5389 O O . VAL B 1 323 ? 34.680 -0.279 88.029 1.00 20.95 318 VAL B O 1
ATOM 5393 N N . ASN B 1 324 ? 34.674 -0.279 90.262 1.00 23.08 319 ASN B N 1
ATOM 5394 C CA . ASN B 1 324 ? 35.588 0.833 90.347 1.00 22.46 319 ASN B CA 1
ATOM 5395 C C . ASN B 1 324 ? 37.001 0.297 90.404 1.00 26.07 319 ASN B C 1
ATOM 5396 O O . ASN B 1 324 ? 37.271 -0.654 91.163 1.00 30.04 319 ASN B O 1
ATOM 5401 N N . VAL B 1 325 ? 37.905 0.897 89.639 1.00 24.05 320 VAL B N 1
ATOM 5402 C CA . VAL B 1 325 ? 39.253 0.298 89.458 1.00 23.90 320 VAL B CA 1
ATOM 5403 C C . VAL B 1 325 ? 40.331 1.328 89.791 1.00 25.99 320 VAL B C 1
ATOM 5404 O O . VAL B 1 325 ? 40.273 2.440 89.299 1.00 22.54 320 VAL B O 1
ATOM 5408 N N . TYR B 1 326 ? 41.315 0.947 90.618 1.00 27.99 321 TYR B N 1
ATOM 5409 C CA . TYR B 1 326 ? 42.411 1.809 90.997 1.00 24.55 321 TYR B CA 1
ATOM 5410 C C . TYR B 1 326 ? 43.650 1.243 90.307 1.00 31.05 321 TYR B C 1
ATOM 5411 O O . TYR B 1 326 ? 43.968 0.042 90.425 1.00 28.02 321 TYR B O 1
ATOM 5420 N N . GLY B 1 327 ? 44.334 2.105 89.568 1.00 31.18 322 GLY B N 1
ATOM 5421 C CA . GLY B 1 327 ? 45.390 1.646 88.692 1.00 36.11 322 GLY B CA 1
ATOM 5422 C C . GLY B 1 327 ? 46.446 2.658 88.272 1.00 26.91 322 GLY B C 1
ATOM 5423 O O . GLY B 1 327 ? 46.475 3.116 87.135 1.00 31.42 322 GLY B O 1
ATOM 5424 N N . PRO B 1 328 ? 47.364 2.965 89.185 1.00 27.30 323 PRO B N 1
ATOM 5425 C CA . PRO B 1 328 ? 48.627 3.619 88.797 1.00 22.34 323 PRO B CA 1
ATOM 5426 C C . PRO B 1 328 ? 49.396 2.760 87.778 1.00 19.68 323 PRO B C 1
ATOM 5427 O O . PRO B 1 328 ? 49.413 1.529 87.943 1.00 18.97 323 PRO B O 1
ATOM 5431 N N . THR B 1 329 ? 49.985 3.382 86.763 1.00 19.13 324 THR B N 1
ATOM 5432 C CA . THR B 1 329 ? 50.789 2.669 85.769 1.00 21.36 324 THR B CA 1
ATOM 5433 C C . THR B 1 329 ? 51.888 1.780 86.398 1.00 20.74 324 THR B C 1
ATOM 5434 O O . THR B 1 329 ? 52.204 0.703 85.901 1.00 20.62 324 THR B O 1
ATOM 5438 N N . GLU B 1 330 ? 52.462 2.277 87.475 1.00 20.41 325 GLU B N 1
ATOM 5439 C CA . GLU B 1 330 ? 53.502 1.584 88.254 1.00 19.46 325 GLU B CA 1
ATOM 5440 C C . GLU B 1 330 ? 53.067 0.310 88.925 1.00 22.52 325 GLU B C 1
ATOM 5441 O O . GLU B 1 330 ? 53.912 -0.441 89.408 1.00 25.88 325 GLU B O 1
ATOM 5447 N N . VAL B 1 331 ? 51.777 0.049 88.989 1.00 21.81 326 VAL B N 1
ATOM 5448 C CA . VAL B 1 331 ? 51.278 -1.231 89.524 1.00 19.47 326 VAL B CA 1
ATOM 5449 C C . VAL B 1 331 ? 50.387 -1.951 88.499 1.00 18.63 326 VAL B C 1
ATOM 5450 O O . VAL B 1 331 ? 49.366 -2.566 88.836 1.00 24.96 326 VAL B O 1
ATOM 5454 N N . THR B 1 332 ? 50.788 -1.874 87.241 1.00 22.65 327 THR B N 1
ATOM 5455 C CA . THR B 1 332 ? 50.220 -2.677 86.168 1.00 21.62 327 THR B CA 1
ATOM 5456 C C . THR B 1 332 ? 48.693 -2.579 86.016 1.00 24.95 327 THR B C 1
ATOM 5457 O O . THR B 1 332 ? 47.935 -3.549 86.215 1.00 23.90 327 THR B O 1
ATOM 5461 N N . ILE B 1 333 ? 48.273 -1.416 85.604 1.00 22.45 328 ILE B N 1
ATOM 5462 C CA . ILE B 1 333 ? 46.915 -1.200 85.038 1.00 25.28 328 ILE B CA 1
ATOM 5463 C C . ILE B 1 333 ? 45.778 -1.147 86.034 1.00 29.38 328 ILE B C 1
ATOM 5464 O O . ILE B 1 333 ? 45.045 -0.212 86.012 1.00 31.72 328 ILE B O 1
ATOM 5469 N N . GLY B 1 334 ? 45.624 -2.138 86.900 1.00 26.79 329 GLY B N 1
ATOM 5470 C CA . GLY B 1 334 ? 44.551 -2.142 87.875 1.00 24.34 329 GLY B CA 1
ATOM 5471 C C . GLY B 1 334 ? 44.984 -3.086 88.973 1.00 26.91 329 GLY B C 1
ATOM 5472 O O . GLY B 1 334 ? 45.044 -4.316 88.765 1.00 24.78 329 GLY B O 1
ATOM 5473 N N . CYS B 1 335 ? 45.303 -2.546 90.146 1.00 26.52 330 CYS B N 1
ATOM 5474 C CA . CYS B 1 335 ? 45.729 -3.423 91.236 1.00 22.36 330 CYS B CA 1
ATOM 5475 C C . CYS B 1 335 ? 44.730 -3.541 92.363 1.00 34.19 330 CYS B C 1
ATOM 5476 O O . CYS B 1 335 ? 44.947 -4.339 93.279 1.00 28.69 330 CYS B O 1
ATOM 5479 N N . SER B 1 336 ? 43.658 -2.736 92.332 1.00 27.63 331 SER B N 1
ATOM 5480 C CA . SER B 1 336 ? 42.616 -2.850 93.352 1.00 27.57 331 SER B CA 1
ATOM 5481 C C . SER B 1 336 ? 41.268 -2.557 92.667 1.00 33.13 331 SER B C 1
ATOM 5482 O O . SER B 1 336 ? 41.197 -1.700 91.779 1.00 24.32 331 SER B O 1
ATOM 5485 N N . ALA B 1 337 ? 40.209 -3.279 93.024 1.00 26.72 332 ALA B N 1
ATOM 5486 C CA . ALA B 1 337 ? 38.910 -2.974 92.421 1.00 27.94 332 ALA B CA 1
ATOM 5487 C C . ALA B 1 337 ? 37.768 -3.432 93.325 1.00 30.06 332 ALA B C 1
ATOM 5488 O O . ALA B 1 337 ? 37.954 -4.261 94.176 1.00 29.97 332 ALA B O 1
ATOM 5490 N N . GLY B 1 338 ? 36.584 -2.856 93.166 1.00 33.51 333 GLY B N 1
ATOM 5491 C CA . GLY B 1 338 ? 35.451 -3.376 93.916 1.00 31.03 333 GLY B CA 1
ATOM 5492 C C . GLY B 1 338 ? 34.182 -3.067 93.157 1.00 25.32 333 GLY B C 1
ATOM 5493 O O . GLY B 1 338 ? 34.131 -2.046 92.451 1.00 25.67 333 GLY B O 1
ATOM 5494 N N . ARG B 1 339 ? 33.199 -3.949 93.294 1.00 26.30 334 ARG B N 1
ATOM 5495 C CA . ARG B 1 339 ? 31.901 -3.747 92.723 1.00 31.72 334 ARG B CA 1
ATOM 5496 C C . ARG B 1 339 ? 31.314 -2.517 93.406 1.00 31.69 334 ARG B C 1
ATOM 5497 O O . ARG B 1 339 ? 31.497 -2.314 94.608 1.00 29.15 334 ARG B O 1
ATOM 5505 N N . ILE B 1 340 ? 30.633 -1.697 92.616 1.00 23.75 335 ILE B N 1
ATOM 5506 C CA . ILE B 1 340 ? 29.941 -0.517 93.134 1.00 29.69 335 ILE B CA 1
ATOM 5507 C C . ILE B 1 340 ? 28.473 -0.812 93.106 1.00 32.19 335 ILE B C 1
ATOM 5508 O O . ILE B 1 340 ? 27.937 -1.221 92.061 1.00 27.84 335 ILE B O 1
ATOM 5513 N N . LEU B 1 341 ? 27.852 -0.711 94.282 1.00 29.67 336 LEU B N 1
ATOM 5514 C CA . LEU B 1 341 ? 26.402 -0.825 94.418 1.00 27.78 336 LEU B CA 1
ATOM 5515 C C . LEU B 1 341 ? 25.772 0.528 94.775 1.00 28.25 336 LEU B C 1
ATOM 5516 O O . LEU B 1 341 ? 26.458 1.527 95.043 1.00 28.00 336 LEU B O 1
ATOM 5521 N N . PRO B 1 342 ? 24.429 0.574 94.779 1.00 36.36 337 PRO B N 1
ATOM 5522 C CA . PRO B 1 342 ? 23.784 1.868 95.012 1.00 24.80 337 PRO B CA 1
ATOM 5523 C C . PRO B 1 342 ? 24.146 2.524 96.334 1.00 30.24 337 PRO B C 1
ATOM 5524 O O . PRO B 1 342 ? 24.229 3.773 96.390 1.00 33.95 337 PRO B O 1
ATOM 5528 N N . ASP B 1 343 ? 24.426 1.731 97.364 1.00 36.76 338 ASP B N 1
ATOM 5529 C CA . ASP B 1 343 ? 24.866 2.297 98.654 1.00 47.34 338 ASP B CA 1
ATOM 5530 C C . ASP B 1 343 ? 26.411 2.388 98.855 1.00 47.27 338 ASP B C 1
ATOM 5531 O O . ASP B 1 343 ? 26.859 2.806 99.925 1.00 47.19 338 ASP B O 1
ATOM 5536 N N . SER B 1 344 ? 27.209 2.010 97.853 1.00 34.25 339 SER B N 1
ATOM 5537 C CA . SER B 1 344 ? 28.681 2.111 97.971 1.00 35.60 339 SER B CA 1
ATOM 5538 C C . SER B 1 344 ? 29.162 3.567 98.079 1.00 32.21 339 SER B C 1
ATOM 5539 O O . SER B 1 344 ? 28.636 4.485 97.443 1.00 29.98 339 SER B O 1
ATOM 5542 N N . ASP B 1 345 ? 30.165 3.777 98.909 1.00 28.54 340 ASP B N 1
ATOM 5543 C CA . ASP B 1 345 ? 30.916 5.032 98.906 1.00 33.26 340 ASP B CA 1
ATOM 5544 C C . ASP B 1 345 ? 31.689 5.156 97.562 1.00 41.04 340 ASP B C 1
ATOM 5545 O O . ASP B 1 345 ? 32.351 4.200 97.134 1.00 36.65 340 ASP B O 1
ATOM 5550 N N . THR B 1 346 ? 31.624 6.287 96.862 1.00 32.27 341 THR B N 1
ATOM 5551 C CA . THR B 1 346 ? 32.269 6.316 95.534 1.00 34.75 341 THR B CA 1
ATOM 5552 C C . THR B 1 346 ? 33.763 6.486 95.613 1.00 35.57 341 THR B C 1
ATOM 5553 O O . THR B 1 346 ? 34.428 6.404 94.599 1.00 36.18 341 THR B O 1
ATOM 5557 N N . ARG B 1 347 ? 34.304 6.745 96.798 1.00 26.23 342 ARG B N 1
ATOM 5558 C CA . ARG B 1 347 ? 35.767 6.725 96.972 1.00 26.87 342 ARG B CA 1
ATOM 5559 C C . ARG B 1 347 ? 36.353 5.335 97.176 1.00 30.98 342 ARG B C 1
ATOM 5560 O O . ARG B 1 347 ? 37.559 5.196 97.217 1.00 32.93 342 ARG B O 1
ATOM 5568 N N . CYS B 1 348 ? 35.501 4.323 97.349 1.00 28.98 343 CYS B N 1
ATOM 5569 C CA . CYS B 1 348 ? 35.954 2.967 97.601 1.00 32.15 343 CYS B CA 1
ATOM 5570 C C . CYS B 1 348 ? 36.643 2.362 96.377 1.00 28.86 343 CYS B C 1
ATOM 5571 O O . CYS B 1 348 ? 36.050 2.269 95.318 1.00 31.51 343 CYS B O 1
ATOM 5574 N N . ILE B 1 349 ? 37.905 1.977 96.510 1.00 31.07 344 ILE B N 1
ATOM 5575 C CA . ILE B 1 349 ? 38.583 1.341 95.406 1.00 28.06 344 ILE B CA 1
ATOM 5576 C C . ILE B 1 349 ? 38.713 -0.172 95.602 1.00 31.78 344 ILE B C 1
ATOM 5577 O O . ILE B 1 349 ? 39.464 -0.821 94.898 1.00 33.90 344 ILE B O 1
ATOM 5582 N N . GLY B 1 350 ? 37.965 -0.718 96.553 1.00 29.80 345 GLY B N 1
ATOM 5583 C CA . GLY B 1 350 ? 37.797 -2.157 96.664 1.00 36.19 345 GLY B CA 1
ATOM 5584 C C . GLY B 1 350 ? 38.932 -2.874 97.375 1.00 33.84 345 GLY B C 1
ATOM 5585 O O . GLY B 1 350 ? 39.482 -2.397 98.361 1.00 33.58 345 GLY B O 1
ATOM 5586 N N . HIS B 1 351 ? 39.284 -4.037 96.852 1.00 30.01 346 HIS B N 1
ATOM 5587 C CA . HIS B 1 351 ? 40.301 -4.899 97.473 1.00 31.72 346 HIS B CA 1
ATOM 5588 C C . HIS B 1 351 ? 41.439 -5.158 96.502 1.00 27.64 346 HIS B C 1
ATOM 5589 O O . HIS B 1 351 ? 41.216 -5.214 95.312 1.00 26.07 346 HIS B O 1
ATOM 5596 N N . PRO B 1 352 ? 42.648 -5.372 97.017 1.00 26.58 347 PRO B N 1
ATOM 5597 C CA . PRO B 1 352 ? 43.775 -5.653 96.123 1.00 32.89 347 PRO B CA 1
ATOM 5598 C C . PRO B 1 352 ? 43.532 -6.896 95.247 1.00 34.31 347 PRO B C 1
ATOM 5599 O O . PRO B 1 352 ? 42.865 -7.847 95.676 1.00 30.76 347 PRO B O 1
ATOM 5603 N N . LEU B 1 353 ? 44.077 -6.902 94.033 1.00 29.84 348 LEU B N 1
ATOM 5604 C CA . LEU B 1 353 ? 43.849 -8.017 93.137 1.00 31.46 348 LEU B CA 1
ATOM 5605 C C . LEU B 1 353 ? 44.979 -9.067 93.206 1.00 27.77 348 LEU B C 1
ATOM 5606 O O . LEU B 1 353 ? 46.122 -8.757 93.508 1.00 28.31 348 LEU B O 1
ATOM 5611 N N . GLY B 1 354 ? 44.626 -10.299 92.901 1.00 28.21 349 GLY B N 1
ATOM 5612 C CA . GLY B 1 354 ? 45.621 -11.368 92.849 1.00 31.86 349 GLY B CA 1
ATOM 5613 C C . GLY B 1 354 ? 46.393 -11.499 94.151 1.00 37.32 349 GLY B C 1
ATOM 5614 O O . GLY B 1 354 ? 45.802 -11.511 95.239 1.00 37.70 349 GLY B O 1
ATOM 5615 N N . ASP B 1 355 ? 47.719 -11.575 94.066 1.00 28.91 350 ASP B N 1
ATOM 5616 C CA . ASP B 1 355 ? 48.488 -11.748 95.301 1.00 33.40 350 ASP B CA 1
ATOM 5617 C C . ASP B 1 355 ? 48.901 -10.396 95.904 1.00 36.78 350 ASP B C 1
ATOM 5618 O O . ASP B 1 355 ? 49.706 -10.360 96.850 1.00 37.66 350 ASP B O 1
ATOM 5623 N N . SER B 1 356 ? 48.342 -9.293 95.398 1.00 31.26 351 SER B N 1
ATOM 5624 C CA . SER B 1 356 ? 48.809 -7.973 95.840 1.00 27.80 351 SER B CA 1
ATOM 5625 C C . SER B 1 356 ? 48.517 -7.820 97.301 1.00 29.75 351 SER B C 1
ATOM 5626 O O . SER B 1 356 ? 47.497 -8.307 97.783 1.00 34.91 351 SER B O 1
ATOM 5629 N N . VAL B 1 357 ? 49.383 -7.115 98.006 1.00 33.11 352 VAL B N 1
ATOM 5630 C CA . VAL B 1 357 ? 49.070 -6.729 99.367 1.00 37.98 352 VAL B CA 1
ATOM 5631 C C . VAL B 1 357 ? 49.105 -5.203 99.535 1.00 38.90 352 VAL B C 1
ATOM 5632 O O . VAL B 1 357 ? 50.087 -4.567 99.167 1.00 34.01 352 VAL B O 1
ATOM 5636 N N . ALA B 1 358 ? 48.024 -4.627 100.068 1.00 32.38 353 ALA B N 1
ATOM 5637 C CA . ALA B 1 358 ? 47.985 -3.197 100.378 1.00 37.07 353 ALA B CA 1
ATOM 5638 C C . ALA B 1 358 ? 48.443 -2.946 101.820 1.00 39.94 353 ALA B C 1
ATOM 5639 O O . ALA B 1 358 ? 48.014 -3.630 102.718 1.00 48.80 353 ALA B O 1
ATOM 5641 N N . HIS B 1 359 ? 49.342 -1.990 102.019 1.00 32.12 354 HIS B N 1
ATOM 5642 C CA . HIS B 1 359 ? 49.714 -1.509 103.332 1.00 36.12 354 HIS B CA 1
ATOM 5643 C C . HIS B 1 359 ? 49.333 -0.046 103.398 1.00 37.44 354 HIS B C 1
ATOM 5644 O O . HIS B 1 359 ? 49.459 0.687 102.395 1.00 38.33 354 HIS B O 1
ATOM 5651 N N . VAL B 1 360 ? 48.908 0.407 104.573 1.00 40.45 355 VAL B N 1
ATOM 5652 C CA . VAL B 1 360 ? 48.782 1.855 104.807 1.00 38.74 355 VAL B CA 1
ATOM 5653 C C . VAL B 1 360 ? 49.854 2.277 105.815 1.00 41.36 355 VAL B C 1
ATOM 5654 O O . VAL B 1 360 ? 49.842 1.846 106.962 1.00 45.18 355 VAL B O 1
ATOM 5658 N N . LEU B 1 361 ? 50.779 3.118 105.377 1.00 39.84 356 LEU B N 1
ATOM 5659 C CA . LEU B 1 361 ? 51.927 3.497 106.189 1.00 38.60 356 LEU B CA 1
ATOM 5660 C C . LEU B 1 361 ? 51.879 4.965 106.500 1.00 40.75 356 LEU B C 1
ATOM 5661 O O . LEU B 1 361 ? 51.267 5.734 105.771 1.00 41.68 356 LEU B O 1
ATOM 5666 N N . ALA B 1 362 ? 52.534 5.371 107.579 1.00 51.30 357 ALA B N 1
ATOM 5667 C CA . ALA B 1 362 ? 52.711 6.788 107.845 1.00 52.55 357 ALA B CA 1
ATOM 5668 C C . ALA B 1 362 ? 53.411 7.378 106.631 1.00 54.94 357 ALA B C 1
ATOM 5669 O O . ALA B 1 362 ? 54.343 6.772 106.116 1.00 58.95 357 ALA B O 1
ATOM 5671 N N . PRO B 1 363 ? 52.934 8.533 106.145 1.00 50.83 358 PRO B N 1
ATOM 5672 C CA . PRO B 1 363 ? 53.530 9.138 104.949 1.00 58.72 358 PRO B CA 1
ATOM 5673 C C . PRO B 1 363 ? 55.070 9.208 104.999 1.00 74.95 358 PRO B C 1
ATOM 5674 O O . PRO B 1 363 ? 55.737 9.057 103.968 1.00 77.75 358 PRO B O 1
ATOM 5678 N N . GLY B 1 364 ? 55.641 9.384 106.184 1.00 69.30 359 GLY B N 1
ATOM 5679 C CA . GLY B 1 364 ? 57.069 9.607 106.280 1.00 64.79 359 GLY B CA 1
ATOM 5680 C C . GLY B 1 364 ? 57.905 8.417 106.719 1.00 69.48 359 GLY B C 1
ATOM 5681 O O . GLY B 1 364 ? 59.123 8.532 106.858 1.00 74.26 359 GLY B O 1
ATOM 5682 N N . SER B 1 365 ? 57.289 7.262 106.939 1.00 60.29 360 SER B N 1
ATOM 5683 C CA . SER B 1 365 ? 58.040 6.136 107.501 1.00 55.93 360 SER B CA 1
ATOM 5684 C C . SER B 1 365 ? 57.629 4.833 106.872 1.00 56.01 360 SER B C 1
ATOM 5685 O O . SER B 1 365 ? 56.949 4.824 105.861 1.00 60.87 360 SER B O 1
ATOM 5688 N N . ASN B 1 366 ? 58.027 3.728 107.489 1.00 48.52 361 ASN B N 1
ATOM 5689 C CA . ASN B 1 366 ? 57.569 2.414 107.063 1.00 50.47 361 ASN B CA 1
ATOM 5690 C C . ASN B 1 366 ? 56.617 1.819 108.085 1.00 51.28 361 ASN B C 1
ATOM 5691 O O . ASN B 1 366 ? 56.341 0.616 108.064 1.00 54.30 361 ASN B O 1
ATOM 5696 N N . GLU B 1 367 ? 56.101 2.655 108.972 1.00 53.59 362 GLU B N 1
ATOM 5697 C CA . GLU B 1 367 ? 55.236 2.179 110.042 1.00 62.10 362 GLU B CA 1
ATOM 5698 C C . GLU B 1 367 ? 53.789 2.047 109.579 1.00 54.36 362 GLU B C 1
ATOM 56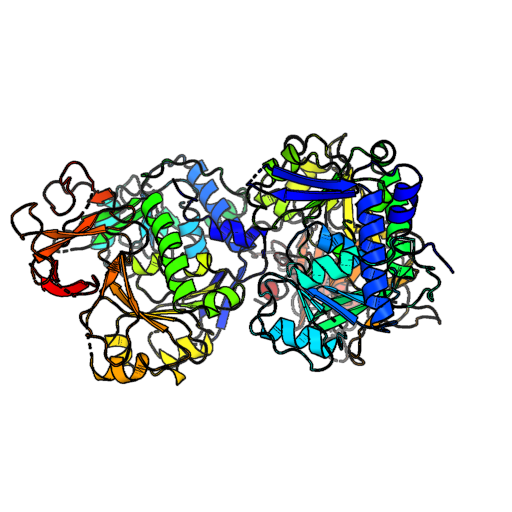99 O O . GLU B 1 367 ? 53.233 2.984 109.020 1.00 54.81 362 GLU B O 1
ATOM 5705 N N . HIS B 1 368 ? 53.189 0.881 109.818 1.00 57.00 363 HIS B N 1
ATOM 5706 C CA . HIS B 1 368 ? 51.776 0.670 109.532 1.00 55.31 363 HIS B CA 1
ATOM 5707 C C . HIS B 1 368 ? 50.937 1.544 110.455 1.00 60.29 363 HIS B C 1
ATOM 5708 O O . HIS B 1 368 ? 51.279 1.704 111.615 1.00 67.46 363 HIS B O 1
ATOM 5715 N N . VAL B 1 369 ? 49.842 2.113 109.954 1.00 49.88 364 VAL B N 1
ATOM 5716 C CA . VAL B 1 369 ? 48.919 2.844 110.817 1.00 46.39 364 VAL B CA 1
ATOM 5717 C C . VAL B 1 369 ? 47.846 1.892 111.336 1.00 48.83 364 VAL B C 1
ATOM 5718 O O . VAL B 1 369 ? 47.638 0.810 110.788 1.00 52.71 364 VAL B O 1
ATOM 5722 N N . LYS B 1 370 ? 47.164 2.282 112.406 1.00 71.83 365 LYS B N 1
ATOM 5723 C CA . LYS B 1 370 ? 46.075 1.464 112.918 1.00 70.17 365 LYS B CA 1
ATOM 5724 C C . LYS B 1 370 ? 44.980 1.432 111.875 1.00 61.47 365 LYS B C 1
ATOM 5725 O O . LYS B 1 370 ? 44.657 2.451 111.279 1.00 61.66 365 LYS B O 1
ATOM 5731 N N . LYS B 1 371 ? 44.419 0.253 111.644 1.00 76.82 366 LYS B N 1
ATOM 5732 C CA . LYS B 1 371 ? 43.381 0.106 110.637 1.00 72.62 366 LYS B CA 1
ATOM 5733 C C . LYS B 1 371 ? 42.291 1.134 110.894 1.00 79.13 366 LYS B C 1
ATOM 5734 O O . LYS B 1 371 ? 41.877 1.343 112.032 1.00 83.10 366 LYS B O 1
ATOM 5740 N N . GLY B 1 372 ? 41.848 1.793 109.831 1.00 52.23 367 GLY B N 1
ATOM 5741 C CA . GLY B 1 372 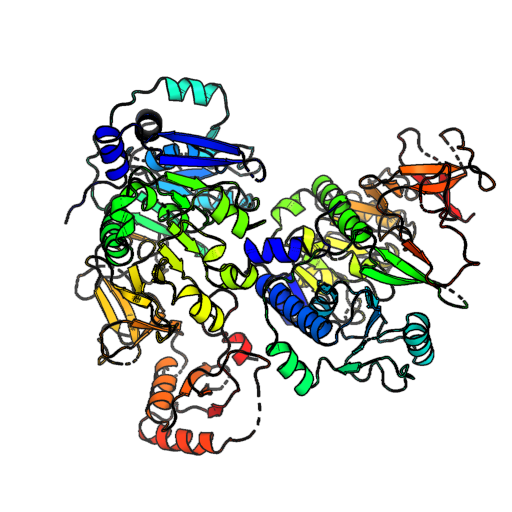? 40.834 2.817 109.941 1.00 48.85 367 GLY B CA 1
ATOM 5742 C C . GLY B 1 372 ? 41.451 4.193 109.903 1.00 49.81 367 GLY B C 1
ATOM 5743 O O . GLY B 1 372 ? 40.771 5.159 109.586 1.00 47.05 367 GLY B O 1
ATOM 5752 N N . ALA B 1 374 ? 44.098 7.039 108.384 1.00 37.65 369 ALA B N 1
ATOM 5753 C CA . ALA B 1 374 ? 44.565 7.431 107.077 1.00 37.45 369 ALA B CA 1
ATOM 5754 C C . ALA B 1 374 ? 46.075 7.274 107.009 1.00 45.85 369 ALA B C 1
ATOM 5755 O O . ALA B 1 374 ? 46.768 7.515 107.988 1.00 42.00 369 ALA B O 1
ATOM 5757 N N . GLY B 1 375 ? 46.577 6.884 105.847 1.00 40.78 370 GLY B N 1
ATOM 5758 C CA . GLY B 1 375 ? 48.011 6.810 105.611 1.00 39.39 370 GLY B CA 1
ATOM 5759 C C . GLY B 1 375 ? 48.292 6.623 104.132 1.00 36.71 370 GLY B C 1
ATOM 5760 O O . GLY B 1 375 ? 47.370 6.610 103.320 1.00 34.53 370 GLY B O 1
ATOM 5761 N N . GLU B 1 376 ? 49.555 6.517 103.771 1.00 37.72 371 GLU B N 1
ATOM 5762 C CA . GLU B 1 376 ? 49.927 6.288 102.375 1.00 36.62 371 GLU B CA 1
ATOM 5763 C C . GLU B 1 376 ? 49.756 4.828 101.966 1.00 33.46 371 GLU B C 1
ATOM 5764 O O . GLU B 1 376 ? 50.217 3.925 102.664 1.00 32.66 371 GLU B O 1
ATOM 5770 N N . LEU B 1 377 ? 49.091 4.615 100.831 1.00 33.03 372 LEU B N 1
ATOM 5771 C CA . LEU B 1 377 ? 48.925 3.292 100.256 1.00 28.07 372 LEU B CA 1
ATOM 5772 C C . LEU B 1 377 ? 50.250 2.823 99.648 1.00 34.14 372 LEU B C 1
ATOM 5773 O O . LEU B 1 377 ? 50.858 3.514 98.839 1.00 29.30 372 LEU B O 1
ATOM 5778 N N . VAL B 1 378 ? 50.685 1.636 100.047 1.00 35.00 373 VAL B N 1
ATOM 5779 C CA . VAL B 1 378 ? 51.925 1.066 99.546 1.00 34.39 373 VAL B CA 1
ATOM 5780 C C . VAL B 1 378 ? 51.598 -0.329 99.075 1.00 35.51 373 VAL B C 1
ATOM 5781 O O . VAL B 1 378 ? 51.022 -1.103 99.844 1.00 35.62 373 VAL B O 1
ATOM 5785 N N . ILE B 1 379 ? 51.911 -0.644 97.817 1.00 28.68 374 ILE B N 1
ATOM 5786 C CA . ILE B 1 379 ? 51.511 -1.935 97.261 1.00 26.14 374 ILE B CA 1
ATOM 5787 C C . ILE B 1 379 ? 52.706 -2.861 97.161 1.00 35.30 374 ILE B C 1
ATOM 5788 O O . ILE B 1 379 ? 53.812 -2.442 96.815 1.00 33.46 374 ILE B O 1
ATOM 5793 N N . GLU B 1 380 ? 52.455 -4.129 97.449 1.00 30.43 375 GLU B N 1
ATOM 5794 C CA . GLU B 1 380 ? 53.434 -5.175 97.338 1.00 35.45 375 GLU B CA 1
ATOM 5795 C C . GLU B 1 380 ? 52.849 -6.310 96.469 1.00 35.64 375 GLU B C 1
ATOM 5796 O O . GLU B 1 380 ? 51.627 -6.533 96.454 1.00 30.55 375 GLU B O 1
ATOM 5802 N N . GLY B 1 381 ? 53.689 -7.014 95.713 1.00 28.64 376 GLY B N 1
ATOM 5803 C CA . GLY B 1 381 ? 53.224 -8.219 95.047 1.00 30.53 376 GLY B CA 1
ATOM 5804 C C . GLY B 1 381 ? 53.531 -8.215 93.566 1.00 29.31 376 GLY B C 1
ATOM 5805 O O . GLY B 1 381 ? 54.292 -7.368 93.103 1.00 26.33 376 GLY B O 1
ATOM 5806 N N . SER B 1 382 ? 52.922 -9.162 92.841 1.00 27.19 377 SER B N 1
ATOM 5807 C CA . SER B 1 382 ? 53.277 -9.471 91.453 1.00 24.74 377 SER B CA 1
ATOM 5808 C C . SER B 1 382 ? 52.836 -8.389 90.455 1.00 28.69 377 SER B C 1
ATOM 5809 O O . SER B 1 382 ? 53.166 -8.474 89.286 1.00 24.38 377 SER B O 1
ATOM 5812 N N . LEU B 1 383 ? 52.104 -7.378 90.888 1.00 24.29 378 LEU B N 1
ATOM 5813 C CA . LEU B 1 383 ? 51.692 -6.331 89.944 1.00 23.70 378 LEU B CA 1
ATOM 5814 C C . LEU B 1 383 ? 52.639 -5.128 90.045 1.00 25.67 378 LEU B C 1
ATOM 5815 O O . LEU B 1 383 ? 52.546 -4.183 89.239 1.00 22.87 378 LEU B O 1
ATOM 5820 N N . VAL B 1 384 ? 53.539 -5.136 91.024 1.00 22.48 379 VAL B N 1
ATOM 5821 C CA . VAL B 1 384 ? 54.465 -3.996 91.173 1.00 25.78 379 VAL B CA 1
ATOM 5822 C C . VAL B 1 384 ? 55.489 -4.021 90.021 1.00 27.34 379 VAL B C 1
ATOM 5823 O O . VAL B 1 384 ? 56.153 -5.049 89.811 1.00 26.27 379 VAL B O 1
ATOM 5827 N N . ALA B 1 385 ? 55.592 -2.911 89.273 1.00 17.82 380 ALA B N 1
ATOM 5828 C CA . ALA B 1 385 ? 56.348 -2.859 88.018 1.00 21.12 380 ALA B CA 1
ATOM 5829 C C . ALA B 1 385 ? 57.868 -2.922 88.322 1.00 24.41 380 ALA B C 1
ATOM 5830 O O . ALA B 1 385 ? 58.260 -2.867 89.486 1.00 21.77 380 ALA B O 1
ATOM 5832 N N . ASN B 1 386 ? 58.703 -3.107 87.302 1.00 22.97 381 ASN B N 1
ATOM 5833 C CA . ASN B 1 386 ? 60.162 -3.227 87.536 1.00 23.28 381 ASN B CA 1
ATOM 5834 C C . ASN B 1 386 ? 60.758 -1.946 88.092 1.00 28.96 381 ASN B C 1
ATOM 5835 O O . ASN B 1 386 ? 61.586 -2.017 88.965 1.00 37.87 381 ASN B O 1
ATOM 5840 N N . GLY B 1 387 ? 60.315 -0.782 87.606 1.00 27.36 382 GLY B N 1
ATOM 5841 C CA . GLY B 1 387 ? 60.796 0.489 88.113 1.00 25.73 382 GLY B CA 1
ATOM 5842 C C . GLY B 1 387 ? 60.719 1.500 86.996 1.00 25.06 382 GLY B C 1
ATOM 5843 O O . GLY B 1 387 ? 60.179 1.212 85.939 1.00 26.56 382 GLY B O 1
ATOM 5844 N N . TYR B 1 388 ? 61.200 2.704 87.233 1.00 22.48 383 TYR B N 1
ATOM 5845 C CA . TYR B 1 388 ? 61.284 3.692 86.192 1.00 22.67 383 TYR B CA 1
ATOM 5846 C C . TYR B 1 388 ? 62.571 3.440 85.407 1.00 25.44 383 TYR B C 1
ATOM 5847 O O . TYR B 1 388 ? 63.533 2.957 85.981 1.00 22.58 383 TYR B O 1
ATOM 5856 N N . LEU B 1 389 ? 62.582 3.768 84.107 1.00 22.44 384 LEU B N 1
ATOM 5857 C CA . LEU B 1 389 ? 63.772 3.611 83.260 1.00 22.38 384 LEU B CA 1
ATOM 5858 C C . LEU B 1 389 ? 64.723 4.865 83.406 1.00 22.72 384 LEU B C 1
ATOM 5859 O O . LEU B 1 389 ? 64.366 5.965 82.999 1.00 21.34 384 LEU B O 1
ATOM 5864 N N . ASN B 1 390 ? 65.881 4.689 84.016 1.00 22.96 385 ASN B N 1
ATOM 5865 C CA . ASN B 1 390 ? 66.906 5.732 84.047 1.00 27.97 385 ASN B CA 1
ATOM 5866 C C . ASN B 1 390 ? 66.348 7.032 84.653 1.00 24.59 385 ASN B C 1
ATOM 5867 O O . ASN B 1 390 ? 66.519 8.133 84.094 1.00 24.98 385 ASN B O 1
ATOM 5872 N N . ARG B 1 391 ? 65.666 6.904 85.791 1.00 25.71 386 ARG B N 1
ATOM 5873 C CA . ARG B 1 391 ? 65.236 8.082 86.544 1.00 28.42 386 ARG B CA 1
ATOM 5874 C C . ARG B 1 391 ? 65.607 7.870 87.996 1.00 29.59 386 ARG B C 1
ATOM 5875 O O . ARG B 1 391 ? 64.749 7.670 88.825 1.00 29.89 386 ARG B O 1
ATOM 5883 N N . PRO B 1 392 ? 66.912 7.892 88.307 1.00 35.54 387 PRO B N 1
ATOM 5884 C CA . PRO B 1 392 ? 67.342 7.503 89.663 1.00 40.96 387 PRO B CA 1
ATOM 5885 C C . PRO B 1 392 ? 66.727 8.416 90.744 1.00 35.18 387 PRO B C 1
ATOM 5886 O O . PRO B 1 392 ? 66.567 7.998 91.889 1.00 41.25 387 PRO B O 1
ATOM 5890 N N . ASP B 1 393 ? 66.374 9.646 90.386 1.00 30.95 388 ASP B N 1
ATOM 5891 C CA . ASP B 1 393 ? 65.825 10.549 91.404 1.00 42.57 388 ASP B CA 1
ATOM 5892 C C . ASP B 1 393 ? 64.315 10.434 91.635 1.00 46.76 388 ASP B C 1
ATOM 5893 O O . ASP B 1 393 ? 63.807 10.978 92.610 1.00 42.11 388 ASP B O 1
ATOM 5898 N N . ALA B 1 394 ? 63.618 9.719 90.756 1.00 34.78 389 ALA B N 1
ATOM 5899 C CA . ALA B 1 394 ? 62.168 9.514 90.862 1.00 37.01 389 ALA B CA 1
ATOM 5900 C C . ALA B 1 394 ? 61.876 8.418 91.856 1.00 34.21 389 ALA B C 1
ATOM 5901 O O . ALA B 1 394 ? 62.221 7.262 91.617 1.00 42.05 389 ALA B O 1
ATOM 5903 N N . LYS B 1 395 ? 61.184 8.756 92.931 1.00 38.41 390 LYS B N 1
ATOM 5904 C CA . LYS B 1 395 ? 60.977 7.817 94.017 1.00 47.73 390 LYS B CA 1
ATOM 5905 C C . LYS B 1 395 ? 59.639 7.066 93.877 1.00 46.51 390 LYS B C 1
ATOM 5906 O O . LYS B 1 395 ? 58.828 7.362 93.001 1.00 42.27 390 LYS B O 1
ATOM 5912 N N . GLY B 1 396 ? 59.422 6.088 94.749 1.00 32.69 391 GLY B N 1
ATOM 5913 C CA . GLY B 1 396 ? 58.204 5.295 94.733 1.00 22.90 391 GLY B CA 1
ATOM 5914 C C . GLY B 1 396 ? 58.503 3.825 94.831 1.00 28.56 391 GLY B C 1
ATOM 5915 O O . GLY B 1 396 ? 57.922 3.108 95.642 1.00 33.60 391 GLY B O 1
ATOM 5916 N N . PHE B 1 397 ? 59.436 3.347 94.011 1.00 35.18 392 PHE B N 1
ATOM 5917 C CA . PHE B 1 397 ? 59.762 1.942 94.034 1.00 32.46 392 PHE B CA 1
ATOM 5918 C C . PHE B 1 397 ? 60.785 1.766 95.138 1.00 39.94 392 PHE B C 1
ATOM 5919 O O . PHE B 1 397 ? 61.689 2.557 95.242 1.00 47.83 392 PHE B O 1
ATOM 5927 N N . CYS B 1 398 ? 60.658 0.746 95.967 1.00 38.80 393 CYS B N 1
ATOM 5928 C CA . CYS B 1 398 ? 61.645 0.579 97.012 1.00 42.40 393 CYS B CA 1
ATOM 5929 C C . CYS B 1 398 ? 61.489 -0.763 97.642 1.00 49.11 393 CYS B C 1
ATOM 5930 O O . CYS B 1 398 ? 60.541 -1.487 97.350 1.00 43.99 393 CYS B O 1
ATOM 5933 N N . ASP B 1 399 ? 62.457 -1.097 98.489 1.00 57.46 394 ASP B N 1
ATOM 5934 C CA . ASP B 1 399 ? 62.404 -2.306 99.270 1.00 63.03 394 ASP B CA 1
ATOM 5935 C C . ASP B 1 399 ? 62.035 -1.896 100.664 1.00 63.35 394 ASP B C 1
ATOM 5936 O O . ASP B 1 399 ? 62.594 -0.959 101.227 1.00 70.71 394 ASP B O 1
ATOM 5941 N N . ILE B 1 400 ? 61.040 -2.583 101.195 1.00 59.42 395 ILE B N 1
ATOM 5942 C CA . ILE B 1 400 ? 60.548 -2.323 102.538 1.00 65.98 395 ILE B CA 1
ATOM 5943 C C . ILE B 1 400 ? 60.565 -3.698 103.185 1.00 70.75 395 ILE B C 1
ATOM 5944 O O . ILE B 1 400 ? 59.934 -4.633 102.679 1.00 60.36 395 ILE B O 1
ATOM 5949 N N . ASN B 1 401 ? 61.326 -3.832 104.269 1.00 85.54 396 ASN B N 1
ATOM 5950 C CA . ASN B 1 401 ? 61.579 -5.142 104.875 1.00 87.59 396 ASN B CA 1
ATOM 5951 C C . ASN B 1 401 ? 62.027 -6.176 103.830 1.00 86.02 396 ASN B C 1
ATOM 5952 O O . ASN B 1 401 ? 61.544 -7.309 103.827 1.00 82.10 396 ASN B O 1
ATOM 5957 N N . GLY B 1 402 ? 62.933 -5.796 102.933 1.00 64.36 397 GLY B N 1
ATOM 5958 C CA . GLY B 1 402 ? 63.401 -6.723 101.912 1.00 61.00 397 GLY B CA 1
ATOM 5959 C C . GLY B 1 402 ? 62.346 -7.299 100.953 1.00 68.97 397 GLY B C 1
ATOM 5960 O O . GLY B 1 402 ? 62.545 -8.373 100.376 1.00 63.72 397 GLY B O 1
ATOM 5961 N N . ARG B 1 403 ? 61.226 -6.602 100.768 1.00 68.49 398 ARG B N 1
ATOM 5962 C CA . ARG B 1 403 ? 60.277 -6.982 99.714 1.00 66.36 398 ARG B CA 1
ATOM 5963 C C . ARG B 1 403 ? 60.065 -5.783 98.762 1.00 53.65 398 ARG B C 1
ATOM 5964 O O . ARG B 1 403 ? 60.157 -4.623 99.169 1.00 49.99 398 ARG B O 1
ATOM 5972 N N . LYS B 1 404 ? 59.859 -6.083 97.486 1.00 45.11 399 LYS B N 1
ATOM 5973 C CA . LYS B 1 404 ? 59.685 -5.059 96.465 1.00 52.66 399 LYS B CA 1
ATOM 5974 C C . LYS B 1 404 ? 58.306 -4.403 96.569 1.00 41.30 399 LYS B C 1
ATOM 5975 O O . LYS B 1 404 ? 57.285 -5.094 96.520 1.00 40.84 399 LYS B O 1
ATOM 5989 N N . TYR B 1 406 ? 55.695 -0.523 95.975 1.00 25.54 401 TYR B N 1
ATOM 5990 C CA . TYR B 1 406 ? 55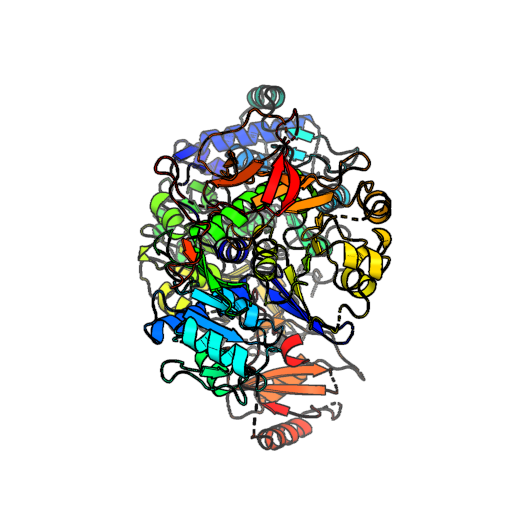.570 0.767 95.354 1.00 32.20 401 TYR B CA 1
ATOM 5991 C C . TYR B 1 406 ? 54.763 1.655 96.296 1.00 27.35 401 TYR B C 1
ATOM 5992 O O . TYR B 1 406 ? 53.661 1.278 96.694 1.00 28.31 401 TYR B O 1
ATOM 6001 N N . ARG B 1 407 ? 55.340 2.784 96.692 1.00 25.70 402 ARG B N 1
ATOM 6002 C CA . ARG B 1 407 ? 54.633 3.790 97.493 1.00 31.36 402 ARG B CA 1
ATOM 6003 C C . ARG B 1 407 ? 53.877 4.664 96.521 1.00 31.79 402 ARG B C 1
ATOM 6004 O O . ARG B 1 407 ? 54.497 5.249 95.651 1.00 29.75 402 ARG B O 1
ATOM 6012 N N . THR B 1 408 ? 52.550 4.715 96.626 1.00 28.17 403 THR B N 1
ATOM 6013 C CA . THR B 1 408 ? 51.736 5.300 95.583 1.00 27.43 403 THR B CA 1
ATOM 6014 C C . THR B 1 408 ? 51.711 6.838 95.649 1.00 31.20 403 THR B C 1
ATOM 6015 O O . THR B 1 408 ? 51.409 7.486 94.674 1.00 35.43 403 THR B O 1
ATOM 6019 N N . GLY B 1 409 ? 52.003 7.418 96.801 1.00 32.74 404 GLY B N 1
ATOM 6020 C CA . GLY B 1 409 ? 51.748 8.838 96.994 1.00 39.09 404 GLY B CA 1
ATOM 6021 C C . GLY B 1 409 ? 50.270 9.156 97.238 1.00 38.96 404 GLY B C 1
ATOM 6022 O O . GLY B 1 409 ? 49.900 10.323 97.290 1.00 40.83 404 GLY B O 1
ATOM 6023 N N . ASP B 1 410 ? 49.418 8.135 97.385 1.00 32.40 405 ASP B N 1
ATOM 6024 C CA . ASP B 1 410 ? 47.999 8.351 97.663 1.00 28.74 405 ASP B CA 1
ATOM 6025 C C . ASP B 1 410 ? 47.714 8.077 99.139 1.00 30.83 405 ASP B C 1
ATOM 6026 O O . ASP B 1 410 ? 48.296 7.185 99.734 1.00 35.13 405 ASP B O 1
ATOM 6031 N N . ILE B 1 411 ? 46.808 8.846 99.708 1.00 35.26 406 ILE B N 1
ATOM 6032 C CA . ILE B 1 411 ? 46.372 8.679 101.074 1.00 34.03 406 ILE B CA 1
ATOM 6033 C C . ILE B 1 411 ? 45.044 7.952 101.041 1.00 33.00 406 ILE B C 1
ATOM 6034 O O . ILE B 1 411 ? 44.143 8.309 100.258 1.00 31.93 406 ILE B O 1
ATOM 6039 N N . VAL B 1 412 ? 44.930 6.946 101.897 1.00 29.13 407 VAL B N 1
ATOM 6040 C CA . VAL B 1 412 ? 43.759 6.087 101.950 1.00 32.30 407 VAL B CA 1
ATOM 6041 C C . VAL B 1 412 ? 43.513 5.720 103.397 1.00 34.42 407 VAL B C 1
ATOM 6042 O O . VAL B 1 412 ? 44.348 5.971 104.259 1.00 30.73 407 VAL B O 1
ATOM 6046 N N . ARG B 1 413 ? 42.341 5.152 103.648 1.00 30.18 408 ARG B N 1
ATOM 6047 C CA . ARG B 1 413 ? 42.070 4.524 104.910 1.00 35.71 408 ARG B CA 1
ATOM 6048 C C . ARG B 1 413 ? 41.347 3.255 104.573 1.00 36.05 408 ARG B C 1
ATOM 6049 O O . ARG B 1 413 ? 40.685 3.168 103.560 1.00 41.24 408 ARG B O 1
ATOM 6065 N N . ASP B 1 415 ? 38.348 0.748 105.226 1.00 64.87 410 ASP B N 1
ATOM 6066 C CA . ASP B 1 415 ? 37.017 0.581 105.798 1.00 71.80 410 ASP B CA 1
ATOM 6067 C C . ASP B 1 415 ? 37.042 -0.603 106.779 1.00 78.70 410 ASP B C 1
ATOM 6068 O O . ASP B 1 415 ? 38.029 -1.345 106.859 1.00 78.63 410 ASP B O 1
ATOM 6073 N N . ALA B 1 416 ? 35.957 -0.786 107.520 1.00 80.55 411 ALA B N 1
ATOM 6074 C CA . ALA B 1 416 ? 35.894 -1.843 108.520 1.00 77.22 411 ALA B CA 1
ATOM 6075 C C . ALA B 1 416 ? 36.119 -3.216 107.875 1.00 85.53 411 ALA B C 1
ATOM 6076 O O . ALA B 1 416 ? 36.764 -4.099 108.460 1.00 84.96 411 ALA B O 1
ATOM 6078 N N . ASP B 1 417 ? 35.594 -3.376 106.662 1.00 76.29 412 ASP B N 1
ATOM 6079 C CA . ASP B 1 417 ? 35.649 -4.649 105.940 1.00 75.67 412 ASP B CA 1
ATOM 6080 C C . ASP B 1 417 ? 36.932 -4.843 105.123 1.00 74.83 412 ASP B C 1
ATOM 6081 O O . ASP B 1 417 ? 37.031 -5.788 104.331 1.00 69.57 412 ASP B O 1
ATOM 6086 N N . SER B 1 418 ? 37.901 -3.949 105.307 1.00 53.48 413 SER B N 1
ATOM 6087 C CA . SER B 1 418 ? 39.202 -4.046 104.617 1.00 57.94 413 SER B CA 1
ATOM 6088 C C . SER B 1 418 ? 39.208 -3.531 103.166 1.00 45.59 413 SER B C 1
ATOM 6089 O O . SER B 1 418 ? 40.232 -3.562 102.499 1.00 50.19 413 SER B O 1
ATOM 6092 N N . SER B 1 419 ? 38.086 -3.058 102.659 1.00 46.86 414 SER B N 1
ATOM 6093 C CA . SER B 1 419 ? 38.144 -2.389 101.382 1.00 41.31 414 SER B CA 1
ATOM 6094 C C . SER B 1 419 ? 38.817 -1.005 101.625 1.00 38.44 414 SER B C 1
ATOM 6095 O O . SER B 1 419 ? 38.891 -0.523 102.761 1.00 36.15 414 SER B O 1
ATOM 6098 N N . ILE B 1 420 ? 39.328 -0.378 100.575 1.00 30.97 415 ILE B N 1
ATOM 6099 C CA . ILE B 1 420 ? 40.197 0.777 100.733 1.00 28.59 415 ILE B CA 1
ATOM 6100 C C . ILE B 1 420 ? 39.455 1.994 100.183 1.00 31.05 415 ILE B C 1
ATOM 6101 O O . ILE B 1 420 ? 38.872 1.909 99.121 1.00 32.52 415 ILE B O 1
ATOM 6106 N N . LEU B 1 421 ? 39.467 3.095 100.923 1.00 31.05 416 LEU B N 1
ATOM 6107 C CA . LEU B 1 421 ? 38.851 4.363 100.501 1.00 34.11 416 LEU B CA 1
ATOM 6108 C C . LEU B 1 421 ? 39.949 5.304 100.070 1.00 31.67 416 LEU B C 1
ATOM 6109 O O . LEU B 1 421 ? 40.913 5.530 100.823 1.00 33.63 416 LEU B O 1
ATOM 6114 N N . PHE B 1 422 ? 39.809 5.863 98.870 1.00 29.70 417 PHE B N 1
ATOM 6115 C CA . PHE B 1 422 ? 40.786 6.845 98.363 1.00 28.41 417 PHE B CA 1
ATOM 6116 C C . PHE B 1 422 ? 40.493 8.220 98.921 1.00 32.97 417 PHE B C 1
ATOM 6117 O O . PHE B 1 422 ? 39.393 8.714 98.761 1.00 35.84 417 PHE B O 1
ATOM 6125 N N . LEU B 1 423 ? 41.458 8.835 99.596 1.00 29.71 418 LEU B N 1
ATOM 6126 C CA . LEU B 1 423 ? 41.226 10.113 100.259 1.00 32.86 418 LEU B CA 1
ATOM 6127 C C . LEU B 1 423 ? 41.827 11.314 99.524 1.00 38.88 418 LEU B C 1
ATOM 6128 O O . LEU B 1 423 ? 41.266 12.380 99.592 1.00 44.05 418 LEU B O 1
ATOM 6133 N N . GLY B 1 424 ? 42.933 11.146 98.818 1.00 37.41 419 GLY B N 1
ATOM 6134 C CA . GLY B 1 424 ? 43.595 12.250 98.153 1.00 35.59 419 GLY B CA 1
ATOM 6135 C C . GLY B 1 424 ? 45.084 12.000 97.935 1.00 42.97 419 GLY B C 1
ATOM 6136 O O . GLY B 1 424 ? 45.549 10.886 98.151 1.00 48.43 419 GLY B O 1
ATOM 6137 N N . ARG B 1 425 ? 45.841 13.019 97.517 1.00 41.71 420 ARG B N 1
ATOM 6138 C CA . ARG B 1 425 ? 47.271 12.847 97.273 1.00 40.43 420 ARG B CA 1
ATOM 6139 C C . ARG B 1 425 ? 48.028 13.201 98.511 1.00 46.63 420 ARG B C 1
ATOM 6140 O O . ARG B 1 425 ? 47.587 14.045 99.273 1.00 53.61 420 ARG B O 1
ATOM 6148 N N . LYS B 1 426 ? 49.167 12.546 98.729 1.00 46.24 421 LYS B N 1
ATOM 6149 C CA . LYS B 1 426 ? 50.080 12.926 99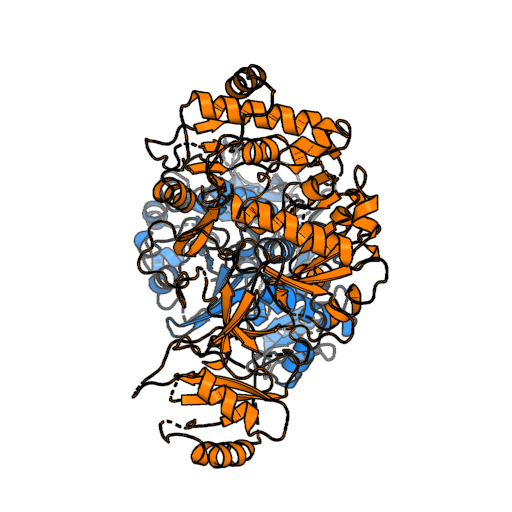.796 1.00 44.62 421 LYS B CA 1
ATOM 6150 C C . LYS B 1 426 ? 50.701 14.291 99.440 1.00 53.92 421 LYS B C 1
ATOM 6151 O O . LYS B 1 426 ? 50.992 14.557 98.272 1.00 50.88 421 LYS B O 1
ATOM 6157 N N . ASP B 1 427 ? 50.890 15.169 100.424 1.00 88.12 422 ASP B N 1
ATOM 6158 C CA . ASP B 1 427 ? 51.653 16.406 100.182 1.00 94.22 422 ASP B CA 1
ATOM 6159 C C . ASP B 1 427 ? 52.972 16.422 100.963 1.00 91.08 422 ASP B C 1
ATOM 6160 O O . ASP B 1 427 ? 53.049 15.887 102.073 1.00 86.11 422 ASP B O 1
ATOM 6165 N N . GLU B 1 428 ? 54.002 17.038 100.373 1.00 117.96 423 GLU B N 1
ATOM 6166 C CA . GLU B 1 428 ? 55.354 17.029 100.946 1.00 109.78 423 GLU B CA 1
ATOM 6167 C C . GLU B 1 428 ? 55.437 17.814 102.237 1.00 112.56 423 GLU B C 1
ATOM 6168 O O . GLU B 1 428 ? 54.800 18.854 102.382 1.00 109.89 423 GLU B O 1
ATOM 6174 N N . GLN B 1 429 ? 56.237 17.293 103.162 1.00 92.50 424 GLN B N 1
ATOM 6175 C CA . GLN B 1 429 ? 56.465 17.905 104.465 1.00 92.19 424 GLN B CA 1
ATOM 6176 C C . GLN B 1 429 ? 56.632 19.416 104.298 1.00 97.93 424 GLN B C 1
ATOM 6177 O O . GLN B 1 429 ? 57.110 19.877 103.259 1.00 93.66 424 GLN B O 1
ATOM 6183 N N . VAL B 1 430 ? 56.229 20.182 105.311 1.00 103.75 425 VAL B N 1
ATOM 6184 C CA . VAL B 1 430 ? 56.176 21.642 105.209 1.00 103.03 425 VAL B CA 1
ATOM 6185 C C . VAL B 1 430 ? 56.623 22.341 106.495 1.00 110.05 425 VAL B C 1
ATOM 6186 O O . VAL B 1 430 ? 55.877 22.418 107.471 1.00 108.53 425 VAL B O 1
ATOM 6190 N N . LYS B 1 431 ? 57.845 22.858 106.487 1.00 116.27 426 LYS B N 1
ATOM 6191 C CA . LYS B 1 431 ? 58.361 23.616 107.620 1.00 114.92 426 LYS B CA 1
ATOM 6192 C C . LYS B 1 431 ? 57.535 24.884 107.856 1.00 105.15 426 LYS B C 1
ATOM 6193 O O . LYS B 1 431 ? 56.875 25.028 108.887 1.00 1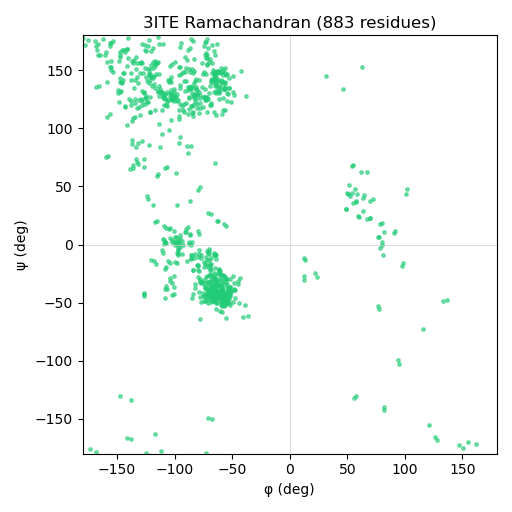00.80 426 LYS B O 1
ATOM 6199 N N . GLN B 1 435 ? 61.401 23.716 111.811 1.00 126.15 430 GLN B N 1
ATOM 6200 C CA . GLN B 1 435 ? 60.564 22.608 112.257 1.00 133.03 430 GLN B CA 1
ATOM 6201 C C . GLN B 1 435 ? 59.793 22.015 111.074 1.00 131.50 430 GLN B C 1
ATOM 6202 O O . GLN B 1 435 ? 59.399 22.747 110.168 1.00 133.86 430 GLN B O 1
ATOM 6208 N N . ARG B 1 436 ? 59.587 20.695 111.090 1.00 122.33 431 ARG B N 1
ATOM 6209 C CA . ARG B 1 436 ? 58.954 19.968 109.973 1.00 125.12 431 ARG B CA 1
ATOM 6210 C C . ARG B 1 436 ? 57.506 19.553 110.230 1.00 123.04 431 ARG B C 1
ATOM 6211 O O . ARG B 1 436 ? 57.164 19.098 111.321 1.00 118.23 431 ARG B O 1
ATOM 6219 N N . LEU B 1 437 ? 56.671 19.689 109.201 1.00 98.32 432 LEU B N 1
ATOM 6220 C CA . LEU B 1 437 ? 55.245 19.377 109.309 1.00 97.45 432 LEU B CA 1
ATOM 6221 C C . LEU B 1 437 ? 54.744 18.320 108.321 1.00 97.09 432 LEU B C 1
ATOM 6222 O O . LEU B 1 437 ? 55.122 18.313 107.147 1.00 93.97 432 LEU B O 1
ATOM 6227 N N . GLU B 1 438 ? 53.878 17.437 108.816 1.00 92.18 433 GLU B N 1
ATOM 6228 C CA . GLU B 1 438 ? 53.092 16.542 107.967 1.00 81.94 433 GLU B CA 1
ATOM 6229 C C . GLU B 1 438 ? 51.632 17.043 107.898 1.00 86.61 433 GLU B C 1
ATOM 6230 O O . GLU B 1 438 ? 50.825 16.794 108.807 1.00 74.90 433 GLU B O 1
ATOM 6236 N N . LEU B 1 439 ? 51.309 17.762 106.822 1.00 61.03 434 LEU B N 1
ATOM 6237 C CA . LEU B 1 439 ? 49.995 18.390 106.662 1.00 60.03 434 LEU B CA 1
ATOM 6238 C C . LEU B 1 439 ? 48.818 17.414 106.859 1.00 57.28 434 LEU B C 1
ATOM 6239 O O . LEU B 1 439 ? 47.828 17.746 107.524 1.00 48.45 434 LEU B O 1
ATOM 6244 N N . GLY B 1 440 ? 48.928 16.220 106.285 1.00 57.98 435 GLY B N 1
ATOM 6245 C CA . GLY B 1 440 ? 47.855 15.251 106.358 1.00 52.57 435 GLY B CA 1
ATOM 6246 C C . GLY B 1 440 ? 47.609 14.863 107.796 1.00 52.58 435 GLY B C 1
ATOM 6247 O O . GLY B 1 440 ? 46.485 14.581 108.196 1.00 49.06 435 GLY B O 1
ATOM 6248 N N . GLU B 1 441 ? 48.672 14.868 108.588 1.00 60.17 436 GLU B N 1
ATOM 6249 C CA . GLU B 1 441 ? 48.552 14.605 110.017 1.00 60.21 436 GLU B CA 1
ATOM 6250 C C . GLU B 1 441 ? 47.696 15.667 110.752 1.00 52.66 436 GLU B C 1
ATOM 6251 O O . GLU B 1 441 ? 46.865 15.309 111.584 1.00 55.80 436 GLU B O 1
ATOM 6257 N N . VAL B 1 442 ? 47.889 16.957 110.456 1.00 51.51 437 VAL B N 1
ATOM 6258 C CA . VAL B 1 442 ? 47.033 18.008 111.040 1.00 52.29 437 VAL B CA 1
ATOM 6259 C C . VAL B 1 442 ? 45.545 17.786 110.649 1.00 50.67 437 VAL B C 1
ATOM 6260 O O . VAL B 1 442 ? 44.664 17.722 111.508 1.00 45.16 437 VAL B O 1
ATOM 6264 N N . SER B 1 443 ? 45.292 17.624 109.351 1.00 51.45 438 SER B N 1
ATOM 6265 C CA . SER B 1 443 ? 43.970 17.300 108.829 1.00 45.78 438 SER B CA 1
ATOM 6266 C C . SER B 1 443 ? 43.301 16.122 109.499 1.00 50.69 438 SER B C 1
ATOM 6267 O O . SER B 1 443 ? 42.075 16.165 109.721 1.00 39.87 438 SER B O 1
ATOM 6270 N N . GLU B 1 444 ? 44.070 15.065 109.785 1.00 42.69 439 GLU B N 1
ATOM 6271 C CA . GLU B 1 444 ? 43.467 13.797 110.236 1.00 43.57 439 GLU B CA 1
ATOM 6272 C C . GLU B 1 444 ? 43.060 13.909 111.710 1.00 44.57 439 GLU B C 1
ATOM 6273 O O . GLU B 1 444 ? 42.023 13.393 112.126 1.00 45.03 439 GLU B O 1
ATOM 6279 N N . VAL B 1 445 ? 43.827 14.677 112.468 1.00 47.71 440 VAL B N 1
ATOM 6280 C CA . VAL B 1 445 ? 43.433 15.070 113.821 1.00 44.16 440 VAL B CA 1
ATOM 6281 C C . VAL B 1 445 ? 42.206 16.004 113.888 1.00 38.36 440 VAL B C 1
ATOM 6282 O O . VAL B 1 445 ? 41.346 15.869 114.756 1.00 38.95 440 VAL B O 1
ATOM 6286 N N . ILE B 1 446 ? 42.131 16.975 113.002 1.00 43.89 441 ILE B N 1
ATOM 6287 C CA . ILE B 1 446 ? 40.949 17.809 112.987 1.00 42.63 441 ILE B CA 1
ATOM 6288 C C . ILE B 1 446 ? 39.746 16.930 112.603 1.00 38.45 441 ILE B C 1
ATOM 6289 O O . ILE B 1 446 ? 38.699 17.021 113.214 1.00 40.04 441 ILE B O 1
ATOM 6294 N N . ARG B 1 447 ? 39.891 16.045 111.630 1.00 45.46 442 ARG B N 1
ATOM 6295 C CA . ARG B 1 447 ? 38.773 15.170 111.299 1.00 40.85 442 ARG B CA 1
ATOM 6296 C C . ARG B 1 447 ? 38.413 14.320 112.520 1.00 45.85 442 ARG B C 1
ATOM 6297 O O . ARG B 1 447 ? 37.232 14.163 112.849 1.00 43.97 442 ARG B O 1
ATOM 6305 N N . SER B 1 448 ? 39.418 13.774 113.202 1.00 49.05 443 SER B N 1
ATOM 6306 C CA . SER B 1 448 ? 39.137 12.916 114.352 1.00 49.75 443 SER B CA 1
ATOM 6307 C C . SER B 1 448 ? 38.426 13.668 115.495 1.00 47.91 443 SER B C 1
ATOM 6308 O O . SER B 1 448 ? 37.464 13.153 116.036 1.00 46.25 443 SER B O 1
ATOM 6311 N N . LEU B 1 449 ? 38.860 14.880 115.839 1.00 49.80 444 LEU B N 1
ATOM 6312 C CA . LEU B 1 449 ? 38.258 15.590 116.970 1.00 50.16 444 LEU B CA 1
ATOM 6313 C C . LEU B 1 449 ? 36.845 16.110 116.701 1.00 50.09 444 LEU B C 1
ATOM 6314 O O . LEU B 1 449 ? 36.053 16.241 117.618 1.00 66.62 444 LEU B O 1
ATOM 6319 N N . SER B 1 450 ? 36.501 16.391 115.456 1.00 54.41 445 SER B N 1
ATOM 6320 C CA . SER B 1 450 ? 35.206 17.012 115.204 1.00 64.69 445 SER B CA 1
ATOM 6321 C C . SER B 1 450 ? 34.075 16.037 115.465 1.00 54.76 445 SER B C 1
ATOM 6322 O O . SER B 1 450 ? 34.081 14.902 114.968 1.00 50.15 445 SER B O 1
ATOM 6325 N N . PRO B 1 451 ? 33.083 16.481 116.236 1.00 66.88 446 PRO B N 1
ATOM 6326 C CA . PRO B 1 451 ? 31.884 15.677 116.504 1.00 62.66 446 PRO B CA 1
ATOM 6327 C C . PRO B 1 451 ? 31.027 15.410 115.256 1.00 69.20 446 PRO B C 1
ATOM 6328 O O . PRO B 1 451 ? 30.357 14.380 115.174 1.00 62.67 446 PRO B O 1
ATOM 6332 N N . THR B 1 452 ? 31.054 16.328 114.297 1.00 59.50 447 THR B N 1
ATOM 6333 C CA . THR B 1 452 ? 30.352 16.125 113.035 1.00 61.29 447 THR B CA 1
ATOM 6334 C C . THR B 1 452 ? 31.300 15.569 111.952 1.00 57.01 447 THR B C 1
ATOM 6335 O O . THR B 1 452 ? 32.493 15.884 111.937 1.00 55.74 447 THR B O 1
ATOM 6339 N N . ASP B 1 453 ? 30.776 14.719 111.070 1.00 42.73 448 ASP B N 1
ATOM 6340 C CA . ASP B 1 453 ? 31.566 14.146 109.988 1.00 49.11 448 ASP B CA 1
ATOM 6341 C C . ASP B 1 453 ? 32.066 15.288 109.080 1.00 57.74 448 ASP B C 1
ATOM 6342 O O . ASP B 1 453 ? 31.278 16.112 108.609 1.00 59.42 448 ASP B O 1
ATOM 6347 N N . ILE B 1 454 ? 33.382 15.354 108.863 1.00 42.85 449 ILE B N 1
ATOM 6348 C CA . ILE B 1 454 ? 33.958 16.402 108.010 1.00 46.41 449 ILE B CA 1
ATOM 6349 C C . ILE B 1 454 ? 35.108 15.866 107.154 1.00 40.49 449 ILE B C 1
ATOM 6350 O O . ILE B 1 454 ? 35.747 14.885 107.498 1.00 39.57 449 ILE B O 1
ATOM 6355 N N . ASP B 1 455 ? 35.324 16.510 106.015 1.00 44.17 450 ASP B N 1
ATOM 6356 C CA . ASP B 1 455 ? 36.521 16.317 105.212 1.00 43.50 450 ASP B CA 1
ATOM 6357 C C . ASP B 1 455 ? 37.408 17.524 105.454 1.00 42.76 450 ASP B C 1
ATOM 6358 O O . ASP B 1 455 ? 36.931 18.665 105.419 1.00 43.29 450 ASP B O 1
ATOM 6363 N N . VAL B 1 456 ? 38.686 17.265 105.713 1.00 38.90 451 VAL B N 1
ATOM 6364 C CA . VAL B 1 456 ? 39.644 18.318 106.022 1.00 48.56 451 VAL B CA 1
ATOM 6365 C C . VAL B 1 456 ? 40.817 18.367 105.041 1.00 43.19 451 VAL B C 1
ATOM 6366 O O . VAL B 1 456 ? 41.324 17.330 104.605 1.00 43.66 451 VAL B O 1
ATOM 6370 N N . VAL B 1 457 ? 41.277 19.579 104.750 1.00 43.97 452 VAL B N 1
ATOM 6371 C CA . VAL B 1 457 ? 42.475 19.806 103.938 1.00 54.20 452 VAL B CA 1
ATOM 6372 C C . VAL B 1 457 ? 43.345 20.878 104.587 1.00 47.87 452 VAL B C 1
ATOM 6373 O O . VAL B 1 457 ? 42.839 21.899 105.013 1.00 45.46 452 VAL B O 1
ATOM 6377 N N . THR B 1 458 ? 44.650 20.639 104.660 1.00 55.70 453 THR B N 1
ATOM 6378 C CA . THR B 1 458 ? 45.564 21.588 105.295 1.00 62.95 453 THR B CA 1
ATOM 6379 C C . THR B 1 458 ? 46.715 21.974 104.350 1.00 68.53 453 THR B C 1
ATOM 6380 O O . THR B 1 458 ? 47.422 21.117 103.817 1.00 75.83 453 THR B O 1
ATOM 6384 N N . LEU B 1 459 ? 46.899 23.270 104.143 1.00 69.19 454 LEU B N 1
ATOM 6385 C CA . LEU B 1 459 ? 47.902 23.758 103.208 1.00 66.36 454 LEU B CA 1
ATOM 6386 C C . LEU B 1 459 ? 48.764 24.802 103.872 1.00 71.55 454 LEU B C 1
ATOM 6387 O O . LEU B 1 459 ? 48.343 25.418 104.843 1.00 71.52 454 LEU B O 1
ATOM 6392 N N . LEU B 1 460 ? 49.967 25.005 103.349 1.00 78.83 455 LEU B N 1
ATOM 6393 C CA . LEU B 1 460 ? 50.773 26.144 103.767 1.00 89.56 455 LEU B CA 1
ATOM 6394 C C . LEU B 1 460 ? 50.717 27.204 102.684 1.00 87.25 455 LEU B C 1
ATOM 6395 O O . LEU B 1 460 ? 51.305 27.049 101.620 1.00 90.96 455 LEU B O 1
ATOM 6400 N N . LEU B 1 461 ? 49.990 28.276 102.971 1.00 70.00 456 LEU B N 1
ATOM 6401 C CA . LEU B 1 461 ? 49.714 29.313 101.995 1.00 75.69 456 LEU B CA 1
ATOM 6402 C C . LEU B 1 461 ? 50.340 30.645 102.409 1.00 83.40 456 LEU B C 1
ATOM 6403 O O . LEU B 1 461 ? 50.989 31.314 101.600 1.00 79.23 456 LEU B O 1
ATOM 6408 N N . PHE B 1 470 ? 51.375 31.011 105.977 1.00 86.04 465 PHE B N 1
ATOM 6409 C CA . PHE B 1 470 ? 50.331 30.573 106.903 1.00 92.58 465 PHE B CA 1
ATOM 6410 C C . PHE B 1 470 ? 49.971 29.088 106.780 1.00 92.13 465 PHE B C 1
ATOM 6411 O O . PHE B 1 470 ? 50.139 28.479 105.725 1.00 85.78 465 PHE B O 1
ATOM 6419 N N . LEU B 1 471 ? 49.503 28.514 107.888 1.00 73.52 466 LEU B N 1
ATOM 6420 C CA . LEU B 1 471 ? 49.092 27.117 107.945 1.00 73.35 466 LEU B CA 1
ATOM 6421 C C . LEU B 1 471 ? 47.587 27.062 108.179 1.00 67.40 466 LEU B C 1
ATOM 6422 O O . LEU B 1 471 ? 47.111 27.278 109.298 1.00 62.29 466 LEU B O 1
ATOM 6427 N N . VAL B 1 472 ? 46.835 26.767 107.125 1.00 66.37 467 VAL B N 1
ATOM 6428 C CA . VAL B 1 472 ? 45.387 26.866 107.198 1.00 65.21 467 VAL B CA 1
ATOM 6429 C C . VAL B 1 472 ? 44.703 25.530 106.947 1.00 67.92 467 VAL B C 1
ATOM 6430 O O . VAL B 1 472 ? 45.164 24.722 106.125 1.00 58.09 467 VAL B O 1
ATOM 6434 N N . SER B 1 473 ? 43.610 25.310 107.680 1.00 64.28 468 SER B N 1
ATOM 6435 C CA . SER B 1 473 ? 42.818 24.093 107.555 1.00 65.22 468 SER B CA 1
ATOM 6436 C C . SER B 1 473 ? 41.450 24.442 107.018 1.00 62.49 468 SER B C 1
ATOM 6437 O O . SER B 1 473 ? 40.790 25.363 107.495 1.00 65.44 468 SER B O 1
ATOM 6440 N N . PHE B 1 474 ? 41.032 23.693 106.014 1.00 52.47 469 PHE B N 1
ATOM 6441 C CA . PHE B 1 474 ? 39.736 23.890 105.399 1.00 51.49 469 PHE B CA 1
ATOM 6442 C C . PHE B 1 474 ? 38.875 22.697 105.753 1.00 49.71 469 PHE B C 1
ATOM 6443 O O . PHE B 1 474 ? 39.313 21.552 105.606 1.00 49.39 469 PHE B O 1
ATOM 6451 N N . VAL B 1 475 ? 37.660 22.966 106.221 1.00 47.91 470 VAL B N 1
ATOM 6452 C CA . VAL B 1 475 ? 36.778 21.936 106.723 1.00 43.47 470 VAL B CA 1
ATOM 6453 C C . VAL B 1 475 ? 35.449 21.968 105.994 1.00 50.69 470 VAL B C 1
ATOM 6454 O O . VAL B 1 475 ? 34.795 23.015 105.922 1.00 48.96 470 VAL B O 1
ATOM 6458 N N . ALA B 1 476 ? 35.060 20.821 105.441 1.00 49.75 471 ALA B N 1
ATOM 6459 C CA . ALA B 1 476 ? 33.750 20.671 104.792 1.00 56.19 471 ALA B CA 1
ATOM 6460 C C . ALA B 1 476 ? 32.955 19.497 105.366 1.00 51.65 471 ALA B C 1
ATOM 6461 O O . ALA B 1 476 ? 33.519 18.501 105.852 1.00 47.89 471 ALA B O 1
ATOM 6463 N N . SER B 1 477 ? 31.636 19.612 105.295 1.00 49.56 472 SER B N 1
ATOM 6464 C CA . SER B 1 477 ? 30.752 18.519 105.691 1.00 57.03 472 SER B CA 1
ATOM 6465 C C . SER B 1 477 ? 30.991 17.270 104.806 1.00 53.83 472 SER B C 1
ATOM 6466 O O . SER B 1 477 ? 31.031 17.367 103.581 1.00 53.94 472 SER B O 1
ATOM 6469 N N . SER B 1 478 ? 31.176 16.105 105.419 1.00 45.95 473 SER B N 1
ATOM 6470 C CA . SER B 1 478 ? 31.418 14.878 104.645 1.00 59.84 473 SER B CA 1
ATOM 6471 C C . SER B 1 478 ? 30.333 14.616 103.610 1.00 63.49 473 SER B C 1
ATOM 6472 O O . SER B 1 478 ? 29.165 14.508 103.958 1.00 62.15 473 SER B O 1
ATOM 6475 N N . GLY B 1 479 ? 30.718 14.485 102.346 1.00 56.31 474 GLY B N 1
ATOM 6476 C CA . GLY B 1 479 ? 29.752 14.316 101.267 1.00 59.29 474 GLY B CA 1
ATOM 6477 C C . GLY B 1 479 ? 29.106 15.603 100.733 1.00 64.82 474 GLY B C 1
ATOM 6478 O O . GLY B 1 479 ? 28.155 15.550 99.955 1.00 58.00 474 GLY B O 1
ATOM 6479 N N . ALA B 1 480 ? 29.605 16.770 101.120 1.00 75.10 475 ALA B N 1
ATOM 6480 C CA . ALA B 1 480 ? 29.057 18.006 100.568 1.00 75.38 475 ALA B CA 1
ATOM 6481 C C . ALA B 1 480 ? 29.216 17.970 99.053 1.00 77.52 475 ALA B C 1
ATOM 6482 O O . ALA B 1 480 ? 30.339 17.987 98.537 1.00 75.91 475 ALA B O 1
ATOM 6484 N N . ALA B 1 481 ? 28.092 17.890 98.347 1.00 72.25 476 ALA B N 1
ATOM 6485 C CA . ALA B 1 481 ? 28.085 17.984 96.888 1.00 72.45 476 ALA B CA 1
ATOM 6486 C C . ALA B 1 481 ? 29.096 19.018 96.407 1.00 69.67 476 ALA B C 1
ATOM 6487 O O . ALA B 1 481 ? 29.093 20.168 96.857 1.00 72.71 476 ALA B O 1
ATOM 6489 N N . VAL B 1 482 ? 29.965 18.613 95.488 1.00 67.14 477 VAL B N 1
ATOM 6490 C CA . VAL B 1 482 ? 30.881 19.556 94.867 1.00 68.53 477 VAL B CA 1
ATOM 6491 C C . VAL B 1 482 ? 30.121 20.312 93.787 1.00 72.67 477 VAL B C 1
ATOM 6492 O O . VAL B 1 482 ? 30.604 20.444 92.663 1.00 73.59 477 VAL B O 1
ATOM 6496 N N . ARG B 1 483 ? 28.922 20.782 94.140 1.00 93.57 478 ARG B N 1
ATOM 6497 C CA . ARG B 1 483 ? 28.115 21.664 93.294 1.00 95.16 478 ARG B CA 1
ATOM 6498 C C . ARG B 1 483 ? 28.327 23.128 93.682 1.00 108.65 478 ARG B C 1
ATOM 6499 O O . ARG B 1 483 ? 27.989 23.539 94.797 1.00 113.16 478 ARG B O 1
ATOM 6507 N N . GLY B 1 484 ? 28.881 23.917 92.768 1.00 78.80 479 GLY B N 1
ATOM 6508 C CA . GLY B 1 484 ? 28.740 25.358 92.875 1.00 79.32 479 GLY B CA 1
ATOM 6509 C C . GLY B 1 484 ? 29.998 26.180 92.969 1.00 91.79 479 GLY B C 1
ATOM 6510 O O . GLY B 1 484 ? 31.059 25.800 92.458 1.00 84.50 479 GLY B O 1
ATOM 6511 N N . GLU B 1 485 ? 29.824 27.356 93.566 1.00 89.12 480 GLU B N 1
ATOM 6512 C CA . GLU B 1 485 ? 30.911 28.210 94.004 1.00 91.77 480 GLU B CA 1
ATOM 6513 C C . GLU B 1 485 ? 31.404 27.740 95.374 1.00 97.64 480 GLU B C 1
ATOM 6514 O O . GLU B 1 485 ? 30.691 27.063 96.128 1.00 88.03 480 GLU B O 1
ATOM 6520 N N . LEU B 1 486 ? 32.625 28.146 95.689 1.00 77.21 481 LEU B N 1
ATOM 6521 C CA . LEU B 1 486 ? 33.356 27.630 96.823 1.00 73.93 481 LEU B CA 1
ATOM 6522 C C . LEU B 1 486 ? 33.494 28.724 97.873 1.00 76.45 481 LEU B C 1
ATOM 6523 O O . LEU B 1 486 ? 34.410 29.538 97.827 1.00 80.63 481 LEU B O 1
ATOM 6528 N N . ARG B 1 487 ? 32.577 28.723 98.826 1.00 77.88 482 ARG B N 1
ATOM 6529 C CA . ARG B 1 487 ? 32.453 29.812 99.768 1.00 86.20 482 ARG B CA 1
ATOM 6530 C C . ARG B 1 487 ? 32.736 29.327 101.208 1.00 86.02 482 ARG B C 1
ATOM 6531 O O . ARG B 1 487 ? 33.583 29.879 101.929 1.00 73.22 482 ARG B O 1
ATOM 6539 N N . ASN B 1 492 ? 30.939 32.799 108.383 1.00 87.21 487 ASN B N 1
ATOM 6540 C CA . ASN B 1 492 ? 29.701 32.453 109.075 1.00 84.01 487 ASN B CA 1
ATOM 6541 C C . ASN B 1 492 ? 29.936 31.750 110.421 1.00 93.09 487 ASN B C 1
ATOM 6542 O O . ASN B 1 492 ? 29.723 32.353 111.469 1.00 82.49 487 ASN B O 1
ATOM 6547 N N . TYR B 1 493 ? 30.363 30.485 110.399 1.00 113.14 488 TYR B N 1
ATOM 6548 C CA . TYR B 1 493 ? 30.624 29.737 111.640 1.00 104.61 488 TYR B CA 1
ATOM 6549 C C . TYR B 1 493 ? 32.093 29.696 112.030 1.00 101.16 488 TYR B C 1
ATOM 6550 O O . TYR B 1 493 ? 32.677 28.622 112.130 1.00 105.93 488 TYR B O 1
ATOM 6559 N N . LYS B 1 494 ? 32.695 30.847 112.279 1.00 92.48 489 LYS B N 1
ATOM 6560 C CA . LYS B 1 494 ? 34.072 30.851 112.740 1.00 97.89 489 LYS B CA 1
ATOM 6561 C C . LYS B 1 494 ? 34.125 30.714 114.266 1.00 101.84 489 LYS B C 1
ATOM 6562 O O . LYS B 1 494 ? 34.948 31.326 114.952 1.00 98.37 489 LYS B O 1
ATOM 6568 N N . GLU B 1 495 ? 33.215 29.893 114.778 1.00 106.11 490 GLU B N 1
ATOM 6569 C CA . GLU B 1 495 ? 33.226 29.469 116.163 1.00 103.54 490 GLU B CA 1
ATOM 6570 C C . GLU B 1 495 ? 33.636 27.997 116.150 1.00 109.84 490 GLU B C 1
ATOM 6571 O O . GLU B 1 495 ? 34.493 27.567 116.923 1.00 95.42 490 GLU B O 1
ATOM 6577 N N . ILE B 1 496 ? 33.023 27.226 115.255 1.00 116.72 491 ILE B N 1
ATOM 6578 C CA . ILE B 1 496 ? 33.503 25.877 114.970 1.00 115.14 491 ILE B CA 1
ATOM 6579 C C . ILE B 1 496 ? 35.017 25.923 114.820 1.00 118.24 491 ILE B C 1
ATOM 6580 O O . ILE B 1 496 ? 35.710 24.941 115.115 1.00 118.33 491 ILE B O 1
ATOM 6585 N N . ASN B 1 497 ? 35.534 27.052 114.336 1.00 83.50 492 ASN B N 1
ATOM 6586 C CA . ASN B 1 497 ? 36.969 27.261 114.358 1.00 84.28 492 ASN B CA 1
ATOM 6587 C C . ASN B 1 497 ? 37.445 27.091 115.805 1.00 88.48 492 ASN B C 1
ATOM 6588 O O . ASN B 1 497 ? 38.178 26.150 116.091 1.00 94.54 492 ASN B O 1
ATOM 6593 N N . ASN B 1 498 ? 36.993 27.953 116.716 1.00 92.42 493 ASN B N 1
ATOM 6594 C CA . ASN B 1 498 ? 37.262 27.792 118.157 1.00 95.95 493 ASN B CA 1
ATOM 6595 C C . ASN B 1 498 ? 37.265 26.347 118.658 1.00 97.00 493 ASN B C 1
ATOM 6596 O O . ASN B 1 498 ? 38.268 25.874 119.199 1.00 92.45 493 ASN B O 1
ATOM 6601 N N . SER B 1 499 ? 36.122 25.672 118.516 1.00 98.63 494 SER B N 1
ATOM 6602 C CA . SER B 1 499 ? 35.943 24.288 118.975 1.00 92.16 494 SER B CA 1
ATOM 6603 C C . SER B 1 499 ? 37.141 23.413 118.619 1.00 94.18 494 SER B C 1
ATOM 6604 O O . SER B 1 499 ? 37.686 22.699 119.466 1.00 90.11 494 SER B O 1
ATOM 6607 N N . LEU B 1 500 ? 37.533 23.481 117.349 1.00 82.10 495 LEU B N 1
ATOM 6608 C CA . LEU B 1 500 ? 38.565 22.615 116.800 1.00 79.94 495 LEU B CA 1
ATOM 6609 C C . LEU B 1 500 ? 39.944 23.273 116.867 1.00 84.22 495 LEU B C 1
ATOM 6610 O O . LEU B 1 500 ? 40.951 22.632 116.585 1.00 81.50 495 LEU B O 1
ATOM 6615 N N . ARG B 1 501 ? 39.989 24.550 117.233 1.00 87.84 496 ARG B N 1
ATOM 6616 C CA . ARG B 1 501 ? 41.260 25.220 117.479 1.00 92.12 496 ARG B CA 1
ATOM 6617 C C . ARG B 1 501 ? 41.730 24.796 118.858 1.00 93.62 496 ARG B C 1
ATOM 6618 O O . ARG B 1 501 ? 42.914 24.528 119.080 1.00 96.21 496 ARG B O 1
ATOM 6626 N N . GLN B 1 502 ? 40.776 24.731 119.780 1.00 104.63 497 GLN B N 1
ATOM 6627 C CA . GLN B 1 502 ? 41.052 24.386 121.165 1.00 111.52 497 GLN B CA 1
ATOM 6628 C C . GLN B 1 502 ? 41.252 22.887 121.293 1.00 109.63 497 GLN B C 1
ATOM 6629 O O . GLN B 1 502 ? 42.343 22.431 121.632 1.00 104.91 497 GLN B O 1
ATOM 6635 N N . ALA B 1 503 ? 40.195 22.131 121.004 1.00 90.75 498 ALA B N 1
ATOM 6636 C CA . ALA B 1 503 ? 40.241 20.671 121.002 1.00 76.75 498 ALA B CA 1
ATOM 6637 C C . ALA B 1 503 ? 41.513 20.144 120.315 1.00 81.03 498 ALA B C 1
ATOM 6638 O O . ALA B 1 503 ? 42.033 19.078 120.662 1.00 77.42 498 ALA B O 1
ATOM 6640 N N . CYS B 1 504 ? 42.027 20.926 119.370 1.00 95.83 499 CYS B N 1
ATOM 6641 C CA . CYS B 1 504 ? 43.187 20.546 118.564 1.00 92.98 499 CYS B CA 1
ATOM 6642 C C . CYS B 1 504 ? 44.524 20.854 119.249 1.00 97.13 499 CYS B C 1
ATOM 6643 O O . CYS B 1 504 ? 45.444 20.036 119.210 1.00 96.30 499 CYS B O 1
ATOM 6646 N N . GLU B 1 505 ? 44.619 22.028 119.877 1.00 109.17 500 GLU B N 1
ATOM 6647 C CA . GLU B 1 505 ? 45.859 22.500 120.516 1.00 110.84 500 GLU B CA 1
ATOM 6648 C C . GLU B 1 505 ? 46.373 21.618 121.650 1.00 107.28 500 GLU B C 1
ATOM 6649 O O . GLU B 1 505 ? 47.575 21.630 121.963 1.00 84.68 500 GLU B O 1
ATOM 6655 N N . GLN B 1 506 ? 45.455 20.882 122.270 1.00 109.08 501 GLN B N 1
ATOM 6656 C CA . GLN B 1 506 ? 45.775 20.034 123.406 1.00 104.53 501 GLN B CA 1
ATOM 6657 C C . GLN B 1 506 ? 46.505 18.775 122.971 1.00 115.54 501 GLN B C 1
ATOM 6658 O O . GLN B 1 506 ? 47.460 18.342 123.620 1.00 113.94 501 GLN B O 1
ATOM 6664 N N . THR B 1 507 ? 46.050 18.184 121.872 1.00 98.63 502 THR B N 1
ATOM 6665 C CA . THR B 1 507 ? 46.661 16.965 121.356 1.00 88.43 502 THR B CA 1
ATOM 6666 C C . THR B 1 507 ? 47.642 17.259 120.223 1.00 83.89 502 THR B C 1
ATOM 6667 O O . THR B 1 507 ? 47.762 16.461 119.303 1.00 93.60 502 THR B O 1
ATOM 6671 N N . LEU B 1 508 ? 48.348 18.387 120.279 1.00 70.54 503 LEU B N 1
ATOM 6672 C CA . LEU B 1 508 ? 49.255 18.749 119.183 1.00 78.25 503 LEU B CA 1
ATOM 6673 C C . LEU B 1 508 ? 50.366 19.763 119.545 1.00 76.25 503 LEU B C 1
ATOM 6674 O O . LEU B 1 508 ? 50.113 20.731 120.272 1.00 79.63 503 LEU B O 1
ATOM 6679 N N . PRO B 1 509 ? 51.599 19.545 119.016 1.00 101.53 504 PRO B N 1
ATOM 6680 C CA . PRO B 1 509 ? 52.684 20.533 119.131 1.00 103.57 504 PRO B CA 1
ATOM 6681 C C . PRO B 1 509 ? 52.247 21.853 118.520 1.00 108.70 504 PRO B C 1
ATOM 6682 O O . PRO B 1 509 ? 51.850 21.852 117.362 1.00 112.57 504 PRO B O 1
ATOM 6686 N N . ALA B 1 510 ? 52.329 22.952 119.262 1.00 85.47 505 ALA B N 1
ATOM 6687 C CA . ALA B 1 510 ? 51.717 24.208 118.825 1.00 81.33 505 ALA B CA 1
ATOM 6688 C C . ALA B 1 510 ? 52.071 24.575 117.380 1.00 78.98 505 ALA B C 1
ATOM 6689 O O . ALA B 1 510 ? 51.304 25.250 116.700 1.00 79.23 505 ALA B O 1
ATOM 6691 N N . TYR B 1 511 ? 53.224 24.121 116.906 1.00 95.31 506 TYR B N 1
ATOM 6692 C CA . TYR B 1 511 ? 53.666 24.469 115.563 1.00 96.38 506 TYR B CA 1
ATOM 6693 C C . TYR B 1 511 ? 52.950 23.636 114.506 1.00 102.31 506 TYR B C 1
ATOM 6694 O O . TYR B 1 511 ? 53.403 23.536 113.368 1.00 105.31 506 TYR B O 1
ATOM 6711 N N . VAL B 1 513 ? 49.265 23.552 114.904 1.00 96.92 508 VAL B N 1
ATOM 6712 C CA . VAL B 1 513 ? 47.892 24.004 115.018 1.00 92.56 508 VAL B CA 1
ATOM 6713 C C . VAL B 1 513 ? 47.646 25.019 113.910 1.00 102.23 508 VAL B C 1
ATOM 6714 O O . VAL B 1 513 ? 48.480 25.890 113.671 1.00 99.35 508 VAL B O 1
ATOM 6718 N N . PRO B 1 514 ? 46.514 24.889 113.205 1.00 92.48 509 PRO B N 1
ATOM 6719 C CA . PRO B 1 514 ? 46.176 25.824 112.124 1.00 92.34 509 PRO B CA 1
ATOM 6720 C C . PRO B 1 514 ? 46.143 27.275 112.605 1.00 86.89 509 PRO B C 1
ATOM 6721 O O . PRO B 1 514 ? 45.785 27.512 113.756 1.00 86.69 509 PRO B O 1
ATOM 6725 N N . ASP B 1 515 ? 46.505 28.226 111.748 1.00 92.87 510 ASP B N 1
ATOM 6726 C CA . ASP B 1 515 ? 46.184 29.633 112.003 1.00 94.60 510 ASP B CA 1
ATOM 6727 C C . ASP B 1 515 ? 44.669 29.776 112.119 1.00 98.23 510 ASP B C 1
ATOM 6728 O O . ASP B 1 515 ? 44.140 30.239 113.137 1.00 101.42 510 ASP B O 1
ATOM 6733 N N . PHE B 1 516 ? 43.976 29.379 111.054 1.00 79.27 511 PHE B N 1
ATOM 6734 C CA . PHE B 1 516 ? 42.521 29.432 111.018 1.00 78.62 511 PHE B CA 1
ATOM 6735 C C . PHE B 1 516 ? 41.964 28.090 110.562 1.00 80.35 511 PHE B C 1
ATOM 6736 O O . PHE B 1 516 ? 42.589 27.389 109.762 1.00 74.01 511 PHE B O 1
ATOM 6744 N N . ILE B 1 517 ? 40.793 27.739 111.084 1.00 63.47 512 ILE B N 1
ATOM 6745 C CA . ILE B 1 517 ? 40.117 26.506 110.712 1.00 65.43 512 ILE B CA 1
ATOM 6746 C C . ILE B 1 517 ? 38.855 26.903 109.949 1.00 73.65 512 ILE B C 1
ATOM 6747 O O . ILE B 1 517 ? 37.761 27.012 110.515 1.00 70.94 512 ILE B O 1
ATOM 6752 N N . ILE B 1 518 ? 39.036 27.138 108.653 1.00 68.22 513 ILE B N 1
ATOM 6753 C CA . ILE B 1 518 ? 38.000 27.697 107.792 1.00 64.33 513 ILE B CA 1
ATOM 6754 C C . ILE B 1 518 ? 37.031 26.648 107.245 1.00 63.32 513 ILE B C 1
ATOM 6755 O O . ILE B 1 518 ? 37.442 25.731 106.540 1.00 64.23 513 ILE B O 1
ATOM 6760 N N . PRO B 1 519 ? 35.733 26.789 107.557 1.00 63.84 514 PRO B N 1
ATOM 6761 C CA . PRO B 1 519 ? 34.690 25.935 106.967 1.00 59.06 514 PRO B CA 1
ATOM 6762 C C . PRO B 1 519 ? 34.289 26.455 105.583 1.00 70.40 514 PRO B C 1
ATOM 6763 O O . PRO B 1 519 ? 34.207 27.667 105.401 1.00 61.52 514 PRO B O 1
ATOM 6767 N N . ILE B 1 520 ? 34.050 25.550 104.632 1.00 65.38 515 ILE B N 1
ATOM 6768 C CA . ILE B 1 520 ? 33.766 25.921 103.245 1.00 58.19 515 ILE B CA 1
ATOM 6769 C C . ILE B 1 520 ? 32.662 25.009 102.666 1.00 63.74 515 ILE B C 1
ATOM 6770 O O . ILE B 1 520 ? 32.394 23.928 103.198 1.00 56.48 515 ILE B O 1
ATOM 6775 N N . SER B 1 521 ? 32.018 25.455 101.588 1.00 58.74 516 SER B N 1
ATOM 6776 C CA . SER B 1 521 ? 30.889 24.728 101.021 1.00 52.88 516 SER B CA 1
ATOM 6777 C C . SER B 1 521 ? 31.287 23.335 100.598 1.00 51.07 516 SER B C 1
ATOM 6778 O O . SER B 1 521 ? 30.481 22.411 100.713 1.00 52.78 516 SER B O 1
ATOM 6781 N N . PHE B 1 522 ? 32.515 23.159 100.109 1.00 44.21 517 PHE B N 1
ATOM 6782 C CA . PHE B 1 522 ? 32.952 21.806 99.751 1.00 46.26 517 PHE B CA 1
ATOM 6783 C C . PHE B 1 522 ? 34.445 21.734 99.508 1.00 49.60 517 PHE B C 1
ATOM 6784 O O . PHE B 1 522 ? 35.098 22.764 99.419 1.00 49.49 517 PHE B O 1
ATOM 6792 N N . ILE B 1 523 ? 34.985 20.515 99.434 1.00 48.29 518 ILE B N 1
ATOM 6793 C CA . ILE B 1 523 ? 36.366 20.337 99.016 1.00 57.85 518 ILE B CA 1
ATOM 6794 C C . ILE B 1 523 ? 36.432 20.211 97.486 1.00 60.22 518 ILE B C 1
ATOM 6795 O O . ILE B 1 523 ? 35.961 19.222 96.924 1.00 49.53 518 ILE B O 1
ATOM 6800 N N . PRO B 1 524 ? 37.029 21.205 96.804 1.00 53.17 519 PRO B N 1
ATOM 6801 C CA . PRO B 1 524 ? 37.099 21.075 95.347 1.00 52.44 519 PRO B CA 1
ATOM 6802 C C . PRO B 1 524 ? 37.982 19.879 94.880 1.00 42.29 519 PRO B C 1
ATOM 6803 O O . PRO B 1 524 ? 38.993 19.522 95.495 1.00 47.57 519 PRO B O 1
ATOM 6807 N N . LEU B 1 525 ? 37.580 19.275 93.771 1.00 49.84 520 LEU B N 1
ATOM 6808 C CA . LEU B 1 525 ? 38.366 18.247 93.122 1.00 46.72 520 LEU B CA 1
ATOM 6809 C C . LEU B 1 525 ? 38.816 18.754 91.757 1.00 60.02 520 LEU B C 1
ATOM 6810 O O . LEU B 1 525 ? 38.200 19.669 91.164 1.00 52.29 520 LEU B O 1
ATOM 6815 N N . ARG B 1 526 ? 39.896 18.158 91.258 1.00 48.70 521 ARG B N 1
ATOM 6816 C CA . ARG B 1 526 ? 40.355 18.435 89.897 1.00 47.31 521 ARG B CA 1
ATOM 6817 C C . ARG B 1 526 ? 39.374 17.824 88.904 1.00 50.23 521 ARG B C 1
ATOM 6818 O O . ARG B 1 526 ? 38.663 16.878 89.244 1.00 44.43 521 ARG B O 1
ATOM 6826 N N . ASP B 1 527 ? 39.351 18.339 87.680 1.00 43.73 522 ASP B N 1
ATOM 6827 C CA . ASP B 1 527 ? 38.353 17.931 86.689 1.00 45.39 522 ASP B CA 1
ATOM 6828 C C . ASP B 1 527 ? 38.497 16.465 86.255 1.00 43.74 522 ASP B C 1
ATOM 6829 O O . ASP B 1 527 ? 37.502 15.798 85.980 1.00 43.79 522 ASP B O 1
ATOM 6834 N N . THR B 1 528 ? 39.738 15.985 86.141 1.00 43.58 523 THR B N 1
ATOM 6835 C CA . THR B 1 528 ? 39.975 14.672 85.561 1.00 42.80 523 THR B CA 1
ATOM 6836 C C . THR B 1 528 ? 40.650 13.696 86.558 1.00 41.92 523 THR B C 1
ATOM 6837 O O . THR B 1 528 ? 41.441 12.851 86.147 1.00 42.09 523 THR B O 1
ATOM 6841 N N . SER B 1 529 ? 40.328 13.802 87.851 1.00 46.51 524 SER B N 1
ATOM 6842 C CA . SER B 1 529 ? 40.926 12.920 88.862 1.00 41.57 524 SER B CA 1
ATOM 6843 C C . SER B 1 529 ? 40.330 13.249 90.208 1.00 43.18 524 SER B C 1
ATOM 6844 O O . SER B 1 529 ? 39.588 14.231 90.338 1.00 46.12 524 SER B O 1
ATOM 6847 N N . ALA B 1 530 ? 40.643 12.426 91.207 1.00 51.83 525 ALA B N 1
ATOM 6848 C CA . ALA B 1 530 ? 40.023 12.543 92.526 1.00 54.65 525 ALA B CA 1
ATOM 6849 C C . ALA B 1 530 ? 40.934 13.252 93.538 1.00 55.95 525 ALA B C 1
ATOM 6850 O O . ALA B 1 530 ? 40.683 13.243 94.760 1.00 53.01 525 ALA B O 1
ATOM 6852 N N . LYS B 1 531 ? 42.005 13.845 93.019 1.00 40.38 526 LYS B N 1
ATOM 6853 C CA . LYS B 1 531 ? 42.886 14.668 93.826 1.00 47.70 526 LYS B CA 1
ATOM 6854 C C . LYS B 1 531 ? 42.108 15.901 94.254 1.00 44.64 526 LYS B C 1
ATOM 6855 O O . LYS B 1 531 ? 41.256 16.374 93.510 1.00 44.41 526 LYS B O 1
ATOM 6861 N N . THR B 1 532 ? 42.456 16.443 95.412 1.00 43.08 527 THR B N 1
ATOM 6862 C CA . THR B 1 532 ? 41.968 17.745 95.839 1.00 55.16 527 THR B CA 1
ATOM 6863 C C . THR B 1 532 ? 42.469 18.846 94.902 1.00 52.29 527 THR B C 1
ATOM 6864 O O . THR B 1 532 ? 43.570 18.764 94.394 1.00 54.32 527 THR B O 1
ATOM 6868 N N . ASP B 1 533 ? 41.627 19.848 94.654 1.00 47.85 528 ASP B N 1
ATOM 6869 C CA . ASP B 1 533 ? 42.036 21.042 93.902 1.00 58.03 528 ASP B CA 1
ATOM 6870 C C . ASP B 1 533 ? 42.603 22.076 94.887 1.00 60.11 528 ASP B C 1
ATOM 6871 O O . ASP B 1 533 ? 41.912 23.035 95.287 1.00 56.93 528 ASP B O 1
ATOM 6876 N N . ALA B 1 534 ? 43.855 21.854 95.285 1.00 46.91 529 ALA B N 1
ATOM 6877 C CA . ALA B 1 534 ? 44.544 22.752 96.193 1.00 57.92 529 ALA B CA 1
ATOM 6878 C C . ALA B 1 534 ? 44.432 24.177 95.646 1.00 65.93 529 ALA B C 1
ATOM 6879 O O . ALA B 1 534 ? 43.968 25.055 96.348 1.00 69.49 529 ALA B O 1
ATOM 6881 N N . LYS B 1 535 ? 44.798 24.380 94.380 1.00 70.99 530 LYS B N 1
ATOM 6882 C CA . LYS B 1 535 ? 44.685 25.692 93.735 1.00 81.14 530 LYS B CA 1
ATOM 6883 C C . LYS B 1 535 ? 43.401 26.423 94.107 1.00 72.14 530 LYS B C 1
ATOM 6884 O O . LYS B 1 535 ? 43.448 27.509 94.679 1.00 80.55 530 LYS B O 1
ATOM 6890 N N . ALA B 1 536 ? 42.256 25.847 93.766 1.00 65.11 531 ALA B N 1
ATOM 6891 C CA . ALA B 1 536 ? 40.979 26.399 94.208 1.00 70.44 531 ALA B CA 1
ATOM 6892 C C . ALA B 1 536 ? 41.089 26.900 95.657 1.00 73.94 531 ALA B C 1
ATOM 6893 O O . ALA B 1 536 ? 40.741 28.043 95.963 1.00 70.67 531 ALA B O 1
ATOM 6895 N N . LEU B 1 537 ? 41.581 26.041 96.545 1.00 63.85 532 LEU B N 1
ATOM 6896 C CA . LEU B 1 537 ? 41.691 26.403 97.955 1.00 70.39 532 LEU B CA 1
ATOM 6897 C C . LEU B 1 537 ? 42.701 27.523 98.174 1.00 64.18 532 LEU B C 1
ATOM 6898 O O . LEU B 1 537 ? 42.437 28.452 98.920 1.00 68.37 532 LEU B O 1
ATOM 6903 N N . GLU B 1 538 ? 43.855 27.421 97.519 1.00 91.28 533 GLU B N 1
ATOM 6904 C CA . GLU B 1 538 ? 44.926 28.399 97.665 1.00 99.63 533 GLU B CA 1
ATOM 6905 C C . GLU B 1 538 ? 44.369 29.757 97.365 1.00 95.29 533 GLU B C 1
ATOM 6906 O O . GLU B 1 538 ? 44.810 30.745 97.933 1.00 96.62 533 GLU B O 1
ATOM 6912 N N . HIS B 1 539 ? 43.364 29.787 96.498 1.00 84.14 534 HIS B N 1
ATOM 6913 C CA . HIS B 1 539 ? 42.818 31.036 96.007 1.00 84.51 534 HIS B CA 1
ATOM 6914 C C . HIS B 1 539 ? 42.152 31.875 97.108 1.00 85.41 534 HIS B C 1
ATOM 6915 O O . HIS B 1 539 ? 42.338 33.100 97.149 1.00 88.68 534 HIS B O 1
ATOM 6930 N N . PHE B 1 541 ? 42.093 33.855 99.914 1.00 88.32 536 PHE B N 1
#

Radius of gyration: 30.08 Å; Cα contacts (8 Å, |Δi|>4): 1966; chains: 2; bounding box: 61×81×92 Å